Protein AF-A0A7J6M3T9-F1 (afdb_monomer)

Solvent-accessible surface area (backbone atoms only — not comparable to full-atom values): 50544 Å² total; per-residue (Å²): 124,66,73,65,54,54,54,53,52,53,53,51,44,49,50,47,47,49,52,53,48,53,61,51,48,75,70,45,90,80,68,82,74,86,77,73,72,78,87,69,58,89,83,54,94,75,81,84,84,82,85,85,77,89,80,78,91,70,95,82,82,81,92,81,89,80,87,82,85,90,83,86,90,82,85,89,83,89,85,82,87,85,89,85,83,85,86,91,86,82,88,79,78,92,71,77,81,69,62,61,69,60,55,54,52,51,56,55,47,54,55,40,34,53,42,34,44,50,48,22,63,52,31,71,78,32,74,66,50,23,51,50,39,54,73,67,52,35,59,61,54,50,42,55,64,47,61,46,77,71,76,74,72,66,84,89,70,84,62,92,66,87,67,92,79,76,89,75,84,64,58,69,65,52,51,34,52,46,24,45,51,46,34,44,44,52,50,23,52,98,37,71,73,45,41,49,47,34,42,71,76,58,43,35,63,55,28,49,51,59,46,42,74,76,41,57,74,71,51,33,53,54,46,48,53,45,49,35,54,38,42,72,77,30,74,64,41,28,54,51,46,75,68,34,53,40,92,82,80,65,42,37,51,66,55,54,47,43,54,51,41,53,51,54,34,46,75,58,54,9,30,50,97,76,43,39,58,63,36,54,68,27,48,76,68,34,81,55,74,79,72,70,71,74,72,86,84,84,79,89,87,86,86,82,88,79,90,84,87,78,90,83,93,76,92,75,83,82,75,80,84,68,85,72,69,87,75,82,85,84,77,68,59,84,72,40,61,58,57,48,50,44,55,35,50,32,62,59,63,45,75,70,60,71,77,80,76,69,96,63,76,90,84,72,80,60,77,69,61,68,53,50,56,62,50,48,50,54,50,56,60,68,69,46,91,66,51,71,43,47,52,33,44,52,54,49,52,73,45,36,72,53,46,50,49,25,36,53,47,48,52,51,52,52,47,50,70,70,59,75,82,57,84,73,55,75,68,54,53,51,52,49,50,54,51,36,54,57,31,36,53,51,32,48,50,51,44,48,50,34,48,51,52,50,55,49,50,55,49,48,55,50,47,52,49,49,52,52,49,50,52,54,47,57,75,72,55,90,73,90,84,82,83,76,44,72,53,97,64,78,70,80,82,85,81,78,52,70,53,76,56,92,78,57,62,60,70,72,70,66,74,61,93,64,84,56,71,46,80,36,64,56,98,90,48,76,41,24,39,23,43,89,56,37,29,20,40,56,42,79,46,80,45,95,58,86,39,71,46,63,47,80,53,97,92,37,57,36,44,60,46,76,48,46,55,36,32,38,55,44,83,44,81,59,73,75,48,71,67,59,51,48,54,63,68,72,44,80,84,63,90,90,63,51,45,68,60,50,47,50,69,72,43,58,38,16,61,52,47,51,48,48,51,51,57,33,64,86,38,57,45,44,56,49,98,88,47,45,71,43,77,55,52,71,69,55,52,39,55,48,45,54,50,50,28,67,37,36,70,82,37,49,51,84,60,45,101,83,52,34,30,48,29,40,44,58,59,38,41,54,51,35,40,55,52,21,60,76,71,73,49,84,58,73,53,64,57,52,54,30,38,73,51,27,71,62,62,46,85,67,44,54,76,33,75,38,64,26,51,49,71,57,53,50,43,51,52,48,50,41,50,43,60,64,35,64,79,46,82,32,41,47,68,56,49,47,50,52,44,51,49,49,50,38,68,36,66,61,56,75,76,65,93,81,55,87,77,47,59,63,53,51,48,50,49,53,49,67,66,41,41,76,44,44,48,68,29,74,89,42,92,74,35,34,38,37,64,48,62,70,86,76,46,56,87,50,67,67,59,26,48,52,52,52,45,71,64,31,86,76,74,57,71,69,55,51,45,59,77,65,65,51,80,89,56,74,80,72,69,66,78,88,76,117

Foldseek 3Di:
DLVVVLVVLVVLLCLLCVLLVVLVCVVDPPDDDPDDPPPPPPPDDDDDDDDDDDDDPDDDDDDDDDDDDDDDDDDDDDDDDDDDDDDDDDDDDPDPPDPVSVVSVVVSLQSLLVSLVSLLVQLQPDPVSLVSCVVSVVLVSLLVLLQPDADPPPPDDPPVPPPPPDPPDPPRVLSSLLSSLSNCQRNQQPDPVSLCCNVPVRVNLLSLLQCLLRDDPVSVLSSLVSLLSSLVVDVSSLVSQLPHAHPPPRHGNLQSLLVVLLVLQVVQPQADPLLFGDDLLQNRHDDDPVVVVPPDPPDDDDDDDDDDDDDDDDDDDDPDPPPDDPPDDDPPCSSPSNVSSLSSLCSSLVLPCPPPPPPDDPPDDDPVVVVVSVCVSVVSVVVDPDDLSSVLVSLCSSCVVLSVQSNVLVSVVVCCVPVVPDNDDPVVNVVSVVSNVVSSVVSVVSSVVSVVSVVVVVVVVVVVVVVVVVVVCVVVDPDDDDDADEDPDQPPDDDAAEDDDPPQVVVVPPPDPDCQWDWADDPPGFIWIEGPQFIWTKDKDFAPDWDFDWDQDPNHTYGRHTDRIHIYTHTDDFPDDPVQLVVQLVPPDDPPDQSLVSCCRHGRGHSNSSVCQQQQLPAQWWQAPVRHIDRDDLVRLLVLLLLLLLQDVVFWDPADPQRKIWGLLVVSQVSSVVVCVVVVHDRDGSRSSLSSQASGDDPVSSRGTHIGRVLVSLLSLLVSLVVVQQVDKDQPVRSVVSSCVSSCSRVVPPPPPPDPPCVVVVVVSSCVSCLLFWDWAVVDVRIIIHGDDLVPADPDLVSNVVVVCVRYVDDDPVSVCSSRPDVVCPVVPPPVND

Structure (mmCIF, N/CA/C/O backbone):
data_AF-A0A7J6M3T9-F1
#
_entry.id   AF-A0A7J6M3T9-F1
#
loop_
_atom_site.group_PDB
_atom_site.id
_atom_site.type_symbol
_atom_site.label_atom_id
_atom_site.label_alt_id
_atom_site.label_comp_id
_atom_site.label_asym_id
_atom_site.label_entity_id
_atom_site.label_seq_id
_atom_site.pdbx_PDB_ins_code
_atom_site.Cartn_x
_atom_site.Cartn_y
_atom_site.Cartn_z
_atom_site.occupancy
_atom_site.B_iso_or_equiv
_atom_site.auth_seq_id
_atom_site.auth_comp_id
_atom_site.auth_asym_id
_atom_site.auth_atom_id
_atom_site.pdbx_PDB_model_num
ATOM 1 N N . MET A 1 1 ? -38.820 18.839 -37.270 1.00 36.09 1 MET A N 1
ATOM 2 C CA . MET A 1 1 ? -37.675 18.378 -36.451 1.00 36.09 1 MET A CA 1
ATOM 3 C C . MET A 1 1 ? -36.737 17.436 -37.221 1.00 36.09 1 MET A C 1
ATOM 5 O O . MET A 1 1 ? -35.589 17.362 -36.817 1.00 36.09 1 MET A O 1
ATOM 9 N N . GLY A 1 2 ? -37.146 16.797 -38.334 1.00 38.09 2 GLY A N 1
ATOM 10 C CA . GLY A 1 2 ? -36.280 15.905 -39.137 1.00 38.09 2 GLY A CA 1
ATOM 11 C C . GLY A 1 2 ? -35.118 16.583 -39.889 1.00 38.09 2 GLY A C 1
ATOM 12 O O . GLY A 1 2 ? -33.988 16.109 -39.808 1.00 38.09 2 GLY A O 1
ATOM 13 N N . ASP A 1 3 ? -35.344 17.744 -40.516 1.00 38.66 3 ASP A N 1
ATOM 14 C CA . ASP A 1 3 ? -34.335 18.394 -41.383 1.00 38.66 3 ASP A CA 1
ATOM 15 C C . ASP A 1 3 ? -33.042 18.823 -40.660 1.00 38.66 3 ASP A C 1
ATOM 17 O O . ASP A 1 3 ? -31.962 18.851 -41.252 1.00 38.66 3 ASP A O 1
ATOM 21 N N . SER A 1 4 ? -33.117 19.123 -39.355 1.00 45.25 4 SER A N 1
ATOM 22 C CA . SER A 1 4 ? -31.945 19.525 -38.560 1.00 45.25 4 SER A CA 1
ATOM 23 C C . SER A 1 4 ? -31.009 18.353 -38.248 1.00 45.25 4 SER A C 1
ATOM 25 O O . SER A 1 4 ? -29.803 18.561 -38.103 1.00 45.25 4 SER A O 1
ATOM 27 N N . SER A 1 5 ? -31.539 17.131 -38.145 1.00 45.50 5 SER A N 1
ATOM 28 C CA . SER A 1 5 ? -30.745 15.934 -37.848 1.00 45.50 5 SER A CA 1
ATOM 29 C C . SER A 1 5 ? -29.990 15.452 -39.088 1.00 45.50 5 SER A C 1
ATOM 31 O O . SER A 1 5 ? -28.817 15.095 -38.990 1.00 45.50 5 SER A O 1
ATOM 33 N N . ILE A 1 6 ? -30.610 15.538 -40.271 1.00 50.25 6 ILE A N 1
ATOM 34 C CA . ILE A 1 6 ? -29.996 15.141 -41.549 1.00 50.25 6 ILE A CA 1
ATOM 35 C C . ILE A 1 6 ? -28.815 16.059 -41.901 1.00 50.25 6 ILE A C 1
ATOM 37 O O . ILE A 1 6 ? -27.731 15.572 -42.225 1.00 50.25 6 ILE A O 1
ATOM 41 N N . ALA A 1 7 ? -28.967 17.381 -41.751 1.00 58.31 7 ALA A N 1
ATOM 42 C CA . ALA A 1 7 ? -27.884 18.338 -42.003 1.00 58.31 7 ALA A CA 1
ATOM 43 C C . ALA A 1 7 ? -26.682 18.142 -41.056 1.00 58.31 7 ALA A C 1
ATOM 45 O O . ALA A 1 7 ? -25.524 18.250 -41.469 1.00 58.31 7 ALA A O 1
ATOM 46 N N . MET A 1 8 ? -26.944 17.807 -39.788 1.00 50.19 8 MET A N 1
ATOM 47 C CA . MET A 1 8 ? -25.899 17.522 -38.801 1.00 50.19 8 MET A CA 1
ATOM 48 C C . MET A 1 8 ? -25.154 16.220 -39.121 1.00 50.19 8 MET A C 1
ATOM 50 O O . MET A 1 8 ? -23.923 16.177 -39.045 1.00 50.19 8 MET A O 1
ATOM 54 N N . VAL A 1 9 ? -25.880 15.172 -39.523 1.00 51.03 9 VAL A N 1
ATOM 55 C CA . VAL A 1 9 ? -25.294 13.892 -39.939 1.00 51.03 9 VAL A CA 1
ATOM 56 C C . VAL A 1 9 ? -24.438 14.075 -41.196 1.00 51.03 9 VAL A C 1
ATOM 58 O O . VAL A 1 9 ? -23.276 13.673 -41.184 1.00 51.03 9 VAL A O 1
ATOM 61 N N . ALA A 1 10 ? -24.944 14.765 -42.223 1.00 59.91 10 ALA A N 1
ATOM 62 C CA . ALA A 1 10 ? -24.208 15.031 -43.461 1.00 59.91 10 ALA A CA 1
ATOM 63 C C . ALA A 1 10 ? -22.917 15.839 -43.225 1.00 59.91 10 ALA A C 1
ATOM 65 O O . ALA A 1 10 ? -21.861 15.489 -43.750 1.00 59.91 10 ALA A O 1
ATOM 66 N N . SER A 1 11 ? -22.968 16.870 -42.375 1.00 69.06 11 SER A N 1
ATOM 67 C CA . SER A 1 11 ? -21.797 17.682 -42.007 1.00 69.06 11 SER A CA 1
ATOM 68 C C . SER A 1 11 ? -20.713 16.867 -41.285 1.00 69.06 11 SER A C 1
ATOM 70 O O . SER A 1 11 ? -19.515 17.012 -41.557 1.00 69.06 11 SER A O 1
ATOM 72 N N . MET A 1 12 ? -21.114 15.950 -40.399 1.00 58.44 12 MET A N 1
ATOM 73 C CA . MET A 1 12 ? -20.179 15.076 -39.686 1.00 58.44 12 MET A CA 1
ATOM 74 C C . MET A 1 12 ? -19.573 14.000 -40.589 1.00 58.44 12 MET A C 1
ATOM 76 O O . MET A 1 12 ? -18.364 13.783 -40.512 1.00 58.44 12 MET A O 1
ATOM 80 N N . CYS A 1 13 ? -20.373 13.360 -41.450 1.00 61.38 13 CYS A N 1
ATOM 81 C CA . CYS A 1 13 ? -19.869 12.414 -42.451 1.00 61.38 13 CYS A CA 1
ATOM 82 C C . CYS A 1 13 ? -18.883 13.106 -43.396 1.00 61.38 13 CYS A C 1
ATOM 84 O O . CYS A 1 13 ? -17.800 12.582 -43.635 1.00 61.38 13 CYS A O 1
ATOM 86 N N . GLY A 1 14 ? -19.210 14.321 -43.848 1.00 69.50 14 GLY A N 1
ATOM 87 C CA . GLY A 1 14 ? -18.320 15.146 -44.661 1.00 69.50 14 GLY A CA 1
ATOM 88 C C . GLY A 1 14 ? -17.011 15.483 -43.946 1.00 69.50 14 GLY A C 1
ATOM 89 O O . GLY A 1 14 ? -15.952 15.386 -44.550 1.00 69.50 14 GLY A O 1
ATOM 90 N N . SER A 1 15 ? -17.055 15.802 -42.649 1.00 71.81 15 SER A N 1
ATOM 91 C CA . SER A 1 15 ? -15.848 16.089 -41.858 1.00 71.81 15 SER A CA 1
ATOM 92 C C . SER A 1 15 ? -14.966 14.847 -41.660 1.00 71.81 15 SER A C 1
ATOM 94 O O . SER A 1 15 ? -13.752 14.930 -41.829 1.00 71.81 15 SER A O 1
ATOM 96 N N . LEU A 1 16 ? -15.568 13.692 -41.343 1.00 67.62 16 LEU A N 1
ATOM 97 C CA . LEU A 1 16 ? -14.872 12.403 -41.217 1.00 67.62 16 LEU A CA 1
ATOM 98 C C . LEU A 1 16 ? -14.205 11.999 -42.533 1.00 67.62 16 LEU A C 1
ATOM 100 O O . LEU A 1 16 ? -13.007 11.719 -42.557 1.00 67.62 16 LEU A O 1
ATOM 104 N N . LEU A 1 17 ? -14.971 12.022 -43.625 1.00 71.81 17 LEU A N 1
ATOM 105 C CA . LEU A 1 17 ? -14.485 11.674 -44.955 1.00 71.81 17 LEU A CA 1
ATOM 106 C C . LEU A 1 17 ? -13.442 12.673 -45.449 1.00 71.81 17 LEU A C 1
ATOM 108 O O . LEU A 1 17 ? -12.464 12.248 -46.041 1.00 71.81 17 LEU A O 1
ATOM 112 N N . ALA A 1 18 ? -13.581 13.971 -45.167 1.00 73.06 18 ALA A N 1
ATOM 113 C CA . ALA A 1 18 ? -12.579 14.967 -45.539 1.00 73.06 18 ALA A CA 1
ATOM 114 C C . ALA A 1 18 ? -11.258 14.768 -44.787 1.00 73.06 18 ALA A C 1
ATOM 116 O O . ALA A 1 18 ? -10.193 14.911 -45.383 1.00 73.06 18 ALA A O 1
ATOM 117 N N . ILE A 1 19 ? -11.301 14.417 -43.498 1.00 71.56 19 ILE A N 1
ATOM 118 C CA . ILE A 1 19 ? -10.091 14.127 -42.718 1.00 71.56 19 ILE A CA 1
ATOM 119 C C . ILE A 1 19 ? -9.441 12.830 -43.209 1.00 71.56 19 ILE A C 1
ATOM 121 O O . ILE A 1 19 ? -8.239 12.824 -43.469 1.00 71.56 19 ILE A O 1
ATOM 125 N N . ALA A 1 20 ? -10.222 11.762 -43.399 1.00 68.31 20 ALA A N 1
ATOM 126 C CA . ALA A 1 20 ? -9.722 10.501 -43.943 1.00 68.31 20 ALA A CA 1
ATOM 127 C C . ALA A 1 20 ? -9.138 10.694 -45.352 1.00 68.31 20 ALA A C 1
ATOM 129 O O . ALA A 1 20 ? -8.005 10.294 -45.609 1.00 68.31 20 ALA A O 1
ATOM 130 N N . ALA A 1 21 ? -9.853 11.394 -46.236 1.00 70.75 21 ALA A N 1
ATOM 131 C CA . ALA A 1 21 ? -9.405 11.708 -47.588 1.00 70.75 21 ALA A CA 1
ATOM 132 C C . ALA A 1 21 ? -8.144 12.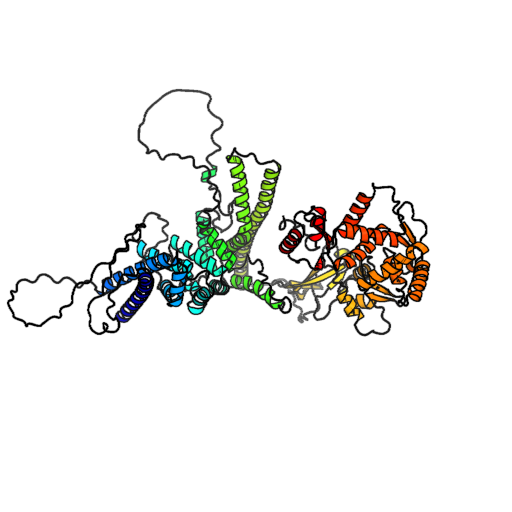573 -47.585 1.00 70.75 21 ALA A C 1
ATOM 134 O O . ALA A 1 21 ? -7.230 12.285 -48.345 1.00 70.75 21 ALA A O 1
ATOM 135 N N . LYS A 1 22 ? -8.037 13.576 -46.704 1.00 70.56 22 LYS A N 1
ATOM 136 C CA . LYS A 1 22 ? -6.823 14.395 -46.574 1.00 70.56 22 LYS A CA 1
ATOM 137 C C . LYS A 1 22 ? -5.617 13.560 -46.132 1.00 70.56 22 LYS A C 1
ATOM 139 O O . LYS A 1 22 ? -4.533 13.737 -46.678 1.00 70.56 22 LYS A O 1
ATOM 144 N N . ILE A 1 23 ? -5.803 12.636 -45.186 1.00 66.81 23 ILE A N 1
ATOM 145 C CA . ILE A 1 23 ? -4.742 11.721 -44.734 1.00 66.81 23 ILE A CA 1
ATOM 146 C C . ILE A 1 23 ? -4.322 10.770 -45.869 1.00 66.81 23 ILE A C 1
ATOM 148 O O . ILE A 1 23 ? -3.130 10.554 -46.071 1.00 66.81 23 ILE A O 1
ATOM 152 N N . ILE A 1 24 ? -5.282 10.246 -46.638 1.00 66.00 24 ILE A N 1
ATOM 153 C CA . ILE A 1 24 ? -5.032 9.344 -47.777 1.00 66.00 24 ILE A CA 1
ATOM 154 C C . ILE A 1 24 ? -4.365 10.089 -48.951 1.00 66.00 24 ILE A C 1
ATOM 156 O O . ILE A 1 24 ? -3.445 9.570 -49.584 1.00 66.00 24 ILE A O 1
ATOM 160 N N . GLN A 1 25 ? -4.784 11.325 -49.233 1.00 63.53 25 GLN A N 1
ATOM 161 C CA . GLN A 1 25 ? -4.282 12.144 -50.341 1.00 63.53 25 GLN A CA 1
ATOM 162 C C . GLN A 1 25 ? -2.807 12.541 -50.162 1.00 63.53 25 GLN A C 1
ATOM 164 O O . GLN A 1 25 ? -2.085 12.673 -51.147 1.00 63.53 25 GLN A O 1
ATOM 169 N N . GLU A 1 26 ? -2.327 12.696 -48.924 1.00 59.91 26 GLU A N 1
ATOM 170 C CA . GLU A 1 26 ? -0.910 12.982 -48.650 1.00 59.91 26 GLU A CA 1
ATOM 171 C C . GLU A 1 26 ? 0.022 11.771 -48.880 1.00 59.91 26 GLU A C 1
ATOM 173 O O . GLU A 1 26 ? 1.234 11.950 -49.030 1.00 59.91 26 GLU A O 1
ATOM 178 N N . GLU A 1 27 ? -0.516 10.547 -48.923 1.00 53.22 27 GLU A N 1
ATOM 179 C CA . GLU A 1 27 ? 0.242 9.300 -49.107 1.00 53.22 27 GLU A CA 1
ATOM 180 C C . GLU A 1 27 ? 0.382 8.912 -50.584 1.00 53.22 27 GLU A C 1
ATOM 182 O O . GLU A 1 27 ? 1.469 8.552 -51.042 1.00 53.22 27 GLU A O 1
ATOM 187 N N . TYR A 1 28 ? -0.700 9.034 -51.352 1.00 49.78 28 TYR A N 1
ATOM 188 C CA . TYR A 1 28 ? -0.716 8.683 -52.768 1.00 49.78 28 TYR A CA 1
ATOM 189 C C . TYR A 1 28 ? -0.491 9.930 -53.620 1.00 49.78 28 TYR A C 1
ATOM 191 O O . TYR A 1 28 ? -1.434 10.594 -54.050 1.00 49.78 28 TYR A O 1
ATOM 199 N N . TRP A 1 29 ? 0.778 10.236 -53.899 1.00 44.47 29 TRP A N 1
ATOM 200 C CA . TRP A 1 29 ? 1.157 11.234 -54.903 1.00 44.47 29 TRP A CA 1
ATOM 201 C C . TRP A 1 29 ? 0.669 10.771 -56.287 1.00 44.47 29 TRP A C 1
ATOM 203 O O . TRP A 1 29 ? 1.393 10.089 -57.009 1.00 44.47 29 TRP A O 1
ATOM 213 N N . GLY A 1 30 ? -0.578 11.097 -56.638 1.00 41.03 30 GLY A N 1
ATOM 214 C CA . GLY A 1 30 ? -1.161 10.784 -57.947 1.00 41.03 30 GLY A CA 1
ATOM 215 C C . GLY A 1 30 ? -2.683 10.620 -58.016 1.00 41.03 30 GLY A C 1
ATOM 216 O O . GLY A 1 30 ? -3.205 10.557 -59.124 1.00 41.03 30 GLY A O 1
ATOM 217 N N . LEU A 1 31 ? -3.415 10.573 -56.896 1.00 35.22 31 LEU A N 1
ATOM 218 C CA . LEU A 1 31 ? -4.885 10.576 -56.925 1.00 35.22 31 LEU A CA 1
ATOM 219 C C . LEU A 1 31 ? -5.411 12.011 -56.771 1.00 35.22 31 LEU A C 1
ATOM 221 O O . LEU A 1 31 ? -5.578 12.517 -55.661 1.00 35.22 31 LEU A O 1
ATOM 225 N N . GLU A 1 32 ? -5.672 12.680 -57.896 1.00 32.09 32 GLU A N 1
ATOM 226 C CA . GLU A 1 32 ? -6.506 13.885 -57.904 1.00 32.09 32 GLU A CA 1
ATOM 227 C C . GLU A 1 32 ? -7.959 13.483 -57.618 1.00 32.09 32 GLU A C 1
ATOM 229 O O . GLU A 1 32 ? -8.672 12.987 -58.491 1.00 32.09 32 GLU A O 1
ATOM 234 N N . PHE A 1 33 ? -8.422 13.705 -56.387 1.00 36.12 33 PHE A N 1
ATOM 235 C CA . PHE A 1 33 ? -9.856 13.763 -56.126 1.00 36.12 33 PHE A CA 1
ATOM 236 C C . PHE A 1 33 ? -10.392 15.067 -56.715 1.00 36.12 33 PHE A C 1
ATOM 238 O O . PHE A 1 33 ? -9.983 16.155 -56.306 1.00 36.12 33 PHE A O 1
ATOM 245 N N . ILE A 1 34 ? -11.311 14.960 -57.676 1.00 33.34 34 ILE A N 1
ATOM 246 C CA . ILE A 1 34 ? -12.031 16.113 -58.223 1.00 33.34 34 ILE A CA 1
ATOM 247 C C . ILE A 1 34 ? -12.948 16.643 -57.115 1.00 33.34 34 ILE A C 1
ATOM 249 O O . ILE A 1 34 ? -14.073 16.180 -56.931 1.00 33.34 34 ILE A O 1
ATOM 253 N N . GLY A 1 35 ? -12.436 17.594 -56.337 1.00 35.00 35 GLY A N 1
ATOM 254 C CA . GLY A 1 35 ? -13.208 18.339 -55.357 1.00 35.00 35 GLY A CA 1
ATOM 255 C C . GLY A 1 35 ? -14.188 19.264 -56.071 1.00 35.00 35 GLY A C 1
ATOM 256 O O . GLY A 1 35 ? -13.797 20.309 -56.584 1.00 35.00 35 GLY A O 1
ATOM 257 N N . GLY A 1 36 ? -15.464 18.885 -56.100 1.00 34.53 36 GLY A N 1
ATOM 258 C CA . GLY A 1 36 ? -16.542 19.849 -56.285 1.00 34.53 36 GLY A CA 1
ATOM 259 C C . GLY A 1 36 ? -16.659 20.708 -55.025 1.00 34.53 36 GLY A C 1
ATOM 260 O O . GLY A 1 36 ? -16.722 20.178 -53.918 1.00 34.53 36 GLY A O 1
ATOM 261 N N . ASP A 1 37 ? -16.650 22.027 -55.193 1.00 31.06 37 ASP A N 1
ATOM 262 C CA . ASP A 1 37 ? -16.735 23.015 -54.117 1.00 31.06 37 ASP A CA 1
ATOM 263 C C . ASP A 1 37 ? -18.044 22.847 -53.311 1.00 31.06 37 ASP A C 1
ATOM 265 O O . ASP A 1 37 ? -19.139 23.184 -53.768 1.00 31.06 37 ASP A O 1
ATOM 269 N N . VAL A 1 38 ? -17.940 22.295 -52.096 1.00 38.31 38 VAL A N 1
ATOM 270 C CA . VAL A 1 38 ? -19.078 21.973 -51.206 1.00 38.31 38 VAL A CA 1
ATOM 271 C C . VAL A 1 38 ? -19.758 23.240 -50.659 1.00 38.31 38 VAL A C 1
ATOM 273 O O . VAL A 1 38 ? -20.847 23.176 -50.091 1.00 38.31 38 VAL A O 1
ATOM 276 N N . SER A 1 39 ? -19.180 24.424 -50.880 1.00 36.56 39 SER A N 1
ATOM 277 C CA . SER A 1 39 ? -19.750 25.688 -50.405 1.00 36.56 39 SER A CA 1
ATOM 278 C C . SER A 1 39 ? -20.908 26.236 -51.261 1.00 36.56 39 SER A C 1
ATOM 280 O O . SER A 1 39 ? -21.602 27.145 -50.807 1.00 36.56 39 SER A O 1
ATOM 282 N N . GLN A 1 40 ? -21.187 25.673 -52.450 1.00 33.94 40 GLN A N 1
ATOM 283 C CA . GLN A 1 40 ? -22.241 26.182 -53.353 1.00 33.94 40 GLN A CA 1
ATOM 284 C C . GLN A 1 40 ? -23.451 25.251 -53.576 1.00 33.94 40 GLN A C 1
ATOM 286 O O . GLN A 1 40 ? -24.432 25.674 -54.185 1.00 33.94 40 GLN A O 1
ATOM 291 N N . SER A 1 41 ? -23.458 24.021 -53.046 1.00 35.16 41 SER A N 1
ATOM 292 C CA . SER A 1 41 ? -24.524 23.038 -53.337 1.00 35.16 41 SER A CA 1
ATOM 293 C C . SER A 1 41 ? -25.694 23.006 -52.337 1.00 35.16 41 SER A C 1
ATOM 295 O O . SER A 1 41 ? -26.567 22.149 -52.446 1.00 35.16 41 SER A O 1
ATOM 297 N N . ALA A 1 42 ? -25.768 23.932 -51.377 1.00 35.03 42 ALA A N 1
ATOM 298 C CA . ALA A 1 42 ? -26.888 23.985 -50.425 1.00 35.03 42 ALA A CA 1
ATOM 299 C C . ALA A 1 42 ? -28.185 24.590 -51.014 1.00 35.03 42 ALA A C 1
ATOM 301 O O . ALA A 1 42 ? -29.217 24.581 -50.350 1.00 35.03 42 ALA A O 1
ATOM 302 N N . ALA A 1 43 ? -28.153 25.118 -52.245 1.00 35.38 43 ALA A N 1
ATOM 303 C CA . ALA A 1 43 ? -29.290 25.817 -52.859 1.00 35.38 43 ALA A CA 1
ATOM 304 C C . ALA A 1 43 ? -29.996 25.047 -53.992 1.00 35.38 43 ALA A C 1
ATOM 306 O O . ALA A 1 43 ? -31.018 25.513 -54.492 1.00 35.38 43 ALA A O 1
ATOM 307 N N . ALA A 1 44 ? -29.500 23.877 -54.397 1.00 33.78 44 ALA A N 1
ATOM 308 C CA . ALA A 1 44 ? -30.145 23.059 -55.418 1.00 33.78 44 ALA A CA 1
ATOM 309 C C . ALA A 1 44 ? -30.197 21.612 -54.933 1.00 33.78 44 ALA A C 1
ATOM 311 O O . ALA A 1 44 ? -29.172 20.943 -54.850 1.00 33.78 44 ALA A O 1
ATOM 312 N N . GLY A 1 45 ? -31.394 21.147 -54.570 1.00 39.41 45 GLY A N 1
ATOM 313 C CA . GLY A 1 45 ? -31.618 19.751 -54.214 1.00 39.41 45 GLY A CA 1
ATOM 314 C C . GLY A 1 45 ? -31.170 18.835 -55.352 1.00 39.41 45 GLY A C 1
ATOM 315 O O . GLY A 1 45 ? -31.698 18.920 -56.459 1.00 39.41 45 GLY A O 1
ATOM 316 N N . GLY A 1 46 ? -30.183 17.982 -55.082 1.00 32.91 46 GLY A N 1
ATOM 317 C CA . GLY A 1 46 ? -29.735 16.964 -56.025 1.00 32.91 46 GLY A CA 1
ATOM 318 C C . GLY A 1 46 ? -28.371 16.365 -55.688 1.00 32.91 46 GLY A C 1
ATOM 319 O O . GLY A 1 46 ? -27.352 17.018 -55.866 1.00 32.91 46 GLY A O 1
ATOM 320 N N . GLY A 1 47 ? -28.377 15.086 -55.297 1.00 31.62 47 GLY A N 1
ATOM 321 C CA . GLY A 1 47 ? -27.266 14.147 -55.489 1.00 31.62 47 GLY A CA 1
ATOM 322 C C . GLY A 1 47 ? -26.153 14.151 -54.438 1.00 31.62 47 GLY A C 1
ATOM 323 O O . GLY A 1 47 ? -25.277 15.008 -54.440 1.00 31.62 47 GLY A O 1
ATOM 324 N N . ILE A 1 48 ? -26.123 13.105 -53.609 1.00 30.58 48 ILE A N 1
ATOM 325 C CA . ILE A 1 48 ? -24.938 12.705 -52.835 1.00 30.58 48 ILE A CA 1
ATOM 326 C C . ILE A 1 48 ? -23.901 12.145 -53.830 1.00 30.58 48 ILE A C 1
ATOM 328 O O . ILE A 1 48 ? -24.229 11.197 -54.548 1.00 30.58 48 ILE A O 1
ATOM 332 N N . PRO A 1 49 ? -22.663 12.667 -53.910 1.00 31.89 49 PRO A N 1
ATOM 333 C CA . PRO A 1 49 ? -21.622 12.033 -54.708 1.00 31.89 49 PRO A CA 1
ATOM 334 C C . PRO A 1 49 ? -21.132 10.771 -53.983 1.00 31.89 49 PRO A C 1
ATOM 336 O O . PRO A 1 49 ? -20.510 10.847 -52.924 1.00 31.89 49 PRO A O 1
ATOM 339 N N . VAL A 1 50 ? -21.431 9.601 -54.550 1.00 30.28 50 VAL A N 1
ATOM 340 C CA . VAL A 1 50 ? -20.915 8.307 -54.084 1.00 30.28 50 VAL A CA 1
ATOM 341 C C . VAL A 1 50 ? -19.455 8.175 -54.517 1.00 30.28 50 VAL A C 1
ATOM 343 O O . VAL A 1 50 ? -19.145 8.140 -55.707 1.00 30.28 50 VAL A O 1
ATOM 346 N N . LEU A 1 51 ? -18.558 8.098 -53.538 1.00 29.95 51 LEU A N 1
ATOM 347 C CA . LEU A 1 51 ? -17.140 7.808 -53.715 1.00 29.95 51 LEU A CA 1
ATOM 348 C C . LEU A 1 51 ? -16.909 6.310 -53.482 1.00 29.95 51 LEU A C 1
ATOM 350 O O . LEU A 1 51 ? -16.763 5.873 -52.346 1.00 29.95 51 LEU A O 1
ATOM 354 N N . CYS A 1 52 ? -16.865 5.520 -54.556 1.00 25.53 52 CYS A N 1
ATOM 355 C CA . CYS A 1 52 ? -16.364 4.144 -54.511 1.00 25.53 52 CYS A CA 1
ATOM 356 C C . CYS A 1 52 ? -14.975 4.086 -55.154 1.00 25.53 52 CYS A C 1
ATOM 358 O O . CYS A 1 52 ? -14.846 4.159 -56.374 1.00 25.53 52 CYS A O 1
ATOM 360 N N . GLY A 1 53 ? -13.940 3.931 -54.328 1.00 28.64 53 GLY A N 1
ATOM 361 C CA . GLY A 1 53 ? -12.614 3.485 -54.748 1.00 28.64 53 GLY A CA 1
ATOM 362 C C . GLY A 1 53 ? -12.304 2.156 -54.067 1.00 28.64 53 GLY A C 1
ATOM 363 O O . GLY A 1 53 ? -12.281 2.087 -52.843 1.00 28.64 53 GLY A O 1
ATOM 364 N N . ILE A 1 54 ? -12.106 1.096 -54.850 1.00 26.91 54 ILE A N 1
ATOM 365 C CA . ILE A 1 54 ? -11.735 -0.235 -54.355 1.00 26.91 54 ILE A CA 1
ATOM 366 C C . ILE A 1 54 ? -10.257 -0.193 -53.945 1.00 26.91 54 ILE A C 1
ATOM 368 O O . ILE A 1 54 ? -9.392 -0.011 -54.801 1.00 26.91 54 ILE A O 1
ATOM 372 N N . ILE A 1 55 ? -9.959 -0.377 -52.657 1.00 30.05 55 ILE A N 1
ATOM 373 C CA . ILE A 1 55 ? -8.597 -0.652 -52.184 1.00 30.05 55 ILE A CA 1
ATOM 374 C C . ILE A 1 55 ? -8.438 -2.173 -52.142 1.00 30.05 55 ILE A C 1
ATOM 376 O O . ILE A 1 55 ? -8.961 -2.837 -51.251 1.00 30.05 55 ILE A O 1
ATOM 380 N N . GLY A 1 56 ? -7.744 -2.728 -53.135 1.00 26.95 56 GLY A N 1
ATOM 381 C CA . GLY A 1 56 ? -7.299 -4.118 -53.103 1.00 26.95 56 GLY A CA 1
ATOM 382 C C . GLY A 1 56 ? -6.150 -4.264 -52.110 1.00 26.95 56 GLY A C 1
ATOM 383 O O . GLY A 1 56 ? -5.087 -3.674 -52.301 1.00 26.95 56 GLY A O 1
ATOM 384 N N . ALA A 1 57 ? -6.372 -5.028 -51.045 1.00 31.09 57 ALA A N 1
ATOM 385 C CA . ALA A 1 57 ? -5.327 -5.443 -50.127 1.00 31.09 57 ALA A CA 1
ATOM 386 C C . ALA A 1 57 ? -4.546 -6.599 -50.759 1.00 31.09 57 ALA A C 1
ATOM 388 O O . ALA A 1 57 ? -4.953 -7.740 -50.625 1.00 31.09 57 ALA A O 1
ATOM 389 N N . ASP A 1 58 ? -3.448 -6.294 -51.448 1.00 27.16 58 ASP A N 1
ATOM 390 C CA . ASP A 1 58 ? -2.334 -7.228 -51.609 1.00 27.16 58 ASP A CA 1
ATOM 391 C C . ASP A 1 58 ? -1.042 -6.427 -51.780 1.00 27.16 58 ASP A C 1
ATOM 393 O O . ASP A 1 58 ? -0.810 -5.725 -52.768 1.00 27.16 58 ASP A O 1
ATOM 397 N N . GLY A 1 59 ? -0.214 -6.469 -50.738 1.00 36.59 59 GLY A N 1
ATOM 398 C CA . GLY A 1 59 ? 1.076 -5.805 -50.711 1.00 36.59 59 GLY A CA 1
ATOM 399 C C . GLY A 1 59 ? 2.072 -6.574 -51.560 1.00 36.59 59 GLY A C 1
ATOM 400 O O . GLY A 1 59 ? 2.444 -7.667 -51.177 1.00 36.59 59 GLY A O 1
ATOM 401 N N . TYR A 1 60 ? 2.483 -5.998 -52.687 1.00 37.12 60 TYR A N 1
ATOM 402 C CA . TYR A 1 60 ? 3.829 -6.049 -53.277 1.00 37.12 60 TYR A CA 1
ATOM 403 C C . TYR A 1 60 ? 3.753 -5.360 -54.642 1.00 37.12 60 TYR A C 1
ATOM 405 O O . TYR A 1 60 ? 3.193 -5.926 -55.572 1.00 37.12 60 TYR A O 1
ATOM 413 N N . LEU A 1 61 ? 4.329 -4.163 -54.793 1.00 32.56 61 LEU A N 1
ATOM 414 C CA . LEU A 1 61 ? 4.595 -3.584 -56.116 1.00 32.56 61 LEU A CA 1
ATOM 415 C C . LEU A 1 61 ? 5.843 -2.693 -56.062 1.00 32.56 61 LEU A C 1
ATOM 417 O O . LEU A 1 61 ? 5.858 -1.623 -55.453 1.00 32.56 61 LEU A O 1
ATOM 421 N N . GLU A 1 62 ? 6.912 -3.181 -56.694 1.00 34.28 62 GLU A N 1
ATOM 422 C CA . GLU A 1 62 ? 8.149 -2.444 -56.944 1.00 34.28 62 GLU A CA 1
ATOM 423 C C . GLU A 1 62 ? 7.906 -1.226 -57.848 1.00 34.28 62 GLU A C 1
ATOM 425 O O . GLU A 1 62 ? 7.121 -1.258 -58.799 1.00 34.28 62 GLU A O 1
ATOM 430 N N . LYS A 1 63 ? 8.639 -0.144 -57.563 1.00 29.67 63 LYS A N 1
ATOM 431 C CA . LYS A 1 63 ? 8.628 1.114 -58.319 1.00 29.67 63 LYS A CA 1
ATOM 432 C C . LYS A 1 63 ? 9.016 0.892 -59.786 1.00 29.67 63 LYS A C 1
ATOM 434 O O . LYS A 1 63 ? 10.164 0.560 -60.073 1.00 29.67 63 LYS A O 1
ATOM 439 N N . ARG A 1 64 ? 8.118 1.223 -60.719 1.00 26.92 64 ARG A N 1
ATOM 440 C CA . ARG A 1 64 ? 8.480 1.568 -62.104 1.00 26.92 64 ARG A CA 1
ATOM 441 C C . ARG A 1 64 ? 8.363 3.073 -62.316 1.00 26.92 64 ARG A C 1
ATOM 443 O O . ARG A 1 64 ? 7.283 3.643 -62.205 1.00 26.92 64 ARG A O 1
ATOM 450 N N . THR A 1 65 ? 9.490 3.700 -62.626 1.00 36.47 65 THR A N 1
ATOM 451 C CA . THR A 1 65 ? 9.597 5.083 -63.093 1.00 36.47 65 THR A CA 1
ATOM 452 C C . THR A 1 65 ? 9.727 5.071 -64.608 1.00 36.47 65 THR A C 1
ATOM 454 O O . THR A 1 65 ? 10.822 4.815 -65.086 1.00 36.47 65 THR A O 1
ATOM 457 N N . ASP A 1 66 ? 8.656 5.356 -65.345 1.00 29.62 66 ASP A N 1
ATOM 458 C CA . ASP A 1 66 ? 8.749 5.801 -66.740 1.00 29.62 66 ASP A CA 1
ATOM 459 C C . ASP A 1 66 ? 7.582 6.743 -67.063 1.00 29.62 66 ASP A C 1
ATOM 461 O O . ASP A 1 66 ? 6.423 6.470 -66.746 1.00 29.62 66 ASP A O 1
ATOM 465 N N . ALA A 1 67 ? 7.917 7.891 -67.652 1.00 35.25 67 ALA A N 1
ATOM 466 C CA . ALA A 1 67 ? 7.007 8.983 -67.978 1.00 35.25 67 ALA A CA 1
ATOM 467 C C . ALA A 1 67 ? 6.265 8.735 -69.305 1.00 35.25 67 ALA A C 1
ATOM 469 O O . ALA A 1 67 ? 6.869 8.312 -70.291 1.00 35.25 67 ALA A O 1
ATOM 470 N N . LEU A 1 68 ? 4.970 9.065 -69.352 1.00 31.72 68 LEU A N 1
ATOM 471 C CA . LEU A 1 68 ? 4.173 9.102 -70.585 1.00 31.72 68 LEU A CA 1
ATOM 472 C C . LEU A 1 68 ? 4.155 10.519 -71.204 1.00 31.72 68 LEU A C 1
ATOM 474 O O . LEU A 1 68 ? 4.236 11.505 -70.467 1.00 31.72 68 LEU A O 1
ATOM 478 N N . PRO A 1 69 ? 4.053 10.646 -72.545 1.00 34.81 69 PRO A N 1
ATOM 479 C CA . PRO A 1 69 ? 4.156 11.923 -73.253 1.00 34.81 69 PRO A CA 1
ATOM 480 C C . PRO A 1 69 ? 2.815 12.687 -73.309 1.00 34.81 69 PRO A C 1
ATOM 482 O O . PRO A 1 69 ? 1.754 12.077 -73.156 1.00 34.81 69 PRO A O 1
ATOM 485 N N . PRO A 1 70 ? 2.828 14.012 -73.569 1.00 35.66 70 PRO A N 1
ATOM 486 C CA . PRO A 1 70 ? 1.626 14.840 -73.521 1.00 35.66 70 PRO A CA 1
ATOM 487 C C . PRO A 1 70 ? 0.822 14.771 -74.830 1.00 35.66 70 PRO A C 1
ATOM 489 O O . PRO A 1 70 ? 1.388 14.760 -75.925 1.00 35.66 70 PRO A O 1
ATOM 492 N N . LEU A 1 71 ? -0.510 14.782 -74.715 1.00 30.91 71 LEU A N 1
ATOM 493 C CA . LEU A 1 71 ? -1.450 14.940 -75.835 1.00 30.91 71 LEU A CA 1
ATOM 494 C C . LEU A 1 71 ? -1.878 16.415 -76.003 1.00 30.91 71 LEU A C 1
ATOM 496 O O . LEU A 1 71 ? -1.895 17.160 -75.022 1.00 30.91 71 LEU A O 1
ATOM 500 N N . PRO A 1 72 ? -2.205 16.857 -77.235 1.00 38.16 72 PRO A N 1
ATOM 501 C CA . PRO A 1 72 ? -2.307 18.269 -77.579 1.00 38.16 72 PRO A CA 1
ATOM 502 C C . PRO A 1 72 ? -3.698 18.863 -77.334 1.00 38.16 72 PRO A C 1
ATOM 504 O O . PRO A 1 72 ? -4.730 18.202 -77.424 1.00 38.16 72 PRO A O 1
ATOM 507 N N . SER A 1 73 ? -3.687 20.168 -77.084 1.00 37.97 73 SER A N 1
ATOM 508 C CA . SER A 1 73 ? -4.825 21.051 -76.861 1.00 37.97 73 SER A CA 1
ATOM 509 C C . SER A 1 73 ? -5.570 21.418 -78.153 1.00 37.97 73 SER A C 1
ATOM 511 O O . SER A 1 73 ? -4.961 21.863 -79.126 1.00 37.97 73 SER A O 1
ATOM 513 N N . GLN A 1 74 ? -6.906 21.345 -78.134 1.00 32.56 74 GLN A N 1
ATOM 514 C CA . GLN A 1 74 ? -7.774 22.153 -79.002 1.00 32.56 74 GLN A CA 1
ATOM 515 C C . GLN A 1 74 ? -9.055 22.596 -78.264 1.00 32.56 74 GLN A C 1
ATOM 517 O O . GLN A 1 74 ? -9.613 21.807 -77.501 1.00 32.56 74 GLN A O 1
ATOM 522 N N . PRO A 1 75 ? -9.528 23.844 -78.473 1.00 38.47 75 PRO A N 1
ATOM 523 C CA . PRO A 1 75 ? -10.734 24.384 -77.842 1.00 38.47 75 PRO A CA 1
ATOM 524 C C . PRO A 1 75 ? -12.009 24.116 -78.673 1.00 38.47 75 PRO A C 1
ATOM 526 O O . PRO A 1 75 ? -11.918 23.941 -79.891 1.00 38.47 75 PRO A O 1
ATOM 529 N N . PRO A 1 76 ? -13.209 24.130 -78.058 1.00 40.31 76 PRO A N 1
ATOM 530 C CA . PRO A 1 76 ? -14.453 23.806 -78.748 1.00 40.31 76 PRO A CA 1
ATOM 531 C C . PRO A 1 76 ? -15.074 25.027 -79.446 1.00 40.31 76 PRO A C 1
ATOM 533 O O . PRO A 1 76 ? -15.020 26.150 -78.942 1.00 40.31 76 PRO A O 1
ATOM 536 N N . GLN A 1 77 ? -15.728 24.785 -80.587 1.00 32.62 77 GLN A N 1
ATOM 537 C CA . GLN A 1 77 ? -16.695 25.706 -81.196 1.00 32.62 77 GLN A CA 1
ATOM 538 C C . GLN A 1 77 ? -18.139 25.204 -81.004 1.00 32.62 77 GLN A C 1
ATOM 540 O O . GLN A 1 77 ? -18.346 23.993 -80.909 1.00 32.62 77 GLN A O 1
ATOM 545 N N . PRO A 1 78 ? -19.141 26.106 -80.961 1.00 47.41 78 PRO A N 1
ATOM 546 C CA . PRO A 1 78 ? -20.519 25.768 -80.619 1.00 47.41 78 PRO A CA 1
ATOM 547 C C . PRO A 1 78 ? -21.393 25.572 -81.866 1.00 47.41 78 PRO A C 1
ATOM 549 O O . PRO A 1 78 ? -21.300 26.355 -82.809 1.00 47.41 78 PRO A O 1
ATOM 552 N N . VAL A 1 79 ? -22.319 24.605 -81.841 1.00 30.44 79 VAL A N 1
ATOM 553 C CA . VAL A 1 79 ? -23.480 24.599 -82.749 1.00 30.44 79 VAL A CA 1
ATOM 554 C C . VAL A 1 79 ? -24.727 24.074 -82.032 1.00 30.44 79 VAL A C 1
ATOM 556 O O . VAL A 1 79 ? -24.693 23.122 -81.260 1.00 30.44 79 VAL A O 1
ATOM 559 N N . SER A 1 80 ? -25.818 24.776 -82.302 1.00 34.16 80 SER A N 1
ATOM 560 C CA . SER A 1 80 ? -27.167 24.731 -81.752 1.00 34.16 80 SER A CA 1
ATOM 561 C C . SER A 1 80 ? -28.039 23.532 -82.161 1.00 34.16 80 SER A C 1
ATOM 563 O O . SER A 1 80 ? -27.986 23.061 -83.292 1.00 34.16 80 SER A O 1
ATOM 565 N N . LEU A 1 81 ? -28.912 23.171 -81.212 1.00 37.97 81 LEU A N 1
ATOM 566 C CA . LEU A 1 81 ? -30.235 22.521 -81.260 1.00 37.97 81 LEU A CA 1
ATOM 567 C C . LEU A 1 81 ? -30.871 22.196 -82.629 1.00 37.97 81 LEU A C 1
ATOM 569 O O . LEU A 1 81 ? -31.064 23.079 -83.460 1.00 37.97 81 LEU A O 1
ATOM 573 N N . SER A 1 82 ? -31.448 20.990 -82.733 1.00 29.91 82 SER A N 1
ATOM 574 C CA . SER A 1 82 ? -32.820 20.827 -83.244 1.00 29.91 82 SER A CA 1
ATOM 575 C C . SER A 1 82 ? -33.502 19.545 -82.734 1.00 29.91 82 SER A C 1
ATOM 577 O O . SER A 1 82 ? -32.874 18.545 -82.405 1.00 29.91 82 SER A O 1
ATOM 579 N N . SER A 1 83 ? -34.819 19.674 -82.620 1.00 33.72 83 SER A N 1
ATOM 580 C CA . SER A 1 83 ? -35.881 18.812 -82.091 1.00 33.72 83 SER A CA 1
ATOM 581 C C . SER A 1 83 ? -36.111 17.470 -82.801 1.00 33.72 83 SER A C 1
ATOM 583 O O . SER A 1 83 ? -35.993 17.415 -84.021 1.00 33.72 83 SER A O 1
ATOM 585 N N . SER A 1 84 ? -36.684 16.472 -82.109 1.00 29.27 84 SER A N 1
ATOM 586 C CA . SER A 1 84 ? -38.076 16.025 -82.367 1.00 29.27 84 SER A CA 1
ATOM 587 C C . SER A 1 84 ? -38.513 14.754 -81.610 1.00 29.27 84 SER A C 1
ATOM 589 O O . SER A 1 84 ? -37.759 13.809 -81.418 1.00 29.27 84 SER A O 1
ATOM 591 N N . SER A 1 85 ? -39.819 14.755 -81.314 1.00 32.34 85 SER A N 1
ATOM 592 C CA . SER A 1 85 ? -40.779 13.640 -81.225 1.00 32.34 85 SER A CA 1
ATOM 593 C C . SER A 1 85 ? -40.844 12.721 -79.993 1.00 32.34 85 SER A C 1
ATOM 595 O O . SER A 1 85 ? -39.965 11.925 -79.692 1.00 32.34 85 SER A O 1
ATOM 597 N N . VAL A 1 86 ? -42.021 12.827 -79.371 1.00 36.16 86 VAL A N 1
ATOM 598 C CA . VAL A 1 86 ? -42.708 11.959 -78.401 1.00 36.16 86 VAL A CA 1
ATOM 599 C C . VAL A 1 86 ? -43.169 10.659 -79.099 1.00 36.16 86 VAL A C 1
ATOM 601 O O . VAL A 1 86 ? -43.424 10.689 -80.305 1.00 36.16 86 VAL A O 1
ATOM 604 N N . PRO A 1 87 ? -43.353 9.542 -78.369 1.00 37.09 87 PRO A N 1
ATOM 605 C CA . PRO A 1 87 ? -44.734 9.117 -78.125 1.00 37.09 87 PRO A CA 1
ATOM 606 C C . PRO A 1 87 ? -44.997 8.635 -76.687 1.00 37.09 87 PRO A C 1
ATOM 608 O O . PRO A 1 87 ? -44.191 7.969 -76.045 1.00 37.09 87 PRO A O 1
ATOM 611 N N . THR A 1 88 ? -46.185 8.989 -76.211 1.00 40.81 88 THR A N 1
ATOM 612 C CA . THR A 1 88 ? -46.855 8.546 -74.985 1.00 40.81 88 THR A CA 1
ATOM 613 C C . THR A 1 88 ? -47.331 7.097 -75.132 1.00 40.81 88 THR A C 1
ATOM 615 O O . THR A 1 88 ? -47.750 6.750 -76.232 1.00 40.81 88 THR A O 1
ATOM 618 N N . ILE A 1 89 ? -47.343 6.298 -74.050 1.00 33.69 89 ILE A N 1
ATOM 619 C CA . ILE A 1 89 ? -48.408 5.335 -73.668 1.00 33.69 89 ILE A CA 1
ATOM 620 C C . ILE A 1 89 ? -48.019 4.553 -72.387 1.00 33.69 89 ILE A C 1
ATOM 622 O O . ILE A 1 89 ? -46.899 4.074 -72.253 1.00 33.69 89 ILE A O 1
ATOM 626 N N . ASN A 1 90 ? -49.030 4.382 -71.523 1.00 31.59 90 ASN A N 1
ATOM 627 C CA . ASN A 1 90 ? -49.197 3.476 -70.374 1.00 31.59 90 ASN A CA 1
ATOM 628 C C . ASN A 1 90 ? -48.536 3.806 -69.025 1.00 31.59 90 ASN A C 1
ATOM 630 O O . ASN A 1 90 ? -47.364 3.550 -68.774 1.00 31.59 90 ASN A O 1
ATOM 634 N N . SER A 1 91 ? -49.396 4.252 -68.105 1.00 43.81 91 SER A N 1
ATOM 635 C CA . SER A 1 91 ? -49.246 4.137 -66.653 1.00 43.81 91 SER A CA 1
ATOM 636 C C . SER A 1 91 ? -49.088 2.670 -66.226 1.00 43.81 91 SER A C 1
ATOM 638 O O . SER A 1 91 ? -49.841 1.817 -66.705 1.00 43.81 91 SER A O 1
ATOM 640 N N . PRO A 1 92 ? -48.191 2.385 -65.269 1.00 36.00 92 PRO A N 1
ATOM 641 C CA . PRO A 1 92 ? -48.570 1.509 -64.160 1.00 36.00 92 PRO A CA 1
ATOM 642 C C . PRO A 1 92 ? -48.020 2.041 -62.812 1.00 36.00 92 PRO A C 1
ATOM 644 O O . PRO A 1 92 ? -47.528 3.165 -62.745 1.00 36.00 92 PRO A O 1
ATOM 647 N N . PRO A 1 93 ? -48.221 1.286 -61.724 1.00 36.91 93 PRO A N 1
ATOM 648 C CA . PRO A 1 93 ? -49.050 1.649 -60.585 1.00 36.91 93 PRO A CA 1
ATOM 649 C C . PRO A 1 93 ? -48.383 2.628 -59.604 1.00 36.91 93 PRO A C 1
ATOM 651 O O . PRO A 1 93 ? -47.174 2.831 -59.603 1.00 36.91 93 PRO A O 1
ATOM 654 N N . VAL A 1 94 ? -49.205 3.190 -58.716 1.00 41.84 94 VAL A N 1
ATOM 655 C CA . VAL A 1 94 ? -48.784 3.890 -57.497 1.00 41.84 94 VAL A CA 1
ATOM 656 C C . VAL A 1 94 ? -47.876 2.959 -56.685 1.00 41.84 94 VAL A C 1
ATOM 658 O O . VAL A 1 94 ? -48.356 2.080 -55.973 1.00 41.84 94 VAL A O 1
ATOM 661 N N . VAL A 1 95 ? -46.563 3.126 -56.833 1.00 36.38 95 VAL A N 1
ATOM 662 C CA . VAL A 1 95 ? -45.568 2.598 -55.901 1.00 36.38 95 VAL A CA 1
ATOM 663 C C . VAL A 1 95 ? -45.580 3.555 -54.718 1.00 36.38 95 VAL A C 1
ATOM 665 O O . VAL A 1 95 ? -45.347 4.752 -54.878 1.00 36.38 95 VAL A O 1
ATOM 668 N N . SER A 1 96 ? -45.941 3.028 -53.551 1.00 42.75 96 SER A N 1
ATOM 669 C CA . SER A 1 96 ? -45.784 3.688 -52.258 1.00 42.75 96 SER A CA 1
ATOM 670 C C . SER A 1 96 ? -44.406 4.337 -52.190 1.00 42.75 96 SER A C 1
ATOM 672 O O . SER A 1 96 ? -43.407 3.647 -52.388 1.00 42.75 96 SER A O 1
ATOM 674 N N . THR A 1 97 ? -44.369 5.644 -51.942 1.00 47.97 97 THR A N 1
ATOM 675 C CA . THR A 1 97 ? -43.155 6.402 -51.639 1.00 47.97 97 THR A CA 1
ATOM 676 C C . THR A 1 97 ? -42.376 5.649 -50.565 1.00 47.97 97 THR A C 1
ATOM 678 O O . THR A 1 97 ? -42.791 5.625 -49.407 1.00 47.97 97 THR A O 1
ATOM 681 N N . LEU A 1 98 ? -41.310 4.958 -50.975 1.00 47.78 98 LEU A N 1
ATOM 682 C CA . LEU A 1 98 ? -40.293 4.468 -50.058 1.00 47.78 98 LEU A CA 1
ATOM 683 C C . LEU A 1 98 ? -39.795 5.682 -49.281 1.00 47.78 98 LEU A C 1
ATOM 685 O O . LEU A 1 98 ? -39.604 6.748 -49.863 1.00 47.78 98 LEU A O 1
ATOM 689 N N . ASP A 1 99 ? -39.670 5.514 -47.973 1.00 58.09 99 ASP A N 1
ATOM 690 C CA . ASP A 1 99 ? -39.274 6.552 -47.030 1.00 58.09 99 ASP A CA 1
ATOM 691 C C . ASP A 1 99 ? -37.835 6.992 -47.372 1.00 58.09 99 ASP A C 1
ATOM 693 O O . ASP A 1 99 ? -36.853 6.371 -46.950 1.00 58.09 99 ASP A O 1
ATOM 697 N N . GLU A 1 100 ? -37.691 7.996 -48.246 1.00 66.50 100 GLU A N 1
ATOM 698 C CA . GLU A 1 100 ? -36.390 8.485 -48.731 1.00 66.50 100 GLU A CA 1
ATOM 699 C C . GLU A 1 100 ? -35.493 8.892 -47.549 1.00 66.50 100 GLU A C 1
ATOM 701 O O . GLU A 1 100 ? -34.288 8.629 -47.560 1.00 66.50 100 GLU A O 1
ATOM 706 N N . ASP A 1 101 ? -36.099 9.400 -46.473 1.00 66.25 101 ASP A N 1
ATOM 707 C CA . ASP A 1 101 ? -35.428 9.776 -45.228 1.00 66.25 101 ASP A CA 1
ATOM 708 C C . ASP A 1 101 ? -34.783 8.579 -44.507 1.00 66.25 101 ASP A C 1
ATOM 710 O O . ASP A 1 101 ? -33.676 8.698 -43.972 1.00 66.25 101 ASP A O 1
ATOM 714 N N . ALA A 1 102 ? -35.412 7.398 -44.539 1.00 71.25 102 ALA A N 1
ATOM 715 C CA . ALA A 1 102 ? -34.849 6.188 -43.937 1.00 71.25 102 ALA A CA 1
ATOM 716 C C . ALA A 1 102 ? -33.622 5.692 -44.720 1.00 71.25 102 ALA A C 1
ATOM 718 O O . ALA A 1 102 ? -32.618 5.292 -44.130 1.00 71.25 102 ALA A O 1
ATOM 719 N N . THR A 1 103 ? -33.666 5.788 -46.052 1.00 74.94 103 THR A N 1
ATOM 720 C CA . THR A 1 103 ? -32.563 5.357 -46.929 1.00 74.94 103 THR A CA 1
ATOM 721 C C . THR A 1 103 ? -31.337 6.263 -46.771 1.00 74.94 103 THR A C 1
ATOM 723 O O . THR A 1 103 ? -30.207 5.777 -46.699 1.00 74.94 103 THR A O 1
ATOM 726 N N . VAL A 1 104 ? -31.545 7.580 -46.648 1.00 76.81 104 VAL A N 1
ATOM 727 C CA . VAL A 1 104 ? -30.465 8.550 -46.387 1.00 76.81 104 VAL A CA 1
ATOM 728 C C . VAL A 1 104 ? -29.812 8.303 -45.022 1.00 76.81 104 VAL A C 1
ATOM 730 O O . VAL A 1 104 ? -28.589 8.409 -44.899 1.00 76.81 104 VAL A O 1
ATOM 733 N N . GLY A 1 105 ? -30.596 7.924 -44.007 1.00 78.38 105 GLY A N 1
ATOM 734 C CA . GLY A 1 105 ? -30.086 7.561 -42.683 1.00 78.38 105 GLY A CA 1
ATOM 735 C C . GLY A 1 105 ? -29.147 6.350 -42.699 1.00 78.38 105 GLY A C 1
ATOM 736 O O . GLY A 1 105 ? -28.076 6.410 -42.089 1.00 78.38 105 GLY A O 1
ATOM 737 N N . VAL A 1 106 ? -29.512 5.294 -43.436 1.00 78.69 106 VAL A N 1
ATOM 738 C CA . VAL A 1 106 ? -28.715 4.058 -43.568 1.00 78.69 106 VAL A CA 1
ATOM 739 C C . VAL A 1 106 ? -27.390 4.332 -44.280 1.00 78.69 106 VAL A C 1
ATOM 741 O O . VAL A 1 106 ? -26.331 4.079 -43.716 1.00 78.69 106 VAL A O 1
ATOM 744 N N . ILE A 1 107 ? -27.415 4.980 -45.449 1.00 80.00 107 ILE A N 1
ATOM 745 C CA . ILE A 1 107 ? -26.187 5.301 -46.201 1.00 80.00 107 ILE A CA 1
ATOM 746 C C . ILE A 1 107 ? -25.241 6.180 -45.369 1.00 80.00 107 ILE A C 1
ATOM 748 O O . ILE A 1 107 ? -24.017 6.028 -45.403 1.00 80.00 107 ILE A O 1
ATOM 752 N N . ALA A 1 108 ? -25.791 7.122 -44.600 1.00 80.81 108 ALA A N 1
ATOM 753 C CA . ALA A 1 108 ? -24.984 7.960 -43.729 1.00 80.81 108 ALA A CA 1
ATOM 754 C C . ALA A 1 108 ? -24.391 7.194 -42.537 1.00 80.81 108 ALA A C 1
ATOM 756 O O . ALA A 1 108 ? -23.368 7.622 -42.003 1.00 80.81 108 ALA A O 1
ATOM 757 N N . GLN A 1 109 ? -25.024 6.116 -42.074 1.00 82.19 109 GLN A N 1
ATOM 758 C CA . GLN A 1 109 ? -24.477 5.223 -41.054 1.00 82.19 109 GLN A CA 1
ATOM 759 C C . GLN A 1 109 ? -23.318 4.395 -41.625 1.00 82.19 109 GLN A C 1
ATOM 761 O O . GLN A 1 109 ? -22.229 4.444 -41.056 1.00 82.19 109 GLN A O 1
ATOM 766 N N . ASP A 1 110 ? -23.497 3.776 -42.791 1.00 84.12 110 ASP A N 1
ATOM 767 C CA . ASP A 1 110 ? -22.470 2.947 -43.440 1.00 84.12 110 ASP A CA 1
ATOM 768 C C . ASP A 1 110 ? -21.209 3.761 -43.769 1.00 84.12 110 ASP A C 1
ATOM 770 O O . ASP A 1 110 ? -20.083 3.361 -43.475 1.00 84.12 110 ASP A O 1
ATOM 774 N N . CYS A 1 111 ? -21.384 4.979 -44.300 1.00 85.38 111 CYS A N 1
ATOM 775 C CA . CYS A 1 111 ? -20.271 5.895 -44.559 1.00 85.38 111 CYS A CA 1
ATOM 776 C C . CYS A 1 111 ? -19.496 6.264 -43.283 1.00 85.38 111 CYS A C 1
ATOM 778 O O . CYS A 1 111 ? -18.291 6.516 -43.342 1.00 85.38 111 CYS A O 1
ATOM 780 N N . ARG A 1 112 ? -20.171 6.338 -42.128 1.00 85.38 112 ARG A N 1
ATOM 781 C CA . ARG A 1 112 ? -19.516 6.638 -40.846 1.00 85.38 112 ARG A CA 1
ATOM 782 C C . ARG A 1 112 ? -18.742 5.451 -40.327 1.00 85.38 112 ARG A C 1
ATOM 784 O O . ARG A 1 112 ? -17.618 5.642 -39.872 1.00 85.38 112 ARG A O 1
ATOM 791 N N . GLU A 1 113 ? -19.335 4.269 -40.394 1.00 86.56 113 GLU A N 1
ATOM 792 C CA . GLU A 1 113 ? -18.673 3.033 -40.006 1.00 86.56 113 GLU A CA 1
ATOM 793 C C . GLU A 1 113 ? -17.394 2.843 -40.821 1.00 86.56 113 GLU A C 1
ATOM 795 O O . GLU A 1 113 ? -16.314 2.731 -40.241 1.00 86.56 113 GLU A O 1
ATOM 800 N N . LEU A 1 114 ? -17.488 2.961 -42.149 1.00 89.19 114 LEU A N 1
ATOM 801 C CA . LEU A 1 114 ? -16.334 2.865 -43.037 1.00 89.19 114 LEU A CA 1
ATOM 802 C C . LEU A 1 114 ? -15.275 3.928 -42.712 1.00 89.19 114 LEU A C 1
ATOM 804 O O . LEU A 1 114 ? -14.087 3.623 -42.636 1.00 89.19 114 LEU A O 1
ATOM 808 N N . ALA A 1 115 ? -15.684 5.178 -42.464 1.00 89.44 115 ALA A N 1
ATOM 809 C CA . ALA A 1 115 ? -14.744 6.232 -42.095 1.00 89.44 115 ALA A CA 1
ATOM 810 C C . ALA A 1 115 ? -14.035 5.944 -40.760 1.00 89.44 115 ALA A C 1
ATOM 812 O O . ALA A 1 115 ? -12.833 6.189 -40.642 1.00 89.44 115 ALA A O 1
ATOM 813 N N . MET A 1 116 ? -14.744 5.405 -39.766 1.00 91.56 116 MET A N 1
ATOM 814 C CA . MET A 1 116 ? -14.158 5.024 -38.479 1.00 91.56 116 MET A CA 1
ATOM 815 C C . MET A 1 116 ? -13.229 3.815 -38.600 1.00 91.56 116 MET A C 1
ATOM 817 O O . MET A 1 116 ? -12.155 3.830 -38.001 1.00 91.56 116 MET A O 1
ATOM 821 N N . GLN A 1 117 ? -13.584 2.818 -39.414 1.00 92.50 117 GLN A N 1
ATOM 822 C CA . GLN A 1 117 ? -12.706 1.693 -39.746 1.00 92.50 117 GLN A CA 1
ATOM 823 C C . GLN A 1 117 ? -11.418 2.178 -40.413 1.00 92.50 117 GLN A C 1
ATOM 825 O O . GLN A 1 117 ? -10.322 1.806 -39.993 1.00 92.50 117 GLN A O 1
ATOM 830 N N . CYS A 1 118 ? -11.524 3.075 -41.400 1.00 91.44 118 CYS A N 1
ATOM 831 C CA . CYS A 1 118 ? -10.353 3.680 -42.025 1.00 91.44 118 CYS A CA 1
ATOM 832 C C . CYS A 1 118 ? -9.493 4.426 -40.998 1.00 91.44 118 CYS A C 1
ATOM 834 O O . CYS A 1 118 ? -8.279 4.247 -40.990 1.00 91.44 118 CYS A O 1
ATOM 836 N N . LEU A 1 119 ? -10.087 5.233 -40.113 1.00 92.31 119 LEU A N 1
ATOM 837 C CA . LEU A 1 119 ? -9.331 5.959 -39.087 1.00 92.31 119 LEU A CA 1
ATOM 838 C C . LEU A 1 119 ? -8.614 5.024 -38.106 1.00 92.31 119 LEU A C 1
ATOM 840 O O . LEU A 1 119 ? -7.447 5.271 -37.804 1.00 92.31 119 LEU A O 1
ATOM 844 N N . SER A 1 120 ? -9.270 3.949 -37.667 1.00 94.12 120 SER A N 1
ATOM 845 C CA . SER A 1 120 ? -8.682 2.924 -36.794 1.00 94.12 120 SER A CA 1
ATOM 846 C C . SER A 1 120 ? -7.463 2.282 -37.466 1.00 94.12 120 SER A C 1
ATOM 848 O O . SER A 1 120 ? -6.351 2.363 -36.941 1.00 94.12 120 SER A O 1
ATOM 850 N N . ILE A 1 121 ? -7.615 1.797 -38.705 1.00 93.44 121 ILE A N 1
ATOM 851 C CA . ILE A 1 121 ? -6.520 1.188 -39.479 1.00 93.44 121 ILE A CA 1
ATOM 852 C C . ILE A 1 121 ? -5.369 2.181 -39.708 1.00 93.44 121 ILE A C 1
ATOM 854 O O . ILE A 1 121 ? -4.194 1.821 -39.591 1.00 93.44 121 ILE A O 1
ATOM 858 N N . LEU A 1 122 ? -5.686 3.439 -40.032 1.00 89.44 122 LEU A N 1
ATOM 859 C CA . LEU A 1 122 ? -4.691 4.482 -40.287 1.00 89.44 122 LEU A CA 1
ATOM 860 C C . LEU A 1 122 ? -3.930 4.883 -39.012 1.00 89.44 122 LEU A C 1
ATOM 862 O O . LEU A 1 122 ? -2.728 5.150 -39.097 1.00 89.44 122 LEU A O 1
ATOM 866 N N . CYS A 1 123 ? -4.591 4.926 -37.851 1.00 91.00 123 CYS A N 1
ATOM 867 C CA . CYS A 1 123 ? -3.953 5.248 -36.573 1.00 91.00 123 CYS A CA 1
ATOM 868 C C . CYS A 1 123 ? -3.127 4.089 -36.005 1.00 91.00 123 CYS A C 1
ATOM 870 O O . CYS A 1 123 ? -2.100 4.355 -35.385 1.00 91.00 123 CYS A O 1
ATOM 872 N N . ALA A 1 124 ? -3.519 2.833 -36.238 1.00 90.12 124 ALA A N 1
ATOM 873 C CA . ALA A 1 124 ? -2.904 1.668 -35.599 1.00 90.12 124 ALA A CA 1
ATOM 874 C C . ALA A 1 124 ? -1.399 1.491 -35.894 1.00 90.12 124 ALA A C 1
ATOM 876 O O . ALA A 1 124 ? -0.701 0.799 -35.156 1.00 90.12 124 ALA A O 1
ATOM 877 N N . ARG A 1 125 ? -0.872 2.076 -36.982 1.00 85.94 125 ARG A N 1
ATOM 878 C CA . ARG A 1 125 ? 0.504 1.804 -37.453 1.00 85.94 125 ARG A CA 1
ATOM 879 C C . ARG A 1 125 ? 1.400 3.027 -37.654 1.00 85.94 125 ARG A C 1
ATOM 881 O O . ARG A 1 125 ? 2.604 2.846 -37.811 1.00 85.94 125 ARG A O 1
ATOM 888 N N . ASP A 1 126 ? 0.869 4.253 -37.650 1.00 91.38 126 ASP A N 1
ATOM 889 C CA . ASP A 1 126 ? 1.653 5.447 -38.008 1.00 91.38 126 ASP A CA 1
ATOM 890 C C . ASP A 1 126 ? 1.482 6.620 -37.025 1.00 91.38 126 ASP A C 1
ATOM 892 O O . ASP A 1 126 ? 0.468 7.324 -36.988 1.00 91.38 126 ASP A O 1
ATOM 896 N N . GLN A 1 127 ? 2.554 6.916 -36.281 1.00 92.19 127 GLN A N 1
ATOM 897 C CA . GLN A 1 127 ? 2.609 8.050 -35.356 1.00 92.19 127 GLN A CA 1
ATOM 898 C C . GLN A 1 127 ? 2.429 9.420 -36.017 1.00 92.19 127 GLN A C 1
ATOM 900 O O . GLN A 1 127 ? 2.015 10.371 -35.341 1.00 92.19 127 GLN A O 1
ATOM 905 N N . LYS A 1 128 ? 2.767 9.572 -37.300 1.00 93.00 128 LYS A N 1
ATOM 906 C CA . LYS A 1 128 ? 2.559 10.821 -38.038 1.00 93.00 128 LYS A CA 1
ATOM 907 C C . LYS A 1 128 ? 1.067 11.049 -38.279 1.00 93.00 128 LYS A C 1
ATOM 909 O O . LYS A 1 128 ? 0.589 12.151 -38.011 1.00 93.00 128 LYS A O 1
ATOM 914 N N . ARG A 1 129 ? 0.326 10.010 -38.674 1.00 89.12 129 ARG A N 1
ATOM 915 C CA . ARG A 1 129 ? -1.135 10.071 -38.864 1.00 89.12 129 ARG A CA 1
ATOM 916 C C . ARG A 1 129 ? -1.863 10.348 -37.567 1.00 89.12 129 ARG A C 1
ATOM 918 O O . ARG A 1 129 ? -2.711 11.232 -37.528 1.00 89.12 129 ARG A O 1
ATOM 925 N N . MET A 1 130 ? -1.452 9.695 -36.482 1.00 93.38 130 MET A N 1
ATOM 926 C CA . MET A 1 130 ? -1.990 9.994 -35.155 1.00 93.38 130 MET A CA 1
ATOM 927 C C . MET A 1 130 ? -1.797 11.474 -34.790 1.00 93.38 130 MET A C 1
ATOM 929 O O . MET A 1 130 ? -2.722 12.126 -34.311 1.00 93.38 130 MET A O 1
ATOM 933 N N . ARG A 1 131 ? -0.619 12.056 -35.071 1.00 93.19 131 ARG A N 1
ATOM 934 C CA . ARG A 1 131 ? -0.370 13.497 -34.869 1.00 93.19 131 ARG A CA 1
ATOM 935 C C . ARG A 1 131 ? -1.253 14.376 -35.752 1.00 93.19 131 ARG A C 1
ATOM 937 O O . ARG A 1 131 ? -1.794 15.359 -35.256 1.00 93.19 131 ARG A O 1
ATOM 944 N N . GLN A 1 132 ? -1.403 14.038 -37.028 1.00 92.00 132 GLN A N 1
ATOM 945 C CA . GLN A 1 132 ? -2.241 14.797 -37.959 1.00 92.00 132 GLN A CA 1
ATOM 946 C C . GLN A 1 132 ? -3.714 14.772 -37.551 1.00 92.00 132 GLN A C 1
ATOM 948 O O . GLN A 1 132 ? -4.340 15.830 -37.501 1.00 92.00 132 GLN A O 1
ATOM 953 N N . LEU A 1 133 ? -4.236 13.598 -37.183 1.00 92.06 133 LEU A N 1
ATOM 954 C CA . LEU A 1 133 ? -5.602 13.442 -36.693 1.00 92.06 133 LEU A CA 1
ATOM 955 C C . LEU A 1 133 ? -5.836 14.323 -35.461 1.00 92.06 133 LEU A C 1
ATOM 957 O O . LEU A 1 133 ? -6.806 15.076 -35.419 1.00 92.06 133 LEU A O 1
ATOM 961 N N . ARG A 1 134 ? -4.902 14.320 -34.501 1.00 93.56 134 ARG A N 1
ATOM 962 C CA . ARG A 1 134 ? -4.958 15.201 -33.323 1.00 93.56 134 ARG A CA 1
ATOM 963 C C . ARG A 1 134 ? -4.963 16.691 -33.679 1.00 93.56 134 ARG A C 1
ATOM 965 O O . ARG A 1 134 ? -5.694 17.450 -33.055 1.00 93.56 134 ARG A O 1
ATOM 972 N N . HIS A 1 135 ? -4.181 17.110 -34.676 1.00 92.56 135 HIS A N 1
ATOM 973 C CA . HIS A 1 135 ? -4.143 18.504 -35.138 1.00 92.56 135 HIS A CA 1
ATOM 974 C C . HIS A 1 135 ? -5.403 18.943 -35.892 1.00 92.56 135 HIS A C 1
ATOM 976 O O . HIS A 1 135 ? -5.675 20.137 -35.962 1.00 92.56 135 HIS A O 1
ATOM 982 N N . CYS A 1 136 ? -6.162 18.002 -36.452 1.00 92.56 136 CYS A N 1
ATOM 983 C CA . CYS A 1 136 ? -7.386 18.264 -37.209 1.00 92.56 136 CYS A CA 1
ATOM 984 C C . CYS A 1 136 ? -8.652 18.082 -36.351 1.00 92.56 136 CYS A C 1
ATOM 986 O O . CYS A 1 136 ? -9.659 17.587 -36.848 1.00 92.56 136 CYS A O 1
ATOM 988 N N . ASP A 1 137 ? -8.594 18.424 -35.058 1.00 94.31 137 ASP A N 1
ATOM 989 C CA . ASP A 1 137 ? -9.687 18.228 -34.090 1.00 94.31 137 ASP A CA 1
ATOM 990 C C . ASP A 1 137 ? -10.205 16.777 -34.002 1.00 94.31 137 ASP A C 1
ATOM 992 O O . ASP A 1 137 ? -11.337 16.522 -33.582 1.00 94.31 137 ASP A O 1
ATOM 996 N N . GLY A 1 138 ? -9.371 15.794 -34.349 1.00 94.25 138 GLY A N 1
ATOM 997 C CA . GLY A 1 138 ? -9.758 14.385 -34.362 1.00 94.25 138 GLY A CA 1
ATOM 998 C C . GLY A 1 138 ? -10.202 13.866 -32.995 1.00 94.25 138 GLY A C 1
ATOM 999 O O . GLY A 1 138 ? -11.113 13.050 -32.931 1.00 94.25 138 GLY A O 1
ATOM 1000 N N . VAL A 1 139 ? -9.656 14.405 -31.897 1.00 96.38 139 VAL A N 1
ATOM 1001 C CA . VAL A 1 139 ? -10.101 14.077 -30.528 1.00 96.38 139 VAL A CA 1
ATOM 1002 C C . VAL A 1 139 ? -11.588 14.397 -30.355 1.00 96.38 139 VAL A C 1
ATOM 1004 O O . VAL A 1 139 ? -12.363 13.537 -29.954 1.00 96.38 139 VAL A O 1
ATOM 1007 N N . LYS A 1 140 ? -12.010 15.606 -30.744 1.00 96.00 140 LYS A N 1
ATOM 1008 C CA . LYS A 1 140 ? -13.412 16.044 -30.679 1.00 96.00 140 LYS A CA 1
ATOM 1009 C C . LYS A 1 140 ? -14.313 15.176 -31.550 1.00 96.00 140 LYS A C 1
ATOM 1011 O O . LYS A 1 140 ? -15.457 14.904 -31.190 1.00 96.00 140 LYS A O 1
ATOM 1016 N N . LEU A 1 141 ? -13.813 14.778 -32.717 1.00 93.69 141 LEU A N 1
ATOM 1017 C CA . LEU A 1 141 ? -14.546 13.940 -33.654 1.00 93.69 141 LEU A CA 1
ATOM 1018 C C . LEU A 1 141 ? -14.783 12.535 -33.096 1.00 93.69 141 LEU A C 1
ATOM 1020 O O . LEU A 1 141 ? -15.919 12.070 -33.138 1.00 93.69 141 LEU A O 1
ATOM 1024 N N . ILE A 1 142 ? -13.743 11.908 -32.537 1.00 95.31 142 ILE A N 1
ATOM 1025 C CA . ILE A 1 142 ? -13.822 10.594 -31.889 1.00 95.31 142 ILE A CA 1
ATOM 1026 C C . ILE A 1 142 ? -14.774 10.663 -30.690 1.00 95.31 142 ILE A C 1
ATOM 1028 O O . ILE A 1 142 ? -15.689 9.849 -30.598 1.00 95.31 142 ILE A O 1
ATOM 1032 N N . THR A 1 143 ? -14.655 11.678 -29.823 1.00 95.75 143 THR A N 1
ATOM 1033 C CA . THR A 1 143 ? -15.555 11.812 -28.665 1.00 95.75 143 THR A CA 1
ATOM 1034 C C . THR A 1 143 ? -17.013 11.997 -29.075 1.00 95.75 143 THR A C 1
ATOM 1036 O O . THR A 1 143 ? -17.898 11.414 -28.461 1.00 95.75 143 THR A O 1
ATOM 1039 N N . ARG A 1 144 ? -17.291 12.733 -30.159 1.00 93.44 144 ARG A N 1
ATOM 1040 C CA . ARG A 1 144 ? -18.655 12.848 -30.700 1.00 93.44 144 ARG A CA 1
ATOM 1041 C C . ARG A 1 144 ? -19.219 11.525 -31.209 1.00 93.44 144 ARG A C 1
ATOM 1043 O O . ARG A 1 144 ? -20.436 11.378 -31.213 1.00 93.44 144 ARG A O 1
ATOM 1050 N N . GLN A 1 145 ? -18.379 10.597 -31.675 1.00 92.50 145 GLN A N 1
ATOM 1051 C CA . GLN A 1 145 ? -18.859 9.259 -32.028 1.00 92.50 145 GLN A CA 1
ATOM 1052 C C . GLN A 1 145 ? -19.200 8.440 -30.784 1.00 92.50 145 GLN A C 1
ATOM 1054 O O . GLN A 1 145 ? -20.193 7.728 -30.815 1.00 92.50 145 GLN A O 1
ATOM 1059 N N . LEU A 1 146 ? -18.442 8.595 -29.692 1.00 93.31 146 LEU A N 1
ATOM 1060 C CA . LEU A 1 146 ? -18.748 7.948 -28.409 1.00 93.31 146 LEU A CA 1
ATOM 1061 C C . LEU A 1 146 ? -20.000 8.522 -27.731 1.00 93.31 146 LEU A C 1
ATOM 1063 O O . LEU A 1 146 ? -20.747 7.777 -27.118 1.00 93.31 146 LEU A O 1
ATOM 1067 N N . GLN A 1 147 ? -20.230 9.834 -27.846 1.00 91.69 147 GLN A N 1
ATOM 1068 C CA . GLN A 1 147 ? -21.365 10.531 -27.226 1.00 91.69 147 GLN A CA 1
ATOM 1069 C C . GLN A 1 147 ? -22.719 10.190 -27.868 1.00 91.69 147 GLN A C 1
ATOM 1071 O O . GLN A 1 147 ? -23.770 10.484 -27.298 1.00 91.69 147 GLN A O 1
ATOM 1076 N N . ARG A 1 148 ? -22.726 9.659 -29.095 1.00 79.69 148 ARG A N 1
ATOM 1077 C CA . ARG A 1 148 ? -23.984 9.379 -29.791 1.00 79.69 148 ARG A CA 1
ATOM 1078 C C . ARG A 1 148 ? -24.813 8.384 -29.000 1.00 79.69 148 ARG A C 1
ATOM 1080 O O . ARG A 1 148 ? -24.255 7.462 -28.413 1.00 79.69 148 ARG A O 1
ATOM 1087 N N . GLU A 1 149 ? -26.128 8.630 -29.001 1.00 62.00 149 GLU A N 1
ATOM 1088 C CA . GLU A 1 149 ? -27.079 7.863 -28.203 1.00 62.00 149 GLU A CA 1
ATOM 1089 C C . GLU A 1 149 ? -26.770 6.373 -28.328 1.00 62.00 149 GLU A C 1
ATOM 1091 O O . GLU A 1 149 ? -26.589 5.885 -29.455 1.00 62.00 149 GLU A O 1
ATOM 1096 N N . PRO A 1 150 ? -26.654 5.675 -27.183 1.00 56.50 150 PRO A N 1
ATOM 1097 C CA . PRO A 1 150 ? -26.436 4.246 -27.183 1.00 56.50 150 PRO A CA 1
ATOM 1098 C C . PRO A 1 150 ? -27.482 3.631 -28.098 1.00 56.50 150 PRO A C 1
ATOM 1100 O O . PRO A 1 150 ? -28.653 4.011 -28.023 1.00 56.50 150 PRO A O 1
ATOM 1103 N N . ILE A 1 151 ? -27.012 2.748 -28.986 1.00 54.81 151 ILE A N 1
ATOM 1104 C CA . ILE A 1 151 ? -27.801 1.925 -29.911 1.00 54.81 151 ILE A CA 1
ATOM 1105 C C . ILE A 1 151 ? -29.194 1.758 -29.308 1.00 54.81 151 ILE A C 1
ATOM 1107 O O . ILE A 1 151 ? -29.260 1.177 -28.218 1.00 54.81 151 ILE A O 1
ATOM 1111 N N . PRO A 1 152 ? -30.267 2.328 -29.899 1.00 52.28 152 PRO A N 1
ATOM 1112 C CA . PRO A 1 152 ? -31.586 2.237 -29.296 1.00 52.28 152 PRO A CA 1
ATOM 1113 C C . PRO A 1 152 ? -31.815 0.763 -29.017 1.00 52.28 152 PRO A C 1
ATOM 1115 O O . PRO A 1 152 ? -31.774 -0.042 -29.951 1.00 52.28 152 PRO A O 1
ATOM 1118 N N . ALA A 1 153 ? -31.924 0.414 -27.729 1.00 48.94 153 ALA A N 1
ATOM 1119 C CA . ALA A 1 153 ? -32.100 -0.967 -27.318 1.00 48.94 153 ALA A CA 1
ATOM 1120 C C . ALA A 1 153 ? -33.250 -1.498 -28.177 1.00 48.94 153 ALA A C 1
ATOM 1122 O O . ALA A 1 153 ? -34.328 -0.891 -28.127 1.00 48.94 153 ALA A O 1
ATOM 1123 N N . PRO A 1 154 ? -33.022 -2.506 -29.045 1.00 49.69 154 PRO A N 1
ATOM 1124 C CA . PRO A 1 154 ? -34.017 -2.898 -30.027 1.00 49.69 154 PRO A CA 1
ATOM 1125 C C . PRO A 1 154 ? -35.309 -3.150 -29.270 1.00 49.69 154 PRO A C 1
ATOM 1127 O O . PRO A 1 154 ? -35.313 -3.826 -28.234 1.00 49.69 154 PRO A O 1
ATOM 1130 N N . SER A 1 155 ? -36.361 -2.458 -29.710 1.00 43.25 155 SER A N 1
ATOM 1131 C CA . SER A 1 155 ? -37.598 -2.318 -28.961 1.00 43.25 155 SER A CA 1
ATOM 1132 C C . SER A 1 155 ? -38.062 -3.692 -28.493 1.00 43.25 155 SER A C 1
ATOM 1134 O O . SER A 1 155 ? -38.435 -4.539 -29.303 1.00 43.25 155 SER A O 1
ATOM 1136 N N . THR A 1 156 ? -38.015 -3.892 -27.174 1.00 40.12 156 THR A N 1
ATOM 1137 C CA . THR A 1 156 ? -38.593 -5.023 -26.442 1.00 40.12 156 THR A CA 1
ATOM 1138 C C . THR A 1 156 ? -38.156 -6.411 -26.913 1.00 40.12 156 THR A C 1
ATOM 1140 O O . THR A 1 156 ? -38.931 -7.096 -27.564 1.00 40.12 156 THR A O 1
ATOM 1143 N N . THR A 1 157 ? -36.958 -6.859 -26.522 1.00 41.34 157 THR A N 1
ATOM 1144 C CA . THR A 1 157 ? -36.688 -8.119 -25.772 1.00 41.34 157 THR A CA 1
ATOM 1145 C C . THR A 1 157 ? -35.240 -8.600 -25.938 1.00 41.34 157 THR A C 1
ATOM 1147 O O . THR A 1 157 ? -34.989 -9.738 -26.305 1.00 41.34 157 THR A O 1
ATOM 1150 N N . TRP A 1 158 ? -34.263 -7.803 -25.496 1.00 43.28 158 TRP A N 1
ATOM 1151 C CA . TRP A 1 158 ? -33.129 -8.421 -24.801 1.00 43.28 158 TRP A CA 1
ATOM 1152 C C . TRP A 1 158 ? -33.626 -8.805 -23.405 1.00 43.28 158 TRP A C 1
ATOM 1154 O O . TRP A 1 158 ? -33.378 -8.116 -22.416 1.00 43.28 158 TRP A O 1
ATOM 1164 N N . ARG A 1 159 ? -34.430 -9.875 -23.312 1.00 39.97 159 ARG A N 1
ATOM 1165 C CA . ARG A 1 159 ? -34.409 -10.638 -22.063 1.00 39.97 159 ARG A CA 1
ATOM 1166 C C . ARG A 1 159 ? -32.961 -11.090 -21.911 1.00 39.97 159 ARG A C 1
ATOM 1168 O O . ARG A 1 159 ? -32.345 -11.455 -22.906 1.00 39.97 159 ARG A O 1
ATOM 1175 N N . PHE A 1 160 ? -32.439 -11.049 -20.692 1.00 47.41 160 PHE A N 1
ATOM 1176 C CA . PHE A 1 160 ? -31.194 -11.707 -20.291 1.00 47.41 160 PHE A CA 1
ATOM 1177 C C . PHE A 1 160 ? -31.330 -13.238 -20.438 1.00 47.41 160 PHE A C 1
ATOM 1179 O O . PHE A 1 160 ? -31.200 -13.969 -19.466 1.00 47.41 160 PHE A O 1
ATOM 1186 N N . ALA A 1 161 ? -31.743 -13.711 -21.614 1.00 39.94 161 ALA A N 1
ATOM 1187 C CA . ALA A 1 161 ? -31.719 -15.104 -21.980 1.00 39.94 161 ALA A CA 1
ATOM 1188 C C . ALA A 1 161 ? -30.265 -15.386 -22.334 1.00 39.94 161 ALA A C 1
ATOM 1190 O O . ALA A 1 161 ? -29.759 -14.883 -23.335 1.00 39.94 161 ALA A O 1
ATOM 1191 N N . ASP A 1 162 ? -29.610 -16.153 -21.474 1.00 49.25 162 ASP A N 1
ATOM 1192 C CA . ASP A 1 162 ? -28.290 -16.747 -21.674 1.00 49.25 162 ASP A CA 1
ATOM 1193 C C . ASP A 1 162 ? -28.288 -17.785 -22.828 1.00 49.25 162 ASP A C 1
ATOM 1195 O O . ASP A 1 162 ? -27.499 -18.724 -22.824 1.00 49.25 162 ASP A O 1
ATOM 1199 N N . ASP A 1 163 ? -29.178 -17.644 -23.817 1.00 44.78 163 ASP A N 1
ATOM 1200 C CA . ASP A 1 163 ? -29.286 -18.546 -24.960 1.00 44.78 163 ASP A CA 1
ATOM 1201 C C . ASP A 1 163 ? -28.271 -18.110 -26.030 1.00 44.78 163 ASP A C 1
ATOM 1203 O O . ASP A 1 163 ? -28.507 -17.184 -26.809 1.00 44.78 163 ASP A O 1
ATOM 1207 N N . GLU A 1 164 ? -27.126 -18.795 -26.037 1.00 56.53 164 GLU A N 1
ATOM 1208 C CA . GLU A 1 164 ? -25.940 -18.603 -26.889 1.00 56.53 164 GLU A CA 1
ATOM 1209 C C . GLU A 1 164 ? -26.161 -18.744 -28.419 1.00 56.53 164 GLU A C 1
ATOM 1211 O O . GLU A 1 164 ? -25.187 -18.811 -29.160 1.00 56.53 164 GLU A O 1
ATOM 1216 N N . GLU A 1 165 ? -27.392 -18.786 -28.944 1.00 53.88 165 GLU A N 1
ATOM 1217 C CA . GLU A 1 165 ? -27.638 -19.243 -30.330 1.00 53.88 165 GLU A CA 1
ATOM 1218 C C . GLU A 1 165 ? -28.321 -18.249 -31.288 1.00 53.88 165 GLU A C 1
ATOM 1220 O O . GLU A 1 165 ? -28.692 -18.639 -32.396 1.00 53.88 165 GLU A O 1
ATOM 1225 N N . ASN A 1 166 ? -28.468 -16.963 -30.950 1.00 45.94 166 ASN A N 1
ATOM 1226 C CA . ASN A 1 166 ? -29.095 -15.996 -31.870 1.00 45.94 166 ASN A CA 1
ATOM 1227 C C . ASN A 1 166 ? -28.151 -14.858 -32.307 1.00 45.94 166 ASN A C 1
ATOM 1229 O O . ASN A 1 166 ? -28.360 -13.692 -31.973 1.00 45.94 166 ASN A O 1
ATOM 1233 N N . ASP A 1 167 ? -27.138 -15.207 -33.110 1.00 52.47 167 ASP A N 1
ATOM 1234 C CA . ASP A 1 167 ? -26.163 -14.308 -33.769 1.00 52.47 167 ASP A CA 1
ATOM 1235 C C . ASP A 1 167 ? -26.756 -13.529 -34.973 1.00 52.47 167 ASP A C 1
ATOM 1237 O O . ASP A 1 167 ? -26.154 -13.395 -36.041 1.00 52.47 167 ASP A O 1
ATOM 1241 N N . GLY A 1 168 ? -27.982 -13.018 -34.845 1.00 49.75 168 GLY A N 1
ATOM 1242 C CA . GLY A 1 168 ? -28.650 -12.261 -35.907 1.00 49.75 168 GLY A CA 1
ATOM 1243 C C . GLY A 1 168 ? -28.213 -10.792 -35.982 1.00 49.75 168 GLY A C 1
ATOM 1244 O O . GLY A 1 168 ? -28.753 -9.962 -35.258 1.00 49.75 168 GLY A O 1
ATOM 1245 N N . ASP A 1 169 ? -27.299 -10.475 -36.905 1.00 54.47 169 ASP A N 1
ATOM 1246 C CA . ASP A 1 169 ? -27.097 -9.159 -37.557 1.00 54.47 169 ASP A CA 1
ATOM 1247 C C . ASP A 1 169 ? -26.813 -7.943 -36.633 1.00 54.47 169 ASP A C 1
ATOM 1249 O O . ASP A 1 169 ? -27.335 -6.841 -36.815 1.00 54.47 169 ASP A O 1
ATOM 1253 N N . VAL A 1 170 ? -25.954 -8.127 -35.620 1.00 59.53 170 VAL A N 1
ATOM 1254 C CA . VAL A 1 170 ? -25.455 -7.059 -34.713 1.00 59.53 170 VAL A CA 1
ATOM 1255 C C . VAL A 1 170 ? -24.151 -6.404 -35.236 1.00 59.53 170 VAL A C 1
ATOM 1257 O O . VAL A 1 170 ? -23.584 -5.510 -34.599 1.00 59.53 170 VAL A O 1
ATOM 1260 N N . ASP A 1 171 ? -23.678 -6.796 -36.421 1.00 68.19 171 ASP A N 1
ATOM 1261 C CA . ASP A 1 171 ? -22.290 -6.576 -36.855 1.00 68.19 171 ASP A CA 1
ATOM 1262 C C . ASP A 1 171 ? -21.898 -5.101 -37.050 1.00 68.19 171 ASP A C 1
ATOM 1264 O O . ASP A 1 171 ? -20.854 -4.676 -36.547 1.00 68.19 171 ASP A O 1
ATOM 1268 N N . GLY A 1 172 ? -22.733 -4.281 -37.700 1.00 74.62 172 GLY A N 1
ATOM 1269 C CA . GLY A 1 172 ? -22.324 -2.917 -38.084 1.00 74.62 172 GLY A CA 1
ATOM 1270 C C . GLY A 1 172 ? -22.106 -1.964 -36.899 1.00 74.62 172 GLY A C 1
ATOM 1271 O O . GLY A 1 172 ? -21.141 -1.196 -36.831 1.00 74.62 172 GLY A O 1
ATOM 1272 N N . THR A 1 173 ? -22.964 -2.038 -35.878 1.00 79.38 173 THR A N 1
ATOM 1273 C CA . THR A 1 173 ? -22.866 -1.096 -34.747 1.00 79.38 173 THR A CA 1
ATOM 1274 C C . THR A 1 173 ? -21.771 -1.493 -33.757 1.00 79.38 173 THR A C 1
ATOM 1276 O O . THR A 1 173 ? -21.101 -0.625 -33.189 1.00 79.38 173 THR A O 1
ATOM 1279 N N . LEU A 1 174 ? -21.543 -2.800 -33.593 1.00 86.25 174 LEU A N 1
ATOM 1280 C CA . LEU A 1 174 ? -20.420 -3.327 -32.825 1.00 86.25 174 LEU A CA 1
ATOM 1281 C C . LEU A 1 174 ? -19.084 -2.944 -33.477 1.00 86.25 174 LEU A C 1
ATOM 1283 O O . LEU A 1 174 ? -18.204 -2.417 -32.795 1.00 86.25 174 LEU A O 1
ATOM 1287 N N . SER A 1 175 ? -18.969 -3.143 -34.792 1.00 88.44 175 SER A N 1
ATOM 1288 C CA . SER A 1 175 ? -17.817 -2.748 -35.611 1.00 88.44 175 SER A CA 1
ATOM 1289 C C . SER A 1 175 ? -17.464 -1.269 -35.416 1.00 88.44 175 SER A C 1
ATOM 1291 O O . SER A 1 175 ? -16.342 -0.940 -35.020 1.00 88.44 175 SER A O 1
ATOM 1293 N N . MET A 1 176 ? -18.442 -0.368 -35.562 1.00 89.88 176 MET A N 1
ATOM 1294 C CA . MET A 1 176 ? -18.215 1.069 -35.382 1.00 89.88 176 MET A CA 1
ATOM 1295 C C . MET A 1 176 ? -17.738 1.421 -33.961 1.00 89.88 176 MET A C 1
ATOM 1297 O O . MET A 1 176 ? -16.821 2.233 -33.804 1.00 89.88 176 MET A O 1
ATOM 1301 N N . GLY A 1 177 ? -18.339 0.817 -32.929 1.00 91.44 177 GLY A N 1
ATOM 1302 C CA . GLY A 1 177 ? -17.944 1.025 -31.533 1.00 91.44 177 GLY A CA 1
ATOM 1303 C C . GLY A 1 177 ? -16.511 0.565 -31.257 1.00 91.44 177 GLY A C 1
ATOM 1304 O O . GLY A 1 177 ? -15.737 1.299 -30.641 1.00 91.44 177 GLY A O 1
ATOM 1305 N N . ILE A 1 178 ? -16.128 -0.604 -31.779 1.00 93.75 178 ILE A N 1
ATOM 1306 C CA . ILE A 1 178 ? -14.760 -1.130 -31.677 1.00 93.75 178 ILE A CA 1
ATOM 1307 C C . ILE A 1 178 ? -13.774 -0.174 -32.352 1.00 93.75 178 ILE A C 1
ATOM 1309 O O . ILE A 1 178 ? -12.787 0.207 -31.728 1.00 93.75 178 ILE A O 1
ATOM 1313 N N . CYS A 1 179 ? -14.053 0.282 -33.576 1.00 94.62 179 CYS A N 1
ATOM 1314 C CA . CYS A 1 179 ? -13.178 1.220 -34.283 1.00 94.62 179 CYS A CA 1
ATOM 1315 C C . CYS A 1 179 ? -13.046 2.566 -33.561 1.00 94.62 179 CYS A C 1
ATOM 1317 O O . CYS A 1 179 ? -11.967 3.158 -33.553 1.00 94.62 179 CYS A O 1
ATOM 1319 N N . ALA A 1 180 ? -14.119 3.061 -32.937 1.00 95.56 180 ALA A N 1
ATOM 1320 C CA . ALA A 1 180 ? -14.070 4.287 -32.146 1.00 95.56 180 ALA A CA 1
ATOM 1321 C C . ALA A 1 180 ? -13.178 4.137 -30.909 1.00 95.56 180 ALA A C 1
ATOM 1323 O O . ALA A 1 180 ? -12.325 4.993 -30.675 1.00 95.56 180 ALA A O 1
ATOM 1324 N N . VAL A 1 181 ? -13.333 3.044 -30.157 1.00 96.56 181 VAL A N 1
ATOM 1325 C CA . VAL A 1 181 ? -12.492 2.748 -28.987 1.00 96.56 181 VAL A CA 1
ATOM 1326 C C . VAL A 1 181 ? -11.039 2.529 -29.402 1.00 96.56 181 VAL A C 1
ATOM 1328 O O . VAL A 1 181 ? -10.146 3.083 -28.771 1.00 96.56 181 VAL A O 1
ATOM 1331 N N . ASP A 1 182 ? -10.789 1.822 -30.503 1.00 95.69 182 ASP A N 1
ATOM 1332 C CA . ASP A 1 182 ? -9.442 1.621 -31.044 1.00 95.69 182 ASP A CA 1
ATOM 1333 C C . ASP A 1 182 ? -8.785 2.942 -31.481 1.00 95.69 182 ASP A C 1
ATOM 1335 O O . ASP A 1 182 ? -7.599 3.170 -31.243 1.00 95.69 182 ASP A O 1
ATOM 1339 N N . CYS A 1 183 ? -9.558 3.889 -32.026 1.00 95.88 183 CYS A N 1
ATOM 1340 C CA . CYS A 1 183 ? -9.062 5.239 -32.302 1.00 95.88 183 CYS A CA 1
ATOM 1341 C C . CYS A 1 183 ? -8.722 6.013 -31.018 1.00 95.88 183 CYS A C 1
ATOM 1343 O O . CYS A 1 183 ? -7.742 6.761 -31.003 1.00 95.88 183 CYS A O 1
ATOM 1345 N N . VAL A 1 184 ? -9.496 5.866 -29.935 1.00 97.25 184 VAL A N 1
ATOM 1346 C CA . VAL A 1 184 ? -9.112 6.446 -28.634 1.00 97.25 184 VAL A CA 1
ATOM 1347 C C . VAL A 1 184 ? -7.803 5.818 -28.169 1.00 97.25 184 VAL A C 1
ATOM 1349 O O . VAL A 1 184 ? -6.854 6.536 -27.851 1.00 97.25 184 VAL A O 1
ATOM 1352 N N . TRP A 1 185 ? -7.733 4.491 -28.182 1.00 96.25 185 TRP A N 1
ATOM 1353 C CA . TRP A 1 185 ? -6.592 3.752 -27.666 1.00 96.25 185 TRP A CA 1
ATOM 1354 C C . TRP A 1 185 ? -5.312 4.056 -28.447 1.00 96.25 185 TRP A C 1
ATOM 1356 O O . TRP A 1 185 ? -4.283 4.373 -27.863 1.00 96.25 185 TRP A O 1
ATOM 1366 N N . SER A 1 186 ? -5.384 4.069 -29.774 1.00 95.44 186 SER A N 1
ATOM 1367 C CA . SER A 1 186 ? -4.231 4.359 -30.620 1.00 95.44 186 SER A CA 1
ATOM 1368 C C . SER A 1 186 ? -3.882 5.851 -30.623 1.00 95.44 186 SER A C 1
ATOM 1370 O O . SER A 1 186 ? -2.733 6.233 -30.408 1.00 95.44 186 SER A O 1
ATOM 1372 N N . CYS A 1 187 ? -4.853 6.737 -30.880 1.00 95.81 187 CYS A N 1
ATOM 1373 C CA . CYS A 1 187 ? -4.552 8.135 -31.198 1.00 95.81 187 CYS A CA 1
ATOM 1374 C C . CYS A 1 187 ? -4.574 9.077 -29.969 1.00 95.81 187 CYS A C 1
ATOM 1376 O O . CYS A 1 187 ? -4.016 10.179 -30.062 1.00 95.81 187 CYS A O 1
ATOM 1378 N N . ILE A 1 188 ? -5.212 8.705 -28.850 1.00 96.44 188 ILE A N 1
ATOM 1379 C CA . ILE A 1 188 ? -5.379 9.565 -27.660 1.00 96.44 188 ILE A CA 1
ATOM 1380 C C . ILE A 1 188 ? -4.500 9.087 -26.502 1.00 96.44 188 ILE A C 1
ATOM 1382 O O . ILE A 1 188 ? -3.731 9.896 -25.977 1.00 96.44 188 ILE A O 1
ATOM 1386 N N . VAL A 1 189 ? -4.586 7.804 -26.138 1.00 96.50 189 VAL A N 1
ATOM 1387 C CA . VAL A 1 189 ? -3.831 7.221 -25.016 1.00 96.50 189 VAL A CA 1
ATOM 1388 C C . VAL A 1 189 ? -2.318 7.342 -25.253 1.00 96.50 189 VAL A C 1
ATOM 1390 O O . VAL A 1 189 ? -1.822 7.203 -26.370 1.00 96.50 189 VAL A O 1
ATOM 1393 N N . GLY A 1 190 ? -1.573 7.685 -24.203 1.00 94.19 190 GLY A N 1
ATOM 1394 C CA . GLY A 1 190 ? -0.128 7.924 -24.227 1.00 94.19 190 GLY A CA 1
ATOM 1395 C C . GLY A 1 190 ? 0.269 9.336 -24.676 1.00 94.19 190 GLY A C 1
ATOM 1396 O O . GLY A 1 190 ? 1.444 9.703 -24.628 1.00 94.19 190 GLY A O 1
ATOM 1397 N N . SER A 1 191 ? -0.685 10.175 -25.099 1.00 95.69 191 SER A N 1
ATOM 1398 C CA . SER A 1 191 ? -0.432 11.569 -25.467 1.00 95.69 191 SER A CA 1
ATOM 1399 C C . SER A 1 191 ? -1.032 12.529 -24.444 1.00 95.69 191 SER A C 1
ATOM 1401 O O . SER A 1 191 ? -2.195 12.902 -24.559 1.00 95.69 191 SER A O 1
ATOM 1403 N N . LYS A 1 192 ? -0.205 13.041 -23.521 1.00 95.81 192 LYS A N 1
ATOM 1404 C CA . LYS A 1 192 ? -0.627 13.941 -22.427 1.00 95.81 192 LYS A CA 1
ATOM 1405 C C . LYS A 1 192 ? -1.602 15.053 -22.851 1.00 95.81 192 LYS A C 1
ATOM 1407 O O . LYS A 1 192 ? -2.641 15.222 -22.231 1.00 95.81 192 LYS A O 1
ATOM 1412 N N . LYS A 1 193 ? -1.309 15.778 -23.942 1.00 96.06 193 LYS A N 1
ATOM 1413 C CA . LYS A 1 193 ? -2.182 16.859 -24.459 1.00 96.06 193 LYS A CA 1
ATOM 1414 C C . LYS A 1 193 ? -3.539 16.351 -24.957 1.00 96.06 193 LYS A C 1
ATOM 1416 O O . LYS A 1 193 ? -4.544 17.048 -24.855 1.00 96.06 193 LYS A O 1
ATOM 1421 N N . SER A 1 194 ? -3.549 15.166 -25.556 1.00 96.62 194 SER A N 1
ATOM 1422 C CA . SER A 1 194 ? -4.739 14.578 -26.173 1.00 96.62 194 SER A CA 1
ATOM 1423 C C . SER A 1 194 ? -5.621 13.932 -25.125 1.00 96.62 194 SER A C 1
ATOM 1425 O O . SER A 1 194 ? -6.824 14.146 -25.162 1.00 96.62 194 SER A O 1
ATOM 1427 N N . GLU A 1 195 ? -5.021 13.209 -24.176 1.00 97.31 195 GLU A N 1
ATOM 1428 C CA . GLU A 1 195 ? -5.700 12.681 -22.994 1.00 97.31 195 GLU A CA 1
ATOM 1429 C C . GLU A 1 195 ? -6.333 13.817 -22.195 1.00 97.31 195 GLU A C 1
ATOM 1431 O O . GLU A 1 195 ? -7.529 13.778 -21.933 1.00 97.31 195 GLU A O 1
ATOM 1436 N N . GLU A 1 196 ? -5.579 14.879 -21.892 1.00 95.81 196 GLU A N 1
ATOM 1437 C CA . GLU A 1 196 ? -6.104 16.051 -21.187 1.00 95.81 196 GLU A CA 1
ATOM 1438 C C . GLU A 1 196 ? -7.289 16.670 -21.936 1.00 95.81 196 GLU A C 1
ATOM 1440 O O . GLU A 1 196 ? -8.344 16.904 -21.347 1.00 95.81 196 GLU A O 1
ATOM 1445 N N . SER A 1 197 ? -7.168 16.860 -23.255 1.00 96.56 197 SER A N 1
ATOM 1446 C CA . SER A 1 197 ? -8.281 17.379 -24.046 1.00 96.56 197 SER A CA 1
ATOM 1447 C C . SER A 1 197 ? -9.473 16.421 -24.096 1.00 96.56 197 SER A C 1
ATOM 1449 O O . SER A 1 197 ? -10.608 16.886 -24.102 1.00 96.56 197 SER A O 1
ATOM 1451 N N . PHE A 1 198 ? -9.252 15.112 -24.168 1.00 97.75 198 PHE A N 1
ATOM 1452 C CA . PHE A 1 198 ? -10.311 14.107 -24.207 1.00 97.75 198 PHE A CA 1
ATOM 1453 C C . PHE A 1 198 ? -11.073 14.049 -22.876 1.00 97.75 198 PHE A C 1
ATOM 1455 O O . PHE A 1 198 ? -12.301 14.097 -22.864 1.00 97.75 198 PHE A O 1
ATOM 1462 N N . ILE A 1 199 ? -10.343 14.010 -21.761 1.00 97.25 199 ILE A N 1
ATOM 1463 C CA . ILE A 1 199 ? -10.867 13.872 -20.398 1.00 97.25 199 ILE A CA 1
ATOM 1464 C C . ILE A 1 199 ? -11.543 15.173 -19.947 1.00 97.25 199 ILE A C 1
ATOM 1466 O O . ILE A 1 199 ? -12.719 15.166 -19.581 1.00 97.25 199 ILE A O 1
ATOM 1470 N N . ILE A 1 200 ? -10.819 16.298 -20.004 1.00 96.00 200 ILE A N 1
ATOM 1471 C CA . ILE A 1 200 ? -11.263 17.574 -19.426 1.00 96.00 200 ILE A CA 1
ATOM 1472 C C . ILE A 1 200 ? -12.244 18.293 -20.353 1.00 96.00 200 ILE A C 1
ATOM 1474 O O . ILE A 1 200 ? -13.315 18.699 -19.910 1.00 96.00 200 ILE A O 1
ATOM 1478 N N . ASN A 1 201 ? -11.910 18.452 -21.639 1.00 96.31 201 ASN A N 1
ATOM 1479 C CA . ASN A 1 201 ? -12.719 19.298 -22.528 1.00 96.31 201 ASN A CA 1
ATOM 1480 C C . ASN A 1 201 ? -13.958 18.583 -23.075 1.00 96.31 201 ASN A C 1
ATOM 1482 O O . ASN A 1 201 ? -14.931 19.249 -23.428 1.00 96.31 201 ASN A O 1
ATOM 1486 N N . TYR A 1 202 ? -13.921 17.252 -23.183 1.00 96.94 202 TYR A N 1
ATOM 1487 C CA . TYR A 1 202 ? -14.963 16.488 -23.876 1.00 96.94 202 TYR A CA 1
ATOM 1488 C C . TYR A 1 202 ? -15.607 15.376 -23.044 1.00 96.94 202 TYR A C 1
ATOM 1490 O O . TYR A 1 202 ? -16.378 14.604 -23.599 1.00 96.94 202 TYR A O 1
ATOM 1498 N N . ASN A 1 203 ? -15.323 15.281 -21.741 1.00 96.75 203 ASN A N 1
ATOM 1499 C CA . ASN A 1 203 ? -15.884 14.242 -20.868 1.00 96.75 203 ASN A CA 1
ATOM 1500 C C . ASN A 1 203 ? -15.709 12.809 -21.417 1.00 96.75 203 ASN A C 1
ATOM 1502 O O . ASN A 1 203 ? -16.590 11.958 -21.296 1.00 96.75 203 ASN A O 1
ATOM 1506 N N . GLY A 1 204 ? -14.571 12.539 -22.060 1.00 97.00 204 GLY A N 1
ATOM 1507 C CA . GLY A 1 204 ? -14.369 11.324 -22.841 1.00 97.00 204 GLY A CA 1
ATOM 1508 C C . GLY A 1 204 ? -14.464 10.028 -22.029 1.00 97.00 204 GLY A C 1
ATOM 1509 O O . GLY A 1 204 ? -15.012 9.049 -22.529 1.00 97.00 204 GLY A O 1
ATOM 1510 N N . VAL A 1 205 ? -14.010 10.022 -20.767 1.00 97.62 205 VAL A N 1
ATOM 1511 C CA . VAL A 1 205 ? -14.156 8.851 -19.878 1.00 97.62 205 VAL A CA 1
ATOM 1512 C C . VAL A 1 205 ? -15.627 8.592 -19.565 1.00 97.62 205 VAL A C 1
ATOM 1514 O O . VAL A 1 205 ? -16.052 7.442 -19.578 1.00 97.62 205 VAL A O 1
ATOM 1517 N N . GLY A 1 206 ? -16.422 9.646 -19.354 1.00 96.94 206 GLY A N 1
ATOM 1518 C CA . GLY A 1 206 ? -17.859 9.508 -19.125 1.00 96.94 206 GLY A CA 1
ATOM 1519 C C . GLY A 1 206 ? -18.572 8.860 -20.311 1.00 96.94 206 GLY A C 1
ATOM 1520 O O . GLY A 1 206 ? -19.327 7.915 -20.120 1.00 96.94 206 GLY A O 1
ATOM 1521 N N . HIS A 1 207 ? -18.253 9.283 -21.537 1.00 97.06 207 HIS A N 1
ATOM 1522 C CA . HIS A 1 207 ? -18.820 8.678 -22.749 1.00 97.06 207 HIS A CA 1
ATOM 1523 C C . HIS A 1 207 ? -18.356 7.232 -22.982 1.00 97.06 207 HIS A C 1
ATOM 1525 O O . HIS A 1 207 ? -19.128 6.405 -23.466 1.00 97.06 207 HIS A O 1
ATOM 1531 N N . LEU A 1 208 ? -17.120 6.884 -22.602 1.00 97.38 208 LEU A N 1
ATOM 1532 C CA . LEU A 1 208 ? -16.674 5.487 -22.609 1.00 97.38 208 LEU A CA 1
ATOM 1533 C C . LEU A 1 208 ? -17.470 4.635 -21.614 1.00 97.38 208 LEU A C 1
ATOM 1535 O O . LEU A 1 208 ? -17.821 3.508 -21.947 1.00 97.38 208 LEU A O 1
ATOM 1539 N N . LEU A 1 209 ? -17.783 5.160 -20.426 1.00 97.44 209 LEU A N 1
ATOM 1540 C CA . LEU A 1 209 ? -18.571 4.454 -19.409 1.00 97.44 209 LEU A CA 1
ATOM 1541 C C . LEU A 1 209 ? -20.055 4.324 -19.793 1.00 97.44 209 LEU A C 1
ATOM 1543 O O . LEU A 1 209 ? -20.650 3.271 -19.576 1.00 97.44 209 LEU A O 1
ATOM 1547 N N . GLU A 1 210 ? -20.627 5.338 -20.443 1.00 95.56 210 GLU A N 1
ATOM 1548 C CA . GLU A 1 210 ? -21.965 5.265 -21.052 1.00 95.56 210 GLU A CA 1
ATOM 1549 C C . GLU A 1 210 ? -22.024 4.170 -22.128 1.00 95.56 210 GLU A C 1
ATOM 1551 O O . GLU A 1 210 ? -22.939 3.347 -22.142 1.00 95.56 210 GLU A O 1
ATOM 1556 N N . CYS A 1 211 ? -21.008 4.108 -22.997 1.00 94.50 211 CYS A N 1
ATOM 1557 C CA . CYS A 1 211 ? -20.885 3.044 -23.988 1.00 94.50 211 CYS A CA 1
ATOM 1558 C C . CYS A 1 211 ? -20.696 1.675 -23.314 1.00 94.50 211 CYS A C 1
ATOM 1560 O O . CYS A 1 211 ? -21.335 0.699 -23.701 1.00 94.50 211 CYS A O 1
ATOM 1562 N N . PHE A 1 212 ? -19.865 1.605 -22.271 1.00 95.56 212 PHE A N 1
ATOM 1563 C CA . PHE A 1 212 ? -19.579 0.386 -21.518 1.00 95.56 212 PHE A CA 1
ATOM 1564 C C . PHE A 1 212 ? -20.830 -0.229 -20.895 1.00 95.56 212 PHE A C 1
ATOM 1566 O O . PHE A 1 212 ? -20.975 -1.446 -20.917 1.00 95.56 212 PHE A O 1
ATOM 1573 N N . GLU A 1 213 ? -21.743 0.585 -20.371 1.00 94.56 213 GLU A N 1
ATOM 1574 C CA . GLU A 1 213 ? -22.969 0.114 -19.727 1.00 94.56 213 GLU A CA 1
ATOM 1575 C C . GLU A 1 213 ? -23.835 -0.737 -20.671 1.00 94.56 213 GLU A C 1
ATOM 1577 O O . GLU A 1 213 ? -24.260 -1.840 -20.308 1.00 94.56 213 GLU A O 1
ATOM 1582 N N . VAL A 1 214 ? -24.019 -0.270 -21.910 1.00 91.69 214 VAL A N 1
ATOM 1583 C CA . VAL A 1 214 ? -24.874 -0.916 -22.922 1.00 91.69 214 VAL A CA 1
ATOM 1584 C C . VAL A 1 214 ? -24.125 -1.868 -23.860 1.00 91.69 214 VAL A C 1
ATOM 1586 O O . VAL A 1 214 ? -24.753 -2.637 -24.584 1.00 91.69 214 VAL A O 1
ATOM 1589 N N . ALA A 1 215 ? -22.792 -1.820 -23.878 1.00 91.19 215 ALA A N 1
ATOM 1590 C CA . ALA A 1 215 ? -21.982 -2.549 -24.846 1.00 91.19 215 ALA A CA 1
ATOM 1591 C C . ALA A 1 215 ? -22.096 -4.083 -24.705 1.00 91.19 215 ALA A C 1
ATOM 1593 O O . ALA A 1 215 ? -22.190 -4.611 -23.585 1.00 91.19 215 ALA A O 1
ATOM 1594 N N . PRO A 1 216 ? -21.996 -4.831 -25.822 1.00 91.19 216 PRO A N 1
ATOM 1595 C CA . PRO A 1 216 ? -21.825 -6.278 -25.776 1.00 91.19 216 PRO A CA 1
ATOM 1596 C C . PRO A 1 216 ? -20.467 -6.652 -25.165 1.00 91.19 216 PRO A C 1
ATOM 1598 O O . PRO A 1 216 ? -19.539 -5.839 -25.094 1.00 91.19 216 PRO A O 1
ATOM 1601 N N . ARG A 1 217 ? -20.332 -7.914 -24.738 1.00 88.75 217 ARG A N 1
ATOM 1602 C CA . ARG A 1 217 ? -19.174 -8.408 -23.967 1.00 88.75 217 ARG A CA 1
ATOM 1603 C C . ARG A 1 217 ? -17.830 -8.129 -24.651 1.00 88.75 217 ARG A C 1
ATOM 1605 O O . ARG A 1 217 ? -16.878 -7.743 -23.977 1.00 88.75 217 ARG A O 1
ATOM 1612 N N . VAL A 1 218 ? -17.758 -8.262 -25.978 1.00 89.94 218 VAL A N 1
ATOM 1613 C CA . VAL A 1 218 ? -16.537 -8.007 -26.765 1.00 89.94 218 VAL A CA 1
ATOM 1614 C C . VAL A 1 218 ? -16.096 -6.543 -26.664 1.00 89.94 218 VAL A C 1
ATOM 1616 O O . VAL A 1 218 ? -14.941 -6.266 -26.341 1.00 89.94 218 VAL A O 1
ATOM 1619 N N . LEU A 1 219 ? -17.020 -5.599 -26.863 1.00 92.69 219 LEU A N 1
ATOM 1620 C CA . LEU A 1 219 ? -16.730 -4.166 -26.780 1.00 92.69 219 LEU A CA 1
ATOM 1621 C C . LEU A 1 219 ? -16.431 -3.730 -25.338 1.00 92.69 219 LEU A C 1
ATOM 1623 O O . LEU A 1 219 ? -15.514 -2.940 -25.121 1.00 92.69 219 LEU A O 1
ATOM 1627 N N . LYS A 1 220 ? -17.106 -4.317 -24.339 1.00 94.94 220 LYS A N 1
ATOM 1628 C CA . LYS A 1 220 ? -16.793 -4.104 -22.914 1.00 94.94 220 LYS A CA 1
ATOM 1629 C C . LYS A 1 220 ? -15.322 -4.379 -22.597 1.00 94.94 220 LYS A C 1
ATOM 1631 O O . LYS A 1 220 ? -14.692 -3.572 -21.920 1.00 94.94 220 LYS A O 1
ATOM 1636 N N . ARG A 1 221 ? -14.741 -5.465 -23.126 1.00 92.50 221 ARG A N 1
ATOM 1637 C CA . ARG A 1 221 ? -13.311 -5.786 -22.923 1.00 92.50 221 ARG A CA 1
ATOM 1638 C C . ARG A 1 221 ? -12.380 -4.715 -23.495 1.00 92.50 221 ARG A C 1
ATOM 1640 O O . ARG A 1 221 ? -11.388 -4.369 -22.848 1.00 92.50 221 ARG A O 1
ATOM 1647 N N . GLN A 1 222 ? -12.703 -4.198 -24.681 1.00 93.56 222 GLN A N 1
ATOM 1648 C CA . GLN A 1 222 ? -11.926 -3.140 -25.335 1.00 93.56 222 GLN A CA 1
ATOM 1649 C C . GLN A 1 222 ? -12.002 -1.833 -24.542 1.00 9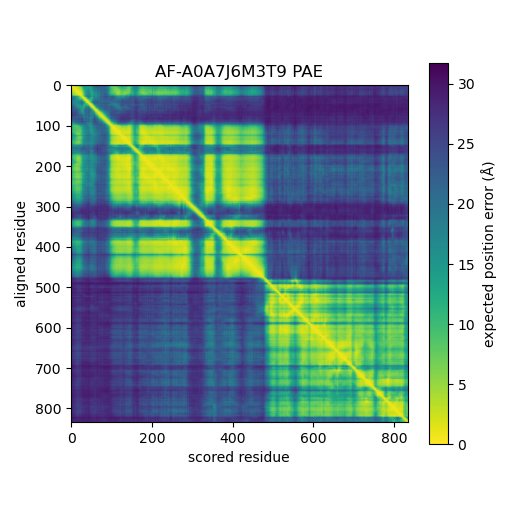3.56 222 GLN A C 1
ATOM 1651 O O . GLN A 1 222 ? -10.972 -1.228 -24.250 1.00 93.56 222 GLN A O 1
ATOM 1656 N N . ILE A 1 223 ? -13.206 -1.448 -24.107 1.00 96.31 223 ILE A N 1
ATOM 1657 C CA . ILE A 1 223 ? -13.402 -0.246 -23.292 1.00 96.31 223 ILE A CA 1
ATOM 1658 C C . ILE A 1 223 ? -12.653 -0.361 -21.960 1.00 96.31 223 ILE A C 1
ATOM 1660 O O . ILE A 1 223 ? -11.959 0.579 -21.592 1.00 96.31 223 ILE A O 1
ATOM 1664 N N . LEU A 1 224 ? -12.717 -1.505 -21.267 1.00 95.81 224 LEU A N 1
ATOM 1665 C CA . LEU A 1 224 ? -11.982 -1.709 -20.010 1.00 95.81 224 LEU A CA 1
ATOM 1666 C C . LEU A 1 224 ? -10.474 -1.510 -20.173 1.00 95.81 224 LEU A C 1
ATOM 1668 O O . LEU A 1 224 ? -9.856 -0.866 -19.330 1.00 95.81 224 LEU A O 1
ATOM 1672 N N . GLY A 1 225 ? -9.892 -2.031 -21.258 1.00 94.38 225 GLY A N 1
ATOM 1673 C CA . GLY A 1 225 ? -8.472 -1.828 -21.556 1.00 94.38 225 GLY A CA 1
ATOM 1674 C C . GLY A 1 225 ? -8.148 -0.356 -21.797 1.00 94.38 225 GLY A C 1
ATOM 1675 O O . GLY A 1 225 ? -7.274 0.204 -21.140 1.00 94.38 225 GLY A O 1
ATOM 1676 N N . CYS A 1 226 ? -8.932 0.299 -22.655 1.00 96.38 226 CYS A N 1
ATOM 1677 C CA . CYS A 1 226 ? -8.756 1.714 -22.962 1.00 96.38 226 CYS A CA 1
ATOM 1678 C C . CYS A 1 226 ? -8.908 2.615 -21.721 1.00 96.38 226 CYS A C 1
ATOM 1680 O O . CYS A 1 226 ? -8.124 3.544 -21.535 1.00 96.38 226 CYS A O 1
ATOM 1682 N N . VAL A 1 227 ? -9.905 2.365 -20.864 1.00 97.38 227 VAL A N 1
ATOM 1683 C CA . VAL A 1 227 ? -10.113 3.140 -19.631 1.00 97.38 227 VAL A CA 1
ATOM 1684 C C . VAL A 1 227 ? -8.981 2.869 -18.641 1.00 97.38 227 VAL A C 1
ATOM 1686 O O . VAL A 1 227 ? -8.490 3.819 -18.042 1.00 97.38 227 VAL A O 1
ATOM 1689 N N . SER A 1 228 ? -8.517 1.623 -18.509 1.00 95.00 228 SER A N 1
ATOM 1690 C CA . SER A 1 228 ? -7.396 1.273 -17.625 1.00 95.00 228 SER A CA 1
ATOM 1691 C C . SER A 1 228 ? -6.136 2.063 -17.970 1.00 95.00 228 SER A C 1
ATOM 1693 O O . SER A 1 228 ? -5.534 2.678 -17.090 1.00 95.00 228 SER A O 1
ATOM 1695 N N . ASP A 1 229 ? -5.781 2.132 -19.253 1.00 95.31 229 ASP A N 1
ATOM 1696 C CA . ASP A 1 229 ? -4.607 2.891 -19.687 1.00 95.31 229 ASP A CA 1
ATOM 1697 C C . ASP A 1 229 ? -4.787 4.403 -19.474 1.00 95.31 229 ASP A C 1
ATOM 1699 O O . ASP A 1 229 ? -3.858 5.080 -19.032 1.00 95.31 229 ASP A O 1
ATOM 1703 N N . LEU A 1 230 ? -5.996 4.941 -19.688 1.00 96.31 230 LEU A N 1
ATOM 1704 C CA . LEU A 1 230 ? -6.303 6.343 -19.372 1.00 96.31 230 LEU A CA 1
ATOM 1705 C C . LEU A 1 230 ? -6.177 6.645 -17.869 1.00 96.31 230 LEU A C 1
ATOM 1707 O O . LEU A 1 230 ? -5.669 7.709 -17.507 1.00 96.31 230 LEU A O 1
ATOM 1711 N N . LEU A 1 231 ? -6.624 5.736 -16.993 1.00 95.38 231 LEU A N 1
ATOM 1712 C CA . LEU A 1 231 ? -6.508 5.896 -15.538 1.00 95.38 231 LEU A CA 1
ATOM 1713 C C . LEU A 1 231 ? -5.056 5.842 -15.056 1.00 95.38 231 LEU A C 1
ATOM 1715 O O . LEU A 1 231 ? -4.721 6.526 -14.086 1.00 95.38 231 LEU A O 1
ATOM 1719 N N . ASN A 1 232 ? -4.220 5.042 -15.721 1.00 91.56 232 ASN A N 1
ATOM 1720 C CA . ASN A 1 232 ? -2.791 4.944 -15.435 1.00 91.56 232 ASN A CA 1
ATOM 1721 C C . ASN A 1 232 ? -2.032 6.195 -15.891 1.00 91.56 232 ASN A C 1
ATOM 1723 O O . ASN A 1 232 ? -1.190 6.700 -15.156 1.00 91.56 232 ASN A O 1
ATOM 1727 N N . ASN A 1 233 ? -2.357 6.737 -17.066 1.00 91.06 233 ASN A N 1
ATOM 1728 C CA . ASN A 1 233 ? -1.617 7.867 -17.632 1.00 91.06 233 ASN A CA 1
ATOM 1729 C C . ASN A 1 233 ? -2.076 9.235 -17.104 1.00 91.06 233 ASN A C 1
ATOM 1731 O O . ASN A 1 233 ? -1.301 10.196 -17.107 1.00 91.06 233 ASN A O 1
ATOM 1735 N N . CYS A 1 234 ? -3.337 9.363 -16.668 1.00 91.38 234 CYS A N 1
ATOM 1736 C CA . CYS A 1 234 ? -3.920 10.658 -16.332 1.00 91.38 234 CYS A CA 1
ATOM 1737 C C . CYS A 1 234 ? -4.725 10.653 -15.025 1.00 91.38 234 CYS A C 1
ATOM 1739 O O . CYS A 1 234 ? -5.849 10.156 -14.945 1.00 91.38 234 CYS A O 1
ATOM 1741 N N . ARG A 1 235 ? -4.218 11.371 -14.014 1.00 90.94 235 ARG A N 1
ATOM 1742 C CA . ARG A 1 235 ? -4.902 11.576 -12.720 1.00 90.94 235 ARG A CA 1
ATOM 1743 C C . ARG A 1 235 ? -6.322 12.150 -12.835 1.00 90.94 235 ARG A C 1
ATOM 1745 O O . ARG A 1 235 ? -7.176 11.853 -12.003 1.00 90.94 235 ARG A O 1
ATOM 1752 N N . PHE A 1 236 ? -6.595 12.959 -13.862 1.00 92.56 236 PHE A N 1
ATOM 1753 C CA . PHE A 1 236 ? -7.927 13.526 -14.088 1.00 92.56 236 PHE A CA 1
ATOM 1754 C C . PHE A 1 236 ? -8.925 12.472 -14.577 1.00 92.56 236 PHE A C 1
ATOM 1756 O O . PHE A 1 236 ? -10.101 12.559 -14.227 1.00 92.56 236 PHE A O 1
ATOM 1763 N N . ALA A 1 237 ? -8.462 11.452 -15.311 1.00 95.00 237 ALA A N 1
ATOM 1764 C CA . ALA A 1 237 ? -9.303 10.327 -15.709 1.00 95.00 237 ALA A CA 1
ATOM 1765 C C . ALA A 1 237 ? -9.816 9.578 -14.476 1.00 95.00 237 ALA A C 1
ATOM 1767 O O . ALA A 1 237 ? -11.000 9.267 -14.403 1.00 95.00 237 ALA A O 1
ATOM 1768 N N . ARG A 1 238 ? -8.954 9.367 -13.468 1.00 93.56 238 ARG A N 1
ATOM 1769 C CA . ARG A 1 238 ? -9.327 8.731 -12.192 1.00 93.56 238 ARG A CA 1
ATOM 1770 C C . ARG A 1 238 ? -10.421 9.508 -11.472 1.00 93.56 238 ARG A C 1
ATOM 1772 O O . ARG A 1 238 ? -11.412 8.928 -11.044 1.00 93.56 238 ARG A O 1
ATOM 1779 N N . HIS A 1 239 ? -10.264 10.824 -11.376 1.00 91.56 239 HIS A N 1
ATOM 1780 C CA . HIS A 1 239 ? -11.264 11.679 -10.746 1.00 91.56 239 HIS A CA 1
ATOM 1781 C C . HIS A 1 239 ? -12.604 11.646 -11.495 1.00 91.56 239 HIS A C 1
ATOM 1783 O O . HIS A 1 239 ? -13.649 11.488 -10.874 1.00 91.56 239 HIS A O 1
ATOM 1789 N N . GLN A 1 240 ? -12.579 11.737 -12.827 1.00 94.94 240 GLN A N 1
ATOM 1790 C CA . GLN A 1 240 ? -13.783 11.652 -13.653 1.00 94.94 240 GLN A CA 1
ATOM 1791 C C . GLN A 1 240 ? -14.461 10.281 -13.550 1.00 94.94 240 GLN A C 1
ATOM 1793 O O . GLN A 1 240 ? -15.678 10.223 -13.426 1.00 94.94 240 GLN A O 1
ATOM 1798 N N . PHE A 1 241 ? -13.687 9.194 -13.538 1.00 96.38 241 PHE A N 1
ATOM 1799 C CA . PHE A 1 241 ? -14.186 7.833 -13.352 1.00 96.38 241 PHE A CA 1
ATOM 1800 C C . PHE A 1 241 ? -14.910 7.669 -12.007 1.00 96.38 241 PHE A C 1
ATOM 1802 O O . PHE A 1 241 ? -16.029 7.169 -11.976 1.00 96.38 241 PHE A O 1
ATOM 1809 N N . LEU A 1 242 ? -14.313 8.142 -10.907 1.00 93.94 242 LEU A N 1
ATOM 1810 C CA . LEU A 1 242 ? -14.908 8.053 -9.565 1.00 93.94 242 LEU A CA 1
ATOM 1811 C C . LEU A 1 242 ? -16.124 8.974 -9.372 1.00 93.94 242 LEU A C 1
ATOM 1813 O O . LEU A 1 242 ? -16.946 8.730 -8.497 1.00 93.94 242 LEU A O 1
ATOM 1817 N N . GLN A 1 243 ? -16.230 10.055 -10.147 1.00 93.62 243 GLN A N 1
ATOM 1818 C CA . GLN A 1 243 ? -17.375 10.971 -10.099 1.00 93.62 243 GLN A CA 1
ATOM 1819 C C . GLN A 1 243 ? -18.501 10.590 -11.055 1.00 93.62 243 GLN A C 1
ATOM 1821 O O . GLN A 1 243 ? -19.611 11.121 -10.942 1.00 93.62 243 GLN A O 1
ATOM 1826 N N . TRP A 1 244 ? -18.221 9.711 -12.014 1.00 96.12 244 TRP A N 1
ATOM 1827 C CA . TRP A 1 244 ? -19.199 9.314 -13.003 1.00 96.12 244 TRP A CA 1
ATOM 1828 C C . TRP A 1 244 ? -20.290 8.462 -12.361 1.00 96.12 244 TRP A C 1
ATOM 1830 O O . TRP A 1 244 ? -20.025 7.482 -11.663 1.00 96.12 244 TRP A O 1
ATOM 1840 N N . ASN A 1 245 ? -21.529 8.838 -12.655 1.00 95.56 245 ASN A N 1
ATOM 1841 C CA . ASN A 1 245 ? -22.711 8.047 -12.375 1.00 95.56 245 ASN A CA 1
ATOM 1842 C C . ASN A 1 245 ? -23.459 7.864 -13.685 1.00 95.56 245 ASN A C 1
ATOM 1844 O O . ASN A 1 245 ? -23.591 8.816 -14.460 1.00 95.56 245 ASN A O 1
ATOM 1848 N N . SER A 1 246 ? -23.959 6.655 -13.908 1.00 95.19 246 SER A N 1
ATOM 1849 C CA . SER A 1 246 ? -24.763 6.351 -15.076 1.00 95.19 246 SER A CA 1
ATOM 1850 C C . SER A 1 246 ? -25.956 7.306 -15.151 1.00 95.19 246 SER A C 1
ATOM 1852 O O . SER A 1 246 ? -26.718 7.405 -14.184 1.00 95.19 246 SER A O 1
ATOM 1854 N N . PRO A 1 247 ? -26.185 7.970 -16.296 1.00 93.25 247 PRO A N 1
ATOM 1855 C CA . PRO A 1 247 ? -27.395 8.759 -16.492 1.00 93.25 247 PRO A CA 1
ATOM 1856 C C . PRO A 1 247 ? -28.659 7.882 -16.559 1.00 93.25 247 PRO A C 1
ATOM 1858 O O . PRO A 1 247 ? -29.763 8.407 -16.428 1.00 93.25 247 PRO A O 1
ATOM 1861 N N . VAL A 1 248 ? -28.511 6.564 -16.759 1.00 90.50 248 VAL A N 1
ATOM 1862 C CA . VAL A 1 248 ? -29.615 5.607 -16.921 1.00 90.50 248 VAL A CA 1
ATOM 1863 C C . VAL A 1 248 ? -29.882 4.834 -15.632 1.00 90.50 248 VAL A C 1
ATOM 1865 O O . VAL A 1 248 ? -30.998 4.859 -15.120 1.00 90.50 248 VAL A O 1
ATOM 1868 N N . THR A 1 249 ? -28.880 4.144 -15.087 1.00 92.88 249 THR A N 1
ATOM 1869 C CA . THR A 1 249 ? -29.049 3.302 -13.891 1.00 92.88 249 THR A CA 1
ATOM 1870 C C . THR A 1 249 ? -28.733 4.030 -12.586 1.00 92.88 249 THR A C 1
ATOM 1872 O O . THR A 1 249 ? -28.980 3.468 -11.519 1.00 92.88 249 THR A O 1
ATOM 1875 N N . LEU A 1 250 ? -28.184 5.254 -12.642 1.00 94.38 250 LEU A N 1
ATOM 1876 C CA . LEU A 1 250 ? -27.671 6.012 -11.487 1.00 94.38 250 LEU A CA 1
ATOM 1877 C C . LEU A 1 250 ? -26.568 5.280 -10.701 1.00 94.38 250 LEU A C 1
ATOM 1879 O O . LEU A 1 250 ? -26.226 5.683 -9.591 1.00 94.38 250 LEU A O 1
ATOM 1883 N N . LYS A 1 251 ? -26.007 4.199 -11.256 1.00 95.06 251 LYS A N 1
ATOM 1884 C CA . LYS A 1 251 ? -24.897 3.458 -10.653 1.00 95.06 251 LYS A CA 1
ATOM 1885 C C . LYS A 1 251 ? -23.588 4.193 -10.899 1.00 95.06 251 LYS A C 1
ATOM 1887 O O . LYS A 1 251 ? -23.366 4.709 -11.993 1.00 95.06 251 LYS A O 1
ATOM 1892 N N . SER A 1 252 ? -22.708 4.189 -9.907 1.00 95.81 252 SER A N 1
ATOM 1893 C CA . SER A 1 252 ? -21.330 4.639 -10.084 1.00 95.81 252 SER A CA 1
ATOM 1894 C C . SER A 1 252 ? -20.566 3.710 -11.032 1.00 95.81 252 SER A C 1
ATOM 1896 O O . SER A 1 252 ? -20.946 2.551 -11.244 1.00 95.81 252 SER A O 1
ATOM 1898 N N . ALA A 1 253 ? -19.443 4.194 -11.567 1.00 96.25 253 ALA A N 1
ATOM 1899 C CA . ALA A 1 253 ? -18.547 3.365 -12.372 1.00 96.25 253 ALA A CA 1
ATOM 1900 C C . ALA A 1 253 ? -18.031 2.148 -11.579 1.00 96.25 253 ALA A C 1
ATOM 1902 O O . ALA A 1 253 ? -17.969 1.039 -12.107 1.00 96.25 253 ALA A O 1
ATOM 1903 N N . VAL A 1 254 ? -17.718 2.345 -10.293 1.00 95.81 254 VAL A N 1
ATOM 1904 C CA . VAL A 1 254 ? -17.250 1.290 -9.380 1.00 95.81 254 VAL A CA 1
ATOM 1905 C C . VAL A 1 254 ? -18.316 0.212 -9.214 1.00 95.81 254 VAL A C 1
ATOM 1907 O O . VAL A 1 254 ? -18.028 -0.968 -9.407 1.00 95.81 254 VAL A O 1
ATOM 1910 N N . LYS A 1 255 ? -19.561 0.608 -8.932 1.00 95.69 255 LYS A N 1
ATOM 1911 C CA . LYS A 1 255 ? -20.680 -0.322 -8.767 1.00 95.69 255 LYS A CA 1
ATOM 1912 C C . LYS A 1 255 ? -20.939 -1.138 -10.031 1.00 95.69 255 LYS A C 1
ATOM 1914 O O . LYS A 1 255 ? -21.100 -2.352 -9.964 1.00 95.69 255 LYS A O 1
ATOM 1919 N N . LEU A 1 256 ? -20.915 -0.488 -11.192 1.00 95.88 256 LEU A N 1
ATOM 1920 C CA . LEU A 1 256 ? -21.136 -1.148 -12.476 1.00 95.88 256 LEU A CA 1
ATOM 1921 C C . LEU A 1 256 ? -20.049 -2.200 -12.773 1.00 95.88 256 LEU A C 1
ATOM 1923 O O . LEU A 1 256 ? -20.359 -3.296 -13.246 1.00 95.88 256 LEU A O 1
ATOM 1927 N N . LEU A 1 257 ? -18.787 -1.911 -12.439 1.00 96.75 257 LEU A N 1
ATOM 1928 C CA . LEU A 1 257 ? -17.695 -2.881 -12.547 1.00 96.75 257 LEU A CA 1
ATOM 1929 C C . LEU A 1 257 ? -17.809 -4.033 -11.546 1.00 96.75 257 LEU A C 1
ATOM 1931 O O . LEU A 1 257 ? -17.569 -5.176 -11.929 1.00 96.75 257 LEU A O 1
ATOM 1935 N N . LEU A 1 258 ? -18.184 -3.759 -10.294 1.00 96.25 258 LEU A N 1
ATOM 1936 C CA . LEU A 1 258 ? -18.374 -4.797 -9.277 1.00 96.25 258 LEU A CA 1
ATOM 1937 C C . LEU A 1 258 ? -19.507 -5.755 -9.661 1.00 96.25 258 LEU A C 1
ATOM 1939 O O . LEU A 1 258 ? -19.340 -6.965 -9.551 1.00 96.25 258 LEU A O 1
ATOM 1943 N N . GLU A 1 259 ? -20.624 -5.252 -10.187 1.00 95.75 259 GLU A N 1
ATOM 1944 C CA . GLU A 1 259 ? -21.709 -6.105 -10.688 1.00 95.75 259 GLU A CA 1
ATOM 1945 C C . GLU A 1 259 ? -21.262 -6.999 -11.850 1.00 95.75 259 GLU A C 1
ATOM 1947 O O . GLU A 1 259 ? -21.651 -8.169 -11.928 1.00 95.75 259 GLU A O 1
ATOM 1952 N N . LEU A 1 260 ? -20.445 -6.460 -12.761 1.00 95.75 260 LEU A N 1
ATOM 1953 C CA . LEU A 1 260 ? -19.879 -7.242 -13.854 1.00 95.75 260 LEU A CA 1
ATOM 1954 C C . LEU A 1 260 ? -18.913 -8.309 -13.328 1.00 95.75 260 LEU A C 1
ATOM 1956 O O . LEU A 1 260 ? -18.994 -9.453 -13.767 1.00 95.75 260 LEU A O 1
ATOM 1960 N N . LEU A 1 261 ? -18.061 -7.965 -12.359 1.00 95.56 261 LEU A N 1
ATOM 1961 C CA . LEU A 1 261 ? -17.137 -8.906 -11.729 1.00 95.56 261 LEU A CA 1
ATOM 1962 C C . LEU A 1 261 ? -17.880 -10.037 -11.016 1.00 95.56 261 LEU A C 1
ATOM 1964 O O . LEU A 1 261 ? -17.566 -11.199 -11.247 1.00 95.56 261 LEU A O 1
ATOM 1968 N N . ILE A 1 262 ? -18.895 -9.707 -10.213 1.00 95.88 262 ILE A N 1
ATOM 1969 C CA . ILE A 1 262 ? -19.740 -10.682 -9.510 1.00 95.88 262 ILE A CA 1
ATOM 1970 C C . ILE A 1 262 ? -20.399 -11.631 -10.513 1.00 95.88 262 ILE A C 1
ATOM 1972 O O . ILE A 1 262 ? -20.444 -12.838 -10.281 1.00 95.88 262 ILE A O 1
ATOM 1976 N N . ARG A 1 263 ? -20.915 -11.112 -11.637 1.00 95.25 263 ARG A N 1
ATOM 1977 C CA . ARG A 1 263 ? -21.512 -11.946 -12.691 1.00 95.25 263 ARG A CA 1
ATOM 1978 C C . ARG A 1 263 ? -20.482 -12.912 -13.283 1.00 95.25 263 ARG A C 1
ATOM 1980 O O . ARG A 1 263 ? -20.780 -14.094 -13.417 1.00 95.25 263 ARG A O 1
ATOM 1987 N N . GLU A 1 264 ? -19.290 -12.424 -13.613 1.00 94.44 264 GLU A N 1
ATOM 1988 C CA . GLU A 1 264 ? -18.214 -13.241 -14.187 1.00 94.44 264 GLU A CA 1
ATOM 1989 C C . GLU A 1 264 ? -17.691 -14.289 -13.186 1.00 94.44 264 GLU A C 1
ATOM 1991 O O . GLU A 1 264 ? -17.503 -15.445 -13.548 1.00 94.44 264 GLU A O 1
ATOM 1996 N N . GLN A 1 265 ? -17.531 -13.939 -11.907 1.00 93.94 265 GLN A N 1
ATOM 1997 C CA . GLN A 1 265 ? -17.140 -14.891 -10.861 1.00 93.94 265 GLN A CA 1
ATOM 1998 C C . GLN A 1 265 ? -18.205 -15.964 -10.617 1.00 93.94 265 GLN A C 1
ATOM 2000 O O . GLN A 1 265 ? -17.857 -17.127 -10.438 1.00 93.94 265 GLN A O 1
ATOM 2005 N N . LYS A 1 266 ? -19.496 -15.609 -10.652 1.00 94.19 266 LYS A N 1
ATOM 2006 C CA . LYS A 1 266 ? -20.591 -16.589 -10.560 1.00 94.19 266 LYS A CA 1
ATOM 2007 C C . LYS A 1 266 ? -20.612 -17.542 -11.745 1.00 94.19 266 LYS A C 1
ATOM 2009 O O . LYS A 1 266 ? -20.816 -18.731 -11.541 1.00 94.19 266 LYS A O 1
ATOM 2014 N N . ALA A 1 267 ? -20.376 -17.037 -12.956 1.00 92.44 267 ALA A N 1
ATOM 2015 C CA . ALA A 1 267 ? -20.328 -17.866 -14.159 1.00 92.44 267 ALA A CA 1
ATOM 2016 C C . ALA A 1 267 ? -19.212 -18.924 -14.096 1.00 92.44 267 ALA A C 1
ATOM 2018 O O . ALA A 1 267 ? -19.375 -20.013 -14.633 1.00 92.44 267 ALA A O 1
ATOM 2019 N N . VAL A 1 268 ? -18.107 -18.617 -13.408 1.00 91.81 268 VAL A N 1
ATOM 2020 C CA . VAL A 1 268 ? -16.984 -19.546 -13.190 1.00 91.81 268 VAL A CA 1
ATOM 2021 C C . VAL A 1 268 ? -17.143 -20.367 -11.896 1.00 91.81 268 VAL A C 1
ATOM 2023 O O . VAL A 1 268 ? -16.360 -21.269 -11.637 1.00 91.81 268 VAL A O 1
ATOM 2026 N N . GLY A 1 269 ? -18.159 -20.091 -11.072 1.00 94.31 269 GLY A N 1
ATOM 2027 C CA . GLY A 1 269 ? -18.355 -20.767 -9.785 1.00 94.31 269 GLY A CA 1
ATOM 2028 C C . GLY A 1 269 ? -17.347 -20.364 -8.702 1.00 94.31 269 GLY A C 1
ATOM 2029 O O . GLY A 1 269 ? -17.153 -21.103 -7.745 1.00 94.31 269 GLY A O 1
ATOM 2030 N N . ALA A 1 270 ? -16.685 -19.209 -8.833 1.00 94.12 270 ALA A N 1
ATOM 2031 C CA . ALA A 1 270 ? -15.683 -18.723 -7.871 1.00 94.12 270 ALA A CA 1
ATOM 2032 C C . ALA A 1 270 ? -16.300 -18.232 -6.553 1.00 94.12 270 ALA A C 1
ATOM 2034 O O . ALA A 1 270 ? -15.664 -18.279 -5.496 1.00 94.12 270 ALA A O 1
ATOM 2035 N N . ILE A 1 271 ? -17.551 -17.772 -6.609 1.00 96.25 271 ILE A N 1
ATOM 2036 C CA . ILE A 1 271 ? -18.285 -17.241 -5.461 1.00 96.25 271 ILE A CA 1
ATOM 2037 C C . ILE A 1 271 ? -19.638 -17.927 -5.311 1.00 96.25 271 ILE A C 1
ATOM 2039 O O . ILE A 1 271 ? -20.258 -18.327 -6.299 1.00 96.25 271 ILE A O 1
ATOM 2043 N N . ASP A 1 272 ? -20.101 -18.037 -4.071 1.00 95.56 272 ASP A N 1
ATOM 2044 C CA . ASP A 1 272 ? -21.397 -18.617 -3.743 1.00 95.56 272 ASP A CA 1
ATOM 2045 C C . ASP A 1 272 ? -22.568 -17.645 -3.994 1.00 95.56 272 ASP A C 1
ATOM 2047 O O . ASP A 1 272 ? -22.433 -16.542 -4.545 1.00 95.56 272 ASP A O 1
ATOM 2051 N N . VAL A 1 273 ? -23.771 -18.079 -3.608 1.00 95.12 273 VAL A N 1
ATOM 2052 C CA . VAL A 1 273 ? -24.987 -17.263 -3.704 1.00 95.12 273 VAL A CA 1
ATOM 2053 C C . VAL A 1 273 ? -24.880 -15.974 -2.894 1.00 95.12 273 VAL A C 1
ATOM 2055 O O . VAL A 1 273 ? -25.437 -14.959 -3.330 1.00 95.12 273 VAL A O 1
ATOM 2058 N N . ASP A 1 274 ? -24.128 -15.991 -1.797 1.00 94.38 274 ASP A N 1
ATOM 2059 C CA . ASP A 1 274 ? -23.960 -14.896 -0.846 1.00 94.38 274 ASP A CA 1
ATOM 2060 C C . ASP A 1 274 ? -22.825 -13.949 -1.230 1.00 94.38 274 ASP A C 1
ATOM 2062 O O . ASP A 1 274 ? -22.783 -12.844 -0.712 1.00 94.38 274 ASP A O 1
ATOM 2066 N N . GLY A 1 275 ? -21.998 -14.307 -2.216 1.00 93.25 275 GLY A N 1
ATOM 2067 C CA . GLY A 1 275 ? -20.867 -13.500 -2.673 1.00 93.25 275 GLY A CA 1
ATOM 2068 C C . GLY A 1 275 ? -19.553 -13.823 -1.963 1.00 93.25 275 GLY A C 1
ATOM 2069 O O . GLY A 1 275 ? -18.584 -13.086 -2.139 1.00 93.25 275 GLY A O 1
ATOM 2070 N N . THR A 1 276 ? -19.497 -14.915 -1.201 1.00 95.50 276 THR A N 1
ATOM 2071 C CA . THR A 1 276 ? -18.291 -15.396 -0.522 1.00 95.50 276 THR A CA 1
ATOM 2072 C C . THR A 1 276 ? -17.498 -16.322 -1.441 1.00 95.50 276 THR A C 1
ATOM 2074 O O . THR A 1 276 ? -18.071 -17.086 -2.218 1.00 95.50 276 THR A O 1
ATOM 2077 N N . MET A 1 277 ? -16.168 -16.286 -1.348 1.00 95.94 277 MET A N 1
ATOM 2078 C CA . MET A 1 277 ? -15.296 -17.189 -2.110 1.00 95.94 277 MET A CA 1
ATOM 2079 C C . MET A 1 277 ? -15.528 -18.660 -1.733 1.00 95.94 277 MET A C 1
ATOM 2081 O O . MET A 1 277 ? -15.483 -19.030 -0.551 1.00 95.94 277 MET A O 1
ATOM 2085 N N . ILE A 1 278 ? -15.732 -19.516 -2.737 1.00 95.31 278 ILE A N 1
ATOM 2086 C CA . ILE A 1 278 ? -15.960 -20.954 -2.530 1.00 95.31 278 ILE A CA 1
ATOM 2087 C C . ILE A 1 278 ? -14.637 -21.652 -2.220 1.00 95.31 278 ILE A C 1
ATOM 2089 O O . ILE A 1 278 ? -14.479 -22.195 -1.122 1.00 95.31 278 ILE A O 1
ATOM 2093 N N . ASP A 1 279 ? -13.671 -21.568 -3.132 1.00 95.25 279 ASP A N 1
ATOM 2094 C CA . ASP A 1 279 ? -12.361 -22.199 -2.996 1.00 95.25 279 ASP A CA 1
ATOM 2095 C C . ASP A 1 279 ? -11.314 -21.184 -2.512 1.00 95.25 279 ASP A C 1
ATOM 2097 O O . ASP A 1 279 ? -11.059 -20.175 -3.158 1.00 95.25 279 ASP A O 1
ATOM 2101 N N . VAL A 1 280 ? -10.707 -21.433 -1.351 1.00 94.94 280 VAL A N 1
ATOM 2102 C CA . VAL A 1 280 ? -9.611 -20.593 -0.831 1.00 94.94 280 VAL A CA 1
ATOM 2103 C C . VAL A 1 280 ? -8.279 -20.894 -1.505 1.00 94.94 280 VAL A C 1
ATOM 2105 O O . VAL A 1 280 ? -7.399 -20.037 -1.504 1.00 94.94 280 VAL A O 1
ATOM 2108 N N . CYS A 1 281 ? -8.119 -22.084 -2.075 1.00 94.06 281 CYS A N 1
ATOM 2109 C CA . CYS A 1 281 ? -6.927 -22.462 -2.810 1.00 94.06 281 CYS A CA 1
ATOM 2110 C C . CYS A 1 281 ? -6.932 -21.800 -4.191 1.00 94.06 281 CYS A C 1
ATOM 2112 O O . CYS A 1 281 ? -5.924 -21.212 -4.576 1.00 94.06 281 CYS A O 1
ATOM 2114 N N . ARG A 1 282 ? -8.068 -21.830 -4.893 1.00 94.06 282 ARG A N 1
ATOM 2115 C CA . ARG A 1 282 ? -8.240 -21.201 -6.210 1.00 94.06 282 ARG A CA 1
ATOM 2116 C C . ARG A 1 282 ? -9.390 -20.184 -6.205 1.00 94.06 282 ARG A C 1
ATOM 2118 O O . ARG A 1 282 ? -10.452 -20.443 -6.770 1.00 94.06 282 ARG A O 1
ATOM 2125 N N . PRO A 1 283 ? -9.200 -19.028 -5.543 1.00 90.62 283 PRO A N 1
ATOM 2126 C CA . PRO A 1 283 ? -10.258 -18.040 -5.314 1.00 90.62 283 PRO A CA 1
ATOM 2127 C C . PRO A 1 283 ? -10.823 -17.403 -6.587 1.00 90.62 283 PRO A C 1
ATOM 2129 O O . PRO A 1 283 ? -11.938 -16.883 -6.563 1.00 90.62 283 PRO A O 1
ATOM 2132 N N . TRP A 1 284 ? -10.091 -17.435 -7.701 1.00 88.88 284 TRP A N 1
ATOM 2133 C CA . TRP A 1 284 ? -10.517 -16.877 -8.983 1.00 88.88 284 TRP A CA 1
ATOM 2134 C C . TRP A 1 284 ? -10.881 -17.963 -9.989 1.00 88.88 284 TRP A C 1
ATOM 2136 O O . TRP A 1 284 ? -11.827 -17.787 -10.756 1.00 88.88 284 TRP A O 1
ATOM 2146 N N . ASN A 1 285 ? -10.156 -19.078 -9.994 1.00 91.25 285 ASN A N 1
ATOM 2147 C CA . ASN A 1 285 ? -10.316 -20.172 -10.948 1.00 91.25 285 ASN A CA 1
ATOM 2148 C C . ASN A 1 285 ? -10.560 -21.504 -10.222 1.00 91.25 285 ASN A C 1
ATOM 2150 O O . ASN A 1 285 ? -9.702 -22.391 -10.292 1.00 91.25 285 ASN A O 1
ATOM 2154 N N . PRO A 1 286 ? -11.691 -21.652 -9.506 1.00 91.12 286 PRO A N 1
ATOM 2155 C CA . PRO A 1 286 ? -12.019 -22.895 -8.819 1.00 91.12 286 PRO A CA 1
ATOM 2156 C C . PRO A 1 286 ? -12.047 -24.055 -9.815 1.00 91.12 286 PRO A C 1
ATOM 2158 O O . PRO A 1 286 ? -12.536 -23.924 -10.939 1.00 91.12 286 PRO A O 1
ATOM 2161 N N . ILE A 1 287 ? -11.533 -25.205 -9.390 1.00 88.06 287 ILE A N 1
ATOM 2162 C CA . ILE A 1 287 ? -11.661 -26.437 -10.168 1.00 88.06 287 ILE A CA 1
ATOM 2163 C C . ILE A 1 287 ? -13.122 -26.871 -10.056 1.00 88.06 287 ILE A C 1
ATOM 2165 O O . ILE A 1 287 ? -13.631 -27.053 -8.947 1.00 88.06 287 ILE A O 1
ATOM 2169 N N . GLY A 1 288 ? -13.816 -26.988 -11.189 1.00 82.56 288 GLY A N 1
ATOM 2170 C CA . GLY A 1 288 ? -15.219 -27.389 -11.199 1.00 82.56 288 GLY A CA 1
ATOM 2171 C C . GLY A 1 288 ? -15.398 -28.765 -10.555 1.00 82.56 288 GLY A C 1
ATOM 2172 O O . GLY A 1 288 ? -14.593 -29.667 -10.782 1.00 82.56 288 GLY A O 1
ATOM 2173 N N . GLU A 1 289 ? -16.475 -28.959 -9.785 1.00 73.88 289 GLU A N 1
ATOM 2174 C CA . GLU A 1 289 ? -16.794 -30.264 -9.172 1.00 73.88 289 GLU A CA 1
ATOM 2175 C C . GLU A 1 289 ? -16.851 -31.399 -10.210 1.00 73.88 289 GLU A C 1
ATOM 2177 O O . GLU A 1 289 ? -16.554 -32.547 -9.886 1.00 73.88 289 GLU A O 1
ATOM 2182 N N . SER A 1 290 ? -17.177 -31.087 -11.471 1.00 72.19 290 SER A N 1
ATOM 2183 C CA . SER A 1 290 ? -17.183 -32.049 -12.578 1.00 72.19 290 SER A CA 1
ATOM 2184 C C . SER A 1 290 ? -15.813 -32.650 -12.885 1.00 72.19 290 SER A C 1
ATOM 2186 O O . SER A 1 290 ? -15.750 -33.798 -13.323 1.00 72.19 290 SER A O 1
ATOM 2188 N N . ASP A 1 291 ? -14.731 -31.911 -12.642 1.00 73.12 291 ASP A N 1
ATOM 2189 C CA . ASP A 1 291 ? -13.375 -32.336 -12.997 1.00 73.12 291 ASP A CA 1
ATOM 2190 C C . ASP A 1 291 ? -12.762 -33.234 -11.911 1.00 73.12 291 ASP A C 1
ATOM 2192 O O . ASP A 1 291 ? -11.891 -34.052 -12.196 1.00 73.12 291 ASP A O 1
ATOM 2196 N N . LEU A 1 292 ? -13.266 -33.155 -10.672 1.00 67.94 292 LEU A N 1
ATOM 2197 C CA . LEU A 1 292 ? -12.776 -33.947 -9.537 1.00 67.94 292 LEU A CA 1
ATOM 2198 C C . LEU A 1 292 ? -13.356 -35.373 -9.478 1.00 67.94 292 LEU A C 1
ATOM 2200 O O . LEU A 1 292 ? -12.792 -36.239 -8.817 1.00 67.94 292 LEU A O 1
ATOM 2204 N N . VAL A 1 293 ? -14.462 -35.657 -10.175 1.00 68.62 293 VAL A N 1
ATOM 2205 C CA . VAL A 1 293 ? -15.161 -36.962 -10.097 1.00 68.62 293 VAL A CA 1
ATOM 2206 C C . VAL A 1 293 ? -14.556 -38.024 -11.044 1.00 68.62 293 VAL A C 1
ATOM 2208 O O . VAL A 1 293 ? -14.949 -39.191 -11.017 1.00 68.62 293 VAL A O 1
ATOM 2211 N N . GLY A 1 294 ? -13.565 -37.665 -11.870 1.00 60.62 294 GLY A N 1
ATOM 2212 C CA . GLY A 1 294 ? -13.052 -38.518 -12.952 1.00 60.62 294 GLY A CA 1
ATOM 2213 C C . GLY A 1 294 ? -12.004 -39.583 -12.593 1.00 60.62 294 GLY A C 1
ATOM 2214 O O . GLY A 1 294 ? -11.846 -40.528 -13.367 1.00 60.62 294 GLY A O 1
ATOM 2215 N N . GLU A 1 295 ? -11.289 -39.482 -11.464 1.00 56.56 295 GLU A N 1
ATOM 2216 C CA . GLU A 1 295 ? -10.064 -40.287 -11.258 1.00 56.56 295 GLU A CA 1
ATOM 2217 C C . GLU A 1 295 ? -10.125 -41.376 -10.169 1.00 56.56 295 GLU A C 1
ATOM 2219 O O . GLU A 1 295 ? -9.330 -42.313 -10.220 1.00 56.56 295 GLU A O 1
ATOM 2224 N N . GLU A 1 296 ? -11.092 -41.374 -9.246 1.00 53.66 296 GLU A N 1
ATOM 2225 C CA . GLU A 1 296 ? -11.063 -42.312 -8.100 1.00 53.66 296 GLU A CA 1
ATOM 2226 C C . GLU A 1 296 ? -11.755 -43.679 -8.314 1.00 53.66 296 GLU A C 1
ATOM 2228 O O . GLU A 1 296 ? -11.843 -44.476 -7.384 1.00 53.66 296 GLU A O 1
ATOM 2233 N N . SER A 1 297 ? -12.220 -44.028 -9.522 1.00 50.88 297 SER A N 1
ATOM 2234 C CA . SER A 1 297 ? -12.993 -45.276 -9.747 1.00 50.88 297 SER A CA 1
ATOM 2235 C C . SER A 1 297 ? -12.350 -46.327 -10.670 1.00 50.88 297 SER A C 1
ATOM 2237 O O . SER A 1 297 ? -13.043 -47.188 -11.214 1.00 50.88 297 SER A O 1
ATOM 2239 N N . LYS A 1 298 ? -11.015 -46.333 -10.814 1.00 50.88 298 LYS A N 1
ATOM 2240 C CA . LYS A 1 298 ? -10.271 -47.411 -11.508 1.00 50.88 298 LYS A CA 1
ATOM 2241 C C . LYS A 1 298 ? -9.174 -48.051 -10.650 1.00 50.88 298 LYS A C 1
ATOM 2243 O O . LYS A 1 298 ? -8.028 -48.158 -11.070 1.00 50.88 298 LYS A O 1
ATOM 2248 N N . SER A 1 299 ? -9.534 -48.578 -9.488 1.00 49.31 299 SER A N 1
ATOM 2249 C CA . SER A 1 299 ? -8.777 -49.677 -8.883 1.00 49.31 299 SER A CA 1
ATOM 2250 C C . SER A 1 299 ? -9.714 -50.559 -8.067 1.00 49.31 299 SER A C 1
ATOM 2252 O O . SER A 1 299 ? -10.478 -50.061 -7.250 1.00 49.31 299 SER A O 1
ATOM 2254 N N . ASP A 1 300 ? -9.612 -51.863 -8.312 1.00 51.03 300 ASP A N 1
ATOM 2255 C CA . ASP A 1 300 ? -10.193 -52.967 -7.540 1.00 51.03 300 ASP A CA 1
ATOM 2256 C C . ASP A 1 300 ? -11.614 -53.418 -7.905 1.00 51.03 300 ASP A C 1
ATOM 2258 O O . ASP A 1 300 ? -12.560 -53.325 -7.130 1.00 51.03 300 ASP A O 1
ATOM 2262 N N . SER A 1 301 ? -11.749 -54.029 -9.087 1.00 48.16 301 SER A N 1
ATOM 2263 C CA . SER A 1 301 ? -12.408 -55.347 -9.216 1.00 48.16 301 SER A CA 1
ATOM 2264 C C . SER A 1 301 ? -12.409 -55.846 -10.664 1.00 48.16 301 SER A C 1
ATOM 2266 O O . SER A 1 301 ? -13.281 -55.500 -11.454 1.00 48.16 301 SER A O 1
ATOM 2268 N N . ASN A 1 302 ? -11.450 -56.710 -11.015 1.00 41.78 302 ASN A N 1
ATOM 2269 C CA . ASN A 1 302 ? -11.741 -57.829 -11.916 1.00 41.78 302 ASN A CA 1
ATOM 2270 C C . ASN A 1 302 ? -10.630 -58.890 -11.895 1.00 41.78 302 ASN A C 1
ATOM 2272 O O . ASN A 1 302 ? -9.700 -58.862 -12.697 1.00 41.78 302 ASN A O 1
ATOM 2276 N N . GLU A 1 303 ? -10.790 -59.885 -11.024 1.00 50.62 303 GLU A N 1
ATOM 2277 C CA . GLU A 1 303 ? -10.553 -61.263 -11.437 1.00 50.62 303 GLU A CA 1
ATOM 2278 C C . GLU A 1 303 ? -11.896 -62.001 -11.414 1.00 50.62 303 GLU A C 1
ATOM 2280 O O . GLU A 1 303 ? -12.478 -62.240 -10.359 1.00 50.62 303 GLU A O 1
ATOM 2285 N N . ASN A 1 304 ? -12.286 -62.433 -12.614 1.00 48.16 304 ASN A N 1
ATOM 2286 C CA . ASN A 1 304 ? -12.912 -63.715 -12.927 1.00 48.16 304 ASN A CA 1
ATOM 2287 C C . ASN A 1 304 ? -14.411 -63.761 -13.296 1.00 48.16 304 ASN A C 1
ATOM 2289 O O . ASN A 1 304 ? -15.282 -63.294 -12.575 1.00 48.16 304 ASN A O 1
ATOM 2293 N N . GLU A 1 305 ? -14.632 -64.495 -14.399 1.00 42.72 305 GLU A N 1
ATOM 2294 C CA . GLU A 1 305 ? -15.892 -64.978 -14.997 1.00 42.72 305 GLU A CA 1
ATOM 2295 C C . GLU A 1 305 ? -16.757 -63.910 -15.696 1.00 42.72 305 GLU A C 1
ATOM 2297 O O . GLU A 1 305 ? -17.103 -62.887 -15.139 1.00 42.72 305 GLU A O 1
ATOM 2302 N N . GLY A 1 306 ? -17.197 -64.034 -16.945 1.00 43.31 306 GLY A N 1
ATOM 2303 C CA . GLY A 1 306 ? -17.202 -65.131 -17.895 1.00 43.31 306 GLY A CA 1
ATOM 2304 C C . GLY A 1 306 ? -18.333 -64.865 -18.898 1.00 43.31 306 GLY A C 1
ATOM 2305 O O . GLY A 1 306 ? -19.474 -64.716 -18.496 1.00 43.31 306 GLY A O 1
ATOM 2306 N N . LYS A 1 307 ? -17.982 -64.826 -20.188 1.00 47.75 307 LYS A N 1
ATOM 2307 C CA . LYS A 1 307 ? -18.795 -65.146 -21.378 1.00 47.75 307 LYS A CA 1
ATOM 2308 C C . LYS A 1 307 ? -20.200 -64.533 -21.591 1.00 47.75 307 LYS A C 1
ATOM 2310 O O . LYS A 1 307 ? -21.143 -64.776 -20.857 1.00 47.75 307 LYS A O 1
ATOM 2315 N N . GLU A 1 308 ? -20.307 -64.023 -22.823 1.00 40.75 308 GLU A N 1
ATOM 2316 C CA . GLU A 1 308 ? -21.415 -64.132 -23.792 1.00 40.75 308 GLU A CA 1
ATOM 2317 C C . GLU A 1 308 ? -22.349 -62.931 -24.037 1.00 40.75 308 GLU A C 1
ATOM 2319 O O . GLU A 1 308 ? -23.134 -62.521 -23.194 1.00 40.75 308 GLU A O 1
ATOM 2324 N N . ASN A 1 309 ? -22.331 -62.557 -25.328 1.00 36.78 309 ASN A N 1
ATOM 2325 C CA . ASN A 1 309 ? -23.386 -61.978 -26.166 1.00 36.78 309 ASN A CA 1
ATOM 2326 C C . ASN A 1 309 ? -23.704 -60.482 -26.031 1.00 36.78 309 ASN A C 1
ATOM 2328 O O . ASN A 1 309 ? -23.706 -59.930 -24.946 1.00 36.78 309 ASN A O 1
ATOM 2332 N N . MET A 1 310 ? -24.108 -59.755 -27.074 1.00 39.84 310 MET A N 1
ATOM 2333 C CA . MET A 1 310 ? -24.088 -59.873 -28.541 1.00 39.84 310 MET A CA 1
ATOM 2334 C C . MET A 1 310 ? -24.808 -58.594 -29.016 1.00 39.84 310 MET A C 1
ATOM 2336 O O . MET A 1 310 ? -25.885 -58.308 -28.511 1.00 39.84 310 MET A O 1
ATOM 2340 N N . ASN A 1 311 ? -24.216 -57.866 -29.966 1.00 40.09 311 ASN A N 1
ATOM 2341 C CA . ASN A 1 311 ? -24.811 -56.890 -30.895 1.00 40.09 311 ASN A CA 1
ATOM 2342 C C . ASN A 1 311 ? -25.840 -55.853 -30.398 1.00 40.09 311 ASN A C 1
ATOM 2344 O O . ASN A 1 311 ? -26.996 -56.194 -30.182 1.00 40.09 311 ASN A O 1
ATOM 2348 N N . THR A 1 312 ? -25.488 -54.571 -30.547 1.00 35.06 312 THR A N 1
ATOM 2349 C CA . THR A 1 312 ? -26.284 -53.619 -31.351 1.00 35.06 312 THR A CA 1
ATOM 2350 C C . THR A 1 312 ? -25.381 -52.497 -31.862 1.00 35.06 312 THR A C 1
ATOM 2352 O O . THR A 1 312 ? -24.851 -51.719 -31.074 1.00 35.06 312 THR A O 1
ATOM 2355 N N . ASP A 1 313 ? -25.217 -52.460 -33.184 1.00 38.88 313 ASP A N 1
ATOM 2356 C CA . ASP A 1 313 ? -24.628 -51.371 -33.961 1.00 38.88 313 ASP A CA 1
ATOM 2357 C C . ASP A 1 313 ? -25.566 -50.154 -33.976 1.00 38.88 313 ASP A C 1
ATOM 2359 O O . ASP A 1 313 ? -26.708 -50.291 -34.404 1.00 38.88 313 ASP A O 1
ATOM 2363 N N . GLU A 1 314 ? -25.067 -48.975 -33.598 1.00 34.75 314 GLU A N 1
ATOM 2364 C CA . GLU A 1 314 ? -25.568 -47.653 -34.015 1.00 34.75 314 GLU A CA 1
ATOM 2365 C C . GLU A 1 314 ? -24.360 -46.685 -34.078 1.00 34.75 314 GLU A C 1
ATOM 2367 O O . GLU A 1 314 ? -23.502 -46.717 -33.189 1.00 34.75 314 GLU A O 1
ATOM 2372 N N . PRO A 1 315 ? -24.225 -45.852 -35.129 1.00 38.03 315 PRO A N 1
ATOM 2373 C CA . PRO A 1 315 ? -23.005 -45.096 -35.391 1.00 38.03 315 PRO A CA 1
ATOM 2374 C C . PRO A 1 315 ? -23.009 -43.755 -34.645 1.00 38.03 315 PRO A C 1
ATOM 2376 O O . PRO A 1 315 ? -23.577 -42.768 -35.113 1.00 38.03 315 PRO A O 1
ATOM 2379 N N . PHE A 1 316 ? -22.325 -43.695 -33.502 1.00 31.45 316 PHE A N 1
ATOM 2380 C CA . PHE A 1 316 ? -22.020 -42.434 -32.825 1.00 31.45 316 PHE A CA 1
ATOM 2381 C C . PHE A 1 316 ? -20.779 -41.779 -33.445 1.00 31.45 316 PHE A C 1
ATOM 2383 O O . PHE A 1 316 ? -19.722 -42.398 -33.584 1.00 31.45 316 PHE A O 1
ATOM 2390 N N . GLN A 1 317 ? -20.927 -40.516 -33.840 1.00 31.30 317 GLN A N 1
ATOM 2391 C CA . GLN A 1 317 ? -19.869 -39.684 -34.403 1.00 31.30 317 GLN A CA 1
ATOM 2392 C C . GLN A 1 317 ? -18.736 -39.502 -33.387 1.00 31.30 317 GLN A C 1
ATOM 2394 O O . GLN A 1 317 ? -18.924 -38.975 -32.292 1.00 31.30 317 GLN A O 1
ATOM 2399 N N . SER A 1 318 ? -17.544 -39.931 -33.787 1.00 29.23 318 SER A N 1
ATOM 2400 C CA . SER A 1 318 ? -16.287 -39.763 -33.073 1.00 29.23 318 SER A CA 1
ATOM 2401 C C . SER A 1 318 ? -15.944 -38.278 -32.902 1.00 29.23 318 SER A C 1
ATOM 2403 O O . SER A 1 318 ? -15.408 -37.649 -33.817 1.00 29.23 318 SER A O 1
ATOM 2405 N N . ARG A 1 319 ? -16.212 -37.724 -31.715 1.00 29.41 319 ARG A N 1
ATOM 2406 C CA . ARG A 1 319 ? -15.450 -36.589 -31.182 1.00 29.41 319 ARG A CA 1
ATOM 2407 C C . ARG A 1 319 ? -14.073 -37.133 -30.810 1.00 29.41 319 ARG A C 1
ATOM 2409 O O . ARG A 1 319 ? -13.961 -38.022 -29.975 1.00 29.41 319 ARG A O 1
ATOM 2416 N N . SER A 1 320 ? -13.042 -36.652 -31.490 1.00 30.64 320 SER A N 1
ATOM 2417 C CA . SER A 1 320 ? -11.653 -36.969 -31.182 1.00 30.64 320 SER A CA 1
ATOM 2418 C C . SER A 1 320 ? -11.319 -36.506 -29.764 1.00 30.64 320 SER A C 1
ATOM 2420 O O . SER A 1 320 ? -11.229 -35.303 -29.514 1.00 30.64 320 SER A O 1
ATOM 2422 N N . GLU A 1 321 ? -11.116 -37.461 -28.862 1.00 35.12 321 GLU A N 1
ATOM 2423 C CA . GLU A 1 321 ? -10.391 -37.286 -27.607 1.00 35.12 321 GLU A CA 1
ATOM 2424 C C . GLU A 1 321 ? -8.937 -36.923 -27.939 1.00 35.12 321 GLU A C 1
ATOM 2426 O O . GLU A 1 321 ? -8.062 -37.772 -28.099 1.00 35.12 321 GLU A O 1
ATOM 2431 N N . GLY A 1 322 ? -8.685 -35.630 -28.121 1.00 30.12 322 GLY A N 1
ATOM 2432 C CA . GLY A 1 322 ? -7.354 -35.080 -27.941 1.00 30.12 322 GLY A CA 1
ATOM 2433 C C . GLY A 1 322 ? -7.164 -34.876 -26.449 1.00 30.12 322 GLY A C 1
ATOM 2434 O O . GLY A 1 322 ? -7.794 -33.986 -25.886 1.00 30.12 322 GLY A O 1
ATOM 2435 N N . GLY A 1 323 ? -6.325 -35.700 -25.817 1.00 31.58 323 GLY A N 1
ATOM 2436 C CA . GLY A 1 323 ? -5.815 -35.444 -24.473 1.00 31.58 323 GLY A CA 1
ATOM 2437 C C . GLY A 1 323 ? -5.105 -34.093 -24.460 1.00 31.58 323 GLY A C 1
ATOM 2438 O O . GLY A 1 323 ? -3.933 -33.989 -24.819 1.00 31.58 323 GLY A O 1
ATOM 2439 N N . GLY A 1 324 ? -5.854 -33.045 -24.126 1.00 29.48 324 GLY A N 1
ATOM 2440 C CA . GLY A 1 324 ? -5.334 -31.710 -23.915 1.00 29.48 324 GLY A CA 1
ATOM 2441 C C . GLY A 1 324 ? -4.533 -31.730 -22.628 1.00 29.48 324 GLY A C 1
ATOM 2442 O O . GLY A 1 324 ? -5.106 -31.744 -21.545 1.00 29.48 324 GLY A O 1
ATOM 2443 N N . SER A 1 325 ? -3.208 -31.761 -22.757 1.00 33.28 325 SER A N 1
ATOM 2444 C CA . SER A 1 325 ? -2.294 -31.406 -21.671 1.00 33.28 325 SER A CA 1
ATOM 2445 C C . SER A 1 325 ? -2.811 -30.126 -20.996 1.00 33.28 325 SER A C 1
ATOM 2447 O O . SER A 1 325 ? -3.177 -29.205 -21.735 1.00 33.28 325 SER A O 1
ATOM 2449 N N . PRO A 1 326 ? -2.843 -30.030 -19.652 1.00 35.50 326 PRO A N 1
ATOM 2450 C CA . PRO A 1 326 ? -3.273 -28.817 -18.965 1.00 35.50 326 PRO A CA 1
ATOM 2451 C C . PRO A 1 326 ? -2.346 -27.685 -19.410 1.00 35.50 326 PRO A C 1
ATOM 2453 O O . PRO A 1 326 ? -1.155 -27.655 -19.098 1.00 35.50 326 PRO A O 1
ATOM 2456 N N . MET A 1 327 ? -2.865 -26.829 -20.286 1.00 34.72 327 MET A N 1
ATOM 2457 C CA . MET A 1 327 ? -2.104 -25.780 -20.941 1.00 34.72 327 MET A CA 1
ATOM 2458 C C . MET A 1 327 ? -1.926 -24.662 -19.920 1.00 34.72 327 MET A C 1
ATOM 2460 O O . MET A 1 327 ? -2.879 -23.972 -19.578 1.00 34.72 327 MET A O 1
ATOM 2464 N N . VAL A 1 328 ? -0.711 -24.519 -19.398 1.00 38.66 328 VAL A N 1
ATOM 2465 C CA . VAL A 1 328 ? -0.373 -23.507 -18.393 1.00 38.66 328 VAL A CA 1
ATOM 2466 C C . VAL A 1 328 ? -0.566 -22.100 -18.989 1.00 38.66 328 VAL A C 1
ATOM 2468 O O . VAL A 1 328 ? 0.096 -21.716 -19.957 1.00 38.66 328 VAL A O 1
ATOM 2471 N N . PHE A 1 329 ? -1.504 -21.335 -18.428 1.00 38.81 329 PHE A N 1
ATOM 2472 C CA . PHE A 1 329 ? -1.920 -20.006 -18.884 1.00 38.81 329 PHE A CA 1
ATOM 2473 C C . PHE A 1 329 ? -0.951 -18.913 -18.391 1.00 38.81 329 PHE A C 1
ATOM 2475 O O . PHE A 1 329 ? -1.113 -18.433 -17.278 1.00 38.81 329 PHE A O 1
ATOM 2482 N N . TYR A 1 330 ? 0.034 -18.467 -19.188 1.00 45.03 330 TYR A N 1
ATOM 2483 C CA . TYR A 1 330 ? 0.953 -17.390 -18.733 1.00 45.03 330 TYR A CA 1
ATOM 2484 C C . TYR A 1 330 ? 1.017 -16.100 -19.563 1.00 45.03 330 TYR A C 1
ATOM 2486 O O . TYR A 1 330 ? 1.689 -15.161 -19.157 1.00 45.03 330 TYR A O 1
ATOM 2494 N N . THR A 1 331 ? 0.292 -15.961 -20.675 1.00 36.62 331 THR A N 1
ATOM 2495 C CA . THR A 1 331 ? 0.223 -14.664 -21.403 1.00 36.62 331 THR A CA 1
ATOM 2496 C C . THR A 1 331 ? -1.125 -14.367 -22.073 1.00 36.62 331 THR A C 1
ATOM 2498 O O . THR A 1 331 ? -1.354 -13.242 -22.513 1.00 36.62 331 THR A O 1
ATOM 2501 N N . GLY A 1 332 ? -2.057 -15.328 -22.099 1.00 46.84 332 GLY A N 1
ATOM 2502 C CA . GLY A 1 332 ? -3.425 -15.142 -22.614 1.00 46.84 332 GLY A CA 1
ATOM 2503 C C . GLY A 1 332 ? -4.394 -14.467 -21.632 1.00 46.84 332 GLY A C 1
ATOM 2504 O O . GLY A 1 332 ? -5.527 -14.165 -21.999 1.00 46.84 332 GLY A O 1
ATOM 2505 N N . ASP A 1 333 ? -3.945 -14.206 -20.405 1.00 55.50 333 ASP A N 1
ATOM 2506 C CA . ASP A 1 333 ? -4.778 -13.817 -19.259 1.00 55.50 333 ASP A CA 1
ATOM 2507 C C . ASP A 1 333 ? -5.327 -12.384 -19.350 1.00 55.50 333 ASP A C 1
ATOM 2509 O O . ASP A 1 333 ? -6.355 -12.050 -18.771 1.00 55.50 333 ASP A O 1
ATOM 2513 N N . MET A 1 334 ? -4.712 -11.534 -20.182 1.00 57.19 334 MET A N 1
ATOM 2514 C CA . MET A 1 334 ? -5.254 -10.206 -20.497 1.00 57.19 334 MET A CA 1
ATOM 2515 C C . MET A 1 334 ? -6.580 -10.273 -21.265 1.00 57.19 334 MET A C 1
ATOM 2517 O O . MET A 1 334 ? -7.225 -9.241 -21.442 1.00 57.19 334 MET A O 1
ATOM 2521 N N . ASN A 1 335 ? -7.005 -11.445 -21.743 1.00 70.88 335 ASN A N 1
ATOM 2522 C CA . ASN A 1 335 ? -8.344 -11.632 -22.298 1.00 70.88 335 ASN A CA 1
ATOM 2523 C C . ASN A 1 335 ? -9.405 -11.912 -21.224 1.00 70.88 335 ASN A C 1
ATOM 2525 O O . ASN A 1 335 ? -10.597 -11.805 -21.532 1.00 70.88 335 ASN A O 1
ATOM 2529 N N . ASP A 1 336 ? -9.002 -12.217 -19.986 1.00 86.06 336 ASP A N 1
ATOM 2530 C CA . ASP A 1 336 ? -9.927 -12.372 -18.872 1.00 86.06 336 ASP A CA 1
ATOM 2531 C C . ASP A 1 336 ? -10.484 -11.002 -18.458 1.00 86.06 336 ASP A C 1
ATOM 2533 O O . ASP A 1 336 ? -9.769 -10.058 -18.105 1.00 86.06 336 ASP A O 1
ATOM 2537 N N . MET A 1 337 ? -11.809 -10.891 -18.518 1.00 87.69 337 MET A N 1
ATOM 2538 C CA . MET A 1 337 ? -12.527 -9.688 -18.124 1.00 87.69 337 MET A CA 1
ATOM 2539 C C . MET A 1 337 ? -12.353 -9.398 -16.628 1.00 87.69 337 MET A C 1
ATOM 2541 O O . MET A 1 337 ? -12.259 -8.231 -16.252 1.00 87.69 337 MET A O 1
ATOM 2545 N N . ARG A 1 338 ? -12.249 -10.435 -15.789 1.00 90.81 338 ARG A N 1
ATOM 2546 C CA . ARG A 1 338 ? -12.096 -10.313 -14.332 1.00 90.81 338 ARG A CA 1
ATOM 2547 C C . ARG A 1 338 ? -10.787 -9.619 -13.977 1.00 90.81 338 ARG A C 1
ATOM 2549 O O . ARG A 1 338 ? -10.806 -8.651 -13.220 1.00 90.81 338 ARG A O 1
ATOM 2556 N N . MET A 1 339 ? -9.684 -10.025 -14.611 1.00 87.81 339 MET A N 1
ATOM 2557 C CA . MET A 1 339 ? -8.370 -9.407 -14.412 1.00 87.81 339 MET A CA 1
ATOM 2558 C C . MET A 1 339 ? -8.366 -7.931 -14.830 1.00 87.81 339 MET A C 1
ATOM 2560 O O . MET A 1 339 ? -7.855 -7.075 -14.111 1.00 87.81 339 MET A O 1
ATOM 2564 N N . ARG A 1 340 ? -9.010 -7.591 -15.955 1.00 90.00 340 ARG A N 1
ATOM 2565 C CA . ARG A 1 340 ? -9.139 -6.187 -16.387 1.00 90.00 340 ARG A CA 1
ATOM 2566 C C . ARG A 1 340 ? -9.952 -5.347 -15.409 1.00 90.00 340 ARG A C 1
ATOM 2568 O O . ARG A 1 340 ? -9.557 -4.222 -15.115 1.00 90.00 340 ARG A O 1
ATOM 2575 N N . ILE A 1 341 ? -11.071 -5.880 -14.914 1.00 93.56 341 ILE A N 1
ATOM 2576 C CA . ILE A 1 341 ? -11.895 -5.199 -13.908 1.00 93.56 341 ILE A CA 1
ATOM 2577 C C . ILE A 1 341 ? -11.082 -4.979 -12.632 1.00 93.56 341 ILE A C 1
ATOM 2579 O O . ILE A 1 341 ? -11.084 -3.870 -12.098 1.00 93.56 341 ILE A O 1
ATOM 2583 N N . TYR A 1 342 ? -10.348 -5.999 -12.186 1.00 89.69 342 TYR A N 1
ATOM 2584 C CA . TYR A 1 342 ? -9.459 -5.901 -11.039 1.00 89.69 342 TYR A CA 1
ATOM 2585 C C . TYR A 1 342 ? -8.414 -4.789 -11.222 1.00 89.69 342 TYR A C 1
ATOM 2587 O O . TYR A 1 342 ? -8.349 -3.869 -10.404 1.00 89.69 342 TYR A O 1
ATOM 2595 N N . CYS A 1 343 ? -7.627 -4.833 -12.303 1.00 88.25 343 CYS A N 1
ATOM 2596 C CA . CYS A 1 343 ? -6.599 -3.829 -12.566 1.00 88.25 343 CYS A CA 1
ATOM 2597 C C . CYS A 1 343 ? -7.205 -2.428 -12.580 1.00 88.25 343 CYS A C 1
ATOM 2599 O O . CYS A 1 343 ? -6.706 -1.528 -11.907 1.00 88.25 343 CYS A O 1
ATOM 2601 N N . LEU A 1 344 ? -8.331 -2.262 -13.269 1.00 93.25 344 LEU A N 1
ATOM 2602 C CA . LEU A 1 344 ? -9.010 -0.983 -13.362 1.00 93.25 344 LEU A CA 1
ATOM 2603 C C . LEU A 1 344 ? -9.465 -0.465 -11.988 1.00 93.25 344 LEU A C 1
ATOM 2605 O O . LEU A 1 344 ? -9.189 0.686 -11.655 1.00 93.25 344 LEU A O 1
ATOM 2609 N N . LEU A 1 345 ? -10.105 -1.305 -11.167 1.00 93.31 345 LEU A N 1
ATOM 2610 C CA . LEU A 1 345 ? -10.553 -0.935 -9.819 1.00 93.31 345 LEU A CA 1
ATOM 2611 C C . LEU A 1 345 ? -9.376 -0.654 -8.876 1.00 93.31 345 LEU A C 1
ATOM 2613 O O . LEU A 1 345 ? -9.416 0.322 -8.128 1.00 93.31 345 LEU A O 1
ATOM 2617 N N . SER A 1 346 ? -8.296 -1.434 -8.961 1.00 89.56 346 SER A N 1
ATOM 2618 C CA . SER A 1 346 ? -7.080 -1.223 -8.167 1.00 89.56 346 SER A CA 1
ATOM 2619 C C . SER A 1 346 ? -6.416 0.125 -8.446 1.00 89.56 346 SER A C 1
ATOM 2621 O O . SER A 1 346 ? -5.972 0.803 -7.515 1.00 89.56 346 SER A O 1
ATOM 2623 N N . VAL A 1 347 ? -6.413 0.555 -9.710 1.00 90.44 347 VAL A N 1
ATOM 2624 C CA . VAL A 1 347 ? -5.868 1.845 -10.142 1.00 90.44 347 VAL A CA 1
ATOM 2625 C C . VAL A 1 347 ? -6.833 2.972 -9.794 1.00 90.44 347 VAL A C 1
ATOM 2627 O O . VAL A 1 347 ? -6.406 4.009 -9.288 1.00 90.44 347 VAL A O 1
ATOM 2630 N N . ALA A 1 348 ? -8.132 2.785 -10.041 1.00 90.94 348 ALA A N 1
ATOM 2631 C CA . ALA A 1 348 ? -9.154 3.796 -9.796 1.00 90.94 348 ALA A CA 1
ATOM 2632 C C . ALA A 1 348 ? -9.259 4.159 -8.310 1.00 90.94 348 ALA A C 1
ATOM 2634 O O . ALA A 1 348 ? -9.257 5.336 -7.955 1.00 90.94 348 ALA A O 1
ATOM 2635 N N . ILE A 1 349 ? -9.314 3.143 -7.448 1.00 90.12 349 ILE A N 1
ATOM 2636 C CA . ILE A 1 349 ? -9.461 3.290 -5.995 1.00 90.12 349 ILE A CA 1
ATOM 2637 C C . ILE A 1 349 ? -8.098 3.557 -5.339 1.00 90.12 349 ILE A C 1
ATOM 2639 O O . ILE A 1 349 ? -8.010 4.138 -4.258 1.00 90.12 349 ILE A O 1
ATOM 2643 N N . GLY A 1 350 ? -7.007 3.201 -6.021 1.00 85.69 350 GLY A N 1
ATOM 2644 C CA . GLY A 1 350 ? -5.650 3.385 -5.526 1.00 85.69 350 GLY A CA 1
ATOM 2645 C C . GLY A 1 350 ? -5.271 2.354 -4.467 1.00 85.69 350 GLY A C 1
ATOM 2646 O O . GLY A 1 350 ? -4.613 2.709 -3.490 1.00 85.69 350 GLY A O 1
ATOM 2647 N N . PHE A 1 351 ? -5.670 1.092 -4.641 1.00 80.44 351 PHE A N 1
ATOM 2648 C CA . PHE A 1 351 ? -5.111 -0.014 -3.854 1.00 80.44 351 PHE A CA 1
ATOM 2649 C C . PHE A 1 351 ? -3.613 -0.178 -4.144 1.00 80.44 351 PHE A C 1
ATOM 2651 O O . PHE A 1 351 ? -2.830 -0.376 -3.223 1.00 80.44 351 PHE A O 1
ATOM 2658 N N . ASN A 1 352 ? -3.210 0.060 -5.398 1.00 65.06 352 ASN A N 1
ATOM 2659 C CA . ASN A 1 352 ? -1.830 -0.086 -5.869 1.00 65.06 352 ASN A CA 1
ATOM 2660 C C . ASN A 1 352 ? -1.024 1.217 -5.850 1.00 65.06 352 ASN A C 1
ATOM 2662 O O . ASN A 1 352 ? -0.066 1.338 -6.611 1.00 65.06 352 ASN A O 1
ATOM 2666 N N . SER A 1 353 ? -1.391 2.218 -5.038 1.00 53.91 353 SER A N 1
ATOM 2667 C CA . SER A 1 353 ? -0.535 3.402 -4.903 1.00 53.91 353 SER A CA 1
ATOM 2668 C C . SER A 1 353 ? 0.726 3.028 -4.121 1.00 53.91 353 SER A C 1
ATOM 2670 O O . SER A 1 353 ? 0.822 3.302 -2.927 1.00 53.91 353 SER A O 1
ATOM 2672 N N . VAL A 1 354 ? 1.686 2.408 -4.811 1.00 50.53 354 VAL A N 1
ATOM 2673 C CA . VAL A 1 354 ? 3.102 2.701 -4.609 1.00 50.53 354 VAL A CA 1
ATOM 2674 C C . VAL A 1 354 ? 3.159 4.216 -4.703 1.00 50.53 354 VAL A C 1
ATOM 2676 O O . VAL A 1 354 ? 2.835 4.774 -5.749 1.00 50.53 354 VAL A O 1
ATOM 2679 N N . GLU A 1 355 ? 3.349 4.887 -3.574 1.00 48.28 355 GLU A N 1
ATOM 2680 C CA . GLU A 1 355 ? 3.413 6.340 -3.536 1.00 48.28 355 GLU A CA 1
ATOM 2681 C C . GLU A 1 355 ? 4.521 6.762 -4.505 1.00 48.28 355 GLU A C 1
ATOM 2683 O O . GLU A 1 355 ? 5.702 6.563 -4.232 1.00 48.28 355 GLU A O 1
ATOM 2688 N N . GLU A 1 356 ? 4.133 7.264 -5.681 1.00 43.81 356 GLU A N 1
ATOM 2689 C CA . GLU A 1 356 ? 5.037 7.913 -6.619 1.00 43.81 356 GLU A CA 1
ATOM 2690 C C . GLU A 1 356 ? 5.611 9.131 -5.897 1.00 43.81 356 GLU A C 1
ATOM 2692 O O . GLU A 1 356 ? 5.057 10.230 -5.919 1.00 43.81 356 GLU A O 1
ATOM 2697 N N . THR A 1 357 ? 6.731 8.926 -5.215 1.00 44.44 357 THR A N 1
ATOM 2698 C CA . THR A 1 357 ? 7.661 9.976 -4.832 1.00 44.44 357 THR A CA 1
ATOM 2699 C C . THR A 1 357 ? 8.332 10.462 -6.115 1.00 44.44 357 THR A C 1
ATOM 2701 O O . THR A 1 357 ? 9.493 10.173 -6.401 1.00 44.44 357 THR A O 1
ATOM 2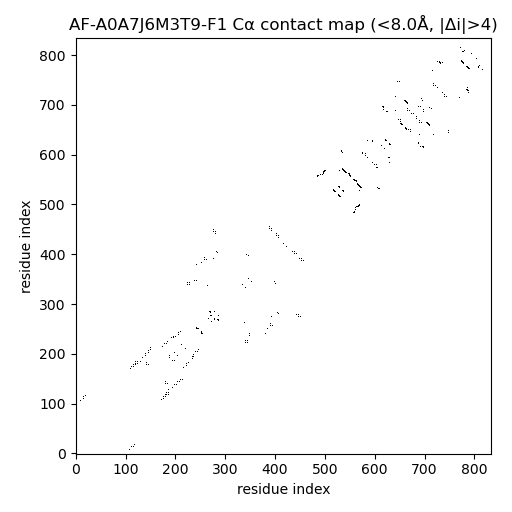704 N N . GLU A 1 358 ? 7.583 11.198 -6.943 1.00 41.41 358 GLU A N 1
ATOM 2705 C CA . GLU A 1 358 ? 8.205 12.085 -7.919 1.00 41.41 358 GLU A CA 1
ATOM 2706 C C . GLU A 1 358 ? 9.125 13.031 -7.137 1.00 41.41 358 GLU A C 1
ATOM 2708 O O . GLU A 1 358 ? 8.683 13.762 -6.247 1.00 41.41 358 GLU A O 1
ATOM 2713 N N . ALA A 1 359 ? 10.418 12.964 -7.454 1.00 40.66 359 ALA A N 1
ATOM 2714 C CA . ALA A 1 359 ? 11.510 13.728 -6.867 1.00 40.66 359 ALA A CA 1
ATOM 2715 C C . ALA A 1 359 ? 11.312 15.247 -7.035 1.00 40.66 359 ALA A C 1
ATOM 2717 O O . ALA A 1 359 ? 11.939 15.895 -7.872 1.00 40.66 359 ALA A O 1
ATOM 2718 N N . THR A 1 360 ? 10.425 15.817 -6.227 1.00 41.12 360 THR A N 1
ATOM 2719 C CA . THR A 1 360 ? 10.250 17.255 -6.044 1.00 41.12 360 THR A CA 1
ATOM 2720 C C . THR A 1 360 ? 10.611 17.591 -4.606 1.00 41.12 360 THR A C 1
ATOM 2722 O O . THR A 1 360 ? 10.169 16.911 -3.686 1.00 41.12 360 THR A O 1
ATOM 2725 N N . ASP A 1 361 ? 11.469 18.602 -4.456 1.00 38.31 361 ASP A N 1
ATOM 2726 C CA . ASP A 1 361 ? 12.127 19.050 -3.226 1.00 38.31 361 ASP A CA 1
ATOM 2727 C C . ASP A 1 361 ? 11.368 18.742 -1.916 1.00 38.31 361 ASP A C 1
ATOM 2729 O O . ASP A 1 361 ? 10.241 19.219 -1.739 1.00 38.31 361 ASP A O 1
ATOM 2733 N N . PRO A 1 362 ? 12.003 18.077 -0.929 1.00 41.91 362 PRO A N 1
ATOM 2734 C CA . PRO A 1 362 ? 11.387 17.756 0.364 1.00 41.91 362 PRO A CA 1
ATOM 2735 C C . PRO A 1 362 ? 11.119 18.982 1.262 1.00 41.91 362 PRO A C 1
ATOM 2737 O O . PRO A 1 362 ? 10.739 18.836 2.418 1.00 41.91 362 PRO A O 1
ATOM 2740 N N . ALA A 1 363 ? 11.295 20.208 0.764 1.00 40.84 363 ALA A N 1
ATOM 2741 C CA . ALA A 1 363 ? 11.264 21.409 1.592 1.00 40.84 363 ALA A CA 1
ATOM 2742 C C . ALA A 1 363 ? 9.867 22.032 1.812 1.00 40.84 363 ALA A C 1
ATOM 2744 O O . ALA A 1 363 ? 9.782 23.005 2.559 1.00 40.84 363 ALA A O 1
ATOM 2745 N N . LYS A 1 364 ? 8.774 21.562 1.176 1.00 41.28 364 LYS A N 1
ATOM 2746 C CA . LYS A 1 364 ? 7.454 22.247 1.275 1.00 41.28 364 LYS A CA 1
ATOM 2747 C C . LYS A 1 364 ? 6.180 21.387 1.239 1.00 41.28 364 LYS A C 1
ATOM 2749 O O . LYS A 1 364 ? 5.091 21.949 1.105 1.00 41.28 364 LYS A O 1
ATOM 2754 N N . THR A 1 365 ? 6.236 20.068 1.376 1.00 39.31 365 THR A N 1
ATOM 2755 C CA . THR A 1 365 ? 5.007 19.257 1.431 1.00 39.31 365 THR A CA 1
ATOM 2756 C C . THR A 1 365 ? 4.450 19.204 2.854 1.00 39.31 365 THR A C 1
ATOM 2758 O O . THR A 1 365 ? 4.879 18.420 3.691 1.00 39.31 365 THR A O 1
ATOM 2761 N N . SER A 1 366 ? 3.478 20.084 3.116 1.00 41.91 366 SER A N 1
ATOM 2762 C CA . SER A 1 366 ? 2.633 20.063 4.316 1.00 41.91 366 SER A CA 1
ATOM 2763 C C . SER A 1 366 ? 2.022 18.669 4.535 1.00 41.91 366 SER A C 1
ATOM 2765 O O . SER A 1 366 ? 1.530 18.020 3.603 1.00 41.91 366 SER A O 1
ATOM 2767 N N . THR A 1 367 ? 2.015 18.252 5.799 1.00 44.53 367 THR A N 1
ATOM 2768 C CA . THR A 1 367 ? 1.384 17.048 6.355 1.00 44.53 367 THR A CA 1
ATOM 2769 C C . THR A 1 367 ? -0.115 16.916 6.032 1.00 44.53 367 THR A C 1
ATOM 2771 O O . THR A 1 367 ? -0.658 15.814 6.124 1.00 44.53 367 THR A O 1
ATOM 2774 N N . ASP A 1 368 ? -0.774 17.969 5.539 1.00 39.03 368 ASP A N 1
ATOM 2775 C CA . ASP A 1 368 ? -2.190 17.951 5.137 1.00 39.03 368 ASP A CA 1
ATOM 2776 C C . ASP A 1 368 ? -2.448 17.183 3.820 1.00 39.03 368 ASP A C 1
ATOM 2778 O O . ASP A 1 368 ? -3.553 16.694 3.569 1.00 39.03 368 ASP A O 1
ATOM 2782 N N . SER A 1 369 ? -1.432 17.022 2.964 1.00 44.16 369 SER A N 1
ATOM 2783 C CA . SER A 1 369 ? -1.571 16.363 1.651 1.00 44.16 369 SER A CA 1
ATOM 2784 C C . SER A 1 369 ? -1.722 14.836 1.753 1.00 44.16 369 SER A C 1
ATOM 2786 O O . SER A 1 369 ? -2.480 14.226 0.994 1.00 44.16 369 SER A O 1
ATOM 2788 N N . LEU A 1 370 ? -1.036 14.202 2.710 1.00 39.59 370 LEU A N 1
ATOM 2789 C CA . LEU A 1 370 ? -1.063 12.745 2.910 1.00 39.59 370 LEU A CA 1
ATOM 2790 C C . LEU A 1 370 ? -2.343 12.260 3.614 1.00 39.59 370 LEU A C 1
ATOM 2792 O O . LEU A 1 370 ? -2.801 11.145 3.358 1.00 39.59 370 LEU A O 1
ATOM 2796 N N . GLN A 1 371 ? -2.981 13.102 4.436 1.00 42.38 371 GLN A N 1
ATOM 2797 C CA . GLN A 1 371 ? -4.294 12.788 5.017 1.00 42.38 371 GLN A CA 1
ATOM 2798 C C . GLN A 1 371 ? -5.433 12.898 3.987 1.00 42.38 371 GLN A C 1
ATOM 2800 O O . GLN A 1 371 ? -6.393 12.124 4.042 1.00 42.38 371 GLN A O 1
ATOM 2805 N N . SER A 1 372 ? -5.305 13.784 2.994 1.00 45.56 372 SER A N 1
ATOM 2806 C CA . SER A 1 372 ? -6.321 13.986 1.952 1.00 45.56 372 SER A CA 1
ATOM 2807 C C . SER A 1 372 ? -6.520 12.753 1.054 1.00 45.56 372 SER A C 1
ATOM 2809 O O . SER A 1 372 ? -7.657 12.383 0.754 1.00 45.56 372 SER A O 1
ATOM 2811 N N . SER A 1 373 ? -5.452 12.030 0.686 1.00 45.06 373 SER A N 1
ATOM 2812 C CA . SER A 1 373 ? -5.567 10.856 -0.198 1.00 45.06 373 SER A CA 1
ATOM 2813 C C . SER A 1 373 ? -6.179 9.635 0.506 1.00 45.06 373 SER A C 1
ATOM 2815 O O . SER A 1 373 ? -7.055 8.982 -0.064 1.00 45.06 373 SER A O 1
ATOM 2817 N N . LYS A 1 374 ? -5.810 9.357 1.768 1.00 48.34 374 LYS A N 1
ATOM 2818 C CA . LYS A 1 374 ? -6.440 8.298 2.583 1.00 48.34 374 LYS A CA 1
ATOM 2819 C C . LYS A 1 374 ? -7.905 8.631 2.906 1.00 48.34 374 LYS A C 1
ATOM 2821 O O . LYS A 1 374 ? -8.755 7.746 2.831 1.00 48.34 374 LYS A O 1
ATOM 2826 N N . GLY A 1 375 ? -8.228 9.901 3.172 1.00 50.19 375 GLY A N 1
ATOM 2827 C CA . GLY A 1 375 ? -9.607 10.361 3.387 1.00 50.19 375 GLY A CA 1
ATOM 2828 C C . GLY A 1 375 ? -10.489 10.282 2.132 1.00 50.19 375 GLY A C 1
ATOM 2829 O O . GLY A 1 375 ? -11.672 9.937 2.215 1.00 50.19 375 GLY A O 1
ATOM 2830 N N . MET A 1 376 ? -9.924 10.531 0.947 1.00 49.78 376 MET A N 1
ATOM 2831 C CA . MET A 1 376 ? -10.661 10.446 -0.317 1.00 49.78 376 MET A CA 1
ATOM 2832 C C . MET A 1 376 ? -10.993 8.991 -0.697 1.00 49.78 376 MET A C 1
ATOM 2834 O O . MET A 1 376 ? -12.122 8.726 -1.108 1.00 49.78 376 MET A O 1
ATOM 2838 N N . LYS A 1 377 ? -10.076 8.036 -0.451 1.00 61.19 377 LYS A N 1
ATOM 2839 C CA . LYS A 1 377 ? -10.291 6.591 -0.697 1.00 61.19 377 LYS A CA 1
ATOM 2840 C C . LYS A 1 377 ? -11.508 6.042 0.057 1.00 61.19 377 LYS A C 1
ATOM 2842 O O . LYS A 1 377 ? -12.373 5.408 -0.540 1.00 61.19 377 LYS A O 1
ATOM 2847 N N . TYR A 1 378 ? -11.623 6.340 1.352 1.00 59.94 378 TYR A N 1
ATOM 2848 C CA . TYR A 1 378 ? -12.749 5.862 2.161 1.00 59.94 378 TYR A CA 1
ATOM 2849 C C . TYR A 1 378 ? -14.025 6.685 1.979 1.00 59.94 378 TYR A C 1
ATOM 2851 O O . TYR A 1 378 ? -15.112 6.143 2.139 1.00 59.94 378 TYR A O 1
ATOM 2859 N N . SER A 1 379 ? -13.939 7.977 1.652 1.00 64.81 379 SER A N 1
ATOM 2860 C CA . SER A 1 379 ? -15.142 8.813 1.525 1.00 64.81 379 SER A CA 1
ATOM 2861 C C . SER A 1 379 ? -15.930 8.555 0.243 1.00 64.81 379 SER A C 1
ATOM 2863 O O . SER A 1 379 ? -17.156 8.625 0.290 1.00 64.81 379 SER A O 1
ATOM 2865 N N . VAL A 1 380 ? -15.274 8.224 -0.875 1.00 65.38 380 VAL A N 1
ATOM 2866 C CA . VAL A 1 380 ? -15.976 7.840 -2.114 1.00 65.38 380 VAL A CA 1
ATOM 2867 C C . VAL A 1 380 ? -16.697 6.506 -1.910 1.00 65.38 380 VAL A C 1
ATOM 2869 O O . VAL A 1 380 ? -17.900 6.426 -2.132 1.00 65.38 380 VAL A O 1
ATOM 2872 N N . LEU A 1 381 ? -16.010 5.510 -1.344 1.00 72.56 381 LEU A N 1
ATOM 2873 C CA . LEU A 1 381 ? -16.600 4.201 -1.049 1.00 72.56 381 LEU A CA 1
ATOM 2874 C C . LEU A 1 381 ? -17.688 4.251 0.037 1.00 72.56 381 LEU A C 1
ATOM 2876 O O . LEU A 1 381 ? -18.658 3.509 -0.047 1.00 72.56 381 LEU A O 1
ATOM 2880 N N . LYS A 1 382 ? -17.576 5.142 1.036 1.00 75.00 382 LYS A N 1
ATOM 2881 C CA . LYS A 1 382 ? -18.624 5.346 2.058 1.00 75.00 382 LYS A CA 1
ATOM 2882 C C . LYS A 1 382 ? -19.860 6.068 1.523 1.00 75.00 382 LYS A C 1
ATOM 2884 O O . LYS A 1 382 ? -20.939 5.890 2.078 1.00 75.00 382 LYS A O 1
ATOM 2889 N N . LYS A 1 383 ? -19.707 6.924 0.507 1.00 70.75 383 LYS A N 1
ATOM 2890 C CA . LYS A 1 383 ? -20.834 7.633 -0.122 1.00 70.75 383 LYS A CA 1
ATOM 2891 C C . LYS A 1 383 ? -21.649 6.719 -1.026 1.00 70.75 383 LYS A C 1
ATOM 2893 O O . LYS A 1 383 ? -22.838 6.962 -1.215 1.00 70.75 383 LYS A O 1
ATOM 2898 N N . GLU A 1 384 ? -21.022 5.693 -1.587 1.00 73.75 384 GLU A N 1
ATOM 2899 C CA . GLU A 1 384 ? -21.709 4.735 -2.435 1.00 73.75 384 GLU A CA 1
ATOM 2900 C C . GLU A 1 384 ? -22.464 3.703 -1.593 1.00 73.75 384 GLU A C 1
ATOM 2902 O O . GLU A 1 384 ? -21.907 3.025 -0.730 1.00 73.75 384 GLU A O 1
ATOM 2907 N N . LEU A 1 385 ? -23.763 3.567 -1.867 1.00 86.44 385 LEU A N 1
ATOM 2908 C CA . LEU A 1 385 ? -24.600 2.502 -1.320 1.00 86.44 385 LEU A CA 1
ATOM 2909 C C . LEU A 1 385 ? -24.257 1.183 -2.030 1.00 86.44 385 LEU A C 1
ATOM 2911 O O . LEU A 1 385 ? -24.976 0.725 -2.930 1.00 86.44 385 LEU A O 1
ATOM 2915 N N . LEU A 1 386 ? -23.109 0.616 -1.652 1.00 92.62 386 LEU A N 1
ATOM 2916 C CA . LEU A 1 386 ? -22.687 -0.720 -2.051 1.00 92.62 386 LEU A CA 1
ATOM 2917 C C . LEU A 1 386 ? -23.468 -1.765 -1.249 1.00 92.62 386 LEU A C 1
ATOM 2919 O O . LEU A 1 386 ? -23.598 -1.669 -0.025 1.00 92.62 386 LEU A O 1
ATOM 2923 N N . THR A 1 387 ? -23.974 -2.768 -1.954 1.00 94.12 387 THR A N 1
ATOM 2924 C CA . THR A 1 387 ? -24.549 -3.984 -1.370 1.00 94.12 387 THR A CA 1
ATOM 2925 C C . THR A 1 387 ? -23.472 -4.774 -0.625 1.00 94.12 387 THR A C 1
ATOM 2927 O O . THR A 1 387 ? -22.277 -4.587 -0.867 1.00 94.12 387 THR A O 1
ATOM 2930 N N . LEU A 1 388 ? -23.867 -5.687 0.266 1.00 93.75 388 LEU A N 1
ATOM 2931 C CA . LEU A 1 388 ? -22.913 -6.559 0.956 1.00 93.75 388 LEU A CA 1
ATOM 2932 C C . LEU A 1 388 ? -22.004 -7.313 -0.022 1.00 93.75 388 LEU A C 1
ATOM 2934 O O . LEU A 1 388 ? -20.790 -7.309 0.151 1.00 93.75 388 LEU A O 1
ATOM 2938 N N . LYS A 1 389 ? -22.574 -7.873 -1.094 1.00 95.31 389 LYS A N 1
ATOM 2939 C CA . LYS A 1 389 ? -21.830 -8.625 -2.121 1.00 95.31 389 LYS A CA 1
ATOM 2940 C C . LYS A 1 389 ? -20.766 -7.768 -2.794 1.00 95.31 389 LYS A C 1
ATOM 2942 O O . LYS A 1 389 ? -19.641 -8.206 -3.005 1.00 95.31 389 LYS A O 1
ATOM 2947 N N . GLU A 1 390 ? -21.109 -6.521 -3.100 1.00 95.12 390 GLU A N 1
ATOM 2948 C CA . GLU A 1 390 ? -20.174 -5.553 -3.673 1.00 95.12 390 GLU A CA 1
ATOM 2949 C C . GLU A 1 390 ? -19.053 -5.203 -2.684 1.00 95.12 390 GLU A C 1
ATOM 2951 O O . GLU A 1 390 ? -17.896 -5.134 -3.091 1.00 95.12 390 GLU A O 1
ATOM 2956 N N . LYS A 1 391 ? -19.358 -5.053 -1.386 1.00 93.81 391 LYS A N 1
ATOM 2957 C CA . LYS A 1 391 ? -18.347 -4.829 -0.335 1.00 93.81 391 LYS A CA 1
ATOM 2958 C C . LYS A 1 391 ? -17.417 -6.034 -0.163 1.00 93.81 391 LYS A C 1
ATOM 2960 O O . LYS A 1 391 ? -16.206 -5.856 -0.079 1.00 93.81 391 LYS A O 1
ATOM 2965 N N . GLN A 1 392 ? -17.964 -7.248 -0.166 1.00 93.56 392 GLN A N 1
ATOM 2966 C CA . GLN A 1 392 ? -17.194 -8.492 -0.088 1.00 93.56 392 GLN A CA 1
ATOM 2967 C C . GLN A 1 392 ? -16.238 -8.645 -1.277 1.00 93.56 392 GLN A C 1
ATOM 2969 O O . GLN A 1 392 ? -15.080 -9.023 -1.090 1.00 93.56 392 GLN A O 1
ATOM 2974 N N . GLN A 1 393 ? -16.697 -8.324 -2.493 1.00 93.69 393 GLN A N 1
ATOM 2975 C CA . GLN A 1 393 ? -15.845 -8.371 -3.682 1.00 93.69 393 GLN A CA 1
ATOM 2976 C C . GLN A 1 393 ? -14.821 -7.251 -3.730 1.00 93.69 393 GLN A C 1
ATOM 2978 O O . GLN A 1 393 ? -13.706 -7.464 -4.199 1.00 93.69 393 GLN A O 1
ATOM 2983 N N . LEU A 1 394 ? -15.154 -6.077 -3.203 1.00 93.19 394 LEU A N 1
ATOM 2984 C CA . LEU A 1 394 ? -14.187 -5.003 -3.066 1.00 93.19 394 LEU A CA 1
ATOM 2985 C C . LEU A 1 394 ? -13.009 -5.412 -2.170 1.00 93.19 394 LEU A C 1
ATOM 2987 O O . LEU A 1 394 ? -11.864 -5.088 -2.483 1.00 93.19 394 LEU A O 1
ATOM 2991 N N . GLU A 1 395 ? -13.274 -6.184 -1.116 1.00 90.56 395 GLU A N 1
ATOM 2992 C CA . GLU A 1 395 ? -12.215 -6.681 -0.239 1.00 90.56 395 GLU A CA 1
ATOM 2993 C C . GLU A 1 395 ? -11.435 -7.858 -0.840 1.00 90.56 395 GLU A C 1
ATOM 2995 O O . GLU A 1 395 ? -10.226 -7.954 -0.639 1.00 90.56 395 GLU A O 1
ATOM 3000 N N . ALA A 1 396 ? -12.068 -8.688 -1.679 1.00 90.62 396 ALA A N 1
ATOM 3001 C CA . ALA A 1 396 ? -11.346 -9.667 -2.498 1.00 90.62 396 ALA A CA 1
ATOM 3002 C C . ALA A 1 396 ? -10.416 -8.989 -3.520 1.00 90.62 396 ALA A C 1
ATOM 3004 O O . ALA A 1 396 ? -9.267 -9.394 -3.678 1.00 90.62 396 ALA A O 1
ATOM 3005 N N . ILE A 1 397 ? -10.884 -7.920 -4.179 1.00 91.19 397 ILE A N 1
ATOM 3006 C CA . ILE A 1 397 ? -10.081 -7.097 -5.098 1.00 91.19 397 ILE A CA 1
ATOM 3007 C C . ILE A 1 397 ? -8.868 -6.524 -4.373 1.00 91.19 397 ILE A C 1
ATOM 3009 O O . ILE A 1 397 ? -7.772 -6.541 -4.920 1.00 91.19 397 ILE A O 1
ATOM 3013 N N . ARG A 1 398 ? -9.034 -6.030 -3.144 1.00 90.06 398 ARG A N 1
ATOM 3014 C CA . ARG A 1 398 ? -7.929 -5.459 -2.367 1.00 90.06 398 ARG A CA 1
ATOM 3015 C C . ARG A 1 398 ? -6.761 -6.439 -2.182 1.00 90.06 398 ARG A C 1
ATOM 3017 O O . ARG A 1 398 ? -5.624 -5.986 -2.124 1.00 90.06 398 ARG A O 1
ATOM 3024 N N . LEU A 1 399 ? -7.042 -7.739 -2.103 1.00 89.12 399 LEU A N 1
ATOM 3025 C CA . LEU A 1 399 ? -6.060 -8.813 -1.898 1.00 89.12 399 LEU A CA 1
ATOM 3026 C C . LEU A 1 399 ? -5.749 -9.596 -3.177 1.00 89.12 399 LEU A C 1
ATOM 3028 O O . LEU A 1 399 ? -5.131 -10.657 -3.137 1.00 89.12 399 LEU A O 1
ATOM 3032 N N . TYR A 1 400 ? -6.235 -9.128 -4.325 1.00 89.75 400 TYR A N 1
ATOM 3033 C CA . TYR A 1 400 ? -6.096 -9.850 -5.580 1.00 89.75 400 TYR A CA 1
ATOM 3034 C C . TYR A 1 400 ? -4.649 -10.233 -5.914 1.00 89.75 400 TYR A C 1
ATOM 3036 O O . TYR A 1 400 ? -4.474 -11.367 -6.359 1.00 89.75 400 TYR A O 1
ATOM 3044 N N . PRO A 1 401 ? -3.616 -9.370 -5.748 1.00 89.75 401 PRO A N 1
ATOM 3045 C CA . PRO A 1 401 ? -2.243 -9.760 -6.063 1.00 89.75 401 PRO A CA 1
ATOM 3046 C C . PRO A 1 401 ? -1.833 -11.039 -5.337 1.00 89.75 401 PRO A C 1
ATOM 3048 O O . PRO A 1 401 ? -1.333 -11.962 -5.969 1.00 89.75 401 PRO A O 1
ATOM 3051 N N . GLU A 1 402 ? -2.125 -11.117 -4.040 1.00 91.56 402 GLU A N 1
ATOM 3052 C CA . GLU A 1 402 ? -1.792 -12.248 -3.182 1.00 91.56 402 GLU A CA 1
ATOM 3053 C C . GLU A 1 402 ? -2.637 -13.485 -3.515 1.00 91.56 402 GLU A C 1
ATOM 3055 O O . GLU A 1 402 ? -2.131 -14.607 -3.540 1.00 91.56 402 GLU A O 1
ATOM 3060 N N . LEU A 1 403 ? -3.925 -13.291 -3.817 1.00 92.44 403 LEU A N 1
ATOM 3061 C CA . LEU A 1 403 ? -4.821 -14.372 -4.233 1.00 92.44 403 LEU A CA 1
ATOM 3062 C C . LEU A 1 403 ? -4.424 -14.955 -5.598 1.00 92.44 403 LEU A C 1
ATOM 3064 O O . LEU A 1 403 ? -4.514 -16.162 -5.802 1.00 92.44 403 LEU A O 1
ATOM 3068 N N . ARG A 1 404 ? -3.973 -14.117 -6.538 1.00 92.00 404 ARG A N 1
ATOM 3069 C CA . ARG A 1 404 ? -3.482 -14.570 -7.843 1.00 92.00 404 ARG A CA 1
ATOM 3070 C C . ARG A 1 404 ? -2.138 -15.268 -7.700 1.00 92.00 404 ARG A C 1
ATOM 3072 O O . ARG A 1 404 ? -1.930 -16.297 -8.328 1.00 92.00 404 ARG A O 1
ATOM 3079 N N . GLU A 1 405 ? -1.252 -14.741 -6.861 1.00 93.00 405 GLU A N 1
ATOM 3080 C CA . GLU A 1 405 ? 0.029 -15.374 -6.553 1.00 93.00 405 GLU A CA 1
ATOM 3081 C C . GLU A 1 405 ? -0.166 -16.798 -6.006 1.00 93.00 405 GLU A C 1
ATOM 3083 O O . GLU A 1 405 ? 0.515 -17.718 -6.453 1.00 93.00 405 GLU A O 1
ATOM 3088 N N . LEU A 1 406 ? -1.154 -17.008 -5.125 1.00 95.56 406 LEU A N 1
ATOM 3089 C CA . LEU A 1 406 ? -1.528 -18.339 -4.634 1.00 95.56 406 LEU A CA 1
ATOM 3090 C C . LEU A 1 406 ? -1.874 -19.315 -5.768 1.00 95.56 406 LEU A C 1
ATOM 3092 O O . LEU A 1 406 ? -1.388 -20.446 -5.768 1.00 95.56 406 LEU A O 1
ATOM 3096 N N . GLU A 1 407 ? -2.702 -18.891 -6.725 1.00 94.31 407 GLU A N 1
ATOM 3097 C CA . GLU A 1 407 ? -3.081 -19.730 -7.867 1.00 94.31 407 GLU A CA 1
ATOM 3098 C C . GLU A 1 407 ? -1.879 -20.074 -8.739 1.00 94.31 407 GLU A C 1
ATOM 3100 O O . GLU A 1 407 ? -1.730 -21.224 -9.137 1.00 94.31 407 GLU A O 1
ATOM 3105 N N . LEU A 1 408 ? -0.987 -19.110 -8.981 1.00 93.75 408 LEU A N 1
ATOM 3106 C CA . LEU A 1 408 ? 0.233 -19.341 -9.757 1.00 93.75 408 LEU A CA 1
ATOM 3107 C C . LEU A 1 408 ? 1.158 -20.346 -9.061 1.00 93.75 408 LEU A C 1
ATOM 3109 O O . LEU A 1 408 ? 1.730 -21.213 -9.721 1.00 93.75 408 LEU A O 1
ATOM 3113 N N . TRP A 1 409 ? 1.282 -20.273 -7.732 1.00 96.38 409 TRP A N 1
ATOM 3114 C CA . TRP A 1 409 ? 2.039 -21.261 -6.963 1.00 96.38 409 TRP A CA 1
ATOM 3115 C C . TRP A 1 409 ? 1.416 -22.657 -7.039 1.00 96.38 409 TRP A C 1
ATOM 3117 O O . TRP A 1 409 ? 2.139 -23.648 -7.158 1.00 96.38 409 TRP A O 1
ATOM 3127 N N . GLN A 1 410 ? 0.085 -22.751 -7.019 1.00 95.75 410 GLN A N 1
ATOM 3128 C CA . GLN A 1 410 ? -0.613 -24.026 -7.186 1.00 95.75 410 GLN A CA 1
ATOM 3129 C C . GLN A 1 410 ? -0.480 -24.579 -8.600 1.00 95.75 410 GLN A C 1
ATOM 3131 O O . GLN A 1 410 ? -0.168 -25.756 -8.747 1.00 95.75 410 GLN A O 1
ATOM 3136 N N . ASP A 1 411 ? -0.633 -23.744 -9.625 1.00 93.62 411 ASP A N 1
ATOM 3137 C CA . ASP A 1 411 ? -0.433 -24.129 -11.021 1.00 93.62 411 ASP A CA 1
ATOM 3138 C C . ASP A 1 411 ? 0.994 -24.624 -11.254 1.00 93.62 411 ASP A C 1
ATOM 3140 O O . ASP A 1 411 ? 1.191 -25.644 -11.913 1.00 93.62 411 ASP A O 1
ATOM 3144 N N . LEU A 1 412 ? 1.995 -23.962 -10.665 1.00 94.75 412 LEU A N 1
ATOM 3145 C CA . LEU A 1 412 ? 3.384 -24.412 -10.717 1.00 94.75 412 LEU A CA 1
ATOM 3146 C C . LEU A 1 412 ? 3.564 -25.771 -10.030 1.00 94.75 412 LEU A C 1
ATOM 3148 O O . LEU A 1 412 ? 4.196 -26.666 -10.594 1.00 94.75 412 LEU A O 1
ATOM 3152 N N . ARG A 1 413 ? 3.002 -25.949 -8.829 1.00 95.00 413 ARG A N 1
ATOM 3153 C CA . ARG A 1 413 ? 3.048 -27.224 -8.100 1.00 95.00 413 ARG A CA 1
ATOM 3154 C C . ARG A 1 413 ? 2.403 -28.350 -8.909 1.00 95.00 413 ARG A C 1
ATOM 3156 O O . ARG A 1 413 ? 2.976 -29.433 -9.020 1.00 95.00 413 ARG A O 1
ATOM 3163 N N . ASP A 1 414 ? 1.223 -28.104 -9.466 1.00 93.38 414 ASP A N 1
ATOM 3164 C CA . ASP A 1 414 ? 0.454 -29.092 -10.217 1.00 93.38 414 ASP A CA 1
ATOM 3165 C C . ASP A 1 414 ? 1.156 -29.412 -11.553 1.00 93.38 414 ASP A C 1
ATOM 3167 O O . ASP A 1 414 ? 1.293 -30.580 -11.923 1.00 93.38 414 ASP A O 1
ATOM 3171 N N . PHE A 1 415 ? 1.736 -28.405 -12.218 1.00 92.94 415 PHE A N 1
ATOM 3172 C CA . PHE A 1 415 ? 2.577 -28.582 -13.404 1.00 92.94 415 PHE A CA 1
ATOM 3173 C C . PHE A 1 415 ? 3.809 -29.452 -13.128 1.00 92.94 415 PHE A C 1
ATOM 3175 O O . PHE A 1 415 ? 4.111 -30.347 -13.917 1.00 92.94 415 PHE A O 1
ATOM 3182 N N . LEU A 1 416 ? 4.505 -29.242 -12.006 1.00 92.88 416 LEU A N 1
ATOM 3183 C CA . LEU A 1 416 ? 5.670 -30.054 -11.630 1.00 92.88 416 LEU A CA 1
ATOM 3184 C C . LEU A 1 416 ? 5.290 -31.507 -11.308 1.00 92.88 416 LEU A C 1
ATOM 3186 O O . LEU A 1 416 ? 6.063 -32.415 -11.606 1.00 92.88 416 LEU A O 1
ATOM 3190 N N . LYS A 1 417 ? 4.091 -31.747 -10.758 1.00 92.12 417 LYS A N 1
ATOM 3191 C CA . LYS A 1 417 ? 3.573 -33.102 -10.498 1.00 92.12 417 LYS A CA 1
ATOM 3192 C C . LYS A 1 417 ? 3.220 -33.854 -11.783 1.00 92.12 417 LYS A C 1
ATOM 3194 O O . LYS A 1 417 ? 3.517 -35.040 -11.890 1.00 92.12 417 LYS A O 1
ATOM 3199 N N . VAL A 1 418 ? 2.598 -33.177 -12.750 1.00 91.25 418 VAL A N 1
ATOM 3200 C CA . VAL A 1 418 ? 2.150 -33.788 -14.017 1.00 91.25 418 VAL A CA 1
ATOM 3201 C C . VAL A 1 418 ? 3.289 -33.894 -15.037 1.00 91.25 418 VAL A C 1
ATOM 3203 O O . VAL A 1 418 ? 3.343 -34.841 -15.818 1.00 91.25 418 VAL A O 1
ATOM 3206 N N . GLY A 1 419 ? 4.208 -32.926 -15.042 1.00 82.06 419 GLY A N 1
ATOM 3207 C CA . GLY A 1 419 ? 5.162 -32.709 -16.126 1.00 82.06 419 GLY A CA 1
ATOM 3208 C C . GLY A 1 419 ? 6.231 -33.787 -16.295 1.00 82.06 419 GLY A C 1
ATOM 3209 O O . GLY A 1 419 ? 6.759 -33.895 -17.399 1.00 82.06 419 GLY A O 1
ATOM 3210 N N . GLY A 1 420 ? 6.560 -34.564 -15.252 1.00 75.00 420 GLY A N 1
ATOM 3211 C CA . GLY A 1 420 ? 7.479 -35.723 -15.250 1.00 75.00 420 GLY A CA 1
ATOM 3212 C C . GLY A 1 420 ? 8.915 -35.508 -15.773 1.00 75.00 420 GLY A C 1
ATOM 3213 O O . GLY A 1 420 ? 9.780 -36.351 -15.562 1.00 75.00 420 GLY A O 1
ATOM 3214 N N . ALA A 1 421 ? 9.191 -34.403 -16.466 1.00 85.50 421 ALA A N 1
ATOM 3215 C CA . ALA A 1 421 ? 10.424 -34.143 -17.197 1.00 85.50 421 ALA A CA 1
ATOM 3216 C C . ALA A 1 421 ? 11.479 -33.432 -16.343 1.00 85.50 421 ALA A C 1
ATOM 3218 O O . ALA A 1 421 ? 12.661 -33.463 -16.681 1.00 85.50 421 ALA A O 1
ATOM 3219 N N . ILE A 1 422 ? 11.059 -32.778 -15.258 1.00 89.25 422 ILE A N 1
ATOM 3220 C CA . ILE A 1 422 ? 11.932 -32.057 -14.335 1.00 89.25 422 ILE A CA 1
ATOM 3221 C C . ILE A 1 422 ? 11.471 -32.402 -12.921 1.00 89.25 422 ILE A C 1
ATOM 3223 O O . ILE A 1 422 ? 10.407 -31.958 -12.499 1.00 89.25 422 ILE A O 1
ATOM 3227 N N . GLU A 1 423 ? 12.262 -33.195 -12.197 1.00 92.38 423 GLU A N 1
ATOM 3228 C CA . GLU A 1 423 ? 12.074 -33.372 -10.757 1.00 92.38 423 GLU A CA 1
ATOM 3229 C C . GLU A 1 423 ? 12.657 -32.140 -10.042 1.00 92.38 423 GLU A C 1
ATOM 3231 O O . GLU A 1 423 ? 13.871 -31.915 -10.123 1.00 92.38 423 GLU A O 1
ATOM 3236 N N . PRO A 1 424 ? 11.830 -31.301 -9.390 1.00 92.94 424 PRO A N 1
ATOM 3237 C CA . PRO A 1 424 ? 12.325 -30.158 -8.627 1.00 92.94 424 PRO A CA 1
ATOM 3238 C C . PRO A 1 424 ? 13.196 -30.628 -7.456 1.00 92.94 424 PRO A C 1
ATOM 3240 O O . PRO A 1 424 ? 12.965 -31.697 -6.882 1.00 92.94 424 PRO A O 1
ATOM 3243 N N . ALA A 1 425 ? 14.194 -29.831 -7.063 1.00 95.62 425 ALA A N 1
ATOM 3244 C CA . ALA A 1 425 ? 14.989 -30.165 -5.889 1.00 95.62 425 ALA A CA 1
ATOM 3245 C C . ALA A 1 425 ? 14.110 -30.129 -4.627 1.00 95.62 425 ALA A C 1
ATOM 3247 O O . ALA A 1 425 ? 13.154 -29.360 -4.537 1.00 95.62 425 ALA A O 1
ATOM 3248 N N . VAL A 1 426 ? 14.462 -30.916 -3.605 1.00 95.31 426 VAL A N 1
ATOM 3249 C CA . VAL A 1 426 ? 13.705 -30.973 -2.335 1.00 95.31 426 VAL A CA 1
ATOM 3250 C C . VAL A 1 426 ? 13.541 -29.582 -1.700 1.00 95.31 426 VAL A C 1
ATOM 3252 O O . VAL A 1 426 ? 12.504 -29.292 -1.108 1.00 95.31 426 VAL A O 1
ATOM 3255 N N . GLY A 1 427 ? 14.546 -28.710 -1.851 1.00 95.25 427 GLY A N 1
ATOM 3256 C CA . GLY A 1 427 ? 14.482 -27.319 -1.397 1.00 95.25 427 GLY A CA 1
ATOM 3257 C C . GLY A 1 427 ? 13.437 -26.482 -2.141 1.00 95.25 427 GLY A C 1
ATOM 3258 O O . GLY A 1 427 ? 12.707 -25.736 -1.495 1.00 95.25 427 GLY A O 1
ATOM 3259 N N . ASP A 1 428 ? 13.313 -26.655 -3.459 1.00 95.44 428 ASP A N 1
ATOM 3260 C CA . ASP A 1 428 ? 12.348 -25.925 -4.291 1.00 95.44 428 ASP A CA 1
ATOM 3261 C C . ASP A 1 428 ? 10.917 -26.367 -3.984 1.00 95.44 428 ASP A C 1
ATOM 3263 O O . ASP A 1 428 ? 10.028 -25.533 -3.861 1.00 95.44 428 ASP A O 1
ATOM 3267 N N . VAL A 1 429 ? 10.699 -27.676 -3.794 1.00 95.75 429 VAL A N 1
ATOM 3268 C CA . VAL A 1 429 ? 9.392 -28.214 -3.382 1.00 95.75 429 VAL A CA 1
ATOM 3269 C C . VAL A 1 429 ? 8.969 -27.609 -2.052 1.00 95.75 429 VAL A C 1
ATOM 3271 O O . VAL A 1 429 ? 7.857 -27.105 -1.938 1.00 95.75 429 VAL A O 1
ATOM 3274 N N . LYS A 1 430 ? 9.867 -27.611 -1.058 1.00 96.69 430 LYS A N 1
ATOM 3275 C CA . LYS A 1 430 ? 9.577 -27.002 0.241 1.00 96.69 430 LYS A CA 1
ATOM 3276 C C . LYS A 1 430 ? 9.268 -25.512 0.097 1.00 96.69 430 LYS A C 1
ATOM 3278 O O . LYS A 1 430 ? 8.301 -25.042 0.674 1.00 96.69 430 LYS A O 1
ATOM 3283 N N . TRP A 1 431 ? 10.051 -24.786 -0.696 1.00 96.19 431 TRP A N 1
ATOM 3284 C CA . TRP A 1 431 ? 9.830 -23.361 -0.920 1.00 96.19 431 TRP A CA 1
ATOM 3285 C C . TRP A 1 431 ? 8.485 -23.070 -1.599 1.00 96.19 431 TRP A C 1
ATOM 3287 O O . TRP A 1 431 ? 7.792 -22.137 -1.199 1.00 96.19 431 TRP A O 1
ATOM 3297 N N . ILE A 1 432 ? 8.081 -23.876 -2.584 1.00 97.06 432 ILE A N 1
ATOM 3298 C CA . ILE A 1 432 ? 6.762 -23.771 -3.222 1.00 97.06 432 ILE A CA 1
ATOM 3299 C C . ILE A 1 432 ? 5.653 -24.001 -2.187 1.00 97.06 432 ILE A C 1
ATOM 3301 O O . ILE A 1 432 ? 4.738 -23.187 -2.099 1.00 97.06 432 ILE A O 1
ATOM 3305 N N . GLU A 1 433 ? 5.743 -25.057 -1.374 1.00 97.56 433 GLU A N 1
ATOM 3306 C CA . GLU A 1 433 ? 4.741 -25.347 -0.337 1.00 97.56 433 GLU A CA 1
ATOM 3307 C C . GLU A 1 433 ? 4.684 -24.250 0.742 1.00 97.56 433 GLU A C 1
ATOM 3309 O O . GLU A 1 433 ? 3.592 -23.813 1.102 1.00 97.56 433 GLU A O 1
ATOM 3314 N N . ASP A 1 434 ? 5.833 -23.725 1.183 1.00 96.88 434 ASP A N 1
ATOM 3315 C CA . ASP A 1 434 ? 5.903 -22.616 2.144 1.00 96.88 434 ASP A CA 1
ATOM 3316 C C . ASP A 1 434 ? 5.207 -21.353 1.576 1.00 96.88 434 ASP A C 1
ATOM 3318 O O . ASP A 1 434 ? 4.457 -20.673 2.279 1.00 96.88 434 ASP A O 1
ATOM 3322 N N . ASN A 1 435 ? 5.393 -21.035 0.285 1.00 96.50 435 ASN A N 1
ATOM 3323 C CA . ASN A 1 435 ? 4.704 -19.907 -0.364 1.00 96.50 435 ASN A CA 1
ATOM 3324 C C . ASN A 1 435 ? 3.195 -20.146 -0.531 1.00 96.50 435 ASN A C 1
ATOM 3326 O O . ASN A 1 435 ? 2.402 -19.209 -0.374 1.00 96.50 435 ASN A O 1
ATOM 3330 N N . ILE A 1 436 ? 2.786 -21.385 -0.820 1.00 97.06 436 ILE A N 1
ATOM 3331 C CA . ILE A 1 436 ? 1.371 -21.769 -0.870 1.00 97.06 436 ILE A CA 1
ATOM 3332 C C . ILE A 1 436 ? 0.737 -21.584 0.509 1.00 97.06 436 ILE A C 1
ATOM 3334 O O . ILE A 1 436 ? -0.303 -20.941 0.599 1.00 97.06 436 ILE A O 1
ATOM 3338 N N . GLU A 1 437 ? 1.353 -22.075 1.586 1.00 97.19 437 GLU A N 1
ATOM 3339 C CA . GLU A 1 437 ? 0.819 -21.971 2.952 1.00 97.19 437 GLU A CA 1
ATOM 3340 C C . GLU A 1 437 ? 0.617 -20.509 3.385 1.00 97.19 437 GLU A C 1
ATOM 3342 O O . GLU A 1 437 ? -0.427 -20.126 3.931 1.00 97.19 437 GLU A O 1
ATOM 3347 N N . VAL A 1 438 ? 1.597 -19.656 3.081 1.00 94.31 438 VAL A N 1
ATOM 3348 C CA . VAL A 1 438 ? 1.548 -18.223 3.392 1.00 94.31 438 VAL A CA 1
ATOM 3349 C C . VAL A 1 438 ? 0.405 -17.530 2.659 1.00 94.31 438 VAL A C 1
ATOM 3351 O O . VAL A 1 438 ? -0.376 -16.801 3.277 1.00 94.31 438 VAL A O 1
ATOM 3354 N N . ASN A 1 439 ? 0.285 -17.749 1.350 1.00 93.81 439 ASN A N 1
ATOM 3355 C CA . ASN A 1 439 ? -0.762 -17.108 0.563 1.00 93.81 439 ASN A CA 1
ATOM 3356 C C . ASN A 1 439 ? -2.147 -17.726 0.831 1.00 93.81 439 ASN A C 1
ATOM 3358 O O . ASN A 1 439 ? -3.151 -17.012 0.830 1.00 93.81 439 ASN A O 1
ATOM 3362 N N . LEU A 1 440 ? -2.214 -19.009 1.192 1.00 96.44 440 LEU A N 1
ATOM 3363 C CA . LEU A 1 440 ? -3.440 -19.668 1.639 1.00 96.44 440 LEU A CA 1
ATOM 3364 C C . LEU A 1 440 ? -3.958 -19.059 2.944 1.00 96.44 440 LEU A C 1
ATOM 3366 O O . LEU A 1 440 ? -5.155 -18.817 3.073 1.00 96.44 440 LEU A O 1
ATOM 3370 N N . THR A 1 441 ? -3.070 -18.727 3.886 1.00 95.00 441 THR A N 1
ATOM 3371 C CA . THR A 1 441 ? -3.446 -18.024 5.124 1.00 95.00 441 THR A CA 1
ATOM 3372 C C . THR A 1 441 ? -4.126 -16.684 4.821 1.00 95.00 441 THR A C 1
ATOM 3374 O O . THR A 1 441 ? -5.149 -16.354 5.424 1.00 95.00 441 THR A O 1
ATOM 3377 N N . ARG A 1 442 ? -3.615 -15.933 3.834 1.00 91.75 442 ARG A N 1
ATOM 3378 C CA . ARG A 1 442 ? -4.213 -14.664 3.375 1.00 91.75 442 ARG A CA 1
ATOM 3379 C C . ARG A 1 442 ? -5.568 -14.873 2.697 1.00 91.75 442 ARG A C 1
ATOM 3381 O O . ARG A 1 442 ? -6.506 -14.131 2.977 1.00 91.75 442 ARG A O 1
ATOM 3388 N N . SER A 1 443 ? -5.694 -15.900 1.858 1.00 94.56 443 SER A N 1
ATOM 3389 C CA . SER A 1 443 ? -6.962 -16.262 1.210 1.00 94.56 443 SER A CA 1
ATOM 3390 C C . SER A 1 443 ? -8.035 -16.690 2.221 1.00 94.56 443 SER A C 1
ATOM 3392 O O . SER A 1 443 ? -9.180 -16.233 2.169 1.00 94.56 443 SER A O 1
ATOM 3394 N N . CYS A 1 444 ? -7.655 -17.482 3.227 1.00 95.44 444 CYS A N 1
ATOM 3395 C CA . CYS A 1 444 ? -8.521 -17.835 4.350 1.00 95.44 444 CYS A CA 1
ATOM 3396 C C . CYS A 1 444 ? -8.965 -16.602 5.142 1.00 95.44 444 CYS A C 1
ATOM 3398 O O . CYS A 1 444 ? -10.142 -16.481 5.477 1.00 95.44 444 CYS A O 1
ATOM 3400 N N . TRP A 1 445 ? -8.050 -15.667 5.412 1.00 94.06 445 TRP A N 1
ATOM 3401 C CA . TRP A 1 445 ? -8.381 -14.403 6.069 1.00 94.06 445 TRP A CA 1
ATOM 3402 C C . TRP A 1 445 ? -9.399 -13.586 5.263 1.00 94.06 445 TRP A C 1
ATOM 3404 O O . TRP A 1 445 ? -10.409 -13.156 5.817 1.00 94.06 445 TRP A O 1
ATOM 3414 N N . ALA A 1 446 ? -9.195 -13.456 3.951 1.00 92.31 446 ALA A N 1
ATOM 3415 C CA . ALA A 1 446 ? -10.120 -12.776 3.047 1.00 92.31 446 ALA A CA 1
ATOM 3416 C C . ALA A 1 446 ? -11.530 -13.387 3.095 1.00 92.31 446 ALA A C 1
ATOM 3418 O O . ALA A 1 446 ? -12.523 -12.678 3.262 1.00 92.31 446 ALA A O 1
ATOM 3419 N N . LYS A 1 447 ? -11.621 -14.721 3.017 1.00 95.44 447 LYS A N 1
ATOM 3420 C CA . LYS A 1 447 ? -12.892 -15.449 3.127 1.00 95.44 447 LYS A CA 1
ATOM 3421 C C . LYS A 1 447 ? -13.550 -15.260 4.494 1.00 95.44 447 LYS A C 1
ATOM 3423 O O . LYS A 1 447 ? -14.768 -15.116 4.569 1.00 95.44 447 LYS A O 1
ATOM 3428 N N . ASN A 1 448 ? -12.770 -15.253 5.574 1.00 95.44 448 ASN A N 1
ATOM 3429 C CA . ASN A 1 448 ? -13.293 -15.016 6.918 1.00 95.44 448 ASN A CA 1
ATOM 3430 C C . ASN A 1 448 ? -13.855 -13.601 7.056 1.00 95.44 448 ASN A C 1
ATOM 3432 O O . ASN A 1 448 ? -14.955 -13.455 7.570 1.00 95.44 448 ASN A O 1
ATOM 3436 N N . ILE A 1 449 ? -13.193 -12.586 6.495 1.00 93.25 449 ILE A N 1
ATOM 3437 C CA . ILE A 1 449 ? -13.741 -11.224 6.457 1.00 93.25 449 ILE A CA 1
ATOM 3438 C C . ILE A 1 449 ? -15.066 -11.174 5.704 1.00 93.25 449 ILE A C 1
ATOM 3440 O O . ILE A 1 449 ? -16.010 -10.544 6.174 1.00 93.25 449 ILE A O 1
ATOM 3444 N N . GLN A 1 450 ? -15.170 -11.845 4.555 1.00 94.31 450 GLN A N 1
ATOM 3445 C CA . GLN A 1 450 ? -16.427 -11.887 3.805 1.00 94.31 450 GLN A CA 1
ATOM 3446 C C . GLN A 1 450 ? -17.563 -12.509 4.630 1.00 94.31 450 GLN A C 1
ATOM 3448 O O . GLN A 1 450 ? -18.682 -11.990 4.615 1.00 94.31 450 GLN A O 1
ATOM 3453 N N . LYS A 1 451 ? -17.266 -13.565 5.397 1.00 95.56 451 LYS A N 1
ATOM 3454 C CA . LYS A 1 451 ? -18.211 -14.187 6.336 1.00 95.56 451 LYS A CA 1
ATOM 3455 C C . LYS A 1 451 ? -18.545 -13.284 7.520 1.00 95.56 451 LYS A C 1
ATOM 3457 O O . LYS A 1 451 ? -19.706 -13.202 7.900 1.00 95.56 451 LYS A O 1
ATOM 3462 N N . ASP A 1 452 ? -17.567 -12.586 8.084 1.00 93.81 452 ASP A N 1
ATOM 3463 C CA . ASP A 1 452 ? -17.784 -11.659 9.195 1.00 93.81 452 ASP A CA 1
ATOM 3464 C C . ASP A 1 452 ? -18.660 -10.479 8.765 1.00 93.81 452 ASP A C 1
ATOM 3466 O O . ASP A 1 452 ? -19.535 -10.055 9.520 1.00 93.81 452 ASP A O 1
ATOM 3470 N N . MET A 1 453 ? -18.486 -9.987 7.532 1.00 93.12 453 MET A N 1
ATOM 3471 C CA . MET A 1 453 ? -19.367 -8.978 6.941 1.00 93.12 453 MET A CA 1
ATOM 3472 C C . MET A 1 453 ? -20.806 -9.495 6.794 1.00 93.12 453 MET A C 1
ATOM 3474 O O . MET A 1 453 ? -21.737 -8.758 7.111 1.00 93.12 453 MET A O 1
ATOM 3478 N N . LEU A 1 454 ? -20.991 -10.750 6.366 1.00 93.75 454 LEU A N 1
ATOM 3479 C CA . LEU A 1 454 ? -22.308 -11.396 6.273 1.00 93.75 454 LEU A CA 1
ATOM 3480 C C . LEU A 1 454 ? -22.965 -11.518 7.655 1.00 93.75 454 LEU A C 1
ATOM 3482 O O . LEU A 1 454 ? -24.082 -11.051 7.853 1.00 93.75 454 LEU A O 1
ATOM 3486 N N . LEU A 1 455 ? -22.240 -12.050 8.642 1.00 93.56 455 LEU A N 1
ATOM 3487 C CA . LEU A 1 455 ? -22.722 -12.175 10.021 1.00 93.56 455 LEU A CA 1
ATOM 3488 C C . LEU A 1 455 ? -23.034 -10.812 10.654 1.00 93.56 455 LEU A C 1
ATOM 3490 O O . LEU A 1 455 ? -23.924 -10.708 11.498 1.00 93.56 455 LEU A O 1
ATOM 3494 N N . ALA A 1 456 ? -22.290 -9.764 10.296 1.00 92.00 456 ALA A N 1
ATOM 3495 C CA . ALA A 1 456 ? -22.558 -8.407 10.753 1.00 92.00 456 ALA A CA 1
ATOM 3496 C C . ALA A 1 456 ? -23.842 -7.834 10.133 1.00 92.00 456 ALA A C 1
ATOM 3498 O O . ALA A 1 456 ? -24.594 -7.173 10.848 1.00 92.00 456 ALA A O 1
ATOM 3499 N N . GLU A 1 457 ? -24.115 -8.104 8.851 1.00 92.50 457 GLU A N 1
ATOM 3500 C CA . GLU A 1 457 ? -25.372 -7.713 8.199 1.00 92.50 457 GLU A CA 1
ATOM 3501 C C . GLU A 1 457 ? -26.563 -8.464 8.808 1.00 92.50 457 GLU A C 1
ATOM 3503 O O . GLU A 1 457 ? -27.518 -7.823 9.235 1.00 92.50 457 GLU A O 1
ATOM 3508 N N . GLU A 1 458 ? -26.462 -9.783 9.006 1.00 92.12 458 GLU A N 1
ATOM 3509 C CA . GLU A 1 458 ? -27.503 -10.577 9.681 1.00 92.12 458 GLU A CA 1
ATOM 3510 C C . GLU A 1 458 ? -27.779 -10.081 11.111 1.00 92.12 458 GLU A C 1
ATOM 3512 O O . GLU A 1 458 ? -28.930 -9.984 11.544 1.00 92.12 458 GLU A O 1
ATOM 3517 N N . LYS A 1 459 ? -26.729 -9.723 11.865 1.00 91.94 459 LYS A N 1
ATOM 3518 C CA . LYS A 1 459 ? -26.873 -9.130 13.204 1.00 91.94 459 LYS A CA 1
ATOM 3519 C C . LYS A 1 459 ? -27.524 -7.752 13.160 1.00 91.94 459 LYS A C 1
ATOM 3521 O O . LYS A 1 459 ? -28.292 -7.442 14.068 1.00 91.94 459 LYS A O 1
ATOM 3526 N N . ALA A 1 460 ? -27.213 -6.932 12.157 1.00 90.25 460 ALA A N 1
ATOM 3527 C CA . ALA A 1 460 ? -27.827 -5.620 11.984 1.00 90.25 460 ALA A CA 1
ATOM 3528 C C . ALA A 1 460 ? -29.317 -5.754 11.640 1.00 90.25 460 ALA A C 1
ATOM 3530 O O . ALA A 1 460 ? -30.142 -5.116 12.285 1.00 90.25 460 ALA A O 1
ATOM 3531 N N . GLU A 1 461 ? -29.677 -6.656 10.724 1.00 89.12 461 GLU A N 1
ATOM 3532 C CA . GLU A 1 461 ? -31.074 -6.961 10.398 1.00 89.12 461 GLU A CA 1
ATOM 3533 C C . GLU A 1 461 ? -31.842 -7.499 11.614 1.00 89.12 461 GLU A C 1
ATOM 3535 O O . GLU A 1 461 ? -32.982 -7.105 11.871 1.00 89.12 461 GLU A O 1
ATOM 3540 N N . PHE A 1 462 ? -31.210 -8.365 12.412 1.00 89.69 462 PHE A N 1
ATOM 3541 C CA . PHE A 1 462 ? -31.797 -8.868 13.652 1.00 89.69 462 PHE A CA 1
ATOM 3542 C C . PHE A 1 462 ? -31.960 -7.767 14.710 1.00 89.69 462 PHE A C 1
ATOM 3544 O O . PHE A 1 462 ? -32.980 -7.722 15.398 1.00 89.69 462 PHE A O 1
ATOM 3551 N N . ALA A 1 463 ? -30.990 -6.857 14.834 1.00 89.31 463 ALA A N 1
ATOM 3552 C CA . ALA A 1 463 ? -31.078 -5.709 15.731 1.00 89.31 463 ALA A CA 1
ATOM 3553 C C . ALA A 1 463 ? -32.188 -4.738 15.301 1.00 89.31 463 ALA A C 1
ATOM 3555 O O . ALA A 1 463 ? -32.969 -4.307 16.146 1.00 89.31 463 ALA A O 1
ATOM 3556 N N . ASP A 1 464 ? -32.324 -4.456 14.005 1.00 88.44 464 ASP A N 1
ATOM 3557 C CA . ASP A 1 464 ? -33.410 -3.635 13.464 1.00 88.44 464 ASP A CA 1
ATOM 3558 C C . ASP A 1 464 ? -34.779 -4.290 13.701 1.00 88.44 464 ASP A C 1
ATOM 3560 O O . ASP A 1 464 ? -35.747 -3.617 14.071 1.00 88.44 464 ASP A O 1
ATOM 3564 N N . MET A 1 465 ? -34.862 -5.619 13.574 1.00 89.88 465 MET A N 1
ATOM 3565 C CA . MET A 1 465 ? -36.057 -6.386 13.928 1.00 89.88 465 MET A CA 1
ATOM 3566 C C . MET A 1 465 ? -36.377 -6.277 15.424 1.00 89.88 465 MET A C 1
ATOM 3568 O O . MET A 1 465 ? -37.529 -6.020 15.777 1.00 89.88 465 MET A O 1
ATOM 3572 N N . LEU A 1 466 ? -35.383 -6.423 16.307 1.00 88.25 466 LEU A N 1
ATOM 3573 C CA . LEU A 1 466 ? -35.562 -6.257 17.752 1.00 88.25 466 LEU A CA 1
ATOM 3574 C C . LEU A 1 466 ? -35.990 -4.835 18.111 1.00 88.25 466 LEU A C 1
ATOM 3576 O O . LEU A 1 466 ? -36.942 -4.682 18.865 1.00 88.25 466 LEU A O 1
ATOM 3580 N N . MET A 1 467 ? -35.375 -3.808 17.525 1.00 87.88 467 MET A N 1
ATOM 3581 C CA . MET A 1 467 ? -35.767 -2.409 17.722 1.00 87.88 467 MET A CA 1
ATOM 3582 C C . MET A 1 467 ? -37.196 -2.148 17.231 1.00 87.88 467 MET A C 1
ATOM 3584 O O . MET A 1 467 ? -37.945 -1.397 17.857 1.00 87.88 467 MET A O 1
ATOM 3588 N N . SER A 1 468 ? -37.612 -2.792 16.137 1.00 87.94 468 SER A N 1
ATOM 3589 C CA . SER A 1 468 ? -38.996 -2.738 15.658 1.00 87.94 468 SER A CA 1
ATOM 3590 C C . SER A 1 468 ? -39.965 -3.388 16.653 1.00 87.94 468 SER A C 1
ATOM 3592 O O . SER A 1 468 ? -40.997 -2.797 16.977 1.00 87.94 468 SER A O 1
ATOM 3594 N N . ILE A 1 469 ? -39.614 -4.557 17.201 1.00 79.25 469 ILE A N 1
ATOM 3595 C CA . ILE A 1 469 ? -40.406 -5.253 18.227 1.00 79.25 469 ILE A CA 1
ATOM 3596 C C . ILE A 1 469 ? -40.449 -4.439 19.522 1.00 79.25 469 ILE A C 1
ATOM 3598 O O . ILE A 1 469 ? -41.521 -4.255 20.085 1.00 79.25 469 ILE A O 1
ATOM 3602 N N . GLU A 1 470 ? -39.327 -3.901 19.993 1.00 80.75 470 GLU A N 1
ATOM 3603 C CA . GLU A 1 470 ? -39.260 -3.058 21.188 1.00 80.75 470 GLU A CA 1
ATOM 3604 C C . GLU A 1 470 ? -40.044 -1.760 21.015 1.00 80.75 470 GLU A C 1
ATOM 3606 O O . GLU A 1 470 ? -40.695 -1.315 21.959 1.00 80.75 470 GLU A O 1
ATOM 3611 N N . SER A 1 471 ? -40.042 -1.168 19.818 1.00 83.25 471 SER A N 1
ATOM 3612 C CA . SER A 1 471 ? -40.889 -0.019 19.494 1.00 83.25 471 SER A CA 1
ATOM 3613 C C . SER A 1 471 ? -42.376 -0.381 19.573 1.00 83.25 471 SER A C 1
ATOM 3615 O O . SER A 1 471 ? -43.157 0.379 20.149 1.00 83.25 471 SER A O 1
ATOM 3617 N N . GLN A 1 472 ? -42.764 -1.563 19.081 1.00 76.62 472 GLN A N 1
ATOM 3618 C CA . 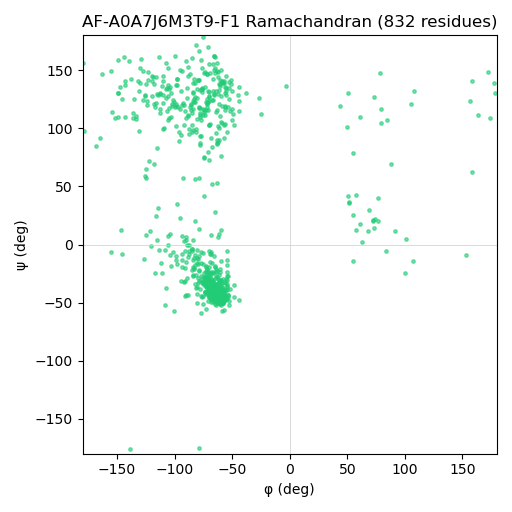GLN A 1 472 ? -44.135 -2.075 19.186 1.00 76.62 472 GLN A CA 1
ATOM 3619 C C . GLN A 1 472 ? -44.521 -2.393 20.640 1.00 76.62 472 GLN A C 1
ATOM 3621 O O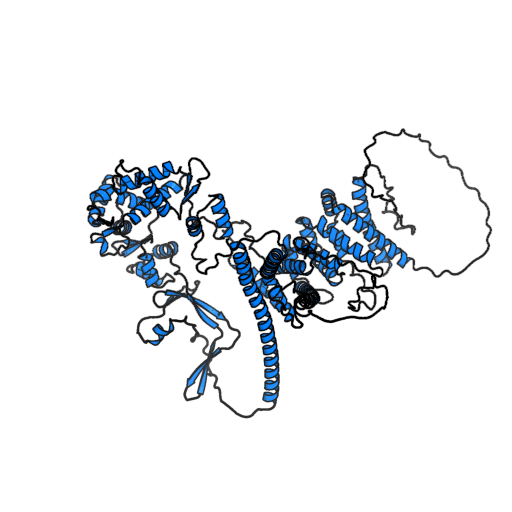 . GLN A 1 472 ? -45.572 -1.963 21.104 1.00 76.62 472 GLN A O 1
ATOM 3626 N N . VAL A 1 473 ? -43.648 -3.057 21.399 1.00 73.00 473 VAL A N 1
ATOM 3627 C CA . VAL A 1 473 ? -43.878 -3.406 22.810 1.00 73.00 473 VAL A CA 1
ATOM 3628 C C . VAL A 1 473 ? -43.878 -2.162 23.699 1.00 73.00 473 VAL A C 1
ATOM 3630 O O . VAL A 1 473 ? -44.702 -2.062 24.601 1.00 73.00 473 VAL A O 1
ATOM 3633 N N . SER A 1 474 ? -43.022 -1.173 23.438 1.00 70.31 474 SER A N 1
ATOM 3634 C CA . SER A 1 474 ? -43.015 0.107 24.163 1.00 70.31 474 SER A CA 1
ATOM 3635 C C . SER A 1 474 ? -44.252 0.949 23.857 1.00 70.31 474 SER A C 1
ATOM 3637 O O . SER A 1 474 ? -44.739 1.660 24.736 1.00 70.31 474 SER A O 1
ATOM 3639 N N . ALA A 1 475 ? -44.801 0.849 22.642 1.00 71.69 475 ALA A N 1
ATOM 3640 C CA . ALA A 1 475 ? -46.099 1.435 22.322 1.00 71.69 475 ALA A CA 1
ATOM 3641 C C . ALA A 1 475 ? -47.255 0.750 23.083 1.00 71.69 475 ALA A C 1
ATOM 3643 O O . ALA A 1 475 ? -48.285 1.383 23.319 1.00 71.69 475 ALA A O 1
ATOM 3644 N N . GLU A 1 476 ? -47.079 -0.504 23.515 1.00 64.31 476 GLU A N 1
ATOM 3645 C CA . GLU A 1 476 ? -48.101 -1.305 24.204 1.00 64.31 476 GLU A CA 1
ATOM 3646 C C . GLU A 1 476 ? -47.904 -1.422 25.734 1.00 64.31 476 GLU A C 1
ATOM 3648 O O . GLU A 1 476 ? -48.855 -1.723 26.457 1.00 64.31 476 GLU A O 1
ATOM 3653 N N . GLY A 1 477 ? -46.707 -1.147 26.262 1.00 52.25 477 GLY A N 1
ATOM 3654 C CA . GLY A 1 477 ? -46.278 -1.553 27.606 1.00 52.25 477 GLY A CA 1
ATOM 3655 C C . GLY A 1 477 ? -45.768 -0.427 28.509 1.00 52.25 477 GLY A C 1
ATOM 3656 O O . GLY A 1 477 ? -44.649 -0.488 29.011 1.00 52.25 477 GLY A O 1
ATOM 3657 N N . ALA A 1 478 ? -46.585 0.588 28.792 1.00 47.31 478 ALA A N 1
ATOM 3658 C CA . ALA A 1 478 ? -46.301 1.541 29.869 1.00 47.31 478 ALA A CA 1
ATOM 3659 C C . ALA A 1 478 ? -46.650 0.929 31.244 1.00 47.31 478 ALA A C 1
ATOM 3661 O O . ALA A 1 478 ? -47.758 1.112 31.751 1.00 47.31 478 ALA A O 1
ATOM 3662 N N . GLY A 1 479 ? -45.718 0.200 31.868 1.00 47.56 479 GLY A N 1
ATOM 3663 C CA . GLY A 1 479 ? -45.960 -0.382 33.193 1.00 47.56 479 GLY A CA 1
ATOM 3664 C C . GLY A 1 479 ? -44.739 -0.960 33.911 1.00 47.56 479 GLY A C 1
ATOM 3665 O O . GLY A 1 479 ? -44.557 -2.165 33.904 1.00 47.56 479 GLY A O 1
ATOM 3666 N N . GLN A 1 480 ? -44.001 -0.087 34.615 1.00 54.66 480 GLN A N 1
ATOM 3667 C CA . GLN A 1 480 ? -43.123 -0.358 35.775 1.00 54.66 480 GLN A CA 1
ATOM 3668 C C . GLN A 1 480 ? -41.922 -1.317 35.586 1.00 54.66 480 GLN A C 1
ATOM 3670 O O . GLN A 1 480 ? -42.119 -2.520 35.585 1.00 54.66 480 GLN A O 1
ATOM 3675 N N . HIS A 1 481 ? -40.672 -0.809 35.605 1.00 46.66 481 HIS A N 1
ATOM 3676 C CA . HIS A 1 481 ? -39.556 -1.327 36.438 1.00 46.66 481 HIS A CA 1
ATOM 3677 C C . HIS A 1 481 ? -38.231 -0.537 36.275 1.00 46.66 481 HIS A C 1
ATOM 3679 O O . HIS A 1 481 ? -38.009 0.115 35.265 1.00 46.66 481 HIS A O 1
ATOM 3685 N N . LEU A 1 482 ? -37.393 -0.622 37.326 1.00 44.94 482 LEU A N 1
ATOM 3686 C CA . LEU A 1 482 ? -36.030 -0.090 37.546 1.00 44.94 482 LEU A CA 1
ATOM 3687 C C . LEU A 1 482 ? -35.786 1.403 37.240 1.00 44.94 482 LEU A C 1
ATOM 3689 O O . LEU A 1 482 ? -35.548 1.817 36.113 1.00 44.94 482 LEU A O 1
ATOM 3693 N N . GLY A 1 483 ? -35.764 2.223 38.296 1.00 48.88 483 GLY A N 1
ATOM 3694 C CA . GLY A 1 483 ? -35.434 3.645 38.192 1.00 48.88 483 GLY A CA 1
ATOM 3695 C C . GLY A 1 483 ? -33.932 3.876 38.034 1.00 48.88 483 GLY A C 1
ATOM 3696 O O . GLY A 1 483 ? -33.228 3.992 39.034 1.00 48.88 483 GLY A O 1
ATOM 3697 N N . ILE A 1 484 ? -33.462 3.976 36.792 1.00 58.72 484 ILE A N 1
ATOM 3698 C CA . ILE A 1 484 ? -32.186 4.621 36.462 1.00 58.72 484 ILE A CA 1
ATOM 3699 C C . ILE A 1 484 ? -32.355 6.116 36.755 1.00 58.72 484 ILE A C 1
ATOM 3701 O O . ILE A 1 484 ? -33.296 6.742 36.262 1.00 58.72 484 ILE A O 1
ATOM 3705 N N . ARG A 1 485 ? -31.483 6.686 37.593 1.00 56.75 485 ARG A N 1
ATOM 3706 C CA . ARG A 1 485 ? -31.425 8.136 37.805 1.00 56.75 485 ARG A CA 1
ATOM 3707 C C . ARG A 1 485 ? -30.252 8.698 37.023 1.00 56.75 485 ARG A C 1
ATOM 3709 O O . ARG A 1 485 ? -29.103 8.332 37.254 1.00 56.75 485 ARG A O 1
ATOM 3716 N N . TYR A 1 486 ? -30.569 9.610 36.121 1.00 64.12 486 TYR A N 1
ATOM 3717 C CA . TYR A 1 486 ? -29.581 10.477 35.507 1.00 64.12 486 TYR A CA 1
ATOM 3718 C C . TYR A 1 486 ? -29.242 11.575 36.517 1.00 64.12 486 TYR A C 1
ATOM 3720 O O . TYR A 1 486 ? -30.143 12.118 37.157 1.00 64.12 486 TYR A O 1
ATOM 3728 N N . SER A 1 487 ? -27.951 11.843 36.710 1.00 62.94 487 SER A N 1
ATOM 3729 C CA . SER A 1 487 ? -27.494 13.016 37.454 1.00 62.94 487 SER A CA 1
ATOM 3730 C C . SER A 1 487 ? -28.078 14.277 36.805 1.00 62.94 487 SER A C 1
ATOM 3732 O O . SER A 1 487 ? -27.976 14.447 35.591 1.00 62.94 487 SER A O 1
ATOM 3734 N N . ASP A 1 488 ? -28.679 15.167 37.600 1.00 57.00 488 ASP A N 1
ATOM 3735 C CA . ASP A 1 488 ? -29.282 16.422 37.116 1.00 57.00 488 ASP A CA 1
ATOM 3736 C C . ASP A 1 488 ? -28.228 17.429 36.604 1.00 57.00 488 ASP A C 1
ATOM 3738 O O . ASP A 1 488 ? -28.565 18.467 36.032 1.00 57.00 488 ASP A O 1
ATOM 3742 N N . THR A 1 489 ? -26.942 17.119 36.779 1.00 57.62 489 THR A N 1
ATOM 3743 C CA . THR A 1 489 ? -25.813 17.893 36.271 1.00 57.62 489 THR A CA 1
ATOM 3744 C C . THR A 1 489 ? -24.847 16.951 35.557 1.00 57.62 489 THR A C 1
ATOM 3746 O O . THR A 1 489 ? -24.013 16.308 36.196 1.00 57.62 489 THR A O 1
ATOM 3749 N N . TYR A 1 490 ? -24.947 16.871 34.229 1.00 55.50 490 TYR A N 1
ATOM 3750 C CA . TYR A 1 490 ? -23.839 16.423 33.383 1.00 55.50 490 TYR A CA 1
ATOM 3751 C C . TYR A 1 490 ? -22.744 17.495 33.477 1.00 55.50 490 TYR A C 1
ATOM 3753 O O . TYR A 1 490 ? -22.710 18.432 32.683 1.00 55.50 490 TYR A O 1
ATOM 3761 N N . SER A 1 491 ? -21.901 17.444 34.511 1.00 51.19 491 SER A N 1
ATOM 3762 C CA . SER A 1 491 ? -20.649 18.198 34.492 1.00 51.19 491 SER A CA 1
ATOM 3763 C C . SER A 1 491 ? -19.686 17.418 33.608 1.00 51.19 491 SER A C 1
ATOM 3765 O O . SER A 1 491 ? -18.955 16.544 34.073 1.00 51.19 491 SER A O 1
ATOM 3767 N N . ASP A 1 492 ? -19.780 17.682 32.309 1.00 55.25 492 ASP A N 1
ATOM 3768 C CA . ASP A 1 492 ? -18.870 17.155 31.304 1.00 55.25 492 ASP A CA 1
ATOM 3769 C C . ASP A 1 492 ? -17.410 17.420 31.716 1.00 55.25 492 ASP A C 1
ATOM 3771 O O . ASP A 1 492 ? -17.094 18.508 32.202 1.00 55.25 492 ASP A O 1
ATOM 3775 N N . SER A 1 493 ? -16.536 16.440 31.450 1.00 59.59 493 SER A N 1
ATOM 3776 C CA . SER A 1 493 ? -15.072 16.533 31.237 1.00 59.59 493 SER A CA 1
ATOM 3777 C C . SER A 1 493 ? -14.068 16.048 32.297 1.00 59.59 493 SER A C 1
ATOM 3779 O O . SER A 1 493 ? -12.914 15.858 31.923 1.00 59.59 493 SER A O 1
ATOM 3781 N N . GLU A 1 494 ? -14.422 15.775 33.559 1.00 76.81 494 GLU A N 1
ATOM 3782 C CA . GLU A 1 494 ? -13.374 15.415 34.549 1.00 76.81 494 GLU A CA 1
ATOM 3783 C C . GLU A 1 494 ? -12.959 13.932 34.549 1.00 76.81 494 GLU A C 1
ATOM 3785 O O . GLU A 1 494 ? -11.827 13.609 34.911 1.00 76.81 494 GLU A O 1
ATOM 3790 N N . LEU A 1 495 ? -13.843 13.017 34.138 1.00 85.50 495 LEU A N 1
ATOM 3791 C CA . LEU A 1 495 ? -13.553 11.580 34.107 1.00 85.50 495 LEU A CA 1
ATOM 3792 C C . LEU A 1 495 ? -13.199 11.138 32.688 1.00 85.50 495 LEU A C 1
ATOM 3794 O O . LEU A 1 495 ? -14.006 11.282 31.777 1.00 85.50 495 LEU A O 1
ATOM 3798 N N . MET A 1 496 ? -12.016 10.548 32.520 1.00 88.94 496 MET A N 1
ATOM 3799 C CA . MET A 1 496 ? -11.557 9.960 31.261 1.00 88.94 496 MET A CA 1
ATOM 3800 C C . MET A 1 496 ? -11.276 8.468 31.447 1.00 88.94 496 MET A C 1
ATOM 3802 O O . MET A 1 496 ? -10.820 8.040 32.507 1.00 88.94 496 MET A O 1
ATOM 3806 N N . LEU A 1 497 ? -11.544 7.673 30.409 1.00 90.88 497 LEU A N 1
ATOM 3807 C CA . LEU A 1 497 ? -11.199 6.252 30.382 1.00 90.88 497 LEU A CA 1
ATOM 3808 C C . LEU A 1 497 ? -9.827 6.083 29.738 1.00 90.88 497 LEU A C 1
ATOM 3810 O O . LEU A 1 497 ? -9.650 6.472 28.586 1.00 90.88 497 LEU A O 1
ATOM 3814 N N . LEU A 1 498 ? -8.890 5.490 30.475 1.00 93.44 498 LEU A N 1
ATOM 3815 C CA . LEU A 1 498 ? -7.562 5.129 29.990 1.00 93.44 498 LEU A CA 1
ATOM 3816 C C . LEU A 1 498 ? -7.411 3.606 30.025 1.00 93.44 498 LEU A C 1
ATOM 3818 O O . LEU A 1 498 ? -7.553 2.994 31.083 1.00 93.44 498 LEU A O 1
ATOM 3822 N N . GLU A 1 499 ? -7.130 3.006 28.875 1.00 91.81 499 GLU A N 1
ATOM 3823 C CA . GLU A 1 499 ? -6.797 1.591 28.748 1.00 91.81 499 GLU A CA 1
ATOM 3824 C C . GLU A 1 499 ? -5.314 1.383 29.081 1.00 91.81 499 GLU A C 1
ATOM 3826 O O . GLU A 1 499 ? -4.435 2.007 28.482 1.00 91.81 499 GLU A O 1
ATOM 3831 N N . LEU A 1 500 ? -5.041 0.530 30.072 1.00 90.44 500 LEU A N 1
ATOM 3832 C CA . LEU A 1 500 ? -3.686 0.200 30.508 1.00 90.44 500 LEU A CA 1
ATOM 3833 C C . LEU A 1 500 ? -3.207 -1.079 29.799 1.00 90.44 500 LEU A C 1
ATOM 3835 O O . LEU A 1 500 ? -3.943 -2.065 29.806 1.00 90.44 500 LEU A O 1
ATOM 3839 N N . PRO A 1 501 ? -1.985 -1.101 29.234 1.00 87.44 501 PRO A N 1
ATOM 3840 C CA . PRO A 1 501 ? -1.405 -2.311 28.664 1.00 87.44 501 PRO A CA 1
ATOM 3841 C C . PRO A 1 501 ? -1.272 -3.439 29.698 1.00 87.44 501 PRO A C 1
ATOM 3843 O O . PRO A 1 501 ? -1.055 -3.194 30.891 1.00 87.44 501 PRO A O 1
ATOM 3846 N N . GLU A 1 502 ? -1.358 -4.689 29.234 1.00 84.75 502 GLU A N 1
ATOM 3847 C CA . GLU A 1 502 ? -1.187 -5.867 30.090 1.00 84.75 502 GLU A CA 1
ATOM 3848 C C . GLU A 1 502 ? 0.159 -5.817 30.839 1.00 84.75 502 GLU A C 1
ATOM 3850 O O . GLU A 1 502 ? 1.212 -5.554 30.260 1.00 84.75 502 GLU A O 1
ATOM 3855 N N . GLY A 1 503 ? 0.122 -6.060 32.153 1.00 79.81 503 GLY A N 1
ATOM 3856 C CA . GLY A 1 503 ? 1.293 -6.011 33.039 1.00 79.81 503 GLY A CA 1
ATOM 3857 C C . GLY A 1 503 ? 1.430 -4.721 33.855 1.00 79.81 503 GLY A C 1
ATOM 3858 O O . GLY A 1 503 ? 1.961 -4.776 34.961 1.00 79.81 503 GLY A O 1
ATOM 3859 N N . LEU A 1 504 ? 0.861 -3.598 33.401 1.00 78.75 504 LEU A N 1
ATOM 3860 C CA . LEU A 1 504 ? 0.891 -2.320 34.138 1.00 78.75 504 LEU A CA 1
ATOM 3861 C C . LEU A 1 504 ? -0.150 -2.231 35.263 1.00 78.75 504 LEU A C 1
ATOM 3863 O O . LEU A 1 504 ? -0.085 -1.353 36.123 1.00 78.75 504 LEU A O 1
ATOM 3867 N N . GLU A 1 505 ? -1.110 -3.156 35.294 1.00 71.38 505 GLU A N 1
ATOM 3868 C CA . GLU A 1 505 ? -2.143 -3.189 36.332 1.00 71.38 505 GLU A CA 1
ATOM 3869 C C . GLU A 1 505 ? -1.588 -3.445 37.740 1.00 71.38 505 GLU A C 1
ATOM 3871 O O . GLU A 1 505 ? -2.218 -3.053 38.725 1.00 71.38 505 GLU A O 1
ATOM 3876 N N . VAL A 1 506 ? -0.441 -4.128 37.844 1.00 62.72 506 VAL A N 1
ATOM 3877 C CA . VAL A 1 506 ? 0.149 -4.541 39.126 1.00 62.72 506 VAL A CA 1
ATOM 3878 C C . VAL A 1 506 ? 0.679 -3.323 39.884 1.00 62.72 506 VAL A C 1
ATOM 3880 O O . VAL A 1 506 ? 0.350 -3.154 41.056 1.00 62.72 506 VAL A O 1
ATOM 3883 N N . GLY A 1 507 ? 1.387 -2.419 39.198 1.00 65.31 507 GLY A N 1
ATOM 3884 C CA . GLY A 1 507 ? 1.935 -1.204 39.806 1.00 65.31 507 GLY A CA 1
ATOM 3885 C C . GLY A 1 507 ? 0.852 -0.272 40.358 1.00 65.31 507 GLY A C 1
ATOM 3886 O O . GLY A 1 507 ? 0.966 0.219 41.478 1.00 65.31 507 GLY A O 1
ATOM 3887 N N . VAL A 1 508 ? -0.254 -0.086 39.625 1.00 68.06 508 VAL A N 1
ATOM 3888 C CA . VAL A 1 508 ? -1.353 0.819 40.025 1.00 68.06 508 VAL A CA 1
ATOM 3889 C C . VAL A 1 508 ? -2.142 0.290 41.232 1.00 68.06 508 VAL A C 1
ATOM 3891 O O . VAL A 1 508 ? -2.615 1.072 42.058 1.00 68.06 508 VAL A O 1
ATOM 3894 N N . LYS A 1 509 ? -2.293 -1.034 41.359 1.00 66.94 509 LYS A N 1
ATOM 3895 C CA . LYS A 1 509 ? -3.121 -1.661 42.405 1.00 66.94 509 LYS A CA 1
ATOM 3896 C C . LYS A 1 509 ? -2.440 -1.724 43.778 1.00 66.94 509 LYS A C 1
ATOM 3898 O O . LYS A 1 509 ? -3.140 -1.821 44.783 1.00 66.94 509 LYS A O 1
ATOM 3903 N N . GLU A 1 510 ? -1.111 -1.655 43.852 1.00 65.44 510 GLU A N 1
ATOM 3904 C CA . GLU A 1 510 ? -0.363 -1.932 45.091 1.00 65.44 510 GLU A CA 1
ATOM 3905 C C . GLU A 1 510 ? -0.237 -0.756 46.077 1.00 65.44 510 GLU A C 1
ATOM 3907 O O . GLU A 1 510 ? 0.392 -0.899 47.125 1.00 65.44 510 GLU A O 1
ATOM 3912 N N . GLY A 1 511 ? -0.866 0.394 45.814 1.00 58.34 511 GLY A N 1
ATOM 3913 C CA . GLY A 1 511 ? -0.955 1.490 46.791 1.00 58.34 511 GLY A CA 1
ATOM 3914 C C . GLY A 1 511 ? 0.398 2.066 47.230 1.00 58.34 511 GLY A C 1
ATOM 3915 O O . GLY A 1 511 ? 0.476 2.728 48.266 1.00 58.34 511 GLY A O 1
ATOM 3916 N N . GLN A 1 512 ? 1.470 1.822 46.469 1.00 57.31 512 GLN A N 1
ATOM 3917 C CA . GLN A 1 512 ? 2.749 2.477 46.703 1.00 57.31 512 GLN A CA 1
ATOM 3918 C C . GLN A 1 512 ? 2.591 3.974 46.400 1.00 57.31 512 GLN A C 1
ATOM 3920 O O . GLN A 1 512 ? 2.204 4.348 45.300 1.00 57.31 512 GLN A O 1
ATOM 3925 N N . GLU A 1 513 ? 2.920 4.845 47.361 1.00 56.94 513 GLU A N 1
ATOM 3926 C CA . GLU A 1 513 ? 2.817 6.317 47.258 1.00 56.94 513 GLU A CA 1
ATOM 3927 C C . GLU A 1 513 ? 3.710 6.957 46.166 1.00 56.94 513 GLU A C 1
ATOM 3929 O O . GLU A 1 513 ? 3.811 8.183 46.073 1.00 56.94 513 GLU A O 1
ATOM 3934 N N . LYS A 1 514 ? 4.384 6.166 45.325 1.00 61.12 514 LYS A N 1
ATOM 3935 C CA . LYS A 1 514 ? 5.194 6.693 44.226 1.00 61.12 514 LYS A CA 1
ATOM 3936 C C . LYS A 1 514 ? 4.304 7.071 43.044 1.00 61.12 514 LYS A C 1
ATOM 3938 O O . LYS A 1 514 ? 3.342 6.387 42.717 1.00 61.12 514 LYS A O 1
ATOM 3943 N N . ARG A 1 515 ? 4.652 8.182 42.389 1.00 62.84 515 ARG A N 1
ATOM 3944 C CA . ARG A 1 515 ? 4.049 8.638 41.130 1.00 62.84 515 ARG A CA 1
ATOM 3945 C C . ARG A 1 515 ? 4.313 7.594 40.043 1.00 62.84 515 ARG A C 1
ATOM 3947 O O . ARG A 1 515 ? 5.327 7.671 39.364 1.00 62.84 515 ARG A O 1
ATOM 3954 N N . ILE A 1 516 ? 3.430 6.608 39.926 1.00 75.44 516 ILE A N 1
ATOM 3955 C CA . ILE A 1 516 ? 3.555 5.526 38.942 1.00 75.44 516 ILE A CA 1
ATOM 3956 C C . ILE A 1 516 ? 3.293 6.053 37.526 1.00 75.44 516 ILE A C 1
ATOM 3958 O O . ILE A 1 516 ? 3.907 5.575 36.586 1.00 75.44 516 ILE A O 1
ATOM 3962 N N . LEU A 1 517 ? 2.447 7.079 37.376 1.00 87.31 517 LEU A N 1
ATOM 3963 C CA . LEU A 1 517 ? 2.078 7.665 36.088 1.00 87.31 517 LEU A CA 1
ATOM 3964 C C . LEU A 1 517 ? 2.372 9.169 36.067 1.00 87.31 517 LEU A C 1
ATOM 3966 O O . LEU A 1 517 ? 1.835 9.926 36.881 1.00 87.31 517 LEU A O 1
ATOM 3970 N N . VAL A 1 518 ? 3.180 9.608 35.104 1.00 89.94 518 VAL A N 1
ATOM 3971 C CA . VAL A 1 518 ? 3.418 11.027 34.808 1.00 89.94 518 VAL A CA 1
ATOM 3972 C C . VAL A 1 518 ? 3.079 11.277 33.345 1.00 89.94 518 VAL A C 1
ATOM 3974 O O . VAL A 1 518 ? 3.684 10.675 32.468 1.00 89.94 518 VAL A O 1
ATOM 3977 N N . VAL A 1 519 ? 2.127 12.167 33.068 1.00 92.38 519 VAL A N 1
ATOM 3978 C CA . VAL A 1 519 ? 1.810 12.579 31.693 1.00 92.38 519 VAL A CA 1
ATOM 3979 C C . VAL A 1 519 ? 2.611 13.836 31.361 1.00 92.38 519 VAL A C 1
ATOM 3981 O O . VAL A 1 519 ? 2.481 14.850 32.047 1.00 92.38 519 VAL A O 1
ATOM 3984 N N . LYS A 1 520 ? 3.451 13.757 30.328 1.00 93.19 520 LYS A N 1
ATOM 3985 C CA . LYS A 1 520 ? 4.276 14.847 29.793 1.00 93.19 520 LYS A CA 1
ATOM 3986 C C . LYS A 1 520 ? 3.742 15.260 28.414 1.00 93.19 520 LYS A C 1
ATOM 3988 O O . LYS A 1 520 ? 3.269 14.414 27.662 1.00 93.19 520 LYS A O 1
ATOM 3993 N N . GLY A 1 521 ? 3.805 16.544 28.069 1.00 87.81 521 GLY A N 1
ATOM 3994 C CA . GLY A 1 521 ? 3.394 17.044 26.750 1.00 87.81 521 GLY A CA 1
ATOM 3995 C C . GLY A 1 521 ? 3.059 18.537 26.742 1.00 87.81 521 GLY A C 1
ATOM 3996 O O . GLY A 1 521 ? 2.478 19.049 27.699 1.00 87.81 521 GLY A O 1
ATOM 3997 N N . GLY A 1 522 ? 3.447 19.236 25.671 1.00 82.56 522 GLY A N 1
ATOM 3998 C CA . GLY A 1 522 ? 3.059 20.626 25.420 1.00 82.56 522 GLY A CA 1
ATOM 3999 C C . GLY A 1 522 ? 1.660 20.738 24.805 1.00 82.56 522 GLY A C 1
ATOM 4000 O O . GLY A 1 522 ? 1.062 19.748 24.399 1.00 82.56 522 GLY A O 1
ATOM 4001 N N . HIS A 1 523 ? 1.129 21.959 24.685 1.00 81.81 523 HIS A N 1
ATOM 4002 C CA . HIS A 1 523 ? -0.194 22.191 24.081 1.00 81.81 523 HIS A CA 1
ATOM 4003 C C . HIS A 1 523 ? -0.286 21.802 22.595 1.00 81.81 523 HIS A C 1
ATOM 4005 O O . HIS A 1 523 ? -1.388 21.579 22.096 1.00 81.81 523 HIS A O 1
ATOM 4011 N N . SER A 1 524 ? 0.844 21.768 21.888 1.00 83.56 524 SER A N 1
ATOM 4012 C CA . SER A 1 524 ? 0.944 21.414 20.468 1.00 83.56 524 SER A CA 1
ATOM 4013 C C . SER A 1 524 ? 1.369 19.972 20.220 1.00 83.56 524 SER A C 1
ATOM 4015 O O . SER A 1 524 ? 1.267 19.501 19.088 1.00 83.56 524 SER A O 1
ATOM 4017 N N . ASP A 1 525 ? 1.859 19.289 21.252 1.00 86.25 525 ASP A N 1
ATOM 4018 C CA . ASP A 1 525 ? 2.563 18.026 21.096 1.00 86.25 525 ASP A CA 1
ATOM 4019 C C . ASP A 1 525 ? 1.684 16.874 21.582 1.00 86.25 525 ASP A C 1
ATOM 4021 O O . ASP A 1 525 ? 0.780 17.053 22.400 1.00 86.25 525 ASP A O 1
ATOM 4025 N N . GLY A 1 526 ? 1.951 15.665 21.086 1.00 87.69 526 GLY A N 1
ATOM 4026 C CA . GLY A 1 526 ? 1.296 14.466 21.608 1.00 87.69 526 GLY A CA 1
ATOM 4027 C C . GLY A 1 526 ? 1.585 14.302 23.102 1.00 87.69 526 GLY A C 1
ATOM 4028 O O . GLY A 1 526 ? 2.705 14.557 23.546 1.00 87.69 526 GLY A O 1
ATOM 4029 N N . ALA A 1 527 ? 0.587 13.887 23.882 1.00 93.75 527 ALA A N 1
ATOM 4030 C CA . ALA A 1 527 ? 0.791 13.558 25.287 1.00 93.75 527 ALA A CA 1
ATOM 4031 C C . ALA A 1 527 ? 1.485 12.194 25.409 1.00 93.75 527 ALA A C 1
ATOM 4033 O O . ALA A 1 527 ? 1.093 11.226 24.755 1.00 93.75 527 ALA A O 1
ATOM 4034 N N . VAL A 1 528 ? 2.496 12.117 26.271 1.00 94.94 528 VAL A N 1
ATOM 4035 C CA . VAL A 1 528 ? 3.253 10.900 26.568 1.00 94.94 528 VAL A CA 1
ATOM 4036 C C . VAL A 1 528 ? 3.081 10.549 28.039 1.00 94.94 528 VAL A C 1
ATOM 4038 O O . VAL A 1 528 ? 3.411 11.330 28.929 1.00 94.94 528 VAL A O 1
ATOM 4041 N N . ALA A 1 529 ? 2.557 9.361 28.305 1.00 94.56 529 ALA A N 1
ATOM 4042 C CA . ALA A 1 529 ? 2.492 8.775 29.630 1.00 94.56 529 ALA A CA 1
ATOM 4043 C C . ALA A 1 529 ? 3.808 8.047 29.932 1.00 94.56 529 ALA A C 1
ATOM 4045 O O . ALA A 1 529 ? 4.186 7.114 29.234 1.00 94.56 529 ALA A O 1
ATOM 4046 N N . CYS A 1 530 ? 4.498 8.467 30.985 1.00 93.25 530 CYS A N 1
ATOM 4047 C CA . CYS A 1 530 ? 5.689 7.808 31.507 1.00 93.25 530 CYS A CA 1
ATOM 4048 C C . CYS A 1 530 ? 5.272 6.901 32.669 1.00 93.25 530 CYS A C 1
ATOM 4050 O O . CYS A 1 530 ? 4.730 7.402 33.662 1.00 93.25 530 CYS A O 1
ATOM 4052 N N . ILE A 1 531 ? 5.500 5.592 32.538 1.00 90.88 531 ILE A N 1
ATOM 4053 C CA . ILE A 1 531 ? 5.145 4.590 33.550 1.00 90.88 531 ILE A CA 1
ATOM 4054 C C . ILE A 1 531 ? 6.302 3.612 33.736 1.00 90.88 531 ILE A C 1
ATOM 4056 O O . ILE A 1 531 ? 6.751 3.008 32.766 1.00 90.88 531 ILE A O 1
ATOM 4060 N N . GLU A 1 532 ? 6.770 3.453 34.979 1.00 86.94 532 GLU A N 1
ATOM 4061 C CA . GLU A 1 532 ? 7.822 2.489 35.361 1.00 86.94 532 GLU A CA 1
ATOM 4062 C C . GLU A 1 532 ? 9.088 2.552 34.477 1.00 86.94 532 GLU A C 1
ATOM 4064 O O . GLU A 1 532 ? 9.644 1.527 34.085 1.00 86.94 532 GLU A O 1
ATOM 4069 N N . GLY A 1 533 ? 9.544 3.763 34.138 1.00 90.00 533 GLY A N 1
ATOM 4070 C CA . GLY A 1 533 ? 10.733 3.956 33.300 1.00 90.00 533 GLY A CA 1
ATOM 4071 C C . GLY A 1 533 ? 10.527 3.637 31.819 1.00 90.00 533 GLY A C 1
ATOM 4072 O O . GLY A 1 533 ? 11.489 3.335 31.120 1.00 90.00 533 GLY A O 1
ATOM 4073 N N . ARG A 1 534 ? 9.279 3.660 31.338 1.00 92.25 534 ARG A N 1
ATOM 4074 C CA . ARG A 1 534 ? 8.927 3.508 29.921 1.00 92.25 534 ARG A CA 1
ATOM 4075 C C . ARG A 1 534 ? 7.979 4.603 29.460 1.00 92.25 534 ARG A C 1
ATOM 4077 O O . ARG A 1 534 ? 7.168 5.095 30.249 1.00 92.25 534 ARG A O 1
ATOM 4084 N N . SER A 1 535 ? 8.043 4.927 28.175 1.00 94.81 535 SER A N 1
ATOM 4085 C CA . SER A 1 535 ? 7.198 5.943 27.542 1.00 94.81 535 SER A CA 1
ATOM 4086 C C . SER A 1 535 ? 6.093 5.348 26.670 1.00 94.81 535 SER A C 1
ATOM 4088 O O . SER A 1 535 ? 6.317 4.427 25.885 1.00 94.81 535 SER A O 1
ATOM 4090 N N . TYR A 1 536 ? 4.892 5.915 26.779 1.00 95.19 536 TYR A N 1
ATOM 4091 C CA . TYR A 1 536 ? 3.714 5.522 26.008 1.00 95.19 536 TYR A CA 1
ATOM 4092 C C . TYR A 1 536 ? 3.042 6.751 25.391 1.00 95.19 536 TYR A C 1
ATOM 4094 O O . TYR A 1 536 ? 2.782 7.727 26.089 1.00 95.19 536 TYR A O 1
ATOM 4102 N N . GLU A 1 537 ? 2.713 6.716 24.103 1.00 95.38 537 GLU A N 1
ATOM 4103 C CA . GLU A 1 537 ? 1.899 7.751 23.461 1.00 95.38 537 GLU A CA 1
ATOM 4104 C C . GLU A 1 537 ? 0.430 7.573 23.854 1.00 95.38 537 GLU A C 1
ATOM 4106 O O . GLU A 1 537 ? -0.119 6.472 23.785 1.00 95.38 537 GLU A O 1
ATOM 4111 N N . VAL A 1 538 ? -0.210 8.664 24.272 1.00 95.94 538 VAL A N 1
ATOM 4112 C CA . VAL A 1 538 ? -1.626 8.679 24.644 1.00 95.94 538 VAL A CA 1
ATOM 4113 C C . VAL A 1 538 ? -2.457 8.994 23.400 1.00 95.94 538 VAL A C 1
ATOM 4115 O O . VAL A 1 538 ? -2.466 10.131 22.924 1.00 95.94 538 VAL A O 1
ATOM 4118 N N . LYS A 1 539 ? -3.186 8.006 22.873 1.00 95.25 539 LYS A N 1
ATOM 4119 C CA . LYS A 1 539 ? -4.057 8.171 21.697 1.00 95.25 539 LYS A CA 1
ATOM 4120 C C . LYS A 1 539 ? -5.526 8.170 22.085 1.00 95.25 539 LYS A C 1
ATOM 4122 O O . LYS A 1 539 ? -5.965 7.305 22.832 1.00 95.25 539 LYS A O 1
ATOM 4127 N N . SER A 1 540 ? -6.297 9.107 21.534 1.00 94.06 540 SER A N 1
ATOM 4128 C CA . SER A 1 540 ? -7.759 9.103 21.656 1.00 94.06 540 SER A CA 1
ATOM 4129 C C . SER A 1 540 ? -8.376 8.191 20.598 1.00 94.06 540 SER A C 1
ATOM 4131 O O . SER A 1 540 ? -8.170 8.389 19.400 1.00 94.06 540 SER A O 1
ATOM 4133 N N . LEU A 1 541 ? -9.159 7.212 21.039 1.00 92.62 541 LEU A N 1
ATOM 4134 C CA . LEU A 1 541 ? -10.016 6.380 20.208 1.00 92.62 541 LEU A CA 1
ATOM 4135 C C . LEU A 1 541 ? -11.466 6.820 20.388 1.00 92.62 541 LEU A C 1
ATOM 4137 O O . LEU A 1 541 ? -12.094 6.559 21.418 1.00 92.62 541 LEU A O 1
ATOM 4141 N N . ASN A 1 542 ? -12.010 7.448 19.351 1.00 89.94 542 ASN A N 1
ATOM 4142 C CA . ASN A 1 542 ? -13.403 7.869 19.335 1.00 89.94 542 ASN A CA 1
ATOM 4143 C C . ASN A 1 542 ? -14.271 6.678 18.921 1.00 89.94 542 ASN A C 1
ATOM 4145 O O . ASN A 1 542 ? -14.091 6.112 17.839 1.00 89.94 542 ASN A O 1
ATOM 4149 N N . ASN A 1 543 ? -15.226 6.300 19.768 1.00 85.50 543 ASN A N 1
ATOM 4150 C CA . ASN A 1 543 ? -16.184 5.243 19.466 1.00 85.50 543 ASN A CA 1
ATOM 4151 C C . ASN A 1 543 ? -17.579 5.851 19.255 1.00 85.50 543 ASN A C 1
ATOM 4153 O O . ASN A 1 543 ? -17.987 6.760 19.971 1.00 85.50 543 ASN A O 1
ATOM 4157 N N . SER A 1 544 ? -18.338 5.338 18.285 1.00 85.88 544 SER A N 1
ATOM 4158 C CA . SER A 1 544 ? -19.744 5.717 18.084 1.00 85.88 544 SER A CA 1
ATOM 4159 C C . SER A 1 544 ? -20.668 5.223 19.203 1.00 85.88 544 SER A C 1
ATOM 4161 O O . SER A 1 544 ? -21.811 5.665 19.305 1.00 85.88 544 SER A O 1
ATOM 4163 N N . ASN A 1 545 ? -20.197 4.291 20.032 1.00 85.56 545 ASN A N 1
ATOM 4164 C CA . ASN A 1 545 ? -20.970 3.722 21.127 1.00 85.56 545 ASN A CA 1
ATOM 4165 C C . ASN A 1 545 ? -20.976 4.656 22.345 1.00 85.56 545 ASN A C 1
ATOM 4167 O O . ASN A 1 545 ? -19.927 5.112 22.791 1.00 85.56 545 ASN A O 1
ATOM 4171 N N . SER A 1 546 ? -22.153 4.877 22.938 1.00 81.44 546 SER A N 1
ATOM 4172 C CA . SER A 1 546 ? -22.262 5.579 24.224 1.00 81.44 546 SER A CA 1
ATOM 4173 C C . SER A 1 546 ? -21.759 4.681 25.355 1.00 81.44 546 SER A C 1
ATOM 4175 O O . SER A 1 546 ? -22.282 3.580 25.541 1.00 81.44 546 SER A O 1
ATOM 4177 N N . ARG A 1 547 ? -20.761 5.137 26.121 1.00 86.50 547 ARG A N 1
ATOM 4178 C CA . ARG A 1 547 ? -20.262 4.431 27.310 1.00 86.50 547 ARG A CA 1
ATOM 4179 C C . ARG A 1 547 ? -20.592 5.243 28.551 1.00 86.50 547 ARG A C 1
ATOM 4181 O O . ARG A 1 547 ? -20.062 6.327 28.763 1.00 86.50 547 ARG A O 1
ATOM 4188 N N . LEU A 1 548 ? -21.473 4.702 29.382 1.00 89.19 548 LEU A N 1
ATOM 4189 C CA . LEU A 1 548 ? -21.896 5.357 30.613 1.00 89.19 548 LEU A CA 1
ATOM 4190 C C . LEU A 1 548 ? -20.990 4.922 31.767 1.00 89.19 548 LEU A C 1
ATOM 4192 O O . LEU A 1 548 ? -21.009 3.754 32.157 1.00 89.19 548 LEU A O 1
ATOM 4196 N N . ILE A 1 549 ? -20.228 5.856 32.338 1.00 88.50 549 ILE A N 1
ATOM 4197 C CA . ILE A 1 549 ? -19.546 5.618 33.611 1.00 88.50 549 ILE A CA 1
ATOM 4198 C C . ILE A 1 549 ? -20.585 5.786 34.706 1.00 88.50 549 ILE A C 1
ATOM 4200 O O . ILE A 1 549 ? -21.199 6.845 34.854 1.00 88.50 549 ILE A O 1
ATOM 4204 N N . CYS A 1 550 ? -20.809 4.710 35.448 1.00 89.38 550 CYS A N 1
ATOM 4205 C CA . CYS A 1 550 ? -21.824 4.661 36.481 1.00 89.38 550 CYS A CA 1
ATOM 4206 C C . CYS A 1 550 ? -21.178 4.415 37.841 1.00 89.38 550 CYS A C 1
ATOM 4208 O O . CYS A 1 550 ? -20.316 3.546 37.976 1.00 89.38 550 CYS A O 1
ATOM 4210 N N . ARG A 1 551 ? -21.657 5.123 38.862 1.00 87.12 551 ARG A N 1
ATOM 4211 C CA . ARG A 1 551 ? -21.318 4.873 40.260 1.00 87.12 551 ARG A CA 1
ATOM 4212 C C . ARG A 1 551 ? -22.495 4.199 40.954 1.00 87.12 551 ARG A C 1
ATOM 4214 O O . ARG A 1 551 ? -23.648 4.600 40.790 1.00 87.12 551 ARG A O 1
ATOM 4221 N N . LEU A 1 552 ? -22.206 3.146 41.715 1.00 88.25 552 LEU A N 1
ATOM 4222 C CA . LEU A 1 552 ? -23.202 2.470 42.540 1.00 88.25 552 LEU A CA 1
ATOM 4223 C C . LEU A 1 552 ? -23.251 3.143 43.915 1.00 88.25 552 LEU A C 1
ATOM 4225 O O . LEU A 1 552 ? -22.323 2.994 44.706 1.00 88.25 552 LEU A O 1
ATOM 4229 N N . GLU A 1 553 ? -24.342 3.846 44.210 1.00 88.50 553 GLU A N 1
ATOM 4230 C CA . GLU A 1 553 ? -24.580 4.496 45.504 1.00 88.50 553 GLU A CA 1
ATOM 4231 C C . GLU A 1 553 ? -25.930 4.038 46.064 1.00 88.50 553 GLU A C 1
ATOM 4233 O O . GLU A 1 553 ? -26.951 4.075 45.377 1.00 88.50 553 GLU A O 1
ATOM 4238 N N . ASP A 1 554 ? -25.944 3.553 47.309 1.00 88.19 554 ASP A N 1
ATOM 4239 C CA . ASP A 1 554 ? -27.156 3.113 48.019 1.00 88.19 554 ASP A CA 1
ATOM 4240 C C . ASP A 1 554 ? -28.039 2.110 47.243 1.00 88.19 554 ASP A C 1
ATOM 4242 O O . ASP A 1 554 ? -29.272 2.138 47.306 1.00 88.19 554 ASP A O 1
ATOM 4246 N N . GLY A 1 555 ? -27.413 1.210 46.476 1.00 83.81 555 GLY A N 1
ATOM 4247 C CA . GLY A 1 555 ? -28.117 0.215 45.659 1.00 83.81 555 GLY A CA 1
ATOM 4248 C C . GLY A 1 555 ? -28.805 0.794 44.417 1.00 83.81 555 GLY A C 1
ATOM 4249 O O . GLY A 1 555 ? -29.639 0.120 43.810 1.00 83.81 555 GLY A O 1
ATOM 4250 N N . ARG A 1 556 ? -28.475 2.032 44.034 1.00 80.31 556 ARG A N 1
ATOM 4251 C CA . ARG A 1 556 ? -28.920 2.683 42.800 1.00 80.31 556 ARG A CA 1
ATOM 4252 C C . ARG A 1 556 ? -27.728 2.972 41.898 1.00 80.31 556 ARG A C 1
ATOM 4254 O O . ARG A 1 556 ? -26.640 3.293 42.364 1.00 80.31 556 ARG A O 1
ATOM 4261 N N . ILE A 1 557 ? -27.957 2.839 40.596 1.00 85.81 557 ILE A N 1
ATOM 4262 C CA . ILE A 1 557 ? -26.971 3.161 39.568 1.00 85.81 557 ILE A CA 1
ATOM 4263 C C . ILE A 1 557 ? -27.148 4.639 39.225 1.00 85.81 557 ILE A C 1
ATOM 4265 O O . ILE A 1 557 ? -28.176 5.017 38.658 1.00 85.81 557 ILE A O 1
ATOM 4269 N N . ASN A 1 558 ? -26.161 5.453 39.590 1.00 84.31 558 ASN A N 1
ATOM 4270 C CA . ASN A 1 558 ? -26.081 6.858 39.216 1.00 84.31 558 ASN A CA 1
ATOM 4271 C C . ASN A 1 558 ? -25.137 6.977 38.018 1.00 84.31 558 ASN A C 1
ATOM 4273 O O . ASN A 1 558 ? -23.978 6.567 38.089 1.00 84.31 558 ASN A O 1
ATOM 4277 N N . VAL A 1 559 ? -25.635 7.508 36.904 1.00 86.31 559 VAL A N 1
ATOM 4278 C CA . VAL A 1 559 ? -24.807 7.773 35.720 1.00 86.31 559 VAL A CA 1
ATOM 4279 C C . VAL A 1 559 ? -24.014 9.059 35.967 1.00 86.31 559 VAL A C 1
ATOM 4281 O O . VAL A 1 559 ? -24.623 10.114 36.140 1.00 86.31 559 VAL A O 1
ATOM 4284 N N . GLU A 1 560 ? -22.682 8.966 36.000 1.00 86.69 560 GLU A N 1
ATOM 4285 C CA . GLU A 1 560 ? -21.785 10.099 36.276 1.00 86.69 560 GLU A CA 1
ATOM 4286 C C . GLU A 1 560 ? -21.354 10.817 35.000 1.00 86.69 560 GLU A C 1
ATOM 4288 O O . GLU A 1 560 ? -21.392 12.043 34.946 1.00 86.69 560 GLU A O 1
ATOM 4293 N N . CYS A 1 561 ? -20.977 10.072 33.957 1.00 87.62 561 CYS A N 1
ATOM 4294 C CA . CYS A 1 561 ? -20.643 10.659 32.662 1.00 87.62 561 CYS A CA 1
ATOM 4295 C C . CYS A 1 561 ? -20.975 9.725 31.491 1.00 87.62 561 CYS A C 1
ATOM 4297 O O . CYS A 1 561 ? -21.102 8.508 31.650 1.00 87.62 561 CYS A O 1
ATOM 4299 N N . ASN A 1 562 ? -21.129 10.315 30.303 1.00 87.38 562 ASN A N 1
ATOM 4300 C CA . ASN A 1 562 ? -21.216 9.597 29.035 1.00 87.38 562 ASN A CA 1
ATOM 4301 C C . ASN A 1 562 ? -19.931 9.850 28.244 1.00 87.38 562 ASN A C 1
ATOM 4303 O O . ASN A 1 562 ? -19.775 10.904 27.631 1.00 87.38 562 ASN A O 1
ATOM 4307 N N . GLN A 1 563 ? -19.014 8.892 28.284 1.00 87.62 563 GLN A N 1
ATOM 4308 C CA . GLN A 1 563 ? -17.704 9.010 27.669 1.00 87.62 563 GLN A CA 1
ATOM 4309 C C . GLN A 1 563 ? -17.743 8.450 26.241 1.00 87.62 563 GLN A C 1
ATOM 4311 O O . GLN A 1 563 ? -18.036 7.272 26.037 1.00 87.62 563 GLN A O 1
ATOM 4316 N N . GLN A 1 564 ? -17.442 9.286 25.247 1.00 86.75 564 GLN A N 1
ATOM 4317 C CA . GLN A 1 564 ? -17.330 8.859 23.840 1.00 86.75 564 GLN A CA 1
ATOM 4318 C C . GLN A 1 564 ? -15.897 8.455 23.474 1.00 86.75 564 GLN A C 1
ATOM 4320 O O . GLN A 1 564 ? -15.688 7.540 22.673 1.00 86.75 564 GLN A O 1
ATOM 4325 N N . ASP A 1 565 ? -14.926 9.098 24.122 1.00 90.62 565 ASP A N 1
ATOM 4326 C CA . ASP A 1 565 ? -13.510 8.948 23.814 1.00 90.62 565 ASP A CA 1
ATOM 4327 C C . ASP A 1 565 ? -12.821 8.062 24.852 1.00 90.62 565 ASP A C 1
ATOM 4329 O O . ASP A 1 565 ? -12.952 8.262 26.064 1.00 90.62 565 ASP A O 1
ATOM 4333 N N . MET A 1 566 ? -12.076 7.072 24.372 1.00 92.44 566 MET A N 1
ATOM 4334 C CA . MET A 1 566 ? -11.227 6.215 25.193 1.00 92.44 566 MET A CA 1
ATOM 4335 C C . MET A 1 566 ? -9.775 6.482 24.850 1.00 92.44 566 MET A C 1
ATOM 4337 O O . MET A 1 566 ? -9.408 6.464 23.680 1.00 92.44 566 MET A O 1
ATOM 4341 N N . PHE A 1 567 ? -8.947 6.698 25.859 1.00 95.00 567 PHE A N 1
ATOM 4342 C CA . PHE A 1 567 ? -7.519 6.858 25.666 1.00 95.00 567 PHE A CA 1
ATOM 4343 C C . PHE A 1 567 ? -6.836 5.498 25.739 1.00 95.00 567 PHE A C 1
ATOM 4345 O O . PHE A 1 567 ? -7.123 4.710 26.637 1.00 95.00 567 PHE A O 1
ATOM 4352 N N . VAL A 1 568 ? -5.934 5.232 24.804 1.00 95.25 568 VAL A N 1
ATOM 4353 C CA . VAL A 1 568 ? -5.104 4.026 24.773 1.00 95.25 568 VAL A CA 1
ATOM 4354 C C . VAL A 1 568 ? -3.643 4.438 24.845 1.00 95.25 568 VAL A C 1
ATOM 4356 O O . VAL A 1 568 ? -3.251 5.453 24.265 1.00 95.25 568 VAL A O 1
ATOM 4359 N N . LEU A 1 569 ? -2.858 3.663 25.589 1.00 95.75 569 LEU A N 1
ATOM 4360 C CA . LEU A 1 569 ? -1.415 3.824 25.693 1.00 95.75 569 LEU A CA 1
ATOM 4361 C C . LEU A 1 569 ? -0.717 2.892 24.708 1.00 95.75 569 LEU A C 1
ATOM 4363 O O . LEU A 1 569 ? -0.797 1.672 24.845 1.00 95.75 569 LEU A O 1
ATOM 4367 N N . GLU A 1 570 ? 0.004 3.460 23.750 1.00 94.44 570 GLU A N 1
ATOM 4368 C CA . GLU A 1 570 ? 0.855 2.692 22.841 1.00 94.44 570 GLU A CA 1
ATOM 4369 C C . GLU A 1 570 ? 2.327 2.886 23.218 1.00 94.44 570 GLU A C 1
ATOM 4371 O O . GLU A 1 570 ? 2.756 4.032 23.361 1.00 94.44 570 GLU A O 1
ATOM 4376 N N . PRO A 1 571 ? 3.116 1.812 23.407 1.00 93.50 571 PRO A N 1
ATOM 4377 C CA . PRO A 1 571 ? 4.528 1.949 23.740 1.00 93.50 571 PRO A CA 1
ATOM 4378 C C . PRO A 1 571 ? 5.257 2.674 22.610 1.00 93.50 571 PRO A C 1
ATOM 4380 O O . PRO A 1 571 ? 5.101 2.331 21.437 1.00 93.50 571 PRO A O 1
ATOM 4383 N N . ILE A 1 572 ? 6.065 3.668 22.968 1.00 93.56 572 ILE A N 1
ATOM 4384 C CA . ILE A 1 572 ? 6.886 4.408 22.013 1.00 93.56 572 ILE A CA 1
ATOM 4385 C C . ILE A 1 572 ? 8.352 4.327 22.402 1.00 93.56 572 ILE A C 1
ATOM 4387 O O . ILE A 1 572 ? 8.694 4.296 23.582 1.00 93.56 572 ILE A O 1
ATOM 4391 N N . ALA A 1 573 ? 9.227 4.343 21.397 1.00 88.31 573 ALA A N 1
ATOM 4392 C CA . ALA A 1 573 ? 10.625 4.648 21.645 1.00 88.31 573 ALA A CA 1
ATOM 4393 C C . ALA A 1 573 ? 10.720 6.072 22.228 1.00 88.31 573 ALA A C 1
ATOM 4395 O O . ALA A 1 573 ? 10.009 6.972 21.753 1.00 88.31 573 ALA A O 1
ATOM 4396 N N . PRO A 1 574 ? 11.562 6.294 23.249 1.00 86.12 574 PRO A N 1
ATOM 4397 C CA . PRO A 1 574 ? 11.704 7.607 23.852 1.00 86.12 574 PRO A CA 1
ATOM 4398 C C . PRO A 1 574 ? 12.167 8.600 22.783 1.00 86.12 574 PRO A C 1
ATOM 4400 O O . PRO A 1 574 ? 13.147 8.365 22.076 1.00 86.12 574 PRO A O 1
ATOM 4403 N N . ARG A 1 575 ? 11.451 9.721 22.639 1.00 83.81 575 ARG A N 1
ATOM 4404 C CA . ARG A 1 575 ? 11.772 10.765 21.650 1.00 83.81 575 ARG A CA 1
ATOM 4405 C C . ARG A 1 575 ? 12.920 11.645 22.146 1.00 83.81 575 ARG A C 1
ATOM 4407 O O . ARG A 1 575 ? 12.772 12.854 22.296 1.00 83.81 575 ARG A O 1
ATOM 4414 N N . ILE A 1 576 ? 14.052 11.015 22.434 1.00 85.69 576 ILE A N 1
ATOM 4415 C CA . ILE A 1 576 ? 15.275 11.671 22.872 1.00 85.69 576 ILE A CA 1
ATOM 4416 C C . ILE A 1 576 ? 16.209 11.706 21.667 1.00 85.69 576 ILE A C 1
ATOM 4418 O O . ILE A 1 576 ? 16.687 10.673 21.209 1.00 85.69 576 ILE A O 1
ATOM 4422 N N . ASN A 1 577 ? 16.434 12.894 21.116 1.00 79.69 577 ASN A N 1
ATOM 4423 C CA . ASN A 1 577 ? 17.471 13.100 20.114 1.00 79.69 577 ASN A CA 1
ATOM 4424 C C . ASN A 1 577 ? 18.344 14.294 20.507 1.00 79.69 577 ASN A C 1
ATOM 4426 O O . ASN A 1 577 ? 17.946 15.142 21.309 1.00 79.69 577 ASN A O 1
ATOM 4430 N N . GLU A 1 578 ? 19.548 14.345 19.944 1.00 77.56 578 GLU A N 1
ATOM 4431 C CA . GLU A 1 578 ? 20.540 15.374 20.267 1.00 77.56 578 GLU A CA 1
ATOM 4432 C C . GLU A 1 578 ? 20.022 16.784 19.974 1.00 77.56 578 GLU A C 1
ATOM 4434 O O . GLU A 1 578 ? 20.296 17.702 20.736 1.00 77.56 578 GLU A O 1
ATOM 4439 N N . ALA A 1 579 ? 19.203 16.952 18.930 1.00 79.12 579 ALA A N 1
ATOM 4440 C CA . ALA A 1 579 ? 18.602 18.237 18.581 1.00 79.12 579 ALA A CA 1
ATOM 4441 C C . ALA A 1 579 ? 17.586 18.723 19.630 1.00 79.12 579 ALA A C 1
ATOM 4443 O O . ALA A 1 579 ? 17.550 19.909 19.950 1.00 79.12 579 ALA A O 1
ATOM 4444 N N . ALA A 1 580 ? 16.777 17.820 20.190 1.00 81.94 580 ALA A N 1
ATOM 4445 C CA . ALA A 1 580 ? 15.840 18.135 21.261 1.00 81.94 580 ALA A CA 1
ATOM 4446 C C . ALA A 1 580 ? 16.600 18.525 22.530 1.00 81.94 580 ALA A C 1
ATOM 4448 O O . ALA A 1 580 ? 16.254 19.511 23.171 1.00 81.94 580 ALA A O 1
ATOM 4449 N N . ILE A 1 581 ? 17.676 17.805 22.852 1.00 85.75 581 ILE A N 1
ATOM 4450 C CA . ILE A 1 581 ? 18.533 18.136 23.992 1.00 85.75 581 ILE A CA 1
ATOM 4451 C C . ILE A 1 581 ? 19.213 19.489 23.779 1.00 85.75 581 ILE A C 1
ATOM 4453 O O . ILE A 1 581 ? 19.111 20.349 24.647 1.00 85.75 581 ILE A O 1
ATOM 4457 N N . ALA A 1 582 ? 19.822 19.719 22.616 1.00 84.44 582 ALA A N 1
ATOM 4458 C CA . ALA A 1 582 ? 20.436 20.996 22.270 1.00 84.44 582 ALA A CA 1
ATOM 4459 C C . ALA A 1 582 ? 19.427 22.149 22.369 1.00 84.44 582 ALA A C 1
ATOM 4461 O O . ALA A 1 582 ? 19.720 23.151 23.006 1.00 84.44 582 ALA A O 1
ATOM 4462 N N . SER A 1 583 ? 18.203 21.980 21.860 1.00 84.62 583 SER A N 1
ATOM 4463 C CA . SER A 1 583 ? 17.146 22.996 21.969 1.00 84.62 583 SER A CA 1
ATOM 4464 C C . SER A 1 583 ? 16.761 23.310 23.420 1.00 84.62 583 SER A C 1
ATOM 4466 O O . SER A 1 583 ? 16.479 24.467 23.748 1.00 84.62 583 SER A O 1
ATOM 4468 N N . VAL A 1 584 ? 16.725 22.301 24.296 1.00 81.81 584 VAL A N 1
ATOM 4469 C CA . VAL A 1 584 ? 16.448 22.503 25.727 1.00 81.81 584 VAL A CA 1
ATOM 4470 C C . VAL A 1 584 ? 17.623 23.215 26.405 1.00 81.81 584 VAL A C 1
ATOM 4472 O O . VAL A 1 584 ? 17.413 24.086 27.246 1.00 81.81 584 VAL A O 1
ATOM 4475 N N . LEU A 1 585 ? 18.859 22.891 26.025 1.00 84.56 585 LEU A N 1
ATOM 4476 C CA . LEU A 1 585 ? 20.069 23.496 26.589 1.00 84.56 585 LEU A CA 1
ATOM 4477 C C . LEU A 1 585 ? 20.323 24.927 26.080 1.00 84.56 585 LEU A C 1
ATOM 4479 O O . LEU A 1 585 ? 20.814 25.759 26.836 1.00 84.56 585 LEU A O 1
ATOM 4483 N N . GLU A 1 586 ? 19.948 25.242 24.838 1.00 85.06 586 GLU A N 1
ATOM 4484 C CA . GLU A 1 586 ? 20.071 26.580 24.231 1.00 85.06 586 GLU A CA 1
ATOM 4485 C C . GLU A 1 586 ? 19.071 27.597 24.798 1.00 85.06 586 GLU A C 1
ATOM 4487 O O . GLU A 1 586 ? 19.272 28.808 24.697 1.00 85.06 586 GLU A O 1
ATOM 4492 N N . SER A 1 587 ? 17.983 27.119 25.398 1.00 81.44 587 SER A N 1
ATOM 4493 C CA . SER A 1 587 ? 16.982 27.964 26.042 1.00 81.44 587 SER A CA 1
ATOM 4494 C C . SER A 1 587 ? 17.585 28.720 27.234 1.00 81.44 587 SER A C 1
ATOM 4496 O O . SER A 1 587 ? 18.191 28.088 28.101 1.00 81.44 587 SER A O 1
ATOM 4498 N N . ASP A 1 588 ? 17.344 30.038 27.327 1.00 72.31 588 ASP A N 1
ATOM 4499 C CA . ASP A 1 588 ? 17.902 30.934 28.357 1.00 72.31 588 ASP A CA 1
ATOM 4500 C C . ASP A 1 588 ? 17.985 30.286 29.749 1.00 72.31 588 ASP A C 1
ATOM 4502 O O . ASP A 1 588 ? 17.027 29.686 30.254 1.00 72.31 588 ASP A O 1
ATOM 4506 N N . ASN A 1 589 ? 19.171 30.406 30.345 1.00 66.38 589 ASN A N 1
ATOM 4507 C CA . ASN A 1 589 ? 19.553 29.721 31.569 1.00 66.38 589 ASN A CA 1
ATOM 4508 C C . ASN A 1 589 ? 18.674 30.198 32.737 1.00 66.38 589 ASN A C 1
ATOM 4510 O O . ASN A 1 589 ? 18.718 31.366 33.129 1.00 66.38 589 ASN A O 1
ATOM 4514 N N . VAL A 1 590 ? 17.852 29.304 33.289 1.00 67.56 590 VAL A N 1
ATOM 4515 C CA . VAL A 1 590 ? 17.101 29.586 34.516 1.00 67.56 590 VAL A CA 1
ATOM 4516 C C . VAL A 1 590 ? 18.023 29.265 35.686 1.00 67.56 590 VAL A C 1
ATOM 4518 O O . VAL A 1 590 ? 18.226 28.096 36.014 1.00 67.56 590 VAL A O 1
ATOM 4521 N N . ASP A 1 591 ? 18.591 30.308 36.297 1.00 70.31 591 ASP A N 1
ATOM 4522 C CA . ASP A 1 591 ? 19.569 30.200 37.385 1.00 70.31 591 ASP A CA 1
ATOM 4523 C C . ASP A 1 591 ? 19.169 29.144 38.441 1.00 70.31 591 ASP A C 1
ATOM 4525 O O . ASP A 1 591 ? 18.182 29.296 39.167 1.00 70.31 591 ASP A O 1
ATOM 4529 N N . GLY A 1 592 ? 19.974 28.080 38.555 1.00 68.25 592 GLY A N 1
ATOM 4530 C CA . GLY A 1 592 ? 19.944 27.130 39.674 1.00 68.25 592 GLY A CA 1
ATOM 4531 C C . GLY A 1 592 ? 19.225 25.792 39.453 1.00 68.25 592 GLY A C 1
ATOM 4532 O O . GLY A 1 592 ? 19.124 25.013 40.405 1.00 68.25 592 GLY A O 1
ATOM 4533 N N . VAL A 1 593 ? 18.738 25.480 38.247 1.00 75.50 593 VAL A N 1
ATOM 4534 C CA . VAL A 1 593 ? 18.224 24.137 37.910 1.00 75.50 593 VAL A CA 1
ATOM 4535 C C . VAL A 1 593 ? 19.282 23.374 37.112 1.00 75.50 593 VAL A C 1
ATOM 4537 O O . VAL A 1 593 ? 19.723 23.856 36.082 1.00 75.50 593 VAL A O 1
ATOM 4540 N N . SER A 1 594 ? 19.678 22.179 37.570 1.00 88.06 594 SER A N 1
ATOM 4541 C CA . SER A 1 594 ? 20.575 21.305 36.794 1.00 88.06 594 SER A CA 1
ATOM 4542 C C . SER A 1 594 ? 19.936 20.927 35.455 1.00 88.06 594 SER A C 1
ATOM 4544 O O . SER A 1 594 ? 18.761 20.540 35.419 1.00 88.06 594 SER A O 1
ATOM 4546 N N . ASP A 1 595 ? 20.724 20.964 34.382 1.00 88.88 595 ASP A N 1
ATOM 4547 C CA . ASP A 1 595 ? 20.307 20.626 33.018 1.00 88.88 595 ASP A CA 1
ATOM 4548 C C . ASP A 1 595 ? 19.626 19.258 32.931 1.00 88.88 595 ASP A C 1
ATOM 4550 O O . ASP A 1 595 ? 18.599 19.108 32.273 1.00 88.88 595 ASP A O 1
ATOM 4554 N N . ARG A 1 596 ? 20.102 18.266 33.693 1.00 90.44 596 ARG A N 1
ATOM 4555 C CA . ARG A 1 596 ? 19.489 16.929 33.748 1.00 90.44 596 ARG A CA 1
ATOM 4556 C C . ARG A 1 596 ? 18.044 16.975 34.248 1.00 90.44 596 ARG A C 1
ATOM 4558 O O . ARG A 1 596 ? 17.175 16.277 33.733 1.00 90.44 596 ARG A O 1
ATOM 4565 N N . LYS A 1 597 ? 17.752 17.829 35.234 1.00 90.62 597 LYS A N 1
ATOM 4566 C CA . LYS A 1 597 ? 16.386 18.027 35.742 1.00 90.62 597 LYS A CA 1
ATOM 4567 C C . LYS A 1 597 ? 15.521 18.781 34.735 1.00 90.62 597 LYS A C 1
ATOM 4569 O O . LYS A 1 597 ? 14.332 18.497 34.635 1.00 90.62 597 LYS A O 1
ATOM 4574 N N . ARG A 1 598 ? 16.111 19.719 33.994 1.00 89.12 598 ARG A N 1
ATOM 4575 C CA . ARG A 1 598 ? 15.428 20.445 32.923 1.00 89.12 598 ARG A CA 1
ATOM 4576 C C . ARG A 1 598 ? 15.029 19.507 31.783 1.00 89.12 598 ARG A C 1
ATOM 4578 O O . ARG A 1 598 ? 13.855 19.470 31.430 1.00 89.12 598 ARG A O 1
ATOM 4585 N N . LEU A 1 599 ? 15.957 18.671 31.311 1.00 91.06 599 LEU A N 1
ATOM 4586 C CA . LEU A 1 599 ? 15.684 17.645 30.301 1.00 91.06 599 LEU A CA 1
ATOM 4587 C C . LEU A 1 599 ? 14.566 16.698 30.739 1.00 91.06 599 LEU A C 1
ATOM 4589 O O . LEU A 1 599 ? 13.650 16.443 29.966 1.00 91.06 599 LEU A O 1
ATOM 4593 N N . LYS A 1 600 ? 14.572 16.247 31.999 1.00 92.94 600 LYS A N 1
ATOM 4594 C CA . LYS A 1 600 ? 13.487 15.416 32.552 1.00 92.94 600 LYS A CA 1
ATOM 4595 C C . LYS A 1 600 ? 12.119 16.095 32.533 1.00 92.94 600 LYS A C 1
ATOM 4597 O O . LYS A 1 600 ? 11.107 15.410 32.401 1.00 92.94 600 LYS A O 1
ATOM 4602 N N . CYS A 1 601 ? 12.060 17.416 32.665 1.00 89.25 601 CYS A N 1
ATOM 4603 C CA . CYS A 1 601 ? 10.804 18.160 32.610 1.00 89.25 601 CYS A CA 1
ATOM 4604 C C . CYS A 1 601 ? 10.326 18.422 31.176 1.00 89.25 601 CYS A C 1
ATOM 4606 O O . CYS A 1 601 ? 9.119 18.406 30.941 1.00 89.25 601 CYS A O 1
ATOM 4608 N N . GLU A 1 602 ? 11.246 18.701 30.250 1.00 88.81 602 GLU A N 1
ATOM 4609 C CA . GLU A 1 602 ? 10.915 19.175 28.899 1.00 88.81 602 GLU A CA 1
ATOM 4610 C C . GLU A 1 602 ? 10.829 18.044 27.860 1.00 88.81 602 GLU A C 1
ATOM 4612 O O . GLU A 1 602 ? 10.016 18.123 26.939 1.00 88.81 602 GLU A O 1
ATOM 4617 N N . LEU A 1 603 ? 11.604 16.964 28.010 1.00 92.50 603 LEU A N 1
ATOM 4618 C CA . LEU A 1 603 ? 11.579 15.842 27.071 1.00 92.50 603 LEU A CA 1
ATOM 4619 C C . LEU A 1 603 ? 10.393 14.904 27.320 1.00 92.50 603 LEU A C 1
ATOM 4621 O O . LEU A 1 603 ? 10.042 14.562 28.452 1.00 92.50 603 LEU A O 1
ATOM 4625 N N . GLN A 1 604 ? 9.816 14.417 26.222 1.00 93.00 604 GLN A N 1
ATOM 4626 C CA . GLN A 1 604 ? 8.716 13.453 26.213 1.00 93.00 604 GLN A CA 1
ATOM 4627 C C . GLN A 1 604 ? 9.218 12.011 26.389 1.00 93.00 604 GLN A C 1
ATOM 4629 O O . GLN A 1 604 ? 8.992 11.153 25.536 1.00 93.00 604 GLN A O 1
ATOM 4634 N N . ALA A 1 605 ? 9.940 11.764 27.480 1.00 94.69 605 ALA A N 1
ATOM 4635 C CA . ALA A 1 605 ? 10.437 10.444 27.849 1.0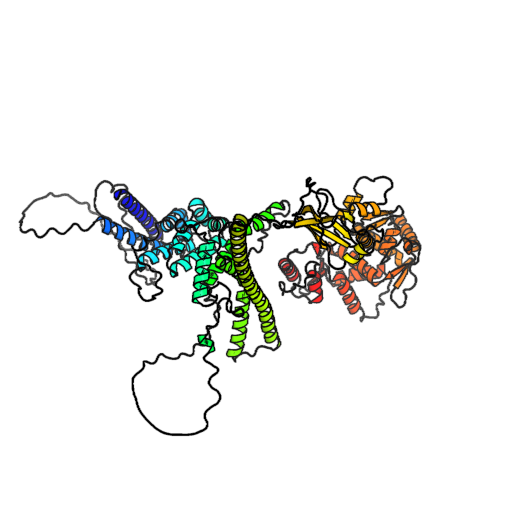0 94.69 605 ALA A CA 1
ATOM 4636 C C . ALA A 1 605 ? 10.420 10.249 29.372 1.00 94.69 605 ALA A C 1
ATOM 4638 O O . ALA A 1 605 ? 10.357 11.228 30.128 1.00 94.69 605 ALA A O 1
ATOM 4639 N N . SER A 1 606 ? 10.472 9.000 29.839 1.00 94.31 606 SER A N 1
ATOM 4640 C CA . SER A 1 606 ? 10.606 8.721 31.270 1.00 94.31 606 SER A CA 1
ATOM 4641 C C . SER A 1 606 ? 11.963 9.186 31.798 1.00 94.31 606 SER A C 1
ATOM 4643 O O . SER A 1 606 ? 12.934 9.320 31.053 1.00 94.31 606 SER A O 1
ATOM 4645 N N . ASP A 1 607 ? 12.030 9.465 33.098 1.00 93.88 607 ASP A N 1
ATOM 4646 C CA . ASP A 1 607 ? 13.257 9.967 33.714 1.00 93.88 607 ASP A CA 1
ATOM 4647 C C . ASP A 1 607 ? 14.384 8.927 33.617 1.00 93.88 607 ASP A C 1
ATOM 4649 O O . ASP A 1 607 ? 15.534 9.302 33.404 1.00 93.88 607 ASP A O 1
ATOM 4653 N N . GLU A 1 608 ? 14.041 7.640 33.712 1.00 93.31 608 GLU A N 1
ATOM 4654 C CA . GLU A 1 608 ? 14.955 6.511 33.562 1.00 93.31 608 GLU A CA 1
ATOM 4655 C C . GLU A 1 608 ? 15.458 6.346 32.123 1.00 93.31 608 GLU A C 1
ATOM 4657 O O . GLU A 1 608 ? 16.639 6.073 31.935 1.00 93.31 608 GLU A O 1
ATOM 4662 N N . GLU A 1 609 ? 14.613 6.542 31.104 1.00 93.94 609 GLU A N 1
ATOM 4663 C CA . GLU A 1 609 ? 15.052 6.517 29.698 1.00 93.94 609 GLU A CA 1
ATOM 4664 C C . GLU A 1 609 ? 15.970 7.698 29.374 1.00 93.94 609 GLU A C 1
ATOM 4666 O O . GLU A 1 609 ? 16.948 7.532 28.651 1.00 93.94 609 GLU A O 1
ATOM 4671 N N . ILE A 1 610 ? 15.687 8.882 29.927 1.00 93.31 610 ILE A N 1
ATOM 4672 C CA . ILE A 1 610 ? 16.544 10.066 29.769 1.00 93.31 610 ILE A CA 1
ATOM 4673 C C . ILE A 1 610 ? 17.892 9.836 30.442 1.00 93.31 610 ILE A C 1
ATOM 4675 O O . ILE A 1 610 ? 18.931 10.113 29.849 1.00 93.31 610 ILE A O 1
ATOM 4679 N N . ASP A 1 611 ? 17.881 9.303 31.662 1.00 92.06 611 ASP A N 1
ATOM 4680 C CA . ASP A 1 611 ? 19.099 8.950 32.379 1.00 92.06 611 ASP A CA 1
ATOM 4681 C C . ASP A 1 611 ? 19.900 7.894 31.618 1.00 92.06 611 ASP A C 1
ATOM 4683 O O . ASP A 1 611 ? 21.086 8.093 31.386 1.00 92.06 611 ASP A O 1
ATOM 4687 N N . ALA A 1 612 ? 19.247 6.827 31.156 1.00 90.00 612 ALA A N 1
ATOM 4688 C CA . ALA A 1 612 ? 19.886 5.785 30.366 1.00 90.00 612 ALA A CA 1
ATOM 4689 C C . ALA A 1 612 ? 20.477 6.335 29.062 1.00 90.00 612 ALA A C 1
ATOM 4691 O O . ALA A 1 612 ? 21.578 5.944 28.702 1.00 90.00 612 ALA A O 1
ATOM 4692 N N . PHE A 1 613 ? 19.793 7.261 28.383 1.00 89.31 613 PHE A N 1
ATOM 4693 C CA . PHE A 1 613 ? 20.287 7.882 27.154 1.00 89.31 613 PHE A CA 1
ATOM 4694 C C . PHE A 1 613 ? 21.485 8.809 27.396 1.00 89.31 613 PHE A C 1
ATOM 4696 O O . PHE A 1 613 ? 22.432 8.812 26.614 1.00 89.31 613 PHE A O 1
ATOM 4703 N N . ILE A 1 614 ? 21.467 9.607 28.467 1.00 88.19 614 ILE A N 1
ATOM 4704 C CA . ILE A 1 614 ? 22.600 10.474 28.832 1.00 88.19 614 ILE A CA 1
ATOM 4705 C C . ILE A 1 614 ? 23.791 9.615 29.276 1.00 88.19 614 ILE A C 1
ATOM 4707 O O . ILE A 1 614 ? 24.927 9.867 28.885 1.00 88.19 614 ILE A O 1
ATOM 4711 N N . ASP A 1 615 ? 23.526 8.566 30.054 1.00 84.94 615 ASP A N 1
ATOM 4712 C CA . ASP A 1 615 ? 24.557 7.712 30.633 1.00 84.94 615 ASP A CA 1
ATOM 4713 C C . ASP A 1 615 ? 25.022 6.601 29.665 1.00 84.94 615 ASP A C 1
ATOM 4715 O O . ASP A 1 615 ? 26.039 5.956 29.941 1.00 84.94 615 ASP A O 1
ATOM 4719 N N . ALA A 1 616 ? 24.396 6.441 28.490 1.00 82.88 616 ALA A N 1
ATOM 4720 C CA . ALA A 1 616 ? 24.749 5.454 27.461 1.00 82.88 616 ALA A CA 1
ATOM 4721 C C . ALA A 1 616 ? 26.138 5.708 26.831 1.00 82.88 616 ALA A C 1
ATOM 4723 O O . ALA A 1 616 ? 26.382 6.828 26.377 1.00 82.88 616 ALA A O 1
ATOM 4724 N N . PRO A 1 617 ? 27.049 4.712 26.769 1.00 73.25 617 PRO A N 1
ATOM 4725 C CA . PRO A 1 617 ? 28.432 4.862 26.282 1.00 73.25 617 PRO A CA 1
ATOM 4726 C C . PRO A 1 617 ? 28.566 5.591 24.941 1.00 73.25 617 PRO A C 1
ATOM 4728 O O . PRO A 1 617 ? 29.547 6.291 24.698 1.00 73.25 617 PRO A O 1
ATOM 4731 N N . GLU A 1 618 ? 27.590 5.369 24.068 1.00 75.81 618 GLU A N 1
ATOM 4732 C CA . GLU A 1 618 ? 27.471 5.894 22.714 1.00 75.81 618 GLU A CA 1
ATOM 4733 C C . GLU A 1 618 ? 26.899 7.316 22.630 1.00 75.81 618 GLU A C 1
ATOM 4735 O O . GLU A 1 618 ? 26.906 7.902 21.550 1.00 75.81 618 GLU A O 1
ATOM 4740 N N . SER A 1 619 ? 26.406 7.866 23.739 1.00 84.00 619 SER A N 1
ATOM 4741 C CA . SER A 1 619 ? 25.856 9.216 23.815 1.00 84.00 619 SER A CA 1
ATOM 4742 C C . SER A 1 619 ? 26.958 10.263 23.700 1.00 84.00 619 SER A C 1
ATOM 4744 O O . SER A 1 619 ? 27.955 10.221 24.425 1.00 84.00 619 SER A O 1
ATOM 4746 N N . ASN A 1 620 ? 26.744 11.257 22.841 1.00 84.06 620 ASN A N 1
ATOM 4747 C CA . ASN A 1 620 ? 27.651 12.391 22.661 1.00 84.06 620 ASN A CA 1
ATOM 4748 C C . ASN A 1 620 ? 27.501 13.456 23.765 1.00 84.06 620 ASN A C 1
ATOM 4750 O O . ASN A 1 620 ? 27.975 14.579 23.618 1.00 84.06 620 ASN A O 1
ATOM 4754 N N . ILE A 1 621 ? 26.818 13.136 24.865 1.00 85.62 621 ILE A N 1
ATOM 4755 C CA . ILE A 1 621 ? 26.442 14.090 25.908 1.00 85.62 621 ILE A CA 1
ATOM 4756 C C . ILE A 1 621 ? 27.257 13.810 27.162 1.00 85.62 621 ILE A C 1
ATOM 4758 O O . ILE A 1 621 ? 27.293 12.685 27.656 1.00 85.62 621 ILE A O 1
ATOM 4762 N N . VAL A 1 622 ? 27.898 14.846 27.696 1.00 84.12 622 VAL A N 1
ATOM 4763 C CA . VAL A 1 622 ? 28.727 14.754 28.903 1.00 84.12 622 VAL A CA 1
ATOM 4764 C C . VAL A 1 622 ? 28.321 15.842 29.884 1.00 84.12 622 VAL A C 1
ATOM 4766 O O . VAL A 1 622 ? 28.062 16.971 29.483 1.00 84.12 622 VAL A O 1
ATOM 4769 N N . ALA A 1 623 ? 28.265 15.511 31.173 1.00 83.12 623 ALA A N 1
ATOM 4770 C CA . ALA A 1 623 ? 28.120 16.509 32.227 1.00 83.12 623 ALA A CA 1
ATOM 4771 C C . ALA A 1 623 ? 29.494 17.096 32.588 1.00 83.12 623 ALA A C 1
ATOM 4773 O O . ALA A 1 623 ? 30.441 16.341 32.812 1.00 83.12 623 ALA A O 1
ATOM 4774 N N . ASP A 1 624 ? 29.616 18.420 32.641 1.00 81.56 624 ASP A N 1
ATOM 4775 C CA . ASP A 1 624 ? 30.802 19.085 33.188 1.00 81.56 624 ASP A CA 1
ATOM 4776 C C . ASP A 1 624 ? 30.839 19.042 34.726 1.00 81.56 624 ASP A C 1
ATOM 4778 O O . ASP A 1 624 ? 29.937 18.512 35.381 1.00 81.56 624 ASP A O 1
ATOM 4782 N N . GLU A 1 625 ? 31.896 19.600 35.320 1.00 77.00 625 GLU A N 1
ATOM 4783 C CA . GLU A 1 625 ? 32.084 19.630 36.779 1.00 77.00 625 GLU A CA 1
ATOM 4784 C C . GLU A 1 625 ? 30.999 20.433 37.516 1.00 77.00 625 GLU A C 1
ATOM 4786 O O . GLU A 1 625 ? 30.754 20.209 38.704 1.00 77.00 625 GLU A O 1
ATOM 4791 N N . GLU A 1 626 ? 30.323 21.355 36.825 1.00 80.56 626 GLU A N 1
ATOM 4792 C CA . GLU A 1 626 ? 29.201 22.121 37.363 1.00 80.56 626 GLU A CA 1
ATOM 4793 C C . GLU A 1 626 ? 27.841 21.430 37.148 1.00 80.56 626 GLU A C 1
ATOM 4795 O O . GLU A 1 626 ? 26.807 21.941 37.591 1.00 80.56 626 GLU A O 1
ATOM 4800 N N . GLY A 1 627 ? 27.827 20.253 36.512 1.00 80.94 627 GLY A N 1
ATOM 4801 C CA . GLY A 1 627 ? 26.625 19.485 36.200 1.00 80.94 627 GLY A CA 1
ATOM 4802 C C . GLY A 1 627 ? 25.828 20.037 35.015 1.00 80.94 627 GLY A C 1
ATOM 4803 O O . GLY A 1 627 ? 24.628 19.747 34.914 1.00 80.94 627 GLY A O 1
ATOM 4804 N N . ARG A 1 628 ? 26.465 20.837 34.150 1.00 84.00 628 ARG A N 1
ATOM 4805 C CA . ARG A 1 628 ? 25.908 21.291 32.871 1.00 84.00 628 ARG A CA 1
ATOM 4806 C C . ARG A 1 628 ? 26.140 20.234 31.808 1.00 84.00 628 ARG A C 1
ATOM 4808 O O . ARG A 1 628 ? 27.206 19.629 31.754 1.00 84.00 628 ARG A O 1
ATOM 4815 N N . LEU A 1 629 ? 25.148 20.005 30.960 1.00 87.38 629 LEU A N 1
ATOM 4816 C CA . LEU A 1 629 ? 25.251 19.015 29.894 1.00 87.38 629 LEU A CA 1
ATOM 4817 C C . LEU A 1 629 ? 25.829 19.668 28.639 1.00 87.38 629 LEU A C 1
ATOM 4819 O O . LEU A 1 629 ? 25.317 20.668 28.145 1.00 87.38 629 LEU A O 1
ATOM 4823 N N . ILE A 1 630 ? 26.900 19.083 28.118 1.00 84.19 630 ILE A N 1
ATOM 4824 C CA . ILE A 1 630 ? 27.586 19.498 26.901 1.00 84.19 630 ILE A CA 1
ATOM 4825 C C . ILE A 1 630 ? 27.323 18.430 25.845 1.00 84.19 630 ILE A C 1
ATOM 4827 O O . ILE A 1 630 ? 27.659 17.262 26.041 1.00 84.19 630 ILE A O 1
ATOM 4831 N N . VAL A 1 631 ? 26.731 18.834 24.721 1.00 87.50 631 VAL A N 1
ATOM 4832 C CA . VAL A 1 631 ? 26.621 17.988 23.527 1.00 87.50 631 VAL A CA 1
ATOM 4833 C C . VAL A 1 631 ? 27.908 18.157 22.724 1.00 87.50 631 VAL A C 1
ATOM 4835 O O . VAL A 1 631 ? 28.227 19.259 22.279 1.00 87.50 631 VAL A O 1
ATOM 4838 N N . MET A 1 632 ? 28.675 17.083 22.583 1.00 84.88 632 MET A N 1
ATOM 4839 C CA . MET A 1 632 ? 29.938 17.079 21.855 1.00 84.88 632 MET A CA 1
ATOM 4840 C C . MET A 1 632 ? 29.688 16.880 20.358 1.00 84.88 632 MET A C 1
ATOM 4842 O O . MET A 1 632 ? 28.993 15.952 19.955 1.00 84.88 632 MET A O 1
ATOM 4846 N N . ASP A 1 633 ? 30.295 17.725 19.526 1.00 82.81 633 ASP A N 1
ATOM 4847 C CA . ASP A 1 633 ? 30.359 17.499 18.077 1.00 82.81 633 ASP A CA 1
ATOM 4848 C C . ASP A 1 633 ? 31.227 16.259 17.786 1.00 82.81 633 ASP A C 1
ATOM 4850 O O . ASP A 1 633 ? 32.258 16.058 18.434 1.00 82.81 633 ASP A O 1
ATOM 4854 N N . GLU A 1 634 ? 30.859 15.441 16.795 1.00 79.00 634 GLU A N 1
ATOM 4855 C CA . GLU A 1 634 ? 31.648 14.264 16.400 1.00 79.00 634 GLU A CA 1
ATOM 4856 C C . GLU A 1 634 ? 33.112 14.615 16.075 1.00 79.00 634 GLU A C 1
ATOM 4858 O O . GLU A 1 634 ? 34.020 13.858 16.417 1.00 79.00 634 GLU A O 1
ATOM 4863 N N . ASN A 1 635 ? 33.375 15.774 15.461 1.00 78.69 635 ASN A N 1
ATOM 4864 C CA . ASN A 1 635 ? 34.739 16.229 15.186 1.00 78.69 635 ASN A CA 1
ATOM 4865 C C . ASN A 1 635 ? 35.503 16.512 16.480 1.00 78.69 635 ASN A C 1
ATOM 4867 O O . ASN A 1 635 ? 36.676 16.163 16.586 1.00 78.69 635 ASN A O 1
ATOM 4871 N N . TYR A 1 636 ? 34.832 17.101 17.472 1.00 83.75 636 TYR A N 1
ATOM 4872 C CA . TYR A 1 636 ? 35.434 17.374 18.772 1.00 83.75 636 TYR A CA 1
ATOM 4873 C C . TYR A 1 636 ? 35.747 16.075 19.522 1.00 83.75 636 TYR A C 1
ATOM 4875 O O . TYR A 1 636 ? 36.824 15.951 20.096 1.00 83.75 636 TYR A O 1
ATOM 4883 N N . ILE A 1 637 ? 34.858 15.078 19.454 1.00 81.50 637 ILE A N 1
ATOM 4884 C CA . ILE A 1 637 ? 35.098 13.734 20.004 1.00 81.50 637 ILE A CA 1
ATOM 4885 C C . ILE A 1 637 ? 36.345 13.114 19.378 1.00 81.50 637 ILE A C 1
ATOM 4887 O O . ILE A 1 637 ? 37.185 12.579 20.095 1.00 81.50 637 ILE A O 1
ATOM 4891 N N . VAL A 1 638 ? 36.483 13.192 18.053 1.00 75.31 638 VAL A N 1
ATOM 4892 C CA . VAL A 1 638 ? 37.642 12.646 17.336 1.00 75.31 638 VAL A CA 1
ATOM 4893 C C . VAL A 1 638 ? 38.930 13.371 17.707 1.00 75.31 638 VAL A C 1
ATOM 4895 O O . VAL A 1 638 ? 39.928 12.712 17.981 1.00 75.31 638 VAL A O 1
ATOM 4898 N N . GLU A 1 639 ? 38.920 14.704 17.737 1.00 81.81 639 GLU A N 1
ATOM 4899 C CA . GLU A 1 639 ? 40.092 15.501 18.113 1.00 81.81 639 GLU A CA 1
ATOM 4900 C C . GLU A 1 639 ? 40.502 15.253 19.568 1.00 81.81 639 GLU A C 1
ATOM 4902 O O . GLU A 1 639 ? 41.681 15.054 19.855 1.00 81.81 639 GLU A O 1
ATOM 4907 N N . ALA A 1 640 ? 39.535 15.213 20.487 1.00 83.75 640 ALA A N 1
ATOM 4908 C CA . ALA A 1 640 ? 39.785 14.911 21.890 1.00 83.75 640 ALA A CA 1
ATOM 4909 C C . ALA A 1 640 ? 40.315 13.484 22.065 1.00 83.75 640 ALA A C 1
ATOM 4911 O O . ALA A 1 640 ? 41.245 13.267 22.835 1.00 83.75 640 ALA A O 1
ATOM 4912 N N . LEU A 1 641 ? 39.768 12.519 21.325 1.00 79.31 641 LEU A N 1
ATOM 4913 C CA . LEU A 1 641 ? 40.227 11.138 21.353 1.00 79.31 641 LEU A CA 1
ATOM 4914 C C . LEU A 1 641 ? 41.656 11.003 20.810 1.00 79.31 641 LEU A C 1
ATOM 4916 O O . LEU A 1 641 ? 42.455 10.308 21.423 1.00 79.31 641 LEU A O 1
ATOM 4920 N N . ASP A 1 642 ? 41.997 11.671 19.707 1.00 77.62 642 ASP A N 1
ATOM 4921 C CA . ASP A 1 642 ? 43.359 11.677 19.149 1.00 77.62 642 ASP A CA 1
ATOM 4922 C C . ASP A 1 642 ? 44.373 12.222 20.167 1.00 77.62 642 ASP A C 1
ATOM 4924 O O . ASP A 1 642 ? 45.408 11.605 20.424 1.00 77.62 642 ASP A O 1
ATOM 4928 N N . LEU A 1 643 ? 44.022 13.324 20.839 1.00 82.62 643 LEU A N 1
ATOM 4929 C CA . LEU A 1 643 ? 44.840 13.899 21.905 1.00 82.62 643 LEU A CA 1
ATOM 4930 C C . LEU A 1 643 ? 44.982 12.932 23.094 1.00 82.62 643 LEU A C 1
ATOM 4932 O O . LEU A 1 643 ? 46.100 12.680 23.540 1.00 82.62 643 LEU A O 1
ATOM 4936 N N . VAL A 1 644 ? 43.882 12.344 23.579 1.00 83.12 644 VAL A N 1
ATOM 4937 C CA . VAL A 1 644 ? 43.893 11.362 24.683 1.00 83.12 644 VAL A CA 1
ATOM 4938 C C . VAL A 1 644 ? 44.758 10.152 24.335 1.00 83.12 644 VAL A C 1
ATOM 4940 O O . VAL A 1 644 ? 45.552 9.685 25.148 1.00 83.12 644 VAL A O 1
ATOM 4943 N N . LEU A 1 645 ? 44.647 9.663 23.106 1.00 78.38 645 LEU A N 1
ATOM 4944 C CA . LEU A 1 645 ? 45.392 8.505 22.638 1.00 78.38 645 LEU A CA 1
ATOM 4945 C C . LEU A 1 645 ? 46.880 8.802 22.414 1.00 78.38 645 LEU A C 1
ATOM 4947 O O . LEU A 1 645 ? 47.695 7.892 22.524 1.00 78.38 645 LEU A O 1
ATOM 4951 N N . SER A 1 646 ? 47.254 10.062 22.180 1.00 81.25 646 SER A N 1
ATOM 4952 C CA . SER A 1 646 ? 48.662 10.471 22.088 1.00 81.25 646 SER A CA 1
ATOM 4953 C C . SER A 1 646 ? 49.407 10.421 23.430 1.00 81.25 646 SER A C 1
ATOM 4955 O O . SER A 1 646 ? 50.610 10.164 23.445 1.00 81.25 646 SER A O 1
ATOM 4957 N N . VAL A 1 647 ? 48.699 10.620 24.549 1.00 85.38 647 VAL A N 1
ATOM 4958 C CA . VAL A 1 647 ? 49.273 10.597 25.911 1.00 85.38 647 VAL A CA 1
ATOM 4959 C C . VAL A 1 647 ? 49.074 9.262 26.622 1.00 85.38 647 VAL A C 1
ATOM 4961 O O . VAL A 1 647 ? 49.777 8.965 27.586 1.00 85.38 647 VAL A O 1
ATOM 4964 N N . LEU A 1 648 ? 48.154 8.429 26.127 1.00 81.12 648 LEU A N 1
ATOM 4965 C CA . LEU A 1 648 ? 47.810 7.135 26.710 1.00 81.12 648 LEU A CA 1
ATOM 4966 C C . LEU A 1 648 ? 49.039 6.258 27.031 1.00 81.12 648 LEU A C 1
ATOM 4968 O O . LEU A 1 648 ? 49.099 5.742 28.147 1.00 81.12 648 LEU A O 1
ATOM 4972 N N . PRO A 1 649 ? 50.053 6.115 26.148 1.00 83.06 649 PRO A N 1
ATOM 4973 C CA . PRO A 1 649 ? 51.218 5.272 26.428 1.00 83.06 649 PRO A CA 1
ATOM 4974 C C . PRO A 1 649 ? 52.028 5.692 27.662 1.00 83.06 649 PRO A C 1
ATOM 4976 O O . PRO A 1 649 ? 52.728 4.861 28.236 1.00 83.06 649 PRO A O 1
ATOM 4979 N N . GLU A 1 650 ? 51.950 6.962 28.069 1.00 84.06 650 GLU A N 1
ATOM 4980 C CA . GLU A 1 650 ? 52.660 7.487 29.241 1.00 84.06 650 GLU A CA 1
ATOM 4981 C C . GLU A 1 650 ? 51.896 7.237 30.551 1.00 84.06 650 GLU A C 1
ATOM 4983 O O . GLU A 1 650 ? 52.504 7.245 31.618 1.00 84.06 650 GLU A O 1
ATOM 4988 N N . CYS A 1 651 ? 50.587 6.969 30.469 1.00 81.94 651 CYS A N 1
ATOM 4989 C CA . CYS A 1 651 ? 49.669 6.894 31.614 1.00 81.94 651 CYS A CA 1
ATOM 4990 C C . CYS A 1 651 ? 49.076 5.491 31.848 1.00 81.94 651 CYS A C 1
ATOM 4992 O O . CYS A 1 651 ? 48.212 5.313 32.708 1.00 81.94 651 CYS A O 1
ATOM 4994 N N . CYS A 1 652 ? 49.497 4.495 31.066 1.00 80.75 652 CYS A N 1
ATOM 4995 C CA . CYS A 1 652 ? 48.988 3.127 31.146 1.00 80.75 652 CYS A CA 1
ATOM 4996 C C . CYS A 1 652 ? 49.904 2.199 31.945 1.00 80.75 652 CYS A C 1
ATOM 4998 O O . CYS A 1 652 ? 51.115 2.163 31.731 1.00 80.75 652 CYS A O 1
ATOM 5000 N N . GLU A 1 653 ? 49.305 1.357 32.790 1.00 78.62 653 GLU A N 1
ATOM 5001 C CA . GLU A 1 653 ? 49.965 0.142 33.283 1.00 78.62 653 GLU A CA 1
ATOM 5002 C C . GLU A 1 653 ? 49.949 -0.952 32.191 1.00 78.62 653 GLU A C 1
ATOM 5004 O O . GLU A 1 653 ? 49.139 -0.897 31.262 1.00 78.62 653 GLU A O 1
ATOM 5009 N N . GLU A 1 654 ? 50.849 -1.943 32.271 1.00 76.81 654 GLU A N 1
ATOM 5010 C CA . GLU A 1 654 ? 50.874 -3.069 31.320 1.00 76.81 654 GLU A CA 1
ATOM 5011 C C . GLU A 1 654 ? 49.487 -3.738 31.225 1.00 76.81 654 GLU A C 1
ATOM 5013 O O . GLU A 1 654 ? 48.833 -3.966 32.246 1.00 76.81 654 GLU A O 1
ATOM 5018 N N . ALA A 1 655 ? 49.033 -4.030 29.998 1.00 75.12 655 ALA A N 1
ATOM 5019 C CA . ALA A 1 655 ? 47.728 -4.644 29.752 1.00 75.12 655 ALA A CA 1
ATOM 5020 C C . ALA A 1 655 ? 47.598 -5.989 30.485 1.00 75.12 655 ALA A C 1
ATOM 5022 O O . ALA A 1 655 ? 48.540 -6.787 30.504 1.00 75.12 655 ALA A O 1
ATOM 5023 N N . ASP A 1 656 ? 46.427 -6.258 31.066 1.00 77.81 656 ASP A N 1
ATOM 5024 C CA . ASP A 1 656 ? 46.161 -7.551 31.692 1.00 77.81 656 ASP A CA 1
ATOM 5025 C C . ASP A 1 656 ? 46.018 -8.681 30.648 1.00 77.81 656 ASP A C 1
ATOM 5027 O O . ASP A 1 656 ? 45.922 -8.448 29.441 1.00 77.81 656 ASP A O 1
ATOM 5031 N N . GLU A 1 657 ? 45.987 -9.941 31.101 1.00 78.25 657 GLU A N 1
ATOM 5032 C CA . GLU A 1 657 ? 45.806 -11.112 30.218 1.00 78.25 657 GLU A CA 1
ATOM 5033 C C . GLU A 1 657 ? 44.474 -11.084 29.435 1.00 78.25 657 GLU A C 1
ATOM 5035 O O . GLU A 1 657 ? 44.301 -11.844 28.482 1.00 78.25 657 GLU A O 1
ATOM 5040 N N . GLY A 1 658 ? 43.531 -10.220 29.830 1.00 76.38 658 GLY A N 1
ATOM 5041 C CA . GLY A 1 658 ? 42.257 -9.988 29.158 1.00 76.38 658 GLY A CA 1
ATOM 5042 C C . GLY A 1 658 ? 42.289 -8.856 28.128 1.00 76.38 658 GLY A C 1
ATOM 5043 O O . GLY A 1 658 ? 41.241 -8.554 27.561 1.00 76.38 658 GLY A O 1
ATOM 5044 N N . GLY A 1 659 ? 43.447 -8.231 27.885 1.00 72.31 659 GLY A N 1
ATOM 5045 C CA . GLY A 1 659 ? 43.577 -7.104 26.961 1.00 72.31 659 GLY A CA 1
ATOM 5046 C C . GLY A 1 659 ? 42.964 -5.806 27.489 1.00 72.31 659 GLY A C 1
ATOM 5047 O O . GLY A 1 659 ? 42.643 -4.920 26.702 1.00 72.31 659 GLY A O 1
ATOM 5048 N N . ARG A 1 660 ? 42.775 -5.676 28.804 1.00 77.75 660 ARG A N 1
ATOM 5049 C CA . ARG A 1 660 ? 42.293 -4.445 29.428 1.00 77.75 660 ARG A CA 1
ATOM 5050 C C . ARG A 1 660 ? 43.458 -3.645 29.975 1.00 77.75 660 ARG A C 1
ATOM 5052 O O . ARG A 1 660 ? 44.358 -4.188 30.615 1.00 77.75 660 ARG A O 1
ATOM 5059 N N . ILE A 1 661 ? 43.412 -2.336 29.760 1.00 79.56 661 ILE A N 1
ATOM 5060 C CA . ILE A 1 661 ? 44.421 -1.415 30.279 1.00 79.56 661 ILE A CA 1
ATOM 5061 C C . ILE A 1 661 ? 43.812 -0.619 31.424 1.00 79.56 661 ILE A C 1
ATOM 5063 O O . ILE A 1 661 ? 42.749 -0.023 31.275 1.00 79.56 661 ILE A O 1
ATOM 5067 N N . SER A 1 662 ? 44.465 -0.623 32.584 1.00 81.75 662 SER A N 1
ATOM 5068 C CA . SER A 1 662 ? 44.086 0.250 33.692 1.00 81.75 662 SER A CA 1
ATOM 5069 C C . SER A 1 662 ? 44.727 1.619 33.484 1.00 81.75 662 SER A C 1
ATOM 5071 O O . SER A 1 662 ? 45.951 1.728 33.514 1.00 81.75 662 SER A O 1
ATOM 5073 N N . VAL A 1 663 ? 43.903 2.651 33.316 1.00 83.25 663 VAL A N 1
ATOM 5074 C CA . VAL A 1 663 ? 44.337 4.042 33.147 1.00 83.25 663 VAL A CA 1
ATOM 5075 C C . VAL A 1 663 ? 43.865 4.858 34.341 1.00 83.25 663 VAL A C 1
ATOM 5077 O O . VAL A 1 663 ? 42.687 4.812 34.708 1.00 83.25 663 VAL A O 1
ATOM 5080 N N . ASP A 1 664 ? 44.778 5.598 34.965 1.00 86.94 664 ASP A N 1
ATOM 5081 C CA . ASP A 1 664 ? 44.399 6.648 35.907 1.00 86.94 664 ASP A CA 1
ATOM 5082 C C . ASP A 1 664 ? 43.954 7.877 35.101 1.00 86.94 664 ASP A C 1
ATOM 5084 O O . ASP A 1 664 ? 44.736 8.485 34.367 1.00 86.94 664 ASP A O 1
ATOM 5088 N N . VAL A 1 665 ? 42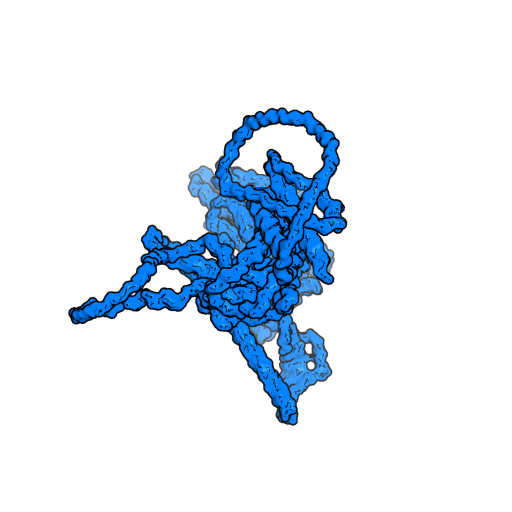.659 8.190 35.171 1.00 85.06 665 VAL A N 1
ATOM 5089 C CA . VAL A 1 665 ? 42.038 9.237 34.349 1.00 85.06 665 VAL A CA 1
ATOM 5090 C C . VAL A 1 665 ? 42.619 10.614 34.680 1.00 85.06 665 VAL A C 1
ATOM 5092 O O . VAL A 1 665 ? 42.776 11.441 33.782 1.00 85.06 665 VAL A O 1
ATOM 5095 N N . GLU A 1 666 ? 42.975 10.853 35.945 1.00 85.75 666 GLU A N 1
ATOM 5096 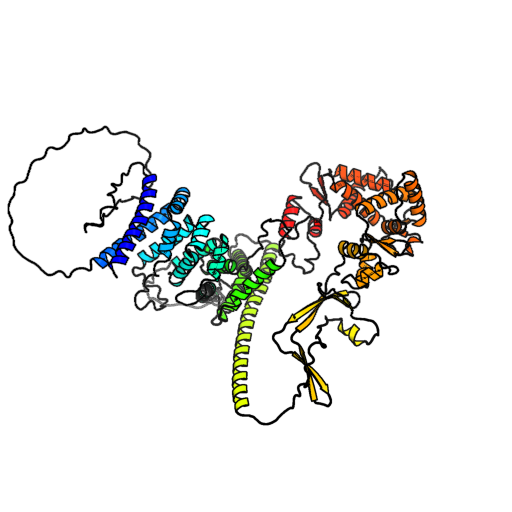C CA . GLU A 1 666 ? 43.526 12.132 36.393 1.00 85.75 666 GLU A CA 1
ATOM 5097 C C . GLU A 1 666 ? 44.969 12.307 35.903 1.00 85.75 666 GLU A C 1
ATOM 5099 O O . GLU A 1 666 ? 45.324 13.378 35.412 1.00 85.75 666 GLU A O 1
ATOM 5104 N N . GLU A 1 667 ? 45.777 11.243 35.941 1.00 88.50 667 GLU A N 1
ATOM 5105 C CA . GLU A 1 667 ? 47.132 11.243 35.373 1.00 88.50 667 GLU A CA 1
ATOM 5106 C C . GLU A 1 667 ? 47.102 11.433 33.850 1.00 88.50 667 GLU A C 1
ATOM 5108 O O . GLU A 1 667 ? 47.822 12.277 33.314 1.00 88.50 667 GLU A O 1
ATOM 5113 N N . CYS A 1 668 ? 46.206 10.724 33.153 1.00 86.06 668 CYS A N 1
ATOM 5114 C CA . CYS A 1 668 ? 46.011 10.879 31.711 1.00 86.06 668 CYS A CA 1
ATOM 5115 C C . CYS A 1 668 ? 45.617 12.311 31.336 1.00 86.06 668 CYS A C 1
ATOM 5117 O O . CYS A 1 668 ? 46.126 12.859 30.357 1.00 86.06 668 CYS A O 1
ATOM 5119 N N . TRP A 1 669 ? 44.725 12.932 32.110 1.00 91.25 669 TRP A N 1
ATOM 5120 C CA . TRP A 1 669 ? 44.308 14.311 31.881 1.00 91.25 669 TRP A CA 1
ATOM 5121 C C . TRP A 1 669 ? 45.422 15.320 32.179 1.00 91.25 669 TRP A C 1
ATOM 5123 O O . TRP A 1 669 ? 45.593 16.259 31.411 1.00 91.25 669 TRP A O 1
ATOM 5133 N N . GLN A 1 670 ? 46.226 15.118 33.228 1.00 90.62 670 GLN A N 1
ATOM 5134 C CA . GLN A 1 670 ? 47.382 15.979 33.519 1.00 90.62 670 GLN A CA 1
ATOM 5135 C C . GLN A 1 670 ? 48.426 15.936 32.393 1.00 90.62 670 GLN A C 1
ATOM 5137 O O . GLN A 1 670 ? 48.951 16.977 31.992 1.00 90.62 670 GLN A O 1
ATOM 5142 N N . SER A 1 671 ? 48.696 14.750 31.842 1.00 90.94 671 SER A N 1
ATOM 5143 C CA . SER A 1 671 ? 49.565 14.599 30.669 1.00 90.94 671 SER A CA 1
ATOM 5144 C C . SER A 1 671 ? 48.971 15.286 29.438 1.00 90.94 671 SER A C 1
ATOM 5146 O O . SER A 1 671 ? 49.676 16.001 28.723 1.00 90.94 671 SER A O 1
ATOM 5148 N N . LEU A 1 672 ? 47.659 15.142 29.223 1.00 89.38 672 LEU A N 1
ATOM 5149 C CA . LEU A 1 672 ? 46.928 15.808 28.144 1.00 89.38 672 LEU A CA 1
ATOM 5150 C C . LEU A 1 672 ? 46.997 17.335 28.245 1.00 89.38 672 LEU A C 1
ATOM 5152 O O . LEU A 1 672 ? 47.214 18.003 27.234 1.00 89.38 672 LEU A O 1
ATOM 5156 N N . ASP A 1 673 ? 46.833 17.878 29.452 1.00 91.69 673 ASP A N 1
ATOM 5157 C CA . ASP A 1 673 ? 46.890 19.313 29.732 1.00 91.69 673 ASP A CA 1
ATOM 5158 C C . ASP A 1 673 ? 48.272 19.876 29.396 1.00 91.69 673 ASP A C 1
ATOM 5160 O O . ASP A 1 673 ? 48.385 20.880 28.692 1.00 91.69 673 ASP A O 1
ATOM 5164 N N . SER A 1 674 ? 49.336 19.157 29.772 1.00 92.19 674 SER A N 1
ATOM 5165 C CA . SER A 1 674 ? 50.704 19.544 29.426 1.00 92.19 674 SER A CA 1
ATOM 5166 C C . SER A 1 674 ? 50.957 19.550 27.911 1.00 92.19 674 SER A C 1
ATOM 5168 O O . SER A 1 674 ? 51.646 20.448 27.418 1.00 92.19 674 SER A O 1
ATOM 5170 N N . VAL A 1 675 ? 50.413 18.578 27.166 1.00 90.06 675 VAL A N 1
ATOM 5171 C CA . VAL A 1 675 ? 50.521 18.531 25.695 1.00 90.06 675 VAL A CA 1
ATOM 5172 C C . VAL A 1 675 ? 49.715 19.661 25.050 1.00 90.06 675 VAL A C 1
ATOM 5174 O O . VAL A 1 675 ? 50.224 20.358 24.170 1.00 90.06 675 VAL A O 1
ATOM 5177 N N . CYS A 1 676 ? 48.486 19.901 25.513 1.00 90.25 676 CYS A N 1
ATOM 5178 C CA . CYS A 1 676 ? 47.631 20.968 24.996 1.00 90.25 676 CYS A CA 1
ATOM 5179 C C . CYS A 1 676 ? 48.228 22.358 25.257 1.00 90.25 676 CYS A C 1
ATOM 5181 O O . CYS A 1 676 ? 48.238 23.189 24.346 1.00 90.25 676 CYS A O 1
ATOM 5183 N N . GLU A 1 677 ? 48.797 22.599 26.444 1.00 92.38 677 GLU A N 1
ATOM 5184 C CA . GLU A 1 677 ? 49.493 23.849 26.775 1.00 92.38 677 GLU A CA 1
ATOM 5185 C C . GLU A 1 677 ? 50.700 24.077 25.849 1.00 92.38 677 GLU A C 1
ATOM 5187 O O . GLU A 1 677 ? 50.882 25.180 25.324 1.00 92.38 677 GLU A O 1
ATOM 5192 N N . ALA A 1 678 ? 51.490 23.031 25.578 1.00 91.31 678 ALA A N 1
ATOM 5193 C CA . ALA A 1 678 ? 52.639 23.108 24.677 1.00 91.31 678 ALA A CA 1
ATOM 5194 C C . ALA A 1 678 ? 52.243 23.417 23.219 1.00 91.31 678 ALA A C 1
ATOM 5196 O O . ALA A 1 678 ? 52.970 24.130 22.520 1.00 91.31 678 ALA A O 1
ATOM 5197 N N . GLU A 1 679 ? 51.091 22.917 22.763 1.00 89.31 679 GLU A N 1
ATOM 5198 C CA . GLU A 1 679 ? 50.557 23.172 21.419 1.00 89.31 679 GLU A CA 1
ATOM 5199 C C . GLU A 1 679 ? 49.688 24.439 21.314 1.00 89.31 679 GLU A C 1
ATOM 5201 O O . GLU A 1 679 ? 49.321 24.846 20.209 1.00 89.31 679 GLU A O 1
ATOM 5206 N N . GLY A 1 680 ? 49.360 25.083 22.439 1.00 90.56 680 GLY A N 1
ATOM 5207 C CA . GLY A 1 680 ? 48.441 26.222 22.487 1.00 90.56 680 GLY A CA 1
ATOM 5208 C C . GLY A 1 680 ? 46.985 25.855 22.176 1.00 90.56 680 GLY A C 1
ATOM 5209 O O . GLY A 1 680 ? 46.251 26.684 21.631 1.00 90.56 680 GLY A O 1
ATOM 5210 N N . ARG A 1 681 ? 46.572 24.619 22.483 1.00 88.88 681 ARG A N 1
ATOM 5211 C CA . ARG A 1 681 ? 45.195 24.120 22.334 1.00 88.88 681 ARG A CA 1
ATOM 5212 C C . ARG A 1 681 ? 44.455 24.137 23.673 1.00 88.88 681 ARG A C 1
ATOM 5214 O O . ARG A 1 681 ? 45.067 24.210 24.732 1.00 88.88 681 ARG A O 1
ATOM 5221 N N . GLN A 1 682 ? 43.126 24.070 23.622 1.00 88.00 682 GLN A N 1
ATOM 5222 C CA . GLN A 1 682 ? 42.300 23.926 24.818 1.00 88.00 682 GLN A CA 1
ATOM 5223 C C . GLN A 1 682 ? 42.229 22.452 25.229 1.00 88.00 682 GLN A C 1
ATOM 5225 O O . GLN A 1 682 ? 41.823 21.613 24.427 1.00 88.00 682 GLN A O 1
ATOM 5230 N N . THR A 1 683 ? 42.584 22.157 26.477 1.00 86.31 683 THR A N 1
ATOM 5231 C CA . THR A 1 683 ? 42.493 20.810 27.048 1.00 86.31 683 THR A CA 1
ATOM 5232 C C . THR A 1 683 ? 41.027 20.371 27.145 1.00 86.31 683 THR A C 1
ATOM 5234 O O . THR A 1 683 ? 40.204 21.127 27.677 1.00 86.31 683 THR A O 1
ATOM 5237 N N . PRO A 1 684 ? 40.662 19.174 26.646 1.00 84.88 684 PRO A N 1
ATOM 5238 C CA . PRO A 1 684 ? 39.346 18.593 26.890 1.00 84.88 684 PRO A CA 1
ATOM 5239 C C . PRO A 1 684 ? 39.051 18.486 28.390 1.00 84.88 684 PRO A C 1
ATOM 5241 O O . PRO A 1 684 ? 39.953 18.229 29.189 1.00 84.88 684 PRO A O 1
ATOM 5244 N N . ALA A 1 685 ? 37.793 18.674 28.796 1.00 83.19 685 ALA A N 1
ATOM 5245 C CA . ALA A 1 685 ? 37.431 18.543 30.207 1.00 83.19 685 ALA A CA 1
ATOM 5246 C C . ALA A 1 685 ? 37.689 17.111 30.710 1.00 83.19 685 ALA A C 1
ATOM 5248 O O . ALA A 1 685 ? 37.536 16.143 29.961 1.00 83.19 685 ALA A O 1
ATOM 5249 N N . LEU A 1 686 ? 38.036 16.962 31.990 1.00 79.25 686 LEU A N 1
ATOM 5250 C CA . LEU A 1 686 ? 38.341 15.664 32.605 1.00 79.25 686 LEU A CA 1
ATOM 5251 C C . LEU A 1 686 ? 37.200 14.650 32.428 1.00 79.25 686 LEU A C 1
ATOM 5253 O O . LEU A 1 686 ? 37.449 13.487 32.128 1.00 79.25 686 LEU A O 1
ATOM 5257 N N . CYS A 1 687 ? 35.946 15.094 32.540 1.00 74.75 687 CYS A N 1
ATOM 5258 C CA . CYS A 1 687 ? 34.768 14.255 32.315 1.00 74.75 687 CYS A CA 1
ATOM 5259 C C . CYS A 1 687 ? 34.666 13.733 30.872 1.00 74.75 687 CYS A C 1
ATOM 5261 O O . CYS A 1 687 ? 34.238 12.599 30.662 1.00 74.75 687 CYS A O 1
ATOM 5263 N N . ILE A 1 688 ? 35.109 14.519 29.885 1.00 78.38 688 ILE A N 1
ATOM 5264 C CA . ILE A 1 688 ? 35.172 14.108 28.479 1.00 78.38 688 ILE A CA 1
ATOM 5265 C C . ILE A 1 688 ? 36.255 13.044 28.317 1.00 78.38 688 ILE A C 1
ATOM 5267 O O . ILE A 1 688 ? 35.992 12.000 27.732 1.00 78.38 688 ILE A O 1
ATOM 5271 N N . VAL A 1 689 ? 37.440 13.250 28.897 1.00 77.69 689 VAL A N 1
ATOM 5272 C CA . VAL A 1 689 ? 38.523 12.251 28.876 1.00 77.69 689 VAL A CA 1
ATOM 5273 C C . VAL A 1 689 ? 38.081 10.949 29.550 1.00 77.69 689 VAL A C 1
ATOM 5275 O O . VAL A 1 689 ? 38.228 9.876 28.967 1.00 77.69 689 VAL A O 1
ATOM 5278 N N . ALA A 1 690 ? 37.441 11.035 30.719 1.00 77.69 690 ALA A N 1
ATOM 5279 C CA . ALA A 1 690 ? 36.864 9.889 31.417 1.00 77.69 690 ALA A CA 1
ATOM 5280 C C . ALA A 1 690 ? 35.858 9.137 30.532 1.00 77.69 690 ALA A C 1
ATOM 5282 O O . ALA A 1 690 ? 35.916 7.916 30.432 1.00 77.69 690 ALA A O 1
ATOM 5283 N N . ARG A 1 691 ? 34.965 9.855 29.840 1.00 77.75 691 ARG A N 1
ATOM 5284 C CA . ARG A 1 691 ? 33.973 9.278 28.918 1.00 77.75 691 ARG A CA 1
ATOM 5285 C C . ARG A 1 691 ? 34.594 8.666 27.665 1.00 77.75 691 ARG A C 1
ATOM 5287 O O . ARG A 1 691 ? 34.099 7.667 27.144 1.00 77.75 691 ARG A O 1
ATOM 5294 N N . LEU A 1 692 ? 35.670 9.262 27.160 1.00 73.12 692 LEU A N 1
ATOM 5295 C CA . LEU A 1 692 ? 36.389 8.755 25.996 1.00 73.12 692 LEU A CA 1
ATOM 5296 C C . LEU A 1 692 ? 37.137 7.453 26.309 1.00 73.12 692 LEU A C 1
ATOM 5298 O O . LEU A 1 692 ? 37.248 6.601 25.427 1.00 73.12 692 LEU A O 1
ATOM 5302 N N . LEU A 1 693 ? 37.581 7.283 27.557 1.00 70.38 693 LEU A N 1
ATOM 5303 C CA . LEU A 1 693 ? 38.316 6.112 28.036 1.00 70.38 693 LEU A CA 1
ATOM 5304 C C . LEU A 1 693 ? 37.417 5.015 28.633 1.00 70.38 693 LEU A C 1
ATOM 5306 O O . LEU A 1 693 ? 37.734 3.833 28.517 1.00 70.38 693 LEU A O 1
ATOM 5310 N N . ALA A 1 694 ? 36.298 5.380 29.261 1.00 68.00 694 ALA A N 1
ATOM 5311 C CA . ALA A 1 694 ? 35.401 4.456 29.949 1.00 68.00 694 ALA A CA 1
ATOM 5312 C C . ALA A 1 694 ? 34.195 4.057 29.087 1.00 68.00 694 ALA A C 1
ATOM 5314 O O . ALA A 1 694 ? 33.569 4.895 28.440 1.00 68.00 694 ALA A O 1
ATOM 5315 N N . THR A 1 695 ? 33.766 2.796 29.184 1.00 56.50 695 THR A N 1
ATOM 5316 C CA . THR A 1 695 ? 32.456 2.359 28.667 1.00 56.50 695 THR A CA 1
ATOM 5317 C C . THR A 1 695 ? 31.287 2.956 29.456 1.00 56.50 695 THR A C 1
ATOM 5319 O O . THR A 1 695 ? 30.196 3.093 28.924 1.00 56.50 695 THR A O 1
ATOM 5322 N N . VAL A 1 696 ? 31.481 3.330 30.724 1.00 50.69 696 VAL A N 1
ATOM 5323 C CA . VAL A 1 696 ? 30.482 4.048 31.531 1.00 50.69 696 VAL A CA 1
ATOM 5324 C C . VAL A 1 696 ? 31.227 5.043 32.410 1.00 50.69 696 VAL A C 1
ATOM 5326 O O . VAL A 1 696 ? 31.928 4.636 33.332 1.00 50.69 696 VAL A O 1
ATOM 5329 N N . ALA A 1 697 ? 31.092 6.337 32.127 1.00 50.44 697 ALA A N 1
ATOM 5330 C CA . ALA A 1 697 ? 31.620 7.374 33.010 1.00 50.44 697 ALA A CA 1
ATOM 5331 C C . ALA A 1 697 ? 30.588 7.712 34.093 1.00 50.44 697 ALA A C 1
ATOM 5333 O O . ALA A 1 697 ? 29.497 8.182 33.778 1.00 50.44 697 ALA A O 1
ATOM 5334 N N . THR A 1 698 ? 30.937 7.484 35.354 1.00 56.16 698 THR A N 1
ATOM 5335 C CA . THR A 1 698 ? 30.278 8.070 36.531 1.00 56.16 698 THR A CA 1
ATOM 5336 C C . THR A 1 698 ? 31.244 9.020 37.249 1.00 56.16 698 THR A C 1
ATOM 5338 O O . THR A 1 698 ? 32.462 8.900 37.099 1.00 56.16 698 THR A O 1
ATOM 5341 N N . ASP A 1 699 ? 30.739 9.921 38.097 1.00 53.41 699 ASP A N 1
ATOM 5342 C CA . ASP A 1 699 ? 31.581 10.787 38.949 1.00 53.41 699 ASP A CA 1
ATOM 5343 C C . ASP A 1 699 ? 32.587 9.996 39.815 1.00 53.41 699 ASP A C 1
ATOM 5345 O O . ASP A 1 699 ? 33.621 10.524 40.229 1.00 53.41 699 ASP A O 1
ATOM 5349 N N . GLU A 1 700 ? 32.301 8.718 40.090 1.00 56.97 700 GLU A N 1
ATOM 5350 C CA . GLU A 1 700 ? 33.200 7.812 40.811 1.00 56.97 700 GLU A CA 1
ATOM 5351 C C . GLU A 1 700 ? 34.326 7.263 39.915 1.00 56.97 700 GLU A C 1
ATOM 5353 O O . GLU A 1 700 ? 35.446 7.063 40.391 1.00 56.97 700 GLU A O 1
ATOM 5358 N N . THR A 1 701 ? 34.078 7.078 38.612 1.00 58.97 701 THR A N 1
ATOM 5359 C CA . THR A 1 701 ? 35.109 6.651 37.643 1.00 58.97 701 THR A CA 1
ATOM 5360 C C . THR A 1 701 ? 36.128 7.745 37.334 1.00 58.97 701 THR A C 1
ATOM 5362 O O . THR A 1 701 ? 37.304 7.443 37.188 1.00 58.97 701 THR A O 1
ATOM 5365 N N . ALA A 1 702 ? 35.733 9.024 37.344 1.00 57.38 702 ALA A N 1
ATOM 5366 C CA . ALA A 1 702 ? 36.665 10.138 37.130 1.00 57.38 702 ALA A CA 1
ATOM 5367 C C . ALA A 1 702 ? 37.731 10.267 38.240 1.00 57.38 702 ALA A C 1
ATOM 5369 O O . ALA A 1 702 ? 38.760 10.899 38.034 1.00 57.38 702 ALA A O 1
ATOM 5370 N N . LYS A 1 703 ? 37.487 9.665 39.414 1.00 59.81 703 LYS A N 1
ATOM 5371 C CA . LYS A 1 703 ? 38.385 9.677 40.585 1.00 59.81 703 LYS A CA 1
ATOM 5372 C C . LYS A 1 703 ? 39.103 8.344 40.815 1.00 59.81 703 LYS A C 1
ATOM 5374 O O . LYS A 1 703 ? 39.706 8.153 41.871 1.00 59.81 703 LYS A O 1
ATOM 5379 N N . SER A 1 704 ? 38.977 7.383 39.900 1.00 65.81 704 SER A N 1
ATOM 5380 C CA . SER A 1 704 ? 39.527 6.039 40.075 1.00 65.81 704 SER A CA 1
ATOM 5381 C C . SER A 1 704 ? 40.147 5.483 38.793 1.00 65.81 704 SER A C 1
ATOM 5383 O O . SER A 1 704 ? 39.839 5.907 37.681 1.00 65.81 704 SER A O 1
ATOM 5385 N N . LYS A 1 705 ? 41.046 4.506 38.966 1.00 76.56 705 LYS A N 1
ATOM 5386 C CA . LYS A 1 705 ? 41.602 3.707 37.870 1.00 76.56 705 LYS A CA 1
ATOM 5387 C C . LYS A 1 705 ? 40.463 3.105 37.051 1.00 76.56 705 LYS A C 1
ATOM 5389 O O . LYS A 1 705 ? 39.681 2.307 37.571 1.00 76.56 705 LYS A O 1
ATOM 5394 N N . THR A 1 706 ? 40.395 3.471 35.779 1.00 77.56 706 THR A N 1
ATOM 5395 C CA . THR A 1 706 ? 39.377 2.980 34.857 1.00 77.56 706 THR A CA 1
ATOM 5396 C C . THR A 1 706 ? 39.986 1.941 33.927 1.00 77.56 706 THR A C 1
ATOM 5398 O O . THR A 1 706 ? 41.088 2.109 33.412 1.00 77.56 706 THR A O 1
ATOM 5401 N N . SER A 1 707 ? 39.269 0.837 33.733 1.00 73.88 707 SER A N 1
ATOM 5402 C CA . SER A 1 707 ? 39.667 -0.211 32.800 1.00 73.88 707 SER A CA 1
ATOM 5403 C C . SER A 1 707 ? 39.171 0.152 31.403 1.00 73.88 707 SER A C 1
ATOM 5405 O O . SER A 1 707 ? 37.965 0.202 31.168 1.00 73.88 707 SER A O 1
ATOM 5407 N N . VAL A 1 708 ? 40.105 0.423 30.497 1.00 73.25 708 VAL A N 1
ATOM 5408 C CA . VAL A 1 708 ? 39.839 0.666 29.081 1.00 73.25 708 VAL A CA 1
ATOM 5409 C C . VAL A 1 708 ? 39.802 -0.682 28.374 1.00 73.25 708 VAL A C 1
ATOM 5411 O O . VAL A 1 708 ? 40.779 -1.438 28.402 1.00 73.25 708 VA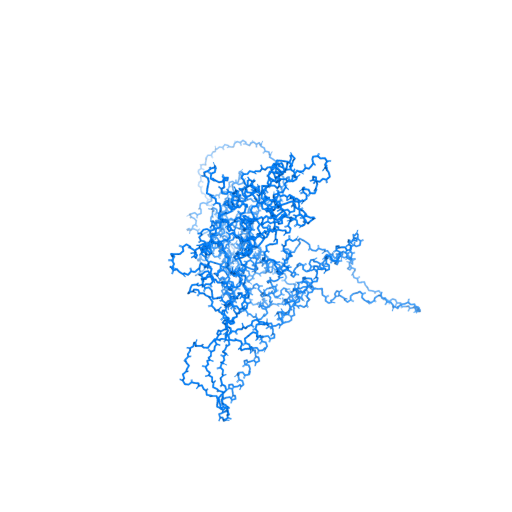L A O 1
ATOM 5414 N N . ASP A 1 709 ? 38.669 -0.984 27.748 1.00 71.44 709 ASP A N 1
ATOM 5415 C CA . ASP A 1 709 ? 38.571 -2.101 26.817 1.00 71.44 709 ASP A CA 1
ATOM 5416 C C . ASP A 1 709 ? 39.266 -1.705 25.508 1.00 71.44 709 ASP A C 1
ATOM 5418 O O . ASP A 1 709 ? 38.834 -0.782 24.807 1.00 71.44 709 ASP A O 1
ATOM 5422 N N . LEU A 1 710 ? 40.372 -2.384 25.191 1.00 70.00 710 LEU A N 1
ATOM 5423 C CA . LEU A 1 710 ? 41.141 -2.119 23.980 1.00 70.00 710 LEU A CA 1
ATOM 5424 C C . LEU A 1 710 ? 40.303 -2.284 22.711 1.00 70.00 710 LEU A C 1
ATOM 5426 O O . LEU A 1 710 ? 40.580 -1.602 21.727 1.00 70.00 710 LEU A O 1
ATOM 5430 N N . ASP A 1 711 ? 39.287 -3.145 22.704 1.00 68.88 711 ASP A N 1
ATOM 5431 C CA . ASP A 1 711 ? 38.461 -3.356 21.515 1.00 68.88 711 ASP A CA 1
ATOM 5432 C C . ASP A 1 711 ? 37.483 -2.191 21.277 1.00 68.88 711 ASP A C 1
ATOM 5434 O O . ASP A 1 711 ? 37.265 -1.786 20.129 1.00 68.88 711 ASP A O 1
ATOM 5438 N N . GLU A 1 712 ? 36.988 -1.550 22.339 1.00 68.25 712 GLU A N 1
ATOM 5439 C CA . GLU A 1 712 ? 36.203 -0.310 22.239 1.00 68.25 712 GLU A CA 1
ATOM 5440 C C . GLU A 1 712 ? 37.094 0.874 21.832 1.00 68.25 712 GLU A C 1
ATOM 5442 O O . GLU A 1 712 ? 36.745 1.642 20.931 1.00 68.25 712 GLU A O 1
ATOM 5447 N N . GLY A 1 713 ? 38.298 0.978 22.408 1.00 68.25 713 GLY A N 1
ATOM 5448 C CA . GLY A 1 713 ? 39.291 1.984 22.018 1.00 68.25 713 GLY A CA 1
ATOM 5449 C C . GLY A 1 713 ? 39.662 1.880 20.536 1.00 68.25 713 GLY A C 1
ATOM 5450 O O . GLY A 1 713 ? 39.594 2.867 19.798 1.00 68.25 713 GLY A O 1
ATOM 5451 N N . LYS A 1 714 ? 39.941 0.663 20.053 1.00 69.00 714 LYS A N 1
ATOM 5452 C CA . LYS A 1 714 ? 40.136 0.400 18.621 1.00 69.00 714 LYS A CA 1
ATOM 5453 C C . LYS A 1 714 ? 38.904 0.821 17.813 1.00 69.00 714 LYS A C 1
ATOM 5455 O O . LYS A 1 714 ? 39.067 1.358 16.720 1.00 69.00 714 LYS A O 1
ATOM 5460 N N . THR A 1 715 ? 37.681 0.600 18.310 1.00 69.38 715 THR A N 1
ATOM 5461 C CA . THR A 1 715 ? 36.433 0.942 17.591 1.00 69.38 715 THR A CA 1
ATOM 5462 C C . THR A 1 715 ? 36.303 2.441 17.405 1.00 69.38 715 THR A C 1
ATOM 5464 O O . THR A 1 715 ? 35.932 2.912 16.327 1.00 69.38 715 THR A O 1
ATOM 5467 N N . ARG A 1 716 ? 36.699 3.213 18.412 1.00 69.12 716 ARG A N 1
ATOM 5468 C CA . ARG A 1 716 ? 36.706 4.673 18.343 1.00 69.12 716 ARG A CA 1
ATOM 5469 C C . ARG A 1 716 ? 37.821 5.206 17.432 1.00 69.12 716 ARG A C 1
ATOM 5471 O O . ARG A 1 716 ? 37.549 6.088 16.620 1.00 69.12 716 ARG A O 1
ATOM 5478 N N . VAL A 1 717 ? 39.015 4.602 17.439 1.00 69.56 717 VAL A N 1
ATOM 5479 C CA . VAL A 1 717 ? 40.092 4.902 16.463 1.00 69.56 717 VAL A CA 1
ATOM 5480 C C . VAL A 1 717 ? 39.663 4.568 15.035 1.00 69.56 717 VAL A C 1
ATOM 5482 O O . VAL A 1 717 ? 39.939 5.325 14.101 1.00 69.56 717 VAL A O 1
ATOM 5485 N N . ALA A 1 718 ? 38.937 3.465 14.851 1.00 69.62 718 ALA A N 1
ATOM 5486 C CA . ALA A 1 718 ? 38.364 3.097 13.565 1.00 69.62 718 ALA A CA 1
ATOM 5487 C C . ALA A 1 718 ? 37.367 4.152 13.083 1.00 69.62 718 ALA A C 1
ATOM 5489 O O . ALA A 1 718 ? 37.456 4.570 11.931 1.00 69.62 718 ALA A O 1
ATOM 5490 N N . ARG A 1 719 ? 36.489 4.653 13.964 1.00 68.38 719 ARG A N 1
ATOM 5491 C CA . ARG A 1 719 ? 35.562 5.760 13.658 1.00 68.38 719 ARG A CA 1
ATOM 5492 C C . ARG A 1 719 ? 36.292 7.065 13.322 1.00 68.38 719 ARG A C 1
ATOM 5494 O O . ARG A 1 719 ? 35.929 7.725 12.353 1.00 68.38 719 ARG A O 1
ATOM 5501 N N . ALA A 1 720 ? 37.346 7.417 14.055 1.00 67.69 720 ALA A N 1
ATOM 5502 C CA . ALA A 1 720 ? 38.171 8.592 13.764 1.00 67.69 720 ALA A CA 1
ATOM 5503 C C . ALA A 1 720 ? 38.846 8.486 12.385 1.00 67.69 720 ALA A C 1
ATOM 5505 O O . ALA A 1 720 ? 38.713 9.370 11.535 1.00 67.69 720 ALA A O 1
ATOM 5506 N N . THR A 1 721 ? 39.485 7.344 12.118 1.00 69.25 721 THR A N 1
ATOM 5507 C CA . THR A 1 721 ? 40.086 7.028 10.814 1.00 69.25 721 THR A CA 1
ATOM 5508 C C . THR A 1 721 ? 39.029 7.083 9.714 1.00 69.25 721 THR A C 1
ATOM 5510 O O . THR A 1 721 ? 39.257 7.623 8.635 1.00 69.25 721 THR A O 1
ATOM 5513 N N . GLN A 1 722 ? 37.829 6.591 9.998 1.00 69.56 722 GLN A N 1
ATOM 5514 C CA . GLN A 1 722 ? 36.700 6.588 9.086 1.00 69.56 722 GLN A CA 1
ATOM 5515 C C . GLN A 1 722 ? 36.192 8.001 8.749 1.00 69.56 722 GLN A C 1
ATOM 5517 O O . GLN A 1 722 ? 35.893 8.260 7.585 1.00 69.56 722 GLN A O 1
ATOM 5522 N N . ILE A 1 723 ? 36.150 8.929 9.706 1.00 67.94 723 ILE A N 1
ATOM 5523 C CA . ILE A 1 723 ? 35.813 10.345 9.464 1.00 67.94 723 ILE A CA 1
ATOM 5524 C C . ILE A 1 723 ? 36.873 11.010 8.575 1.00 67.94 723 ILE A C 1
ATOM 5526 O O . ILE A 1 723 ? 36.546 11.759 7.653 1.00 67.94 723 ILE A O 1
ATOM 5530 N N . ILE A 1 724 ? 38.148 10.655 8.747 1.00 65.25 724 ILE A N 1
ATOM 5531 C CA . ILE A 1 724 ? 39.214 11.071 7.822 1.00 65.25 724 ILE A CA 1
ATOM 5532 C C . ILE A 1 724 ? 38.963 10.494 6.412 1.00 65.25 724 ILE A C 1
ATOM 5534 O O . ILE A 1 724 ? 39.181 11.182 5.409 1.00 65.25 724 ILE A O 1
ATOM 5538 N N . CYS A 1 725 ? 38.440 9.266 6.318 1.00 66.81 725 CYS A N 1
ATOM 5539 C CA . CYS A 1 725 ? 38.092 8.602 5.056 1.00 66.81 725 CYS A CA 1
ATOM 5540 C C . CYS A 1 725 ? 36.820 9.149 4.390 1.00 66.81 725 CYS A C 1
ATOM 5542 O O . CYS A 1 725 ? 36.710 9.080 3.171 1.00 66.81 725 CYS A O 1
ATOM 5544 N N . GLN A 1 726 ? 35.880 9.757 5.122 1.00 72.00 726 GLN A N 1
ATOM 5545 C CA . GLN A 1 726 ? 34.703 10.413 4.522 1.00 72.00 726 GLN A CA 1
ATOM 5546 C C . GLN A 1 726 ? 35.084 11.454 3.461 1.00 72.00 726 GLN A C 1
ATOM 5548 O O . GLN A 1 726 ? 34.324 11.720 2.531 1.00 72.00 726 GLN A O 1
ATOM 5553 N N . ARG A 1 727 ? 36.279 12.041 3.584 1.00 71.56 727 ARG A N 1
ATOM 5554 C CA . ARG A 1 727 ? 36.757 13.111 2.706 1.00 71.56 727 ARG A CA 1
ATOM 5555 C C . ARG A 1 727 ? 37.313 12.608 1.366 1.00 71.56 727 ARG A C 1
ATOM 5557 O O . ARG A 1 727 ? 37.483 13.429 0.465 1.00 71.56 727 ARG A O 1
ATOM 5564 N N . ARG A 1 728 ? 37.620 11.309 1.213 1.00 81.06 728 ARG A N 1
ATOM 5565 C CA . ARG A 1 728 ? 38.166 10.731 -0.033 1.00 81.06 728 ARG A CA 1
ATOM 5566 C C . ARG A 1 728 ? 38.041 9.205 -0.097 1.00 81.06 728 ARG A C 1
ATOM 5568 O O . ARG A 1 728 ? 38.209 8.520 0.900 1.00 81.06 728 ARG A O 1
ATOM 5575 N N . GLU A 1 729 ? 37.849 8.670 -1.299 1.00 83.88 729 GLU A N 1
ATOM 5576 C CA . GLU A 1 729 ? 37.962 7.228 -1.551 1.00 83.88 729 GLU A CA 1
ATOM 5577 C C . GLU A 1 729 ? 39.423 6.782 -1.367 1.00 83.88 729 GLU A C 1
ATOM 5579 O O . GLU A 1 729 ? 40.340 7.433 -1.874 1.00 83.88 729 GLU A O 1
ATOM 5584 N N . LEU A 1 730 ? 39.642 5.699 -0.619 1.00 85.50 730 LEU A N 1
ATOM 5585 C CA . LEU A 1 730 ? 40.972 5.148 -0.347 1.00 85.50 730 LEU A CA 1
ATOM 5586 C C . LEU A 1 730 ? 41.074 3.735 -0.896 1.00 85.50 730 LEU A C 1
ATOM 5588 O O . LEU A 1 730 ? 40.118 2.965 -0.818 1.00 85.50 730 LEU A O 1
ATOM 5592 N N . SER A 1 731 ? 42.244 3.351 -1.401 1.00 87.25 731 SER A N 1
ATOM 5593 C CA . SER A 1 731 ? 42.485 1.930 -1.643 1.00 87.25 731 SER A CA 1
ATOM 5594 C C . SER A 1 731 ? 42.519 1.171 -0.313 1.00 87.25 731 SER A C 1
ATOM 5596 O O . SER A 1 731 ? 42.936 1.712 0.710 1.00 87.25 731 SER A O 1
ATOM 5598 N N . LEU A 1 732 ? 42.133 -0.104 -0.318 1.00 82.88 732 LEU A N 1
ATOM 5599 C CA . LEU A 1 732 ? 42.144 -0.951 0.875 1.00 82.88 732 LEU A CA 1
ATOM 5600 C C . LEU A 1 732 ? 43.519 -0.976 1.549 1.00 82.88 732 LEU A C 1
ATOM 5602 O O . LEU A 1 732 ? 43.593 -0.961 2.766 1.00 82.88 732 LEU A O 1
ATOM 5606 N N . ARG A 1 733 ? 44.606 -0.943 0.767 1.00 83.88 733 ARG A N 1
ATOM 5607 C CA . ARG A 1 733 ? 45.976 -0.877 1.300 1.00 83.88 733 ARG A CA 1
ATOM 5608 C C . ARG A 1 733 ? 46.300 0.460 1.958 1.00 83.88 733 ARG A C 1
ATOM 5610 O O . ARG A 1 733 ? 47.011 0.479 2.951 1.00 83.88 733 ARG A O 1
ATOM 5617 N N . GLU A 1 734 ? 45.822 1.571 1.402 1.00 85.31 734 GLU A N 1
ATOM 5618 C CA . GLU A 1 734 ? 46.001 2.889 2.020 1.00 85.31 734 GLU A CA 1
ATOM 5619 C C . GLU A 1 734 ? 45.154 3.025 3.283 1.00 85.31 734 GLU A C 1
ATOM 5621 O O . GLU A 1 734 ? 45.633 3.578 4.266 1.00 85.31 734 GLU A O 1
ATOM 5626 N N . PHE A 1 735 ? 43.922 2.510 3.265 1.00 83.75 735 PHE A N 1
ATOM 5627 C CA . PHE A 1 735 ? 43.060 2.464 4.441 1.00 83.75 735 PHE A CA 1
ATOM 5628 C C . PHE A 1 735 ? 43.699 1.633 5.555 1.00 83.75 735 PHE A C 1
ATOM 5630 O O . PHE A 1 735 ? 43.828 2.122 6.670 1.00 83.75 735 PHE A O 1
ATOM 5637 N N . ASP A 1 736 ? 44.153 0.422 5.230 1.00 81.75 736 ASP A N 1
ATOM 5638 C CA . ASP A 1 736 ? 44.851 -0.478 6.148 1.00 81.75 736 ASP A CA 1
ATOM 5639 C C . ASP A 1 736 ? 46.112 0.190 6.708 1.00 81.75 736 ASP A C 1
ATOM 5641 O O . ASP A 1 736 ? 46.268 0.295 7.915 1.00 81.75 736 ASP A O 1
ATOM 5645 N N . HIS A 1 737 ? 46.948 0.790 5.854 1.00 83.88 737 HIS A N 1
ATOM 5646 C CA . HIS A 1 737 ? 48.141 1.504 6.305 1.00 83.88 737 HIS A CA 1
ATOM 5647 C C . HIS A 1 737 ? 47.823 2.674 7.247 1.00 83.88 737 HIS A C 1
ATOM 5649 O O . HIS A 1 737 ? 48.473 2.808 8.279 1.00 83.88 737 HIS A O 1
ATOM 5655 N N . LEU A 1 738 ? 46.833 3.511 6.916 1.00 82.00 738 LEU A N 1
ATOM 5656 C CA . LEU A 1 738 ? 46.438 4.646 7.756 1.00 82.00 738 LEU A CA 1
ATOM 5657 C C . LEU A 1 738 ? 45.809 4.189 9.072 1.00 82.00 738 LEU A C 1
ATOM 5659 O O . LEU A 1 738 ? 46.090 4.778 10.111 1.00 82.00 738 LEU A O 1
ATOM 5663 N N . PHE A 1 739 ? 44.997 3.133 9.037 1.00 80.62 739 PHE A N 1
ATOM 5664 C CA . PHE A 1 739 ? 44.389 2.556 10.226 1.00 80.62 739 PHE A CA 1
ATOM 5665 C C . PHE A 1 739 ? 45.442 1.919 11.135 1.00 80.62 739 PHE A C 1
ATOM 5667 O O . PHE A 1 739 ? 45.491 2.234 12.318 1.00 80.62 739 PHE A O 1
ATOM 5674 N N . THR A 1 740 ? 46.329 1.081 10.595 1.00 79.31 740 THR A N 1
ATOM 5675 C CA . THR A 1 740 ? 47.430 0.472 11.349 1.00 79.31 740 THR A CA 1
ATOM 5676 C C . THR A 1 740 ? 48.375 1.533 11.889 1.00 79.31 740 THR A C 1
ATOM 5678 O O . THR A 1 740 ? 48.812 1.417 13.026 1.00 79.31 740 THR A O 1
ATOM 5681 N N . GLN A 1 741 ? 48.670 2.584 11.120 1.00 79.31 741 GLN A N 1
ATOM 5682 C CA . GLN A 1 741 ? 49.486 3.699 11.594 1.00 79.31 741 GLN A CA 1
ATOM 5683 C C . GLN A 1 741 ? 48.799 4.451 12.737 1.00 79.31 741 GLN A C 1
ATOM 5685 O O . GLN A 1 741 ? 49.458 4.740 13.732 1.00 79.31 741 GLN A O 1
ATOM 5690 N N . ALA A 1 742 ? 47.498 4.735 12.622 1.00 71.88 742 ALA A N 1
ATOM 5691 C CA . ALA A 1 742 ? 46.724 5.347 13.696 1.00 71.88 742 ALA A CA 1
ATOM 5692 C C . ALA A 1 742 ? 46.766 4.453 14.940 1.00 71.88 742 ALA A C 1
ATOM 5694 O O . ALA A 1 742 ? 47.310 4.854 15.956 1.00 71.88 742 ALA A O 1
ATOM 5695 N N . VAL A 1 743 ? 46.344 3.193 14.829 1.00 72.31 743 VAL A N 1
ATOM 5696 C CA . VAL A 1 743 ? 46.349 2.216 15.927 1.00 72.31 743 VAL A CA 1
ATOM 5697 C C . VAL A 1 743 ? 47.733 2.036 16.561 1.00 72.31 743 VAL A C 1
ATOM 5699 O O . VAL A 1 743 ? 47.832 2.010 17.784 1.00 72.31 743 VAL A O 1
ATOM 5702 N N . ALA A 1 744 ? 48.801 1.927 15.768 1.00 71.06 744 ALA A N 1
ATOM 5703 C CA . ALA A 1 744 ? 50.159 1.724 16.271 1.00 71.06 744 ALA A CA 1
ATOM 5704 C C . ALA A 1 744 ? 50.695 2.954 17.014 1.00 71.06 744 ALA A C 1
ATOM 5706 O O . ALA A 1 744 ? 51.320 2.809 18.064 1.00 71.06 744 ALA A O 1
ATOM 5707 N N . ASN A 1 745 ? 50.420 4.157 16.502 1.00 66.19 745 ASN A N 1
ATOM 5708 C CA . ASN A 1 745 ? 50.774 5.406 17.178 1.00 66.19 745 ASN A CA 1
ATOM 5709 C C . ASN A 1 745 ? 49.977 5.597 18.476 1.00 66.19 745 ASN A C 1
ATOM 5711 O O . ASN A 1 745 ? 50.477 6.186 19.426 1.00 66.19 745 ASN A O 1
ATOM 5715 N N . THR A 1 746 ? 48.749 5.090 18.499 1.00 62.00 746 THR A N 1
ATOM 5716 C CA . THR A 1 746 ? 47.752 5.312 19.544 1.00 62.00 746 THR A CA 1
ATOM 5717 C C . THR A 1 746 ? 47.834 4.311 20.697 1.00 62.00 746 THR A C 1
ATOM 5719 O O . THR A 1 746 ? 47.715 4.690 21.855 1.00 62.00 746 THR A O 1
ATOM 5722 N N . ILE A 1 747 ? 48.012 3.020 20.412 1.00 63.34 747 ILE A N 1
ATOM 5723 C CA . ILE A 1 747 ? 47.937 1.964 21.436 1.00 63.34 747 ILE A CA 1
ATOM 5724 C C . ILE A 1 747 ? 49.341 1.559 21.915 1.00 63.34 747 ILE A C 1
ATOM 5726 O O . ILE A 1 747 ? 49.481 0.830 22.891 1.00 63.34 747 ILE A O 1
ATOM 5730 N N . GLY A 1 748 ? 50.415 2.007 21.253 1.00 58.94 748 GLY A N 1
ATOM 5731 C CA . GLY A 1 748 ? 51.787 1.633 21.624 1.00 58.94 748 GLY A CA 1
ATOM 5732 C C . GLY A 1 748 ? 52.076 0.128 21.504 1.00 58.94 748 GLY A C 1
ATOM 5733 O O . GLY A 1 748 ? 53.190 -0.313 21.792 1.00 58.94 748 GLY A O 1
ATOM 5734 N N . CYS A 1 749 ? 51.106 -0.672 21.040 1.00 55.28 749 CYS A N 1
ATOM 5735 C CA . CYS A 1 749 ? 51.306 -2.055 20.653 1.00 55.28 749 CYS A CA 1
ATOM 5736 C C . CYS A 1 749 ? 52.295 -2.071 19.491 1.00 55.28 749 CYS A C 1
ATOM 5738 O O . CYS A 1 749 ? 51.938 -1.801 18.343 1.00 55.28 749 CYS A O 1
ATOM 5740 N N . ARG A 1 750 ? 53.551 -2.415 19.787 1.00 50.91 750 ARG A N 1
ATOM 5741 C CA . ARG A 1 750 ? 54.457 -2.936 18.769 1.00 50.91 750 ARG A CA 1
ATOM 5742 C C . ARG A 1 750 ? 53.779 -4.157 18.168 1.00 50.91 750 ARG A C 1
ATOM 5744 O O . ARG A 1 750 ? 53.737 -5.213 18.788 1.00 50.91 750 ARG A O 1
ATOM 5751 N N . VAL A 1 751 ? 53.217 -3.990 16.977 1.00 51.56 751 VAL A N 1
ATOM 5752 C CA . VAL A 1 751 ? 52.931 -5.115 16.094 1.00 51.56 751 VAL A CA 1
ATOM 5753 C C . VAL A 1 751 ? 54.305 -5.682 15.767 1.00 51.56 751 VAL A C 1
ATOM 5755 O O . VAL A 1 751 ? 55.038 -5.100 14.969 1.00 51.56 751 VAL A O 1
ATOM 5758 N N . ASP A 1 752 ? 54.725 -6.714 16.497 1.00 51.47 752 ASP A N 1
ATOM 5759 C CA . ASP A 1 752 ? 56.017 -7.346 16.268 1.00 51.47 752 ASP A CA 1
ATOM 5760 C C . ASP A 1 752 ? 56.057 -7.792 14.800 1.00 51.47 752 ASP A C 1
ATOM 5762 O O . ASP A 1 752 ? 55.275 -8.640 14.372 1.00 51.47 752 ASP A O 1
ATOM 5766 N N . GLU A 1 753 ? 56.973 -7.207 14.021 1.00 51.16 753 GLU A N 1
ATOM 5767 C CA . GLU A 1 753 ? 57.121 -7.376 12.562 1.00 51.16 753 GLU A CA 1
ATOM 5768 C C . GLU A 1 753 ? 57.427 -8.835 12.125 1.00 51.16 753 GLU A C 1
ATOM 5770 O O . GLU A 1 753 ? 57.769 -9.091 10.973 1.00 51.16 753 GLU A O 1
ATOM 5775 N N . GLY A 1 754 ? 57.349 -9.808 13.041 1.00 47.16 754 GLY A N 1
ATOM 5776 C CA . GLY A 1 754 ? 57.723 -11.208 12.850 1.00 47.16 754 GLY A CA 1
ATOM 5777 C C . GLY A 1 754 ? 56.573 -12.207 12.674 1.00 47.16 754 GLY A C 1
ATOM 5778 O O . GLY A 1 754 ? 56.857 -13.353 12.323 1.00 47.16 754 GLY A O 1
ATOM 5779 N N . GLU A 1 755 ? 55.306 -11.830 12.879 1.00 48.03 755 GLU A N 1
ATOM 5780 C CA . GLU A 1 755 ? 54.162 -12.743 12.709 1.00 48.03 755 GLU A CA 1
ATOM 5781 C C . GLU A 1 755 ? 53.228 -12.311 11.564 1.00 48.03 755 GLU A C 1
ATOM 5783 O O . GLU A 1 755 ? 52.151 -11.764 11.771 1.00 48.03 755 GLU A O 1
ATOM 5788 N N . GLU A 1 756 ? 53.579 -12.686 10.326 1.00 51.34 756 GLU A N 1
ATOM 5789 C CA . GLU A 1 756 ? 52.701 -12.612 9.132 1.00 51.34 756 GLU A CA 1
ATOM 5790 C C . GLU A 1 756 ? 51.337 -13.335 9.304 1.00 51.34 756 GLU A C 1
ATOM 5792 O O . GLU A 1 756 ? 50.481 -13.263 8.426 1.00 51.34 756 GLU A O 1
ATOM 5797 N N . ARG A 1 757 ? 51.096 -14.051 10.416 1.00 47.47 757 ARG A N 1
ATOM 5798 C CA . ARG A 1 757 ? 49.821 -14.741 10.696 1.00 47.47 757 ARG A CA 1
ATOM 5799 C C . ARG A 1 757 ? 48.731 -13.856 11.295 1.00 47.47 757 ARG A C 1
ATOM 5801 O O . ARG A 1 757 ? 47.586 -14.305 11.327 1.00 47.47 757 ARG A O 1
ATOM 5808 N N . ASP A 1 758 ? 49.047 -12.641 11.732 1.00 56.09 758 ASP A N 1
ATOM 5809 C CA . ASP A 1 758 ? 48.058 -11.757 12.357 1.00 56.09 758 ASP A CA 1
ATOM 5810 C C . ASP A 1 758 ? 47.525 -10.655 11.431 1.00 56.09 758 ASP A C 1
ATOM 5812 O O . ASP A 1 758 ? 46.520 -10.037 11.774 1.00 56.09 758 ASP A O 1
ATOM 5816 N N . GLU A 1 759 ? 48.063 -10.476 10.216 1.00 54.38 759 GLU A N 1
ATOM 5817 C CA . GLU A 1 759 ? 47.464 -9.565 9.220 1.00 54.38 759 GLU A CA 1
ATOM 5818 C C . GLU A 1 759 ? 46.011 -9.944 8.898 1.00 54.38 759 GLU A C 1
ATOM 5820 O O . GLU A 1 759 ? 45.163 -9.071 8.743 1.00 54.38 759 GLU A O 1
ATOM 5825 N N . GLU A 1 760 ? 45.690 -11.239 8.831 1.00 59.91 760 GLU A N 1
ATOM 5826 C CA . GLU A 1 760 ? 44.331 -11.701 8.532 1.00 59.91 760 GLU A CA 1
ATOM 5827 C C . GLU A 1 760 ? 43.375 -11.500 9.715 1.00 59.91 760 GLU A C 1
ATOM 5829 O O . GLU A 1 760 ? 42.224 -11.126 9.505 1.00 59.91 760 GLU A O 1
ATOM 5834 N N . LYS A 1 761 ? 43.860 -11.628 10.958 1.00 58.09 761 LYS A N 1
ATOM 5835 C CA . LYS A 1 761 ? 43.065 -11.321 12.158 1.00 58.09 761 LYS A CA 1
ATOM 5836 C C . LYS A 1 761 ? 42.871 -9.826 12.357 1.00 58.09 761 LYS A C 1
ATOM 5838 O O . LYS A 1 761 ? 41.776 -9.409 12.704 1.00 58.09 761 LYS A O 1
ATOM 5843 N N . ILE A 1 762 ? 43.907 -9.019 12.126 1.00 55.88 762 ILE A N 1
ATOM 5844 C CA . ILE A 1 762 ? 43.815 -7.556 12.158 1.00 55.88 762 ILE A CA 1
ATOM 5845 C C . ILE A 1 762 ? 42.849 -7.096 11.068 1.00 55.88 762 ILE A C 1
ATOM 5847 O O . ILE A 1 762 ? 41.974 -6.281 11.332 1.00 55.88 762 ILE A O 1
ATOM 5851 N N . ARG A 1 763 ? 42.922 -7.692 9.875 1.00 63.25 763 ARG A N 1
ATOM 5852 C CA . ARG A 1 763 ? 41.979 -7.447 8.786 1.00 63.25 763 ARG A CA 1
ATOM 5853 C C . ARG A 1 763 ? 40.552 -7.872 9.153 1.00 63.25 763 ARG A C 1
ATOM 5855 O O . ARG A 1 763 ? 39.634 -7.097 8.907 1.00 63.25 763 ARG A O 1
ATOM 5862 N N . GLU A 1 764 ? 40.333 -9.038 9.765 1.00 65.12 764 GLU A N 1
ATOM 5863 C CA . GLU A 1 764 ? 39.008 -9.436 10.275 1.00 65.12 764 GLU A CA 1
ATOM 5864 C C . GLU A 1 764 ? 38.496 -8.499 11.373 1.00 65.12 764 GLU A C 1
ATOM 5866 O O . GLU A 1 764 ? 37.312 -8.161 11.377 1.00 65.12 764 GLU A O 1
ATOM 5871 N N . LEU A 1 765 ? 39.375 -8.028 12.258 1.00 59.59 765 LEU A N 1
ATOM 5872 C CA . LEU A 1 765 ? 39.047 -7.075 13.312 1.00 59.59 765 LEU A CA 1
ATOM 5873 C C . LEU A 1 765 ? 38.616 -5.736 12.695 1.00 59.59 765 LEU A C 1
ATOM 5875 O O . LEU A 1 765 ? 37.499 -5.288 12.938 1.00 59.59 765 LEU A O 1
ATOM 5879 N N . ILE A 1 766 ? 39.424 -5.175 11.789 1.00 61.88 766 ILE A N 1
ATOM 5880 C CA . ILE A 1 766 ? 39.105 -3.975 11.001 1.00 61.88 766 ILE A CA 1
ATOM 5881 C C . ILE A 1 766 ? 37.758 -4.142 10.293 1.00 61.88 766 ILE A C 1
ATOM 5883 O O . ILE A 1 766 ? 36.878 -3.287 10.399 1.00 61.88 766 ILE A O 1
ATOM 5887 N N . TYR A 1 767 ? 37.552 -5.270 9.613 1.00 65.62 767 TYR A N 1
ATOM 5888 C CA . TYR A 1 767 ? 36.295 -5.541 8.926 1.00 65.62 767 TYR A CA 1
ATOM 5889 C C . TYR A 1 767 ? 35.115 -5.675 9.880 1.00 65.62 767 TYR A C 1
ATOM 5891 O O . TYR A 1 767 ? 34.023 -5.238 9.536 1.00 65.62 767 TYR A O 1
ATOM 5899 N N . SER A 1 768 ? 35.301 -6.241 11.070 1.00 65.75 768 SER A N 1
ATOM 5900 C CA . SER A 1 768 ? 34.231 -6.371 12.059 1.00 65.75 768 SER A CA 1
ATOM 5901 C C . SER A 1 768 ? 33.792 -5.018 12.629 1.00 65.75 768 SER A C 1
ATOM 5903 O O . SER A 1 768 ? 32.600 -4.831 12.874 1.00 65.75 768 SER A O 1
ATOM 5905 N N . MET A 1 769 ? 34.730 -4.072 12.748 1.00 60.66 769 MET A N 1
ATOM 5906 C CA . MET A 1 769 ? 34.554 -2.786 13.428 1.00 60.66 769 MET A CA 1
ATOM 5907 C C . MET A 1 769 ? 34.025 -1.678 12.516 1.00 60.66 769 MET A C 1
ATOM 5909 O O . MET A 1 769 ? 33.322 -0.781 12.976 1.00 60.66 769 MET A O 1
ATOM 5913 N N . VAL A 1 770 ? 34.327 -1.741 11.215 1.00 65.62 770 VAL A N 1
ATOM 5914 C CA . VAL A 1 770 ? 33.884 -0.736 10.228 1.00 65.62 770 VAL A CA 1
ATOM 5915 C C . VAL A 1 770 ? 32.744 -1.260 9.328 1.00 65.62 770 VAL A C 1
ATOM 5917 O O . VAL A 1 770 ? 32.213 -0.529 8.488 1.00 65.62 770 VAL A O 1
ATOM 5920 N N . ARG A 1 771 ? 32.310 -2.516 9.526 1.00 65.69 771 ARG A N 1
ATOM 5921 C CA . ARG A 1 771 ? 31.337 -3.241 8.675 1.00 65.69 771 ARG A CA 1
ATOM 5922 C C . ARG A 1 771 ? 30.000 -2.534 8.463 1.00 65.69 771 ARG A C 1
ATOM 5924 O O . ARG A 1 771 ? 29.368 -2.710 7.424 1.00 65.69 771 ARG A O 1
ATOM 5931 N N . ASP A 1 772 ? 29.575 -1.740 9.435 1.00 64.69 772 ASP A N 1
ATOM 5932 C CA . ASP A 1 772 ? 28.225 -1.163 9.472 1.00 64.69 772 ASP A CA 1
ATOM 5933 C C . ASP A 1 772 ? 28.148 0.171 8.720 1.00 64.69 772 ASP A C 1
ATOM 5935 O O . ASP A 1 772 ? 27.121 0.847 8.731 1.00 64.69 772 ASP A O 1
ATOM 5939 N N . LYS A 1 773 ? 29.290 0.606 8.173 1.00 68.38 773 LYS A N 1
ATOM 5940 C CA . LYS A 1 773 ? 29.536 2.023 7.927 1.00 68.38 773 LYS A CA 1
ATOM 5941 C C . LYS A 1 773 ? 30.559 2.263 6.785 1.00 68.38 773 LYS A C 1
ATOM 5943 O O . LYS A 1 773 ? 30.755 3.389 6.328 1.00 68.38 773 LYS A O 1
ATOM 5948 N N . VAL A 1 774 ? 31.184 1.199 6.270 1.00 70.81 774 VAL A N 1
ATOM 5949 C CA . VAL A 1 774 ? 32.073 1.193 5.097 1.00 70.81 774 VAL A CA 1
ATOM 5950 C C . VAL A 1 774 ? 31.695 0.074 4.132 1.00 70.81 774 VAL A C 1
ATOM 5952 O O . VAL A 1 774 ? 31.385 -1.042 4.540 1.00 70.81 774 VAL A O 1
ATOM 5955 N N . VAL A 1 775 ? 31.772 0.372 2.835 1.00 73.94 775 VAL A N 1
ATOM 5956 C CA . VAL A 1 775 ? 31.610 -0.603 1.756 1.00 73.94 775 VAL A CA 1
ATOM 5957 C C . VAL A 1 775 ? 32.935 -0.768 1.032 1.00 73.94 775 VAL A C 1
ATOM 5959 O O . VAL A 1 775 ? 33.564 0.214 0.637 1.00 73.94 775 VAL A O 1
ATOM 5962 N N . VAL A 1 776 ? 33.351 -2.022 0.867 1.00 76.31 776 VAL A N 1
ATOM 5963 C CA . VAL A 1 776 ? 34.530 -2.375 0.076 1.00 76.31 776 VAL A CA 1
ATOM 5964 C C . VAL A 1 776 ? 34.078 -2.847 -1.296 1.00 76.31 776 VAL A C 1
ATOM 5966 O O . VAL A 1 776 ? 33.335 -3.823 -1.416 1.00 76.31 776 VAL A O 1
ATOM 5969 N N . ASP A 1 777 ? 34.504 -2.128 -2.330 1.00 76.06 777 ASP A N 1
ATOM 5970 C CA . ASP A 1 777 ? 34.300 -2.543 -3.712 1.00 76.06 777 ASP A CA 1
ATOM 5971 C C . ASP A 1 777 ? 35.456 -3.449 -4.149 1.00 76.06 777 ASP A C 1
ATOM 5973 O O . ASP A 1 777 ? 36.518 -2.992 -4.579 1.00 76.06 777 ASP A O 1
ATOM 5977 N N . ASP A 1 778 ? 35.231 -4.758 -4.026 1.00 74.38 778 ASP A N 1
ATOM 5978 C CA . ASP A 1 778 ? 36.174 -5.797 -4.455 1.00 74.38 778 ASP A CA 1
ATOM 5979 C C . ASP A 1 778 ? 36.196 -5.987 -5.986 1.00 74.38 778 ASP A C 1
ATOM 5981 O O . ASP A 1 778 ? 37.006 -6.752 -6.511 1.00 74.38 778 ASP A O 1
ATOM 5985 N N . GLY A 1 779 ? 35.289 -5.330 -6.723 1.00 73.44 779 GLY A N 1
ATOM 5986 C CA . GLY A 1 779 ? 35.196 -5.421 -8.181 1.00 73.44 779 GLY A CA 1
ATOM 5987 C C . GLY A 1 779 ? 36.263 -4.610 -8.919 1.00 73.44 779 GLY A C 1
ATOM 5988 O O . GLY A 1 779 ? 36.500 -4.842 -10.108 1.00 73.44 779 GLY A O 1
ATOM 5989 N N . VAL A 1 780 ? 36.922 -3.682 -8.222 1.00 68.81 780 VAL A N 1
ATOM 5990 C CA . VAL A 1 780 ? 37.992 -2.832 -8.749 1.00 68.81 780 VAL A CA 1
ATOM 5991 C C . VAL A 1 780 ? 39.321 -3.296 -8.154 1.00 68.81 780 VAL A C 1
ATOM 5993 O O . VAL A 1 780 ? 39.420 -3.561 -6.964 1.00 68.81 780 VAL A O 1
ATOM 5996 N N . SER A 1 781 ? 40.359 -3.430 -8.984 1.00 76.88 781 SER A N 1
ATOM 5997 C CA . SER A 1 781 ? 41.722 -3.721 -8.521 1.00 76.88 781 SER A CA 1
ATOM 5998 C C . SER A 1 781 ? 42.576 -2.456 -8.657 1.00 76.88 781 SER A C 1
ATOM 6000 O O . SER A 1 781 ? 42.842 -2.053 -9.794 1.00 76.88 781 SER A O 1
ATOM 6002 N N . PRO A 1 782 ? 43.067 -1.854 -7.555 1.00 78.50 782 PRO A N 1
ATOM 6003 C CA . PRO A 1 782 ? 42.964 -2.315 -6.164 1.00 78.50 782 PRO A CA 1
ATOM 6004 C C . PRO A 1 782 ? 41.572 -2.079 -5.554 1.00 78.50 782 PRO A C 1
ATOM 6006 O O . PRO A 1 782 ? 40.903 -1.124 -5.940 1.00 78.50 782 PRO A O 1
ATOM 6009 N N . ALA A 1 783 ? 41.178 -2.923 -4.589 1.00 82.00 783 ALA A N 1
ATOM 6010 C CA . ALA A 1 783 ? 39.913 -2.776 -3.865 1.00 82.00 783 ALA A CA 1
ATOM 6011 C C . ALA A 1 783 ? 39.840 -1.388 -3.220 1.00 82.00 783 ALA A C 1
ATOM 6013 O O . ALA A 1 783 ? 40.832 -0.923 -2.647 1.00 82.00 783 ALA A O 1
ATOM 6014 N N . VAL A 1 784 ? 38.690 -0.728 -3.333 1.00 83.50 784 VAL A N 1
ATOM 6015 C CA . VAL A 1 784 ? 38.476 0.631 -2.819 1.00 83.50 784 VAL A CA 1
ATOM 6016 C C . VAL A 1 784 ? 37.520 0.576 -1.639 1.00 83.50 784 VAL A C 1
ATOM 6018 O O . VAL A 1 784 ? 36.513 -0.128 -1.661 1.00 83.50 784 VAL A O 1
ATOM 6021 N N . VAL A 1 785 ? 37.855 1.327 -0.600 1.00 82.38 785 VAL A N 1
ATOM 6022 C CA . VAL A 1 785 ? 37.091 1.464 0.632 1.00 82.38 785 VAL A CA 1
ATOM 6023 C C . VAL A 1 785 ? 36.351 2.794 0.574 1.00 82.38 785 VAL A C 1
ATOM 6025 O O . VAL A 1 785 ? 36.972 3.857 0.478 1.00 82.38 785 VAL A O 1
ATOM 6028 N N . LYS A 1 786 ? 35.017 2.740 0.618 1.00 83.75 786 LYS A N 1
ATOM 6029 C CA . LYS A 1 786 ? 34.156 3.923 0.591 1.00 83.75 786 LYS A CA 1
ATOM 6030 C C . LYS A 1 786 ? 33.306 3.999 1.847 1.00 83.75 786 LYS A C 1
ATOM 6032 O O . LYS A 1 786 ? 32.596 3.058 2.196 1.00 83.75 786 LYS A O 1
ATOM 6037 N N . TYR A 1 787 ? 33.357 5.149 2.506 1.00 84.50 787 TYR A N 1
ATOM 6038 C CA . TYR A 1 787 ? 32.432 5.461 3.581 1.00 84.50 787 TYR A CA 1
ATOM 6039 C C . TYR A 1 787 ? 31.045 5.767 3.022 1.00 84.50 787 TYR A C 1
ATOM 6041 O O . TYR A 1 787 ? 30.919 6.554 2.081 1.00 84.50 787 TYR A O 1
ATOM 6049 N N . ILE A 1 788 ? 30.014 5.204 3.647 1.00 83.69 788 ILE A N 1
ATOM 6050 C CA . ILE A 1 788 ? 28.625 5.594 3.416 1.00 83.69 788 ILE A CA 1
ATOM 6051 C C . ILE A 1 788 ? 28.002 5.896 4.770 1.00 83.69 788 ILE A C 1
ATOM 6053 O O . ILE A 1 788 ? 28.006 5.052 5.664 1.00 83.69 788 ILE A O 1
ATOM 6057 N N . ASP A 1 789 ? 27.449 7.096 4.915 1.00 81.88 789 ASP A N 1
ATOM 6058 C CA . ASP A 1 789 ? 26.631 7.395 6.080 1.00 81.88 789 ASP A CA 1
ATOM 6059 C C . ASP A 1 789 ? 25.321 6.614 5.951 1.00 81.88 789 ASP A C 1
ATOM 6061 O O . ASP A 1 789 ? 24.592 6.767 4.967 1.00 81.88 789 ASP A O 1
ATOM 6065 N N . ARG A 1 790 ? 25.003 5.784 6.943 1.00 82.69 790 ARG A N 1
ATOM 6066 C CA . ARG A 1 790 ? 23.737 5.047 6.975 1.00 82.69 790 ARG A CA 1
ATOM 6067 C C . ARG A 1 790 ? 22.540 5.998 6.953 1.00 82.69 790 ARG A C 1
ATOM 6069 O O . ARG A 1 790 ? 21.541 5.663 6.324 1.00 82.69 790 ARG A O 1
ATOM 6076 N N . SER A 1 791 ? 22.660 7.188 7.549 1.00 80.62 791 SER A N 1
ATOM 6077 C CA . SER A 1 791 ? 21.606 8.211 7.533 1.00 80.62 791 SER A CA 1
ATOM 6078 C C . SER A 1 791 ? 21.351 8.788 6.130 1.00 80.62 791 SER A C 1
ATOM 6080 O O . SER A 1 791 ? 20.243 9.223 5.824 1.00 80.62 791 SER A O 1
ATOM 6082 N N . SER A 1 792 ? 22.354 8.731 5.243 1.00 85.69 792 SER A N 1
ATOM 6083 C CA . SER A 1 792 ? 22.249 9.194 3.852 1.00 85.69 792 SER A CA 1
ATOM 6084 C C . SER A 1 792 ? 21.570 8.188 2.918 1.00 85.69 792 SER A C 1
ATOM 6086 O O . SER A 1 792 ? 21.243 8.519 1.775 1.00 85.69 792 SER A O 1
ATOM 6088 N N . LEU A 1 793 ? 21.368 6.947 3.375 1.00 88.88 793 LEU A N 1
ATOM 6089 C CA . LEU A 1 793 ? 20.692 5.927 2.587 1.00 88.88 793 LEU A CA 1
ATOM 6090 C C . LEU A 1 793 ? 19.181 6.192 2.530 1.00 88.88 793 LEU A C 1
ATOM 6092 O O . LEU A 1 793 ? 18.594 6.656 3.507 1.00 88.88 793 LEU A O 1
ATOM 6096 N N . PRO A 1 794 ? 18.510 5.836 1.417 1.00 89.81 794 PRO A N 1
ATOM 6097 C CA . PRO A 1 794 ? 17.058 5.933 1.331 1.00 89.81 794 PRO A CA 1
ATOM 6098 C C . PRO A 1 794 ? 16.369 5.215 2.499 1.00 89.81 794 PRO A C 1
ATOM 6100 O O . PRO A 1 794 ? 16.770 4.114 2.884 1.00 89.81 794 PRO A O 1
ATOM 6103 N N . SER A 1 795 ? 15.311 5.809 3.047 1.00 84.06 795 SER A N 1
ATOM 6104 C CA . SER A 1 795 ? 14.468 5.162 4.061 1.00 84.06 795 SER A CA 1
ATOM 6105 C C . SER A 1 795 ? 13.681 3.980 3.484 1.00 84.06 795 SER A C 1
ATOM 6107 O O . SER A 1 795 ? 13.420 3.012 4.192 1.00 84.06 795 SER A O 1
ATOM 6109 N N . GLU A 1 796 ? 13.343 4.019 2.189 1.00 83.06 796 GLU A N 1
ATOM 6110 C CA . GLU A 1 796 ? 12.648 2.924 1.515 1.00 83.06 796 GLU A CA 1
ATOM 6111 C C . GLU A 1 796 ? 13.583 1.710 1.319 1.00 83.06 796 GLU A C 1
ATOM 6113 O O . GLU A 1 796 ? 14.620 1.836 0.655 1.00 83.06 796 GLU A O 1
ATOM 6118 N N . PRO A 1 797 ? 13.205 0.506 1.791 1.00 84.25 797 PRO A N 1
ATOM 6119 C CA . PRO A 1 797 ? 14.087 -0.659 1.752 1.00 84.25 797 PRO A CA 1
ATOM 6120 C C . PRO A 1 797 ? 14.521 -1.082 0.338 1.00 84.25 797 PRO A C 1
ATOM 6122 O O . PRO A 1 797 ? 15.674 -1.461 0.132 1.00 84.25 797 PRO A O 1
ATOM 6125 N N . ARG A 1 798 ? 13.637 -0.970 -0.667 1.00 80.69 798 ARG A N 1
ATOM 6126 C CA . ARG A 1 798 ? 13.966 -1.294 -2.070 1.00 80.69 798 ARG A CA 1
ATOM 6127 C C . ARG A 1 798 ? 14.927 -0.284 -2.689 1.00 80.69 798 ARG A C 1
ATOM 6129 O O . ARG A 1 798 ? 15.900 -0.681 -3.331 1.00 80.69 798 ARG A O 1
ATOM 6136 N N . ALA A 1 799 ? 14.683 1.011 -2.488 1.00 86.25 799 ALA A N 1
ATOM 6137 C CA . ALA A 1 799 ? 15.583 2.060 -2.957 1.00 86.25 799 ALA A CA 1
ATOM 6138 C C . ALA A 1 799 ? 16.952 1.951 -2.272 1.00 86.25 799 ALA A C 1
ATOM 6140 O O . ALA A 1 799 ? 17.982 2.027 -2.942 1.00 86.25 799 ALA A O 1
ATOM 6141 N N . ARG A 1 800 ? 16.968 1.673 -0.964 1.00 91.00 800 ARG A N 1
ATOM 6142 C CA . ARG A 1 800 ? 18.187 1.396 -0.204 1.00 91.00 800 ARG A CA 1
ATOM 6143 C C . ARG A 1 800 ? 18.942 0.201 -0.764 1.00 91.00 800 ARG A C 1
ATOM 6145 O O . ARG A 1 800 ? 20.127 0.331 -1.051 1.00 91.00 800 ARG A O 1
ATOM 6152 N N . MET A 1 801 ? 18.265 -0.926 -0.984 1.00 90.88 801 MET A N 1
ATOM 6153 C CA . MET A 1 801 ? 18.870 -2.116 -1.584 1.00 90.88 801 MET A CA 1
ATOM 6154 C C . MET A 1 801 ? 19.469 -1.800 -2.957 1.00 90.88 801 MET A C 1
ATOM 6156 O O . MET A 1 801 ? 20.592 -2.193 -3.248 1.00 90.88 801 MET A O 1
ATOM 6160 N N . LYS A 1 802 ? 18.769 -1.024 -3.791 1.00 91.19 802 LYS A N 1
ATOM 6161 C CA . LYS A 1 802 ? 19.280 -0.599 -5.099 1.00 91.19 802 LYS A CA 1
ATOM 6162 C C . LYS A 1 802 ? 20.555 0.240 -4.977 1.00 91.19 802 LYS A C 1
ATOM 6164 O O . LYS A 1 802 ? 21.485 0.026 -5.751 1.00 91.19 802 LYS A O 1
ATOM 6169 N N . VAL A 1 803 ? 20.618 1.161 -4.012 1.00 91.44 803 VAL A N 1
ATOM 6170 C CA . VAL A 1 803 ? 21.826 1.952 -3.729 1.00 91.44 803 VAL A CA 1
ATOM 6171 C C . VAL A 1 803 ? 22.957 1.044 -3.237 1.00 91.44 803 VAL A C 1
ATOM 6173 O O . VAL A 1 803 ? 24.041 1.073 -3.815 1.00 91.44 803 VAL A O 1
ATOM 6176 N N . LEU A 1 804 ? 22.704 0.165 -2.265 1.00 91.50 804 LEU A N 1
ATOM 6177 C CA . LEU A 1 804 ? 23.698 -0.778 -1.734 1.00 91.50 804 LEU A CA 1
ATOM 6178 C C . LEU A 1 804 ? 24.242 -1.730 -2.816 1.00 91.50 804 LEU A C 1
ATOM 6180 O O . LEU A 1 804 ? 25.453 -1.921 -2.917 1.00 91.50 804 LEU A O 1
ATOM 6184 N N . LEU A 1 805 ? 23.381 -2.268 -3.684 1.00 90.50 805 LEU A N 1
ATOM 6185 C CA . LEU A 1 805 ? 23.782 -3.131 -4.802 1.00 90.50 805 LEU A CA 1
ATOM 6186 C C . LEU A 1 805 ? 24.507 -2.370 -5.920 1.00 90.50 805 LEU A C 1
ATOM 6188 O O . LEU A 1 805 ? 25.309 -2.958 -6.645 1.00 90.50 805 LEU A O 1
ATOM 6192 N N . SER A 1 806 ? 24.246 -1.066 -6.066 1.00 88.38 806 SER A N 1
ATOM 6193 C CA . SER A 1 806 ? 25.010 -0.212 -6.984 1.00 88.38 806 SER A CA 1
ATOM 6194 C C . SER A 1 806 ? 26.413 0.101 -6.464 1.00 88.38 806 SER A C 1
ATOM 6196 O O . SER A 1 806 ? 27.321 0.301 -7.266 1.00 88.38 806 SER A O 1
ATOM 6198 N N . LEU A 1 807 ? 26.588 0.116 -5.138 1.00 85.94 807 LEU A N 1
ATOM 6199 C CA . LEU A 1 807 ? 27.869 0.346 -4.472 1.00 85.94 807 LEU A CA 1
ATOM 6200 C C . LEU A 1 807 ? 28.727 -0.920 -4.430 1.00 85.94 807 LEU A C 1
ATOM 6202 O O . LEU A 1 807 ? 29.940 -0.839 -4.578 1.00 85.94 807 LEU A O 1
ATOM 6206 N N . ARG A 1 808 ? 28.106 -2.090 -4.249 1.00 87.69 808 ARG A N 1
ATOM 6207 C CA . ARG A 1 808 ? 28.790 -3.385 -4.283 1.00 87.69 808 ARG A CA 1
ATOM 6208 C C . ARG A 1 808 ? 27.866 -4.441 -4.871 1.00 87.69 808 ARG A C 1
ATOM 6210 O O . ARG A 1 808 ? 26.756 -4.653 -4.390 1.00 87.69 808 ARG A O 1
ATOM 6217 N N . LYS A 1 809 ? 28.337 -5.133 -5.910 1.00 85.38 809 LYS A N 1
ATOM 6218 C CA . LYS A 1 809 ? 27.525 -6.116 -6.646 1.00 85.38 809 LYS A CA 1
ATOM 6219 C C . LYS A 1 809 ? 27.222 -7.383 -5.837 1.00 85.38 809 LYS A C 1
ATOM 6221 O O . LYS A 1 809 ? 26.177 -7.994 -6.040 1.00 85.38 809 LYS A O 1
ATOM 6226 N N . TYR A 1 810 ? 28.134 -7.783 -4.952 1.00 85.62 810 TYR A N 1
ATOM 6227 C CA . TYR A 1 810 ? 28.010 -8.985 -4.130 1.00 85.62 810 TYR A CA 1
ATOM 6228 C C . TYR A 1 810 ? 28.182 -8.621 -2.663 1.00 85.62 810 TYR A C 1
ATOM 6230 O O . TYR A 1 810 ? 29.163 -7.980 -2.297 1.00 85.62 810 TYR A O 1
ATOM 6238 N N . TRP A 1 811 ? 27.244 -9.052 -1.832 1.00 86.38 811 TRP A N 1
ATOM 6239 C CA . TRP A 1 811 ? 27.298 -8.854 -0.393 1.00 86.38 811 TRP A CA 1
ATOM 6240 C C . TRP A 1 811 ? 27.220 -10.198 0.314 1.00 86.38 811 TRP A C 1
ATOM 6242 O O . TRP A 1 811 ? 26.450 -11.069 -0.091 1.00 86.38 811 TRP A O 1
ATOM 6252 N N . ASP A 1 812 ? 27.982 -10.354 1.391 1.00 83.69 812 ASP A N 1
ATOM 6253 C CA . ASP A 1 812 ? 27.701 -11.390 2.372 1.00 83.69 812 ASP A CA 1
ATOM 6254 C C . ASP A 1 812 ? 26.444 -11.023 3.175 1.00 83.69 812 ASP A C 1
ATOM 6256 O O . ASP A 1 812 ? 26.154 -9.846 3.418 1.00 83.69 812 ASP A O 1
ATOM 6260 N N . SER A 1 813 ? 25.686 -12.048 3.569 1.00 81.88 813 SER A N 1
ATOM 6261 C CA . SER A 1 813 ? 24.401 -11.887 4.259 1.00 81.88 813 SER A CA 1
ATOM 6262 C C . SER A 1 813 ? 24.536 -11.067 5.543 1.00 81.88 813 SER A C 1
ATOM 6264 O O . SER A 1 813 ? 23.680 -10.232 5.834 1.00 81.88 813 SER A O 1
ATOM 6266 N N . ASP A 1 814 ? 25.617 -11.268 6.296 1.00 78.75 814 ASP A N 1
ATOM 6267 C CA . ASP A 1 814 ? 25.825 -10.583 7.568 1.00 78.75 814 ASP A CA 1
ATOM 6268 C C . ASP A 1 814 ? 26.062 -9.091 7.360 1.00 78.75 814 ASP A C 1
ATOM 6270 O O . ASP A 1 814 ? 25.355 -8.289 7.975 1.00 78.75 814 ASP A O 1
ATOM 6274 N N . SER A 1 815 ? 26.965 -8.712 6.450 1.00 81.19 815 SER A N 1
ATOM 6275 C CA . SER A 1 815 ? 27.230 -7.307 6.130 1.00 81.19 815 SER A CA 1
ATOM 6276 C C . SER A 1 815 ? 25.985 -6.630 5.571 1.00 81.19 815 SER A C 1
ATOM 6278 O O . SER A 1 815 ? 25.597 -5.583 6.077 1.00 81.19 815 SER A O 1
ATOM 6280 N N . LEU A 1 816 ? 25.293 -7.246 4.603 1.00 87.06 816 LEU A N 1
ATOM 6281 C CA . LEU A 1 816 ? 24.075 -6.672 4.020 1.00 87.06 816 LEU A CA 1
ATOM 6282 C C . LEU A 1 816 ? 22.976 -6.470 5.071 1.00 87.06 816 LEU A C 1
ATOM 6284 O O . LEU A 1 816 ? 22.325 -5.424 5.096 1.00 87.06 816 LEU A O 1
ATOM 6288 N N . SER A 1 817 ? 22.802 -7.443 5.974 1.00 83.69 817 SER A N 1
ATOM 6289 C CA . SER A 1 817 ? 21.760 -7.382 6.998 1.00 83.69 817 SER A CA 1
ATOM 6290 C C . SER A 1 817 ? 21.907 -6.156 7.895 1.00 83.69 817 SER A C 1
ATOM 6292 O O . SER A 1 817 ? 20.904 -5.550 8.249 1.00 83.69 817 SER A O 1
ATOM 6294 N N . ARG A 1 818 ? 23.131 -5.728 8.222 1.00 82.69 818 ARG A N 1
ATOM 6295 C CA . ARG A 1 818 ? 23.360 -4.588 9.123 1.00 82.69 818 ARG A CA 1
ATOM 6296 C C . ARG A 1 818 ? 22.960 -3.246 8.512 1.00 82.69 818 ARG A C 1
ATOM 6298 O O . ARG A 1 818 ? 22.525 -2.372 9.248 1.00 82.69 818 ARG A O 1
ATOM 6305 N N . TRP A 1 819 ? 23.013 -3.108 7.187 1.00 85.69 819 TRP A N 1
ATOM 6306 C CA . TRP A 1 819 ? 22.571 -1.898 6.476 1.00 85.69 819 TRP A CA 1
ATOM 6307 C C . TRP A 1 819 ? 21.048 -1.814 6.287 1.00 85.69 819 TRP A C 1
ATOM 6309 O O . TRP A 1 819 ? 20.507 -0.749 5.977 1.00 85.69 819 TRP A O 1
ATOM 6319 N N . ILE A 1 820 ? 20.350 -2.937 6.458 1.00 86.50 820 ILE A N 1
ATOM 6320 C CA . ILE A 1 820 ? 18.907 -3.062 6.212 1.00 86.50 820 ILE A CA 1
ATOM 6321 C C . ILE A 1 820 ? 18.115 -3.248 7.512 1.00 86.50 820 ILE A C 1
ATOM 6323 O O . ILE A 1 820 ? 16.943 -2.884 7.555 1.00 86.50 820 ILE A O 1
ATOM 6327 N N . LYS A 1 821 ? 18.748 -3.771 8.572 1.00 78.31 821 LYS A N 1
ATOM 6328 C CA . LYS A 1 821 ? 18.214 -3.921 9.939 1.00 78.31 821 LYS A CA 1
ATOM 6329 C C . LYS A 1 821 ? 18.002 -2.561 10.623 1.00 78.31 821 LYS A C 1
ATOM 6331 O O . LYS A 1 821 ? 18.537 -2.325 11.702 1.00 78.31 821 LYS A O 1
ATOM 6336 N N . ASP A 1 822 ? 17.295 -1.624 10.002 1.00 69.50 822 ASP A N 1
ATOM 6337 C CA . ASP A 1 822 ? 16.747 -0.504 10.767 1.00 69.50 822 ASP A CA 1
ATOM 6338 C C . ASP A 1 822 ? 15.637 -1.035 11.685 1.00 69.50 822 ASP A C 1
ATOM 6340 O O . ASP A 1 822 ? 14.928 -1.988 11.348 1.00 69.50 822 ASP A O 1
ATOM 6344 N N . GLU A 1 823 ? 15.488 -0.401 12.848 1.00 49.34 823 GLU A N 1
ATOM 6345 C CA . GLU A 1 823 ? 14.573 -0.778 13.938 1.00 49.34 823 GLU A CA 1
ATOM 6346 C C . GLU A 1 823 ? 13.100 -0.929 13.512 1.00 49.34 823 GLU A C 1
ATOM 6348 O O . GLU A 1 823 ? 12.326 -1.612 14.184 1.00 49.34 823 GLU A O 1
ATOM 6353 N N . ALA A 1 824 ? 12.718 -0.386 12.352 1.00 45.69 824 ALA A N 1
ATOM 6354 C CA . ALA A 1 824 ? 11.382 -0.508 11.772 1.00 45.69 824 ALA A CA 1
ATOM 6355 C C . ALA A 1 824 ? 11.009 -1.933 11.298 1.00 45.69 824 ALA A C 1
ATOM 6357 O O . ALA A 1 824 ? 9.853 -2.168 10.955 1.00 45.69 824 ALA A O 1
ATOM 6358 N N . VAL A 1 825 ? 11.946 -2.895 11.279 1.00 50.03 825 VAL A N 1
ATOM 6359 C CA . VAL A 1 825 ? 11.669 -4.315 10.950 1.00 50.03 825 VAL A CA 1
ATOM 6360 C C . VAL A 1 825 ? 11.912 -5.237 12.153 1.00 50.03 825 VAL A C 1
ATOM 6362 O O . VAL A 1 825 ? 12.288 -6.402 12.012 1.00 50.03 825 VAL A O 1
ATOM 6365 N N . SER A 1 826 ? 11.681 -4.734 13.365 1.00 44.38 826 SER A N 1
ATOM 6366 C CA . SER A 1 826 ? 11.522 -5.582 14.554 1.00 44.38 826 SER A CA 1
ATOM 6367 C C . SER A 1 826 ? 10.267 -6.477 14.475 1.00 44.38 826 SER A C 1
ATOM 6369 O O . SER A 1 826 ? 10.253 -7.548 15.075 1.00 44.38 826 SER A O 1
ATOM 6371 N N . ASP A 1 827 ? 9.295 -6.151 13.612 1.00 43.84 827 ASP A N 1
ATOM 6372 C CA . ASP A 1 827 ? 8.065 -6.936 13.381 1.00 43.84 827 ASP A CA 1
ATOM 6373 C C . ASP A 1 827 ? 8.218 -8.134 12.413 1.00 43.84 827 ASP A C 1
ATOM 6375 O O . ASP A 1 827 ? 7.247 -8.636 11.844 1.00 43.84 827 ASP A O 1
ATOM 6379 N N . GLY A 1 828 ? 9.438 -8.632 12.184 1.00 44.62 828 GLY A N 1
ATOM 6380 C CA . GLY A 1 828 ? 9.648 -9.903 11.470 1.00 44.62 828 GLY A CA 1
ATOM 6381 C C . GLY A 1 828 ? 9.286 -9.901 9.975 1.00 44.62 828 GLY A C 1
ATOM 6382 O O . GLY A 1 828 ? 9.266 -10.958 9.340 1.00 44.62 828 GLY A O 1
ATOM 6383 N N . ASN A 1 829 ? 9.042 -8.736 9.372 1.00 41.41 829 ASN A N 1
ATOM 6384 C CA . ASN A 1 829 ? 8.564 -8.627 7.994 1.00 41.41 829 ASN A CA 1
ATOM 6385 C C . ASN A 1 829 ? 9.707 -8.477 6.966 1.00 41.41 829 ASN A C 1
ATOM 6387 O O . ASN A 1 829 ? 9.754 -7.536 6.179 1.00 41.41 829 ASN A O 1
ATOM 6391 N N . TRP A 1 830 ? 10.633 -9.441 6.944 1.00 45.00 830 TRP A N 1
ATOM 6392 C CA . TRP A 1 830 ? 11.733 -9.527 5.962 1.00 45.00 830 TRP A CA 1
ATOM 6393 C C . TRP A 1 830 ? 11.275 -9.888 4.535 1.00 45.00 830 TRP A C 1
ATOM 6395 O O . TRP A 1 830 ? 12.072 -9.900 3.598 1.00 45.00 830 TRP A O 1
ATOM 6405 N N . ARG A 1 831 ? 9.985 -10.191 4.346 1.00 48.38 831 ARG A N 1
ATOM 6406 C CA . ARG A 1 831 ? 9.460 -10.856 3.143 1.00 48.38 831 ARG A CA 1
ATOM 6407 C C . ARG A 1 831 ? 9.345 -9.966 1.905 1.00 48.38 831 ARG A C 1
ATOM 6409 O O . ARG A 1 831 ? 9.220 -10.494 0.814 1.00 48.38 831 ARG A O 1
ATOM 6416 N N . GLY A 1 832 ? 9.384 -8.641 2.050 1.00 45.12 832 GLY A N 1
ATOM 6417 C CA . GLY A 1 832 ? 9.299 -7.714 0.910 1.00 45.12 832 GLY A CA 1
ATOM 6418 C C . GLY A 1 832 ? 10.631 -7.432 0.201 1.00 45.12 832 GLY A C 1
ATOM 6419 O O . GLY A 1 832 ? 10.642 -6.671 -0.772 1.00 45.12 832 GLY A O 1
ATOM 6420 N N . LEU A 1 833 ? 11.736 -7.975 0.727 1.00 39.44 833 LEU A N 1
ATOM 6421 C CA . LEU A 1 833 ? 13.103 -7.605 0.356 1.00 39.44 833 LEU A CA 1
ATOM 6422 C C . LEU A 1 833 ? 13.929 -8.733 -0.284 1.00 39.44 833 LEU A C 1
ATOM 6424 O O . LEU A 1 833 ? 14.892 -8.431 -0.989 1.00 39.44 833 LEU A O 1
ATOM 6428 N N . HIS A 1 834 ? 13.571 -9.989 -0.009 1.00 42.62 834 HIS A N 1
ATOM 6429 C CA . HIS A 1 834 ? 14.033 -11.162 -0.756 1.00 42.62 834 HIS A CA 1
ATOM 6430 C C . HIS A 1 834 ? 13.261 -11.272 -2.069 1.00 42.62 834 HIS A C 1
ATOM 6432 O O . HIS A 1 834 ? 13.897 -11.685 -3.064 1.00 42.62 834 HIS A O 1
#

InterPro domains:
  IPR016024 Armadillo-type fold [SSF48371] (109-264)
  IPR019128 Sister chromatid cohesion protein Dcc1 [PF09724] (496-820)
  IPR048732 Cilia- and flagella-associated protein 69 [PTHR14716] (106-464)
  IPR048733 Cilia- and flagella-associated protein 69, ARM repeats domain [PF21049] (172-283)

Mean predicted aligned error: 18.45 Å

Sequence (834 aa):
MGDSSIAMVASMCGSLLAIAAKIIQEEYWGLEFIGGDVSQSAAAGGGIPVLCGIIGADGYLEKRTDALPPLPSQPPQPVSLSSSSVPTINSPPVVSTLDEDATVGVIAQDCRELAMQCLSILCARDQKRMRQLRHCDGVKLITRQLQREPIPAPSTTWRFADDEENDGDVDGTLSMGICAVDCVWSCIVGSKKSEESFIINYNGVGHLLECFEVAPRVLKRQILGCVSDLLNNCRFARHQFLQWNSPVTLKSAVKLLLELLIREQKAVGAIDVDGTMIDVCRPWNPIGESDLVGEESKSDSNENEGKENMNTDEPFQSRSEGGGSPMVFYTGDMNDMRMRIYCLLSVAIGFNSVEETEATDPAKTSTDSLQSSKGMKYSVLKKELLTLKEKQQLEAIRLYPELRELELWQDLRDFLKVGGAIEPAVGDVKWIEDNIEVNLTRSCWAKNIQKDMLLAEEKAEFADMLMSIESQVSAEGAGQHLGIRYSDTYSDSELMLLELPEGLEVGVKEGQEKRILVVKGGHSDGAVACIEGRSYEVKSLNNSNSRLICRLEDGRINVECNQQDMFVLEPIAPRINEAAIASVLESDNVDGVSDRKRLKCELQASDEEIDAFIDAPESNIVADEEGRLIVMDENYIVEALDLVLSVLPECCEEADEGGRISVDVEECWQSLDSVCEAEGRQTPALCIVARLLATVATDETAKSKTSVDLDEGKTRVARATQIICQRRELSLREFDHLFTQAVANTIGCRVDEGEERDEEKIRELIYSMVRDKVVVDDGVSPAVVKYIDRSSLPSEPRARMKVLLSLRKYWDSDSLSRWIKDEAVSDGNWRGLH

Radius of gyration: 42.22 Å; Cα contacts (8 Å, |Δi|>4): 769; chains: 1; bounding box: 107×96×131 Å

Nearest PDB structures (foldseek):
  3t7u-assembly2_B  TM=3.687E-01  e=2.526E-02  Homo sapiens
  8ffz-assembly1_G  TM=5.778E-01  e=3.758E-01  Saccharomyces cerevisiae S288C
  7wug-assembly1_5  TM=4.022E-01  e=9.529E-02  Saccharomyces cerevisiae YJM1133
  7n6g-assembly1_1G  TM=3.917E-01  e=6.681E-01  Chlamydomonas reinhardtii
  7ns3-assembly1_5  TM=4.590E-01  e=1.298E+00  Saccharomyces cerevisiae S288C

Organism: Perkinsus chesapeaki (NCBI:txid330153)

pLDDT: mean 74.26, std 21.02, range [25.53, 97.75]

Secondary structure (DSSP, 8-state):
-HHHHHHHHHHHHHHHHHHHHHHHHTT-TT-------TTSGGGS----------------------PPPPPPP--------------------------HHHHHHHHHHHHHHHHHHHHHHHHTT-HHHHHHHHHTTHHHHHHHHHSS------SS-------TT---S-HHHHHHHHHHHHHHHHHTTT-HHHHHIIIIIH-HHHHHHHHHHH--HHHHHHHHHHHHHHHHH-HHHHHHHHH-B-TTT--BHHHHHHHHHHHHHHHTT-B-TTS-BS-SSSSSSPPPHHHHTTSTT-SS-----------------------------SSSGGG-HHHHHHHHHHHHHTTT---------TTS--THHHHHHHHHHHHHHHHS---HHHHHHHHHHHTHHHHHHHHHHHHHHHHHHHH-S----HHHHHHHHHHHHHHHHHHHHHHHHHHHHHHHHHHHHHHHHHHHHHHHHHHH-------PEEPS---TTS--EEEPPTTTHHHHHT--SS--EEEE--TTS--EEEETTEEEEEEEEEEEEEEEEEEEETTEEEEEEEEEEEEEEEE------HHHHHHHHHS---TT--HHHHHHHHSSS-HHHHHHHHHSTT--EEE-TTS-EEEPPHHHHHHHHHHHHHHHHHHBPPPPTTSEEEEEHHHHHHHHHHHHHHHTPPPPPHHHHHHHH-SS--TTGGGSEEEEEHHHHHHHHHHHHHHHHHTS-EEHHHHHHHHHHHHHHHH-----TT-TTSHHHHHHHHHHHHTTTEEEETTSSS-EEEE--GGGS-SSHHHHHHHHHHH-S---HHHHHHHH--GGGTT--GGGT-